Protein AF-0000000085035519 (afdb_homodimer)

InterPro domains:
  IPR002830 UbiD decarboxylyase family [PTHR30108] (3-469)
  IPR002830 UbiD decarboxylyase family [TIGR00148] (3-437)
  IPR048304 3-octaprenyl-4-hydroxybenzoate carboxy-lyase-like, Rift-related domain [PF01977] (122-305)
  IPR049381 3-octaprenyl-4-hydroxybenzoate carboxy-lyase-like, C-terminal domain [PF20696] (311-434)
  IPR049383 3-octaprenyl-4-hydroxybenzoate carboxy-lyase-like, N-terminal domain [PF20695] (7-84)

Organism: Korarchaeum cryptofilum (strain OPF8) (NCBI:txid374847)

Radius of gyration: 33.43 Å; Cα contacts (8 Å, |Δi|>4): 2220; chains: 2; bounding box: 89×101×72 Å

pLDDT: mean 92.89, std 10.94, range [37.97, 98.94]

Secondary structure (DSSP, 8-state):
--HHHHHHHHHHTT-EEEE-S-B-TBTHHHHHHHHHTTT--EEEE--BTT-TT-EEEE-TTSSHHHHHHHHTS-HHHHHHHHHHHH------HHHHHHHHHHHHHHHTTS-EE---GGGGGB-SS--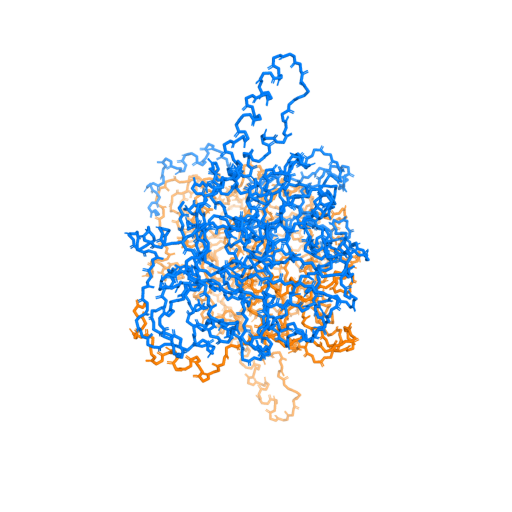GGGS--BB-STT-SS-EESS-EEEEE-TTT--EEEEE--EEB-SSSEEE----TTSHHHHHHHHSSSPEEEEEEES--HHHHHHHHS-PPTTS-HHHHHHHHHTSPPEEEE-SSS--EEETT-SEEEEEEEEEEEEEE--EE-TTSBEEPPEEEEEEEEEEEEE-SS-EEE----SSSSSHHHHHHHHHHHHHHHHHHHHSTTEEEEE--GGGTTTSEEEEEE---STTHHHHHHHHHHTSGGGGG--EEEEEETTS-TT-HHHHHHHHHHH--HHHHEEEEEEEE--TT-TTSSBTTEEEEEEEEESPPPHHHHSSPPPPBP---HHHHHHHHHHGGGGT-/--HHHHHHHHHHTT-EEEE-S-B-TBTHHHHHHHHHTTT--EEEE--BTT-TT-EEEE-TTSSHHHHHHHHTS-HHHHHHHHHHHH------HHHHHHHHHHHHHHHTTS-EE---GGGGGB-SS--GGGS--BB-STT-SS-EESS-EEEEE-TTT--EEEEE--EEB-SSSEEE----TTSHHHHHHHHSSSPEEEEEEES--HHHHHHHHS-PPTTS-HHHHHHHHHTSPPEEEE-SSS--EEETT-SEEEEEEEEEEEEEE--EE-TTSBEEPPEEEEEEEEEEEEE-SS-EEE----SSSSSHHHHHHHHHHHHHHHHHHHHSTTEEEEE--GGGTTTSEEEEEE---STTHHHHHHHHHHTSGGGGG--EEEEEETTS-TT-HHHHHHHHHHH--HHHHEEEEEEEE--TT-TTSSBTTEEEEEEEE-SPPPHHHHSSPPPPBP---HHHHHHHHHTGGGGT-

Nearest PDB structures (foldseek):
  7ae7-assembly1_B  TM=8.205E-01  e=2.161E-40  Sedimentibacter hydroxybenzoicus
  7ae5-assembly1_F  TM=8.048E-01  e=5.660E-41  Sedimentibacter hydroxybenzoicus
  7ae5-assembly1_C  TM=7.946E-01  e=3.249E-40  Sedimentibacter hydroxybenzoicus
  7ae7-assembly1_E  TM=7.761E-01  e=1.241E-39  Sedimentibacter hydroxybenzoicus
  6eve-assembly1_D  TM=8.323E-01  e=6.676E-35  Saccharomyces cerevisiae S288C

Structure (mmCIF, N/CA/C/O backbone):
data_AF-0000000085035519-model_v1
#
loop_
_entity.id
_entity.type
_entity.pdbx_description
1 polymer 'UbiD family decarboxylase'
#
loop_
_atom_site.group_PDB
_atom_site.id
_atom_site.type_symbol
_atom_site.label_atom_id
_atom_site.label_alt_id
_atom_site.label_comp_id
_atom_site.label_asym_id
_atom_site.label_entity_id
_atom_site.label_seq_id
_atom_site.pdbx_PDB_ins_code
_atom_site.Cartn_x
_atom_site.Cartn_y
_atom_site.Cartn_z
_atom_site.occupancy
_atom_site.B_iso_or_equiv
_atom_site.auth_seq_id
_atom_site.auth_comp_id
_atom_site.auth_asym_id
_atom_site.auth_atom_id
_atom_site.pdbx_PDB_model_num
ATOM 1 N N . MET A 1 1 ? 15.422 -35.594 -1.186 1 75.75 1 MET A N 1
ATOM 2 C CA . MET A 1 1 ? 14.266 -35.656 -0.306 1 75.75 1 MET A CA 1
ATOM 3 C C . MET A 1 1 ? 12.969 -35.656 -1.111 1 75.75 1 MET A C 1
ATOM 5 O O . MET A 1 1 ? 12.742 -34.75 -1.918 1 75.75 1 MET A O 1
ATOM 9 N N . GLY A 1 2 ? 12.242 -36.781 -1.066 1 91.94 2 GLY A N 1
ATOM 10 C CA . GLY A 1 2 ? 10.977 -36.875 -1.771 1 91.94 2 GLY A CA 1
ATOM 11 C C . GLY A 1 2 ? 9.836 -36.188 -1.046 1 91.94 2 GLY A C 1
ATOM 12 O O . GLY A 1 2 ? 10.047 -35.531 -0.021 1 91.94 2 GLY A O 1
ATOM 13 N N . LEU A 1 3 ? 8.664 -36.156 -1.612 1 97.94 3 LEU A N 1
ATOM 14 C CA . LEU A 1 3 ? 7.484 -35.5 -1.036 1 97.94 3 LEU A CA 1
ATOM 15 C C . LEU A 1 3 ? 7.195 -36.062 0.355 1 97.94 3 LEU A C 1
ATOM 17 O O . LEU A 1 3 ? 6.953 -35.312 1.294 1 97.94 3 LEU A O 1
ATOM 21 N N . ARG A 1 4 ? 7.32 -37.344 0.526 1 97.81 4 ARG A N 1
ATOM 22 C CA . ARG A 1 4 ? 6.988 -38 1.791 1 97.81 4 ARG A CA 1
ATOM 23 C C . ARG A 1 4 ? 7.969 -37.594 2.887 1 97.81 4 ARG A C 1
ATOM 25 O O . ARG A 1 4 ? 7.562 -37.312 4.023 1 97.81 4 ARG A O 1
ATOM 32 N N . ASP A 1 5 ? 9.242 -37.562 2.506 1 96.75 5 ASP A N 1
ATOM 33 C CA . ASP A 1 5 ? 10.25 -37.094 3.457 1 96.75 5 ASP A CA 1
ATOM 34 C C . ASP A 1 5 ? 9.969 -35.688 3.9 1 96.75 5 ASP A C 1
ATOM 36 O O . ASP A 1 5 ? 10.133 -35.344 5.074 1 96.75 5 ASP A O 1
ATOM 40 N N . PHE A 1 6 ? 9.648 -34.875 2.959 1 97.88 6 PHE A N 1
ATOM 41 C CA . PHE A 1 6 ? 9.344 -33.469 3.254 1 97.88 6 PHE A CA 1
ATOM 42 C C . PHE A 1 6 ? 8.141 -33.375 4.18 1 97.88 6 PHE A C 1
ATOM 44 O O . PHE A 1 6 ? 8.164 -32.625 5.148 1 97.88 6 PHE A O 1
ATOM 51 N N . LEU A 1 7 ? 7.047 -34.094 3.945 1 98.5 7 LEU A N 1
ATOM 52 C CA . LEU A 1 7 ? 5.844 -34.094 4.77 1 98.5 7 LEU A CA 1
ATOM 53 C C . LEU A 1 7 ? 6.145 -34.562 6.188 1 98.5 7 LEU A C 1
ATOM 55 O O . LEU A 1 7 ? 5.609 -34.031 7.156 1 98.5 7 LEU A O 1
ATOM 59 N N . ASN A 1 8 ? 6.984 -35.562 6.281 1 98 8 ASN A N 1
ATOM 60 C CA . ASN A 1 8 ? 7.41 -36 7.598 1 98 8 ASN A CA 1
ATOM 61 C C . ASN A 1 8 ? 8.133 -34.906 8.367 1 98 8 ASN A C 1
ATOM 63 O O . ASN A 1 8 ? 7.906 -34.719 9.57 1 98 8 ASN A O 1
ATOM 67 N N . LYS A 1 9 ? 9.008 -34.25 7.652 1 97.5 9 LYS A N 1
ATOM 68 C CA . LYS A 1 9 ? 9.719 -33.125 8.273 1 97.5 9 LYS A CA 1
ATOM 69 C C . LYS A 1 9 ? 8.742 -32.062 8.734 1 97.5 9 LYS A C 1
ATOM 71 O O . LYS A 1 9 ? 8.898 -31.5 9.828 1 97.5 9 LYS A O 1
ATOM 76 N N . LEU A 1 10 ? 7.734 -31.719 7.902 1 98.25 10 LEU A N 1
ATOM 77 C CA . LEU A 1 10 ? 6.734 -30.719 8.266 1 98.25 10 LEU A CA 1
ATOM 78 C C . LEU A 1 10 ? 5.957 -31.156 9.5 1 98.25 10 LEU A C 1
ATOM 80 O O . LEU A 1 10 ? 5.629 -30.328 10.352 1 98.25 10 LEU A O 1
ATOM 84 N N . GLU A 1 11 ? 5.656 -32.406 9.516 1 97.56 11 GLU A N 1
ATOM 85 C CA . GLU A 1 11 ? 4.93 -32.906 10.672 1 97.56 11 GLU A CA 1
ATOM 86 C C . GLU A 1 11 ? 5.75 -32.781 11.953 1 97.56 11 GLU A C 1
ATOM 88 O O . GLU A 1 11 ? 5.215 -32.406 12.992 1 97.56 11 GLU A O 1
ATOM 93 N N . GLU A 1 12 ? 6.992 -33.062 11.891 1 97.75 12 GLU A N 1
ATOM 94 C CA . GLU A 1 12 ? 7.906 -32.969 13.023 1 97.75 12 GLU A CA 1
ATOM 95 C C . GLU A 1 12 ? 7.957 -31.562 13.594 1 97.75 12 GLU A C 1
ATOM 97 O O . GLU A 1 12 ? 8.047 -31.375 14.805 1 97.75 12 GLU A O 1
ATOM 102 N N . ILE A 1 13 ? 7.879 -30.594 12.75 1 97.38 13 ILE A N 1
ATOM 103 C CA . ILE A 1 13 ? 8.062 -29.234 13.219 1 97.38 13 ILE A CA 1
ATOM 104 C C . ILE A 1 13 ? 6.699 -28.562 13.398 1 97.38 13 ILE A C 1
ATOM 106 O O . ILE A 1 13 ? 6.617 -27.328 13.523 1 97.38 13 ILE A O 1
ATOM 110 N N . GLY A 1 14 ? 5.625 -29.281 13.219 1 97.12 14 GLY A N 1
ATOM 111 C CA . GLY A 1 14 ? 4.289 -28.797 13.516 1 97.12 14 GLY A CA 1
ATOM 112 C C . GLY A 1 14 ? 3.682 -28 12.367 1 97.12 14 GLY A C 1
ATOM 113 O O . GLY A 1 14 ? 2.775 -27.203 12.578 1 97.12 14 GLY A O 1
ATOM 114 N N . GLU A 1 15 ? 4.121 -28.219 11.133 1 98.12 15 GLU A N 1
ATOM 115 C CA . GLU A 1 15 ? 3.674 -27.453 9.977 1 98.12 15 GLU A CA 1
ATOM 116 C C . GLU A 1 15 ? 2.824 -28.297 9.039 1 98.12 15 GLU A C 1
ATOM 118 O O . GLU A 1 15 ? 2.547 -27.891 7.906 1 98.12 15 GLU A O 1
ATOM 123 N N . LEU A 1 16 ? 2.443 -29.531 9.5 1 98.31 16 LEU A N 1
ATOM 124 C CA . LEU A 1 16 ? 1.54 -30.406 8.766 1 98.31 16 LEU A CA 1
ATOM 125 C C . LEU A 1 16 ? 0.385 -30.859 9.641 1 98.31 16 LEU A C 1
ATOM 127 O O . LEU A 1 16 ? 0.591 -31.219 10.805 1 98.31 16 LEU A O 1
ATOM 131 N N . ARG A 1 17 ? -0.82 -30.75 9.125 1 98.19 17 ARG A N 1
ATOM 132 C CA . ARG A 1 17 ? -2 -31.297 9.781 1 98.19 17 ARG A CA 1
ATOM 133 C C . ARG A 1 17 ? -2.625 -32.406 8.945 1 98.19 17 ARG A C 1
ATOM 135 O O . ARG A 1 17 ? -2.803 -32.25 7.734 1 98.19 17 ARG A O 1
ATOM 142 N N . ARG A 1 18 ? -2.875 -33.5 9.578 1 98.19 18 ARG A N 1
ATOM 143 C CA . ARG A 1 18 ? -3.559 -34.625 8.922 1 98.19 18 ARG A CA 1
ATOM 144 C C . ARG A 1 18 ? -5.07 -34.531 9.102 1 98.19 18 ARG A C 1
ATOM 146 O O . ARG A 1 18 ? -5.559 -34.312 10.211 1 98.19 18 ARG A O 1
ATOM 153 N N . VAL A 1 19 ? -5.75 -34.5 8.039 1 98.44 19 VAL A N 1
ATOM 154 C CA . VAL A 1 19 ? -7.207 -34.438 8.062 1 98.44 19 VAL A CA 1
ATOM 155 C C . VAL A 1 19 ? -7.785 -35.812 7.84 1 98.44 19 VAL A C 1
ATOM 157 O O . VAL A 1 19 ? -7.801 -36.312 6.715 1 98.44 19 VAL A O 1
ATOM 160 N N . LYS A 1 20 ? -8.367 -36.375 8.836 1 97.75 20 LYS A N 1
ATOM 161 C CA . LYS A 1 20 ? -8.867 -37.75 8.789 1 97.75 20 LYS A CA 1
ATOM 162 C C . LYS A 1 20 ? -10.336 -37.781 8.375 1 97.75 20 LYS A C 1
ATOM 164 O O . LYS A 1 20 ? -10.844 -38.844 7.984 1 97.75 20 LYS A O 1
ATOM 169 N N . ALA A 1 21 ? -10.992 -36.656 8.531 1 98 21 ALA A N 1
ATOM 170 C CA . ALA A 1 21 ? -12.398 -36.562 8.148 1 98 21 ALA A CA 1
ATOM 171 C C . ALA A 1 21 ? -12.578 -36.844 6.66 1 98 21 ALA A C 1
ATOM 173 O O . ALA A 1 21 ? -11.711 -36.531 5.852 1 98 21 ALA A O 1
ATOM 174 N N . ARG A 1 22 ? -13.75 -37.5 6.34 1 98 22 ARG A N 1
ATOM 175 C CA . ARG A 1 22 ? -14.078 -37.75 4.941 1 98 22 ARG A CA 1
ATOM 176 C C . ARG A 1 22 ? -14.383 -36.438 4.211 1 98 22 ARG A C 1
ATOM 178 O O . ARG A 1 22 ? -15.227 -35.656 4.648 1 98 22 ARG A O 1
ATOM 185 N N . VAL A 1 23 ? -13.68 -36.188 3.188 1 98.44 23 VAL A N 1
ATOM 186 C CA . VAL A 1 23 ? -13.836 -34.906 2.471 1 98.44 23 VAL A CA 1
ATOM 187 C C . VAL A 1 23 ? -13.992 -35.188 0.977 1 98.44 23 VAL A C 1
ATOM 189 O O . VAL A 1 23 ? -13.57 -36.25 0.481 1 98.44 23 VAL A O 1
ATOM 192 N N . SER A 1 24 ? -14.57 -34.219 0.26 1 98.56 24 SER A N 1
ATOM 193 C CA . SER A 1 24 ? -14.867 -34.375 -1.162 1 98.56 24 SER A CA 1
ATOM 194 C C . SER A 1 24 ? -13.891 -33.562 -2.016 1 98.56 24 SER A C 1
ATOM 196 O O . SER A 1 24 ? -13.508 -32.438 -1.646 1 98.56 24 SER A O 1
ATOM 198 N N . VAL A 1 25 ? -13.539 -34.156 -3.223 1 98.62 25 VAL A N 1
ATOM 199 C CA . VAL A 1 25 ? -12.688 -33.438 -4.184 1 98.62 25 VAL A CA 1
ATOM 200 C C . VAL A 1 25 ? -13.5 -32.344 -4.883 1 98.62 25 VAL A C 1
ATOM 202 O O . VAL A 1 25 ? -12.93 -31.5 -5.559 1 98.62 25 VAL A O 1
ATOM 205 N N . ASP A 1 26 ? -14.805 -32.469 -4.734 1 98.56 26 ASP A N 1
ATOM 206 C CA . ASP A 1 26 ? -15.695 -31.469 -5.34 1 98.56 26 ASP A CA 1
ATOM 207 C C . ASP A 1 26 ? -15.906 -30.281 -4.41 1 98.56 26 ASP A C 1
ATOM 209 O O . ASP A 1 26 ? -16.875 -30.234 -3.646 1 98.56 26 ASP A O 1
ATOM 213 N N . LEU A 1 27 ? -15.078 -29.281 -4.508 1 98.69 27 LEU A N 1
ATOM 214 C CA . LEU A 1 27 ? -15.188 -27.953 -3.881 1 98.69 27 LEU A CA 1
ATOM 215 C C . LEU A 1 27 ? -14.766 -28.016 -2.416 1 98.69 27 LEU A C 1
ATOM 217 O O . LEU A 1 27 ? -14.188 -27.062 -1.895 1 98.69 27 LEU A O 1
ATOM 221 N N . GLU A 1 28 ? -14.992 -29.062 -1.683 1 98.62 28 GLU A N 1
ATOM 222 C CA . GLU A 1 28 ? -14.812 -29.094 -0.234 1 98.62 28 GLU A CA 1
ATOM 223 C C . GLU A 1 28 ? -13.336 -29 0.143 1 98.62 28 GLU A C 1
ATOM 225 O O . GLU A 1 28 ? -12.961 -28.172 0.983 1 98.62 28 GLU A O 1
ATOM 230 N N . ILE A 1 29 ? -12.508 -29.844 -0.464 1 98.75 29 ILE A N 1
ATOM 231 C CA . ILE A 1 29 ? -11.078 -29.812 -0.189 1 98.75 29 ILE A CA 1
ATOM 232 C C . ILE A 1 29 ? -10.523 -28.422 -0.508 1 98.75 29 ILE A C 1
ATOM 234 O O . ILE A 1 29 ? -9.758 -27.859 0.276 1 98.75 29 ILE A O 1
ATOM 238 N N . ALA A 1 30 ? -10.953 -27.891 -1.679 1 98.69 30 ALA A N 1
ATOM 239 C CA . ALA A 1 30 ? -10.5 -26.562 -2.1 1 98.69 30 ALA A CA 1
ATOM 240 C C . ALA A 1 30 ? -10.906 -25.5 -1.09 1 98.69 30 ALA A C 1
ATOM 242 O O . ALA A 1 30 ? -10.117 -24.609 -0.764 1 98.69 30 ALA A O 1
ATOM 243 N N . GLU A 1 31 ? -12.125 -25.609 -0.595 1 98.56 31 GLU A N 1
ATOM 244 C CA . GLU A 1 31 ? -12.625 -24.672 0.406 1 98.56 31 GLU A CA 1
ATOM 245 C C . GLU A 1 31 ? -11.781 -24.719 1.677 1 98.56 31 GLU A C 1
ATOM 247 O O . GLU A 1 31 ? -11.414 -23.688 2.225 1 98.56 31 GLU A O 1
ATOM 252 N N . ILE A 1 32 ? -11.461 -25.875 2.137 1 98.62 32 ILE A N 1
ATOM 253 C CA . ILE A 1 32 ? -10.664 -26.047 3.348 1 98.62 32 ILE A CA 1
ATOM 254 C C . ILE A 1 32 ? -9.266 -25.484 3.141 1 98.62 32 ILE A C 1
ATOM 256 O O . ILE A 1 32 ? -8.758 -24.75 3.994 1 98.62 32 ILE A O 1
ATOM 260 N N . LEU A 1 33 ? -8.648 -25.766 1.996 1 98.56 33 LEU A N 1
ATOM 261 C CA . LEU A 1 33 ? -7.309 -25.281 1.686 1 98.56 33 LEU A CA 1
ATOM 262 C C . LEU A 1 33 ? -7.273 -23.766 1.65 1 98.56 33 LEU A C 1
ATOM 264 O O . LEU A 1 33 ? -6.352 -23.141 2.189 1 98.56 33 LEU A O 1
ATOM 268 N N . ARG A 1 34 ? -8.266 -23.094 1.05 1 98 34 ARG A N 1
ATOM 269 C CA . ARG A 1 34 ? -8.305 -21.641 0.936 1 98 34 ARG A CA 1
ATOM 270 C C . ARG A 1 34 ? -8.383 -20.984 2.311 1 98 34 ARG A C 1
ATOM 272 O O . ARG A 1 34 ? -7.738 -19.969 2.553 1 98 34 ARG A O 1
ATOM 279 N N . ARG A 1 35 ? -9.039 -21.609 3.219 1 97.12 35 ARG A N 1
ATOM 280 C CA . ARG A 1 35 ? -9.289 -21.031 4.531 1 97.12 35 ARG A CA 1
ATOM 281 C C . ARG A 1 35 ? -8.023 -21 5.375 1 97.12 35 ARG A C 1
ATOM 283 O O . ARG A 1 35 ? -7.879 -20.172 6.273 1 97.12 35 ARG A O 1
ATOM 290 N N . VAL A 1 36 ? -7.125 -21.891 5.07 1 96.75 36 VAL A N 1
ATOM 291 C CA . VAL A 1 36 ? -5.953 -21.984 5.938 1 96.75 36 VAL A CA 1
ATOM 292 C C . VAL A 1 36 ? -4.695 -21.609 5.145 1 96.75 36 VAL A C 1
ATOM 294 O O . VAL A 1 36 ? -3.578 -21.781 5.641 1 96.75 36 VAL A O 1
ATOM 297 N N . ALA A 1 37 ? -4.852 -21.156 3.924 1 96.5 37 ALA A N 1
ATOM 298 C CA . ALA A 1 37 ? -3.725 -20.906 3.027 1 96.5 37 ALA A CA 1
ATOM 299 C C . ALA A 1 37 ? -2.756 -19.891 3.631 1 96.5 37 ALA A C 1
ATOM 301 O O . ALA A 1 37 ? -1.543 -20.109 3.633 1 96.5 37 ALA A O 1
ATOM 302 N N . ARG A 1 38 ? -3.285 -18.797 4.227 1 95.12 38 ARG A N 1
ATOM 303 C CA . ARG A 1 38 ? -2.426 -17.734 4.746 1 95.12 38 ARG A CA 1
ATOM 304 C C . ARG A 1 38 ? -1.934 -18.078 6.152 1 95.12 38 ARG A C 1
ATOM 306 O O . ARG A 1 38 ? -2.707 -18.031 7.109 1 95.12 38 ARG A O 1
ATOM 313 N N . GLY A 1 39 ? -0.727 -18.438 6.223 1 91.94 39 GLY A N 1
ATOM 314 C CA . GLY A 1 39 ? -0.089 -18.625 7.516 1 91.94 39 GLY A CA 1
ATOM 315 C C . GLY A 1 39 ? -0.403 -19.969 8.148 1 91.94 39 GLY A C 1
ATOM 316 O O . GLY A 1 39 ? 0.097 -20.281 9.227 1 91.94 39 GLY A O 1
ATOM 317 N N . GLY A 1 40 ? -1.245 -20.812 7.562 1 96.19 40 GLY A N 1
ATOM 318 C CA . GLY A 1 40 ? -1.646 -22.078 8.141 1 96.19 40 GLY A CA 1
ATOM 319 C C . GLY A 1 40 ? -0.722 -23.219 7.77 1 96.19 40 GLY A C 1
ATOM 320 O O . GLY A 1 40 ? 0.262 -23.031 7.055 1 96.19 40 GLY A O 1
ATOM 321 N N . PRO A 1 41 ? -0.97 -24.328 8.258 1 97.81 41 PRO A N 1
ATOM 322 C CA . PRO A 1 41 ? -0.158 -25.516 7.969 1 97.81 41 PRO A CA 1
ATOM 323 C C . PRO A 1 41 ? -0.481 -26.141 6.609 1 97.81 41 PRO A C 1
ATOM 325 O O . PRO A 1 41 ? -1.493 -25.781 5.996 1 97.81 41 PRO A O 1
ATOM 328 N N . ALA A 1 42 ? 0.437 -26.969 6.105 1 98.56 42 ALA A N 1
ATOM 329 C CA . ALA A 1 42 ? 0.071 -27.875 5.02 1 98.56 42 ALA A CA 1
ATOM 330 C C . ALA A 1 42 ? -0.967 -28.891 5.484 1 98.56 42 ALA A C 1
ATOM 332 O O . ALA A 1 42 ? -1.015 -29.25 6.664 1 98.56 42 ALA A O 1
ATOM 333 N N . LEU A 1 43 ? -1.829 -29.312 4.629 1 98.75 43 LEU A N 1
ATOM 334 C CA . LEU A 1 43 ? -2.881 -30.266 4.984 1 98.75 43 LEU A CA 1
ATOM 335 C C . LEU A 1 43 ? -2.742 -31.547 4.188 1 98.75 43 LEU A C 1
ATOM 337 O O . LEU A 1 43 ? -2.592 -31.516 2.963 1 98.75 43 LEU A O 1
ATOM 341 N N . LEU A 1 44 ? -2.719 -32.656 4.875 1 98.81 44 LEU A N 1
ATOM 342 C CA . LEU A 1 44 ? -2.752 -33.969 4.266 1 98.81 44 LEU A CA 1
ATOM 343 C C . LEU A 1 44 ? -4.098 -34.656 4.5 1 98.81 44 LEU A C 1
ATOM 345 O O . LEU A 1 44 ? -4.402 -35.062 5.621 1 98.81 44 LEU A O 1
ATOM 349 N N . PHE A 1 45 ? -4.902 -34.688 3.48 1 98.81 45 PHE A N 1
ATOM 350 C CA . PHE A 1 45 ? -6.203 -35.344 3.549 1 98.81 45 PHE A CA 1
ATOM 351 C C . PHE A 1 45 ? -6.055 -36.844 3.385 1 98.81 45 PHE A C 1
ATOM 353 O O . PHE A 1 45 ? -5.504 -37.312 2.387 1 98.81 45 PHE A O 1
ATOM 360 N N . GLU A 1 46 ? -6.621 -37.656 4.281 1 98.38 46 GLU A N 1
ATOM 361 C CA . GLU A 1 46 ? -6.352 -39.094 4.312 1 98.38 46 GLU A CA 1
ATOM 362 C C . GLU A 1 46 ? -7.602 -39.906 3.973 1 98.38 46 GLU A C 1
ATOM 364 O O . GLU A 1 46 ? -7.539 -41.125 3.84 1 98.38 46 GLU A O 1
ATOM 369 N N . ASN A 1 47 ? -8.695 -39.219 3.904 1 98.38 47 ASN A N 1
ATOM 370 C CA . ASN A 1 47 ? -9.977 -39.844 3.613 1 98.38 47 ASN A CA 1
ATOM 371 C C . ASN A 1 47 ? -10.766 -39.062 2.566 1 98.38 47 ASN A C 1
ATOM 373 O O . ASN A 1 47 ? -11.594 -38.219 2.908 1 98.38 47 ASN A O 1
ATOM 377 N N . ILE A 1 48 ? -10.555 -39.5 1.263 1 98.75 48 ILE A N 1
ATOM 378 C CA . ILE A 1 48 ? -11.164 -38.75 0.156 1 98.75 48 ILE A CA 1
ATOM 379 C C . ILE A 1 48 ? -12.352 -39.531 -0.396 1 98.75 48 ILE A C 1
ATOM 381 O O . ILE A 1 48 ? -12.203 -40.688 -0.81 1 98.75 48 ILE A O 1
ATOM 385 N N . GLU A 1 49 ? -13.453 -38.875 -0.39 1 98.38 49 GLU A N 1
ATOM 386 C CA . GLU A 1 49 ? -14.68 -39.531 -0.859 1 98.38 49 GLU A CA 1
ATOM 387 C C . GLU A 1 49 ? -14.523 -40.031 -2.291 1 98.38 49 GLU A C 1
ATOM 389 O O . GLU A 1 49 ? -14.242 -39.25 -3.203 1 98.38 49 GLU A O 1
ATOM 394 N N . GLY A 1 50 ? -14.68 -41.312 -2.508 1 98 50 GLY A N 1
ATOM 395 C CA . GLY A 1 50 ? -14.68 -41.875 -3.846 1 98 50 GLY A CA 1
ATOM 396 C C . GLY A 1 50 ? -13.289 -42.219 -4.34 1 98 50 GLY A C 1
ATOM 397 O O . GLY A 1 50 ? -13.141 -42.781 -5.438 1 98 50 GLY A O 1
ATOM 398 N N . PHE A 1 51 ? -12.297 -42.031 -3.557 1 98.38 51 PHE A N 1
ATOM 399 C CA . PHE A 1 51 ? -10.914 -42.281 -3.963 1 98.38 51 PHE A CA 1
ATOM 400 C C . PHE A 1 51 ? -10.156 -43.031 -2.871 1 98.38 51 PHE A C 1
ATOM 402 O O . PHE A 1 51 ? -9.102 -42.562 -2.414 1 98.38 51 PHE A O 1
ATOM 409 N N . ASP A 1 52 ? -10.664 -44.188 -2.596 1 96.31 52 ASP A N 1
ATOM 410 C CA . ASP A 1 52 ? -10.062 -45 -1.549 1 96.31 52 ASP A CA 1
ATOM 411 C C . ASP A 1 52 ? -8.602 -45.312 -1.863 1 96.31 52 ASP A C 1
ATOM 413 O O . ASP A 1 52 ? -8.266 -45.625 -3.006 1 96.31 52 ASP A O 1
ATOM 417 N N . GLY A 1 53 ? -7.801 -45.156 -0.862 1 95.75 53 GLY A N 1
ATOM 418 C CA . GLY A 1 53 ? -6.387 -45.469 -1.018 1 95.75 53 GLY A CA 1
ATOM 419 C C . GLY A 1 53 ? -5.547 -44.25 -1.354 1 95.75 53 GLY A C 1
ATOM 420 O O . GLY A 1 53 ? -4.32 -44.281 -1.229 1 95.75 53 GLY A O 1
ATOM 421 N N . TRP A 1 54 ? -6.223 -43.25 -1.853 1 98.44 54 TRP A N 1
ATOM 422 C CA . TRP A 1 54 ? -5.512 -42 -2.184 1 98.44 54 TRP A CA 1
ATOM 423 C C . TRP A 1 54 ? -5.426 -41.094 -0.971 1 98.44 54 TRP A C 1
ATOM 425 O O . TRP A 1 54 ? -6.324 -41.062 -0.128 1 98.44 54 TRP A O 1
ATOM 435 N N . ARG A 1 55 ? -4.395 -40.375 -0.827 1 98.69 55 ARG A N 1
ATOM 436 C CA . ARG A 1 55 ? -4.281 -39.156 0.006 1 98.69 55 ARG A CA 1
ATOM 437 C C . ARG A 1 55 ? -4.035 -37.938 -0.846 1 98.69 55 ARG A C 1
ATOM 439 O O . ARG A 1 55 ? -3.727 -38.031 -2.033 1 98.69 55 ARG A O 1
ATOM 446 N N . LEU A 1 56 ? -4.312 -36.781 -0.311 1 98.81 56 LEU A N 1
ATOM 447 C CA . LEU A 1 56 ? -4.133 -35.531 -1.04 1 98.81 56 LEU A CA 1
ATOM 448 C C . LEU A 1 56 ? -3.484 -34.469 -0.155 1 98.81 56 LEU A C 1
ATOM 450 O O . LEU A 1 56 ? -3.881 -34.281 1 1 98.81 56 LEU A O 1
ATOM 454 N N . VAL A 1 57 ? -2.439 -33.812 -0.641 1 98.88 57 VAL A N 1
ATOM 455 C CA . VAL A 1 57 ? -1.764 -32.781 0.137 1 98.88 57 VAL A CA 1
ATOM 456 C C . VAL A 1 57 ? -1.918 -31.438 -0.556 1 98.88 57 VAL A C 1
ATOM 458 O O . VAL A 1 57 ? -1.916 -31.359 -1.787 1 98.88 57 VAL A O 1
ATOM 461 N N . GLY A 1 58 ? -2.146 -30.359 0.194 1 98.56 58 GLY A N 1
ATOM 462 C CA . GLY A 1 58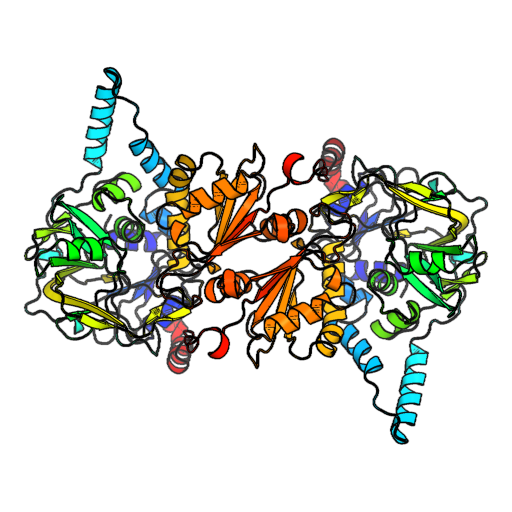 ? -2.201 -28.984 -0.29 1 98.56 58 GLY A CA 1
ATOM 463 C C . GLY A 1 58 ? -1.56 -28 0.66 1 98.56 58 GLY A C 1
ATOM 464 O O . GLY A 1 58 ? -1.24 -28.328 1.801 1 98.56 58 GLY A O 1
ATOM 465 N N . ASN A 1 59 ? -1.226 -26.797 0.135 1 98.44 59 ASN A N 1
ATOM 466 C CA . ASN A 1 59 ? -0.689 -25.672 0.893 1 98.44 59 ASN A CA 1
ATOM 467 C C . ASN A 1 59 ? 0.723 -25.969 1.396 1 98.44 59 ASN A C 1
ATOM 469 O O . ASN A 1 59 ? 1.103 -25.516 2.48 1 98.44 59 ASN A O 1
ATOM 473 N N . ILE A 1 60 ? 1.471 -26.734 0.612 1 97.31 60 ILE A N 1
ATOM 474 C CA . ILE A 1 60 ? 2.828 -27.062 1.025 1 97.31 60 ILE A CA 1
ATOM 475 C C . ILE A 1 60 ? 3.705 -25.812 1 1 97.31 60 ILE A C 1
ATOM 477 O O . ILE A 1 60 ? 4.645 -25.703 1.79 1 97.31 60 ILE A O 1
ATOM 481 N N . PHE A 1 61 ? 3.395 -24.844 0.147 1 97.75 61 PHE A N 1
ATOM 482 C CA . PHE A 1 61 ? 4.238 -23.672 -0.032 1 97.75 61 PHE A CA 1
ATOM 483 C C . PHE A 1 61 ? 3.557 -22.422 0.525 1 97.75 61 PHE A C 1
ATOM 485 O O . PHE A 1 61 ? 3.861 -21.297 0.108 1 97.75 61 PHE A O 1
ATOM 492 N N . SER A 1 62 ? 2.662 -22.531 1.479 1 97.19 62 SER A N 1
ATOM 493 C CA . SER A 1 62 ? 1.854 -21.391 1.917 1 97.19 62 SER A CA 1
ATOM 494 C C . SER A 1 62 ? 2.598 -20.547 2.943 1 97.19 62 SER A C 1
ATOM 496 O O . SER A 1 62 ? 2.047 -19.578 3.479 1 97.19 62 SER A O 1
ATOM 498 N N . LYS A 1 63 ? 3.838 -20.906 3.309 1 97.44 63 LYS A N 1
ATOM 499 C CA . LYS A 1 63 ? 4.723 -20.109 4.156 1 97.44 63 LYS A CA 1
ATOM 500 C C . LYS A 1 63 ? 6.117 -20.016 3.545 1 97.44 63 LYS A C 1
ATOM 502 O O . LYS A 1 63 ? 6.641 -20.984 3.002 1 97.44 63 LYS A O 1
ATOM 507 N N . ALA A 1 64 ? 6.719 -18.828 3.719 1 96.94 64 ALA A N 1
ATOM 508 C CA . ALA A 1 64 ? 8.062 -18.609 3.191 1 96.94 64 ALA A CA 1
ATOM 509 C C . ALA A 1 64 ? 9.062 -19.594 3.795 1 96.94 64 ALA A C 1
ATOM 511 O O . ALA A 1 64 ? 9.984 -20.047 3.113 1 96.94 64 ALA A O 1
ATOM 512 N N . GLU A 1 65 ? 8.828 -19.906 5.035 1 97.12 65 GLU A N 1
ATOM 513 C CA . GLU A 1 65 ? 9.727 -20.812 5.742 1 97.12 65 GLU A CA 1
ATOM 514 C C . GLU A 1 65 ? 9.703 -22.203 5.109 1 97.12 65 GLU A C 1
ATOM 516 O O . GLU A 1 65 ? 10.727 -22.891 5.086 1 97.12 65 GLU A O 1
ATOM 521 N N . ARG A 1 66 ? 8.609 -22.641 4.59 1 97.75 66 ARG A N 1
ATOM 522 C CA . ARG A 1 66 ? 8.516 -23.969 3.992 1 97.75 66 ARG A CA 1
ATOM 523 C C . ARG A 1 66 ? 9.164 -24 2.617 1 97.75 66 ARG A C 1
ATOM 525 O O . ARG A 1 66 ? 9.711 -25.016 2.205 1 97.75 66 ARG A O 1
ATOM 532 N N . VAL A 1 67 ? 9.102 -22.828 1.923 1 97.38 67 VAL A N 1
ATOM 533 C CA . VAL A 1 67 ? 9.836 -22.719 0.666 1 97.38 67 VAL A CA 1
ATOM 534 C C . VAL A 1 67 ? 11.336 -22.859 0.928 1 97.38 67 VAL A C 1
ATOM 536 O O . VAL A 1 67 ? 12.023 -23.609 0.237 1 97.38 67 VAL A O 1
ATOM 539 N N . LYS A 1 68 ? 11.812 -22.203 1.96 1 96.94 68 LYS A N 1
ATOM 540 C CA . LYS A 1 68 ? 13.219 -22.281 2.338 1 96.94 68 LYS A CA 1
ATOM 541 C C . LYS A 1 68 ? 13.602 -23.719 2.725 1 96.94 68 LYS A C 1
ATOM 543 O O . LYS A 1 68 ? 14.672 -24.188 2.363 1 96.94 68 LYS A O 1
ATOM 548 N N . LEU A 1 69 ? 12.688 -24.312 3.447 1 96.56 69 LEU A N 1
ATOM 549 C CA . LEU A 1 69 ? 12.922 -25.688 3.863 1 96.56 69 LEU A CA 1
ATOM 550 C C . LEU A 1 69 ? 13.008 -26.625 2.654 1 96.56 69 LEU A C 1
ATOM 552 O O . LEU A 1 69 ? 13.867 -27.5 2.605 1 96.56 69 LEU A O 1
ATOM 556 N N . ALA A 1 70 ? 12.109 -26.438 1.689 1 96.44 70 ALA A N 1
ATOM 557 C CA . ALA A 1 70 ? 12.094 -27.266 0.486 1 96.44 70 ALA A CA 1
ATOM 558 C C . ALA A 1 70 ? 13.383 -27.094 -0.32 1 96.44 70 ALA A C 1
ATOM 560 O O . ALA A 1 70 ? 13.969 -28.062 -0.792 1 96.44 70 ALA A O 1
ATOM 561 N N . LEU A 1 71 ? 13.852 -25.859 -0.449 1 95 71 LEU A N 1
ATOM 562 C CA . LEU A 1 71 ? 15.031 -25.547 -1.251 1 95 71 LEU A CA 1
ATOM 563 C C . LEU A 1 71 ? 16.312 -25.781 -0.458 1 95 71 LEU A C 1
ATOM 565 O O . LEU A 1 71 ? 17.406 -25.844 -1.032 1 95 71 LEU A O 1
ATOM 569 N N . ASN A 1 72 ? 16.234 -25.906 0.857 1 92 72 ASN A N 1
ATOM 570 C CA . ASN A 1 72 ? 17.344 -26.016 1.805 1 92 72 ASN A CA 1
ATOM 571 C C . ASN A 1 72 ? 18.219 -24.781 1.785 1 92 72 ASN A C 1
ATOM 573 O O . ASN A 1 72 ? 19.438 -24.875 2.016 1 92 72 ASN A O 1
ATOM 577 N N . CYS A 1 73 ? 17.672 -23.672 1.302 1 92.5 73 CYS A N 1
ATOM 578 C CA . CYS A 1 73 ? 18.328 -22.375 1.301 1 92.5 73 CYS A CA 1
ATOM 579 C C . CYS A 1 73 ? 17.344 -21.234 1.055 1 92.5 73 CYS A C 1
ATOM 581 O O . CYS A 1 73 ? 16.172 -21.5 0.734 1 92.5 73 CYS A O 1
ATOM 583 N N . ASP A 1 74 ? 17.797 -20.031 1.284 1 95.5 74 ASP A N 1
ATOM 584 C CA . ASP A 1 74 ? 17 -18.859 0.938 1 95.5 74 ASP A CA 1
ATOM 585 C C . ASP A 1 74 ? 16.906 -18.672 -0.576 1 95.5 74 ASP A C 1
ATOM 587 O O . ASP A 1 74 ? 17.906 -18.828 -1.279 1 95.5 74 ASP A O 1
ATOM 591 N N . PRO A 1 75 ? 15.688 -18.375 -1.015 1 95.75 75 PRO A N 1
ATOM 592 C CA . PRO A 1 75 ? 15.531 -18.25 -2.465 1 95.75 75 PRO A CA 1
ATOM 593 C C . PRO A 1 75 ? 16.531 -17.25 -3.07 1 95.75 75 PRO A C 1
ATOM 595 O O . PRO A 1 75 ? 17.062 -17.5 -4.152 1 95.75 75 PRO A O 1
ATOM 598 N N . GLU A 1 76 ? 16.75 -16.141 -2.441 1 95.69 76 GLU A N 1
ATOM 599 C CA . GLU A 1 76 ? 17.688 -15.148 -2.973 1 95.69 76 GLU A CA 1
ATOM 600 C C . GLU A 1 76 ? 19.109 -15.719 -3.029 1 95.69 76 GLU A C 1
ATOM 602 O O . GLU A 1 76 ? 19.844 -15.453 -3.979 1 95.69 76 GLU A O 1
ATOM 607 N N . GLU A 1 77 ? 19.516 -16.469 -1.999 1 94.38 77 GLU A N 1
ATOM 608 C CA . GLU A 1 77 ? 20.797 -17.141 -1.997 1 94.38 77 GLU A CA 1
ATOM 609 C C . GLU A 1 77 ? 20.906 -18.141 -3.15 1 94.38 77 GLU A C 1
ATOM 611 O O . GLU A 1 77 ? 21.953 -18.266 -3.785 1 94.38 77 GLU A O 1
ATOM 616 N N . ALA A 1 78 ? 19.828 -18.844 -3.369 1 91.38 78 ALA A N 1
ATOM 617 C CA . ALA A 1 78 ? 19.781 -19.781 -4.492 1 91.38 78 ALA A CA 1
ATOM 618 C C . ALA A 1 78 ? 20.016 -19.062 -5.816 1 91.38 78 ALA A C 1
ATOM 620 O O . ALA A 1 78 ? 20.75 -19.562 -6.676 1 91.38 78 ALA A O 1
ATOM 621 N N . GLY A 1 79 ? 19.375 -17.906 -5.949 1 90.88 79 GLY A N 1
ATOM 622 C CA . GLY A 1 79 ? 19.578 -17.109 -7.145 1 90.88 79 GLY A CA 1
ATOM 623 C C . GLY A 1 79 ? 21.016 -16.672 -7.336 1 90.88 79 GLY A C 1
ATOM 624 O O . GLY A 1 79 ? 21.531 -16.641 -8.461 1 90.88 79 GLY A O 1
ATOM 625 N N . SER A 1 80 ? 21.656 -16.328 -6.262 1 91.44 80 SER A N 1
ATOM 626 C CA . SER A 1 80 ? 23.047 -15.914 -6.32 1 91.44 80 SER A CA 1
ATOM 627 C C . SER A 1 80 ? 23.953 -17.047 -6.809 1 91.44 80 SER A C 1
ATOM 629 O O . SER A 1 80 ? 24.922 -16.812 -7.527 1 91.44 80 SER A O 1
ATOM 631 N N . LYS A 1 81 ? 23.609 -18.266 -6.422 1 84.88 81 LYS A N 1
ATOM 632 C CA . LYS A 1 81 ? 24.344 -19.438 -6.906 1 84.88 81 LYS A CA 1
ATOM 633 C C . LYS A 1 81 ? 24.188 -19.594 -8.414 1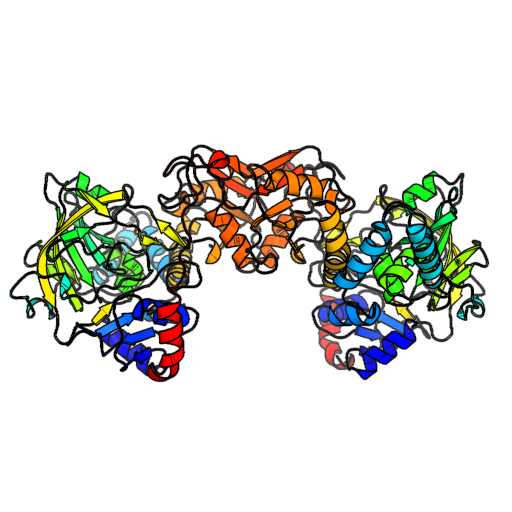 84.88 81 LYS A C 1
ATOM 635 O O . LYS A 1 81 ? 25.172 -19.891 -9.109 1 84.88 81 LYS A O 1
ATOM 640 N N . LEU A 1 82 ? 23.016 -19.344 -8.875 1 83.25 82 LEU A N 1
ATOM 641 C CA . LEU A 1 82 ? 22.75 -19.422 -10.305 1 83.25 82 LEU A CA 1
ATOM 642 C C . LEU A 1 82 ? 23.594 -18.406 -11.07 1 83.25 82 LEU A C 1
ATOM 644 O O . LEU A 1 82 ? 24.188 -18.734 -12.094 1 83.25 82 LEU A O 1
ATOM 648 N N . VAL A 1 83 ? 23.672 -17.172 -10.562 1 86.5 83 VAL A N 1
ATOM 649 C CA . VAL A 1 83 ? 24.422 -16.094 -11.203 1 86.5 83 VAL A CA 1
ATOM 650 C C . VAL A 1 83 ? 25.906 -16.422 -11.211 1 86.5 83 VAL A C 1
ATOM 652 O O . VAL A 1 83 ? 26.594 -16.172 -12.203 1 86.5 83 VAL A O 1
ATOM 655 N N . SER A 1 84 ? 26.391 -16.969 -10.117 1 82.75 84 SER A N 1
ATOM 656 C CA . SER A 1 84 ? 27.797 -17.328 -10.016 1 82.75 84 SER A CA 1
ATOM 657 C C . SER A 1 84 ? 28.188 -18.375 -11.039 1 82.75 84 SER A C 1
ATOM 659 O O . SER A 1 84 ? 29.312 -18.391 -11.539 1 82.75 84 SER A O 1
ATOM 661 N N . MET A 1 85 ? 27.344 -19.125 -11.383 1 74.62 85 MET A N 1
ATOM 662 C CA . MET A 1 85 ? 27.609 -20.188 -12.359 1 74.62 85 MET A CA 1
ATOM 663 C C . MET A 1 85 ? 27.594 -19.625 -13.781 1 74.62 85 MET A C 1
ATOM 665 O O . MET A 1 85 ? 28.312 -20.125 -14.648 1 74.62 85 MET A O 1
ATOM 669 N N . ILE A 1 86 ? 26.812 -18.594 -13.914 1 71.56 86 ILE A N 1
ATOM 670 C CA . ILE A 1 86 ? 26.688 -17.984 -15.234 1 71.56 86 ILE A CA 1
ATOM 671 C C . ILE A 1 86 ? 27.922 -17.109 -15.5 1 71.56 86 ILE A C 1
ATOM 673 O O . ILE A 1 86 ? 28.422 -17.062 -16.625 1 71.56 86 ILE A O 1
ATOM 677 N N . ARG A 1 87 ? 28.422 -16.188 -14.461 1 60.56 87 ARG A N 1
ATOM 678 C CA . ARG A 1 87 ? 29.531 -15.266 -14.602 1 60.56 87 ARG A CA 1
ATOM 679 C C . ARG A 1 87 ? 30.844 -16.016 -14.836 1 60.56 87 ARG A C 1
ATOM 681 O O . ARG A 1 87 ? 31.875 -15.406 -15.133 1 60.56 87 ARG A O 1
ATOM 688 N N . ALA A 1 88 ? 31.109 -17.188 -14.797 1 50.81 88 ALA A N 1
ATOM 689 C CA . ALA A 1 88 ? 32.469 -17.75 -14.828 1 50.81 88 ALA A CA 1
ATOM 690 C C . ALA A 1 88 ? 33.25 -17.188 -16 1 50.81 88 ALA A C 1
ATOM 692 O O . ALA A 1 88 ? 32.812 -17.219 -17.141 1 50.81 88 ALA A O 1
ATOM 693 N N . PRO A 1 89 ? 34.344 -16.297 -15.727 1 45.97 89 PRO A N 1
ATOM 694 C CA . PRO A 1 89 ? 35.281 -15.5 -16.531 1 45.97 89 PRO A CA 1
ATOM 695 C C . PRO A 1 89 ? 35.781 -16.25 -17.75 1 45.97 89 PRO A C 1
ATOM 697 O O . PRO A 1 89 ? 35.75 -17.484 -17.781 1 45.97 89 PRO A O 1
ATOM 700 N N . PRO A 1 90 ? 36.25 -15.438 -18.797 1 41.62 90 PRO A N 1
ATOM 701 C CA . PRO A 1 90 ? 37.094 -15.93 -19.891 1 41.62 90 PRO A CA 1
ATOM 702 C C . PRO A 1 90 ? 38.25 -16.812 -19.391 1 41.62 90 PRO A C 1
ATOM 704 O O . PRO A 1 90 ? 38.75 -16.609 -18.281 1 41.62 90 PRO A O 1
ATOM 707 N N . LEU A 1 91 ? 38.312 -18.062 -19.984 1 40.5 91 LEU A N 1
ATOM 708 C CA . LEU A 1 91 ? 39.188 -19.203 -19.734 1 40.5 91 LEU A CA 1
ATOM 709 C C . LEU A 1 91 ? 40.656 -18.812 -19.812 1 40.5 91 LEU A C 1
ATOM 711 O O . LEU A 1 91 ? 41.188 -18.609 -20.906 1 40.5 91 LEU A O 1
ATOM 715 N N . SER A 1 92 ? 41.219 -17.875 -19.078 1 38.16 92 SER A N 1
ATOM 716 C CA . SER A 1 92 ? 42.656 -18.141 -19.047 1 38.16 92 SER A CA 1
ATOM 717 C C . SER A 1 92 ? 42.938 -19.547 -18.5 1 38.16 92 SER A C 1
ATOM 719 O O . SER A 1 92 ? 42.062 -20.188 -17.922 1 38.16 92 SER A O 1
ATOM 721 N N . LEU A 1 93 ? 44.188 -20.109 -18.609 1 45.31 93 LEU A N 1
ATOM 722 C CA . LEU A 1 93 ? 44.656 -21.469 -18.281 1 45.31 93 LEU A CA 1
ATOM 723 C C . LEU A 1 93 ? 44.125 -21.891 -16.922 1 45.31 93 LEU A C 1
ATOM 725 O O . LEU A 1 93 ? 43.625 -23.016 -16.766 1 45.31 93 LEU A O 1
ATOM 729 N N . PRO A 1 94 ? 44.406 -21.156 -15.992 1 46.66 94 PRO A N 1
ATOM 730 C CA . PRO A 1 94 ? 43.906 -21.516 -14.672 1 46.66 94 PRO A CA 1
ATOM 731 C C . PRO A 1 94 ? 42.375 -21.516 -14.609 1 46.66 94 PRO A C 1
ATOM 733 O O . PRO A 1 94 ? 41.781 -22.234 -13.82 1 46.66 94 PRO A O 1
ATOM 736 N N . ASP A 1 95 ? 41.781 -20.75 -15.43 1 44.62 95 ASP A N 1
ATOM 737 C CA . ASP A 1 95 ? 40.312 -20.594 -15.445 1 44.62 95 ASP A CA 1
ATOM 738 C C . ASP A 1 95 ? 39.625 -21.812 -16.047 1 44.62 95 ASP A C 1
ATOM 740 O O . ASP A 1 95 ? 38.469 -22.078 -15.781 1 44.62 95 ASP A O 1
ATOM 744 N N . LYS A 1 96 ? 40.406 -22.469 -16.781 1 49.06 96 LYS A N 1
ATOM 745 C CA . LYS A 1 96 ? 40 -23.734 -17.359 1 49.06 96 LYS A CA 1
ATOM 746 C C . LYS A 1 96 ? 39.875 -24.812 -16.281 1 49.06 96 LYS A C 1
ATOM 748 O O . LYS A 1 96 ? 39 -25.672 -16.344 1 49.06 96 LYS A O 1
ATOM 753 N N . VAL A 1 97 ? 40.938 -24.734 -15.484 1 45.06 97 VAL A N 1
ATOM 754 C CA . VAL A 1 97 ? 40.875 -25.688 -14.383 1 45.06 97 VAL A CA 1
ATOM 755 C C . VAL A 1 97 ? 39.656 -25.406 -13.516 1 45.06 97 VAL A C 1
ATOM 757 O O . VAL A 1 97 ? 38.969 -26.328 -13.062 1 45.06 97 VAL A O 1
ATOM 760 N N . ARG A 1 98 ? 39.312 -24.219 -13.273 1 50.69 98 ARG A N 1
ATOM 761 C CA . ARG A 1 98 ? 38.125 -23.812 -12.523 1 50.69 98 ARG A CA 1
ATOM 762 C C . ARG A 1 98 ? 36.875 -24.109 -13.32 1 50.69 98 ARG A C 1
ATOM 764 O O . ARG A 1 98 ? 35.844 -24.469 -12.742 1 50.69 98 ARG A O 1
ATOM 771 N N . MET A 1 99 ? 37.062 -23.938 -14.586 1 45.41 99 MET A N 1
ATOM 772 C CA . MET A 1 99 ? 35.938 -24.344 -15.438 1 45.41 99 MET A CA 1
ATOM 773 C C . MET A 1 99 ? 35.719 -25.844 -15.352 1 45.41 99 MET A C 1
ATOM 775 O O . MET A 1 99 ? 34.562 -26.312 -15.352 1 45.41 99 MET A O 1
ATOM 779 N N . LEU A 1 100 ? 36.75 -26.438 -15.453 1 45.84 100 LEU A N 1
ATOM 780 C CA . LEU A 1 100 ? 36.625 -27.875 -15.266 1 45.84 100 LEU A CA 1
ATOM 781 C C . LEU A 1 100 ? 36.031 -28.188 -13.891 1 45.84 100 LEU A C 1
ATOM 783 O O . LEU A 1 100 ? 35.188 -29.078 -13.773 1 45.84 100 LEU A O 1
ATOM 787 N N . SER A 1 101 ? 36.531 -27.609 -12.859 1 47.97 101 SER A N 1
ATOM 788 C CA . SER A 1 101 ? 35.969 -27.75 -11.516 1 47.97 101 SER A CA 1
ATOM 789 C C . SER A 1 101 ? 34.5 -27.281 -11.477 1 47.97 101 SER A C 1
ATOM 791 O O . SER A 1 101 ? 33.688 -27.891 -10.805 1 47.97 101 SER A O 1
ATOM 793 N N . ASP A 1 102 ? 34.219 -26.203 -12.102 1 51.72 102 ASP A N 1
ATOM 794 C CA . ASP A 1 102 ? 32.844 -25.719 -12.227 1 51.72 102 ASP A CA 1
ATOM 795 C C . ASP A 1 102 ? 31.969 -26.703 -13.031 1 51.72 102 ASP A C 1
ATOM 797 O O . ASP A 1 102 ? 30.812 -26.938 -12.688 1 51.72 102 ASP A O 1
ATOM 801 N N . VAL A 1 103 ? 32.594 -27.234 -14.086 1 49.62 103 VAL A N 1
ATOM 802 C CA . VAL A 1 103 ? 31.922 -28.266 -14.867 1 49.62 103 VAL A CA 1
ATOM 803 C C . VAL A 1 103 ? 31.75 -29.531 -14.016 1 49.62 103 VAL A C 1
ATOM 805 O O . VAL A 1 103 ? 30.688 -30.156 -14.047 1 49.62 103 VAL A O 1
ATOM 808 N N . ILE A 1 104 ? 32.844 -29.875 -13.383 1 48.44 104 ILE A N 1
ATOM 809 C CA . ILE A 1 104 ? 32.75 -31 -12.469 1 48.44 104 ILE A CA 1
ATOM 810 C C . ILE A 1 104 ? 31.734 -30.703 -11.375 1 48.44 104 ILE A C 1
ATOM 812 O O . ILE A 1 104 ? 30.953 -31.578 -11 1 48.44 104 ILE A O 1
ATOM 816 N N . SER A 1 105 ? 31.719 -29.469 -10.875 1 55.66 105 SER A N 1
ATOM 817 C CA . SER A 1 105 ? 30.75 -29.031 -9.883 1 55.66 105 SER A CA 1
ATOM 818 C C . SER A 1 105 ? 29.344 -29.016 -10.453 1 55.66 105 SER A C 1
ATOM 820 O O . SER A 1 105 ? 28.375 -29.328 -9.75 1 55.66 105 SER A O 1
ATOM 822 N N . LEU A 1 106 ? 29.328 -28.812 -11.719 1 59.38 106 LEU A N 1
ATOM 823 C CA . LEU A 1 106 ? 28.062 -28.922 -12.43 1 59.38 106 LEU A CA 1
ATOM 824 C C . LEU A 1 106 ? 27.578 -30.375 -12.469 1 59.38 106 LEU A C 1
ATOM 826 O O . LEU A 1 106 ? 26.375 -30.625 -12.43 1 59.38 106 LEU A O 1
ATOM 830 N N . GLY A 1 107 ? 28.594 -31.219 -12.531 1 62.91 107 GLY A N 1
ATOM 831 C CA . GLY A 1 107 ? 28.25 -32.625 -12.539 1 62.91 107 GLY A CA 1
ATOM 832 C C . GLY A 1 107 ? 27.406 -33.062 -11.344 1 62.91 107 GLY A C 1
ATOM 833 O O . GLY A 1 107 ? 26.547 -33.938 -11.453 1 62.91 107 GLY A O 1
ATOM 834 N N . ARG A 1 108 ? 27.672 -32.438 -10.266 1 74.94 108 ARG A N 1
ATOM 835 C CA . ARG A 1 108 ? 26.953 -32.75 -9.031 1 74.94 108 ARG A CA 1
ATOM 836 C C . ARG A 1 108 ? 25.516 -32.25 -9.086 1 74.94 108 ARG A C 1
ATOM 838 O O . ARG A 1 108 ? 24.688 -32.625 -8.258 1 74.94 108 ARG A O 1
ATOM 845 N N . HIS A 1 109 ? 25.219 -31.547 -10.055 1 82.06 109 HIS A N 1
ATOM 846 C CA . HIS A 1 109 ? 23.891 -30.953 -10.164 1 82.06 109 HIS A CA 1
ATOM 847 C C . HIS A 1 109 ? 23.094 -31.594 -11.297 1 82.06 109 HIS A C 1
ATOM 849 O O . HIS A 1 109 ? 21.906 -31.297 -11.477 1 82.06 109 HIS A O 1
ATOM 855 N N . LEU A 1 110 ? 23.734 -32.5 -11.938 1 87.19 110 LEU A N 1
ATOM 856 C CA . LEU A 1 110 ? 23.062 -33.219 -13.031 1 87.19 110 LEU A CA 1
ATOM 857 C C . LEU A 1 110 ? 22.125 -34.281 -12.484 1 87.19 110 LEU A C 1
ATOM 859 O O . LEU A 1 110 ? 22.406 -34.875 -11.453 1 87.19 110 LEU A O 1
ATOM 863 N N . PRO A 1 111 ? 21 -34.469 -13.188 1 91.75 111 PRO A N 1
ATOM 864 C CA . PRO A 1 111 ? 20.125 -35.531 -12.75 1 91.75 111 PRO A CA 1
ATOM 865 C C . PRO A 1 111 ? 20.797 -36.906 -12.797 1 91.75 111 PRO A C 1
ATOM 867 O O . PRO A 1 111 ? 21.625 -37.156 -13.672 1 91.75 111 PRO A O 1
ATOM 870 N N . LYS A 1 112 ? 20.453 -37.75 -11.875 1 93.94 112 LYS A N 1
ATOM 871 C CA . LYS A 1 112 ? 21.016 -39.094 -11.789 1 93.94 112 LYS A CA 1
ATOM 872 C C . LYS A 1 112 ? 19.953 -40.156 -12.133 1 93.94 112 LYS A C 1
ATOM 874 O O . LYS A 1 112 ? 18.844 -40.125 -11.586 1 93.94 112 LYS A O 1
ATOM 879 N N . LEU A 1 113 ? 20.328 -41.031 -13 1 94.88 113 LEU A N 1
ATOM 880 C CA . LEU A 1 113 ? 19.422 -42.125 -13.336 1 94.88 113 LEU A CA 1
ATOM 881 C C . LEU A 1 113 ? 19.312 -43.125 -12.18 1 94.88 113 LEU A C 1
ATOM 883 O O . LEU A 1 113 ? 20.328 -43.469 -11.562 1 94.88 113 LEU A O 1
ATOM 887 N N . SER A 1 114 ? 18.156 -43.438 -11.812 1 95.19 114 SER A N 1
ATOM 888 C CA . SER A 1 114 ? 17.875 -44.375 -10.742 1 95.19 114 SER A CA 1
ATOM 889 C C . SER A 1 114 ? 16.578 -45.156 -11.008 1 95.19 114 SER A C 1
ATOM 891 O O . SER A 1 114 ? 15.859 -44.844 -11.961 1 95.19 114 SER A O 1
ATOM 893 N N . GLY A 1 115 ? 16.375 -46.156 -10.211 1 94.25 115 GLY A N 1
ATOM 894 C CA . GLY A 1 115 ? 15.078 -46.812 -10.242 1 94.25 115 GLY A CA 1
ATOM 895 C C . GLY A 1 115 ? 13.969 -45.938 -9.664 1 94.25 115 GLY A C 1
ATOM 896 O O . GLY A 1 115 ? 14.234 -44.938 -9 1 94.25 115 GLY A O 1
ATOM 897 N N . ALA A 1 116 ? 12.758 -46.312 -10.07 1 96.25 116 ALA A N 1
ATOM 898 C CA . ALA A 1 116 ? 11.594 -45.594 -9.555 1 96.25 116 ALA A CA 1
ATOM 899 C C . ALA A 1 116 ? 10.531 -46.562 -9.047 1 96.25 116 ALA A C 1
ATOM 901 O O . ALA A 1 116 ? 10.148 -47.5 -9.758 1 96.25 116 ALA A O 1
ATOM 902 N N . ASP A 1 117 ? 10.07 -46.344 -7.801 1 94.44 117 ASP A N 1
ATOM 903 C CA . ASP A 1 117 ? 9.062 -47.188 -7.191 1 94.44 117 ASP A CA 1
ATOM 904 C C . ASP A 1 117 ? 7.758 -47.156 -7.977 1 94.44 117 ASP A C 1
ATOM 906 O O . ASP A 1 117 ? 7.02 -48.156 -8.023 1 94.44 117 ASP A O 1
ATOM 910 N N . TRP A 1 118 ? 7.461 -46 -8.633 1 97.06 118 TRP A N 1
ATOM 911 C CA . TRP A 1 118 ? 6.195 -45.875 -9.352 1 97.06 118 TRP A CA 1
ATOM 912 C C . TRP A 1 118 ? 6.156 -46.812 -10.555 1 97.06 118 TRP A C 1
ATOM 914 O O . TRP A 1 118 ? 5.078 -47.188 -11.031 1 97.06 118 TRP A O 1
ATOM 924 N N . LYS A 1 119 ? 7.238 -47.25 -11.094 1 96.69 119 LYS A N 1
ATOM 925 C CA . LYS A 1 119 ? 7.262 -48.156 -12.234 1 96.69 119 LYS A CA 1
ATOM 926 C C . LYS A 1 119 ? 6.609 -49.5 -11.883 1 96.69 119 LYS A C 1
ATOM 928 O O . LYS A 1 119 ? 6.082 -50.188 -12.758 1 96.69 119 LYS A O 1
ATOM 933 N N . LYS A 1 120 ? 6.645 -49.844 -10.609 1 96.38 120 LYS A N 1
ATOM 934 C CA . LYS A 1 120 ? 6.078 -51.094 -10.133 1 96.38 120 LYS A CA 1
ATOM 935 C C . LYS A 1 120 ? 4.555 -51.031 -10.047 1 96.38 120 LYS A C 1
ATOM 937 O O . LYS A 1 120 ? 3.879 -52.031 -9.969 1 96.38 120 LYS A O 1
ATOM 942 N N . GLY A 1 121 ? 4.027 -49.844 -10.039 1 97.81 121 GLY A N 1
ATOM 943 C CA . GLY A 1 121 ? 2.596 -49.656 -9.859 1 97.81 121 GLY A CA 1
ATOM 944 C C . GLY A 1 121 ? 1.881 -49.25 -11.133 1 97.81 121 GLY A C 1
ATOM 945 O O . GLY A 1 121 ? 1.097 -48.312 -11.133 1 97.81 121 GLY A O 1
ATOM 946 N N . LYS A 1 122 ? 2.184 -49.938 -12.234 1 97.94 122 LYS A N 1
ATOM 947 C CA . LYS A 1 122 ? 1.485 -49.656 -13.484 1 97.94 122 LYS A CA 1
ATOM 948 C C . LYS A 1 122 ? 0.021 -50.062 -13.406 1 97.94 122 LYS A C 1
ATOM 950 O O . LYS A 1 122 ? -0.286 -51.188 -12.977 1 97.94 122 LYS A O 1
ATOM 955 N N . TRP A 1 123 ? -0.8 -49.125 -13.766 1 98.12 123 TRP A N 1
ATOM 956 C CA . TRP A 1 123 ? -2.225 -49.438 -13.766 1 98.12 123 TRP A CA 1
ATOM 957 C C . TRP A 1 123 ? -2.578 -50.375 -14.914 1 98.12 123 TRP A C 1
ATOM 959 O O . TRP A 1 123 ? -1.953 -50.344 -15.977 1 98.12 123 TRP A O 1
ATOM 969 N N . ASP A 1 124 ? -3.623 -51.219 -14.727 1 96.88 124 ASP A N 1
ATOM 970 C CA . ASP A 1 124 ? -4.059 -52.156 -15.75 1 96.88 124 ASP A CA 1
ATOM 971 C C . ASP A 1 124 ? -4.742 -51.438 -16.906 1 96.88 124 ASP A C 1
ATOM 973 O O . ASP A 1 124 ? -4.734 -51.938 -18.047 1 96.88 124 ASP A O 1
ATOM 977 N N . ARG A 1 125 ? -5.316 -50.344 -16.547 1 97.06 125 ARG A N 1
ATOM 978 C CA . ARG A 1 125 ? -5.973 -49.562 -17.578 1 97.06 125 ARG A CA 1
ATOM 979 C C . ARG A 1 125 ? -5.836 -48.062 -17.266 1 97.06 125 ARG A C 1
ATOM 981 O O . ARG A 1 125 ? -5.727 -47.656 -16.109 1 97.06 125 ARG A O 1
ATOM 988 N N . VAL A 1 126 ? -5.82 -47.344 -18.344 1 98 126 VAL A N 1
ATOM 989 C CA . VAL A 1 126 ? -5.797 -45.906 -18.203 1 98 126 VAL A CA 1
ATOM 990 C C . VAL A 1 126 ? -7.176 -45.406 -17.766 1 98 126 VAL A C 1
ATOM 992 O O . VAL A 1 126 ? -8.172 -45.625 -18.469 1 98 126 VAL A O 1
ATOM 995 N N . ASP A 1 127 ? -7.246 -44.781 -16.656 1 98.56 127 ASP A N 1
ATOM 996 C CA . ASP A 1 127 ? -8.469 -44.156 -16.172 1 98.56 127 ASP A CA 1
ATOM 997 C C . ASP A 1 127 ? -8.148 -42.938 -15.305 1 98.56 127 ASP A C 1
ATOM 999 O O . ASP A 1 127 ? -7.977 -43.062 -14.086 1 98.56 127 ASP A O 1
ATOM 1003 N N . LEU A 1 128 ? -8.172 -41.812 -15.93 1 98.69 128 LEU A N 1
ATOM 1004 C CA . LEU A 1 128 ? -7.805 -40.562 -15.258 1 98.69 128 LEU A CA 1
ATOM 1005 C C . LEU A 1 128 ?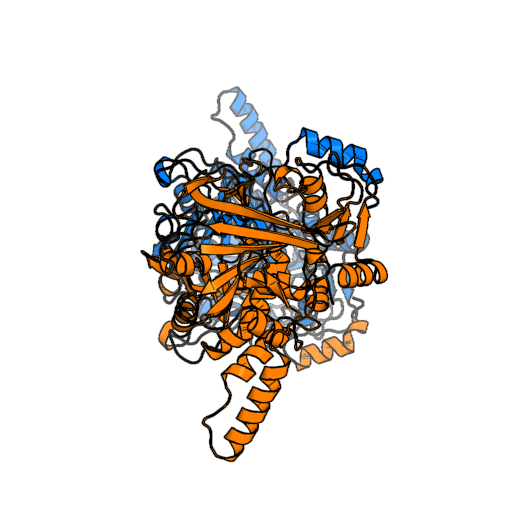 -8.844 -40.188 -14.195 1 98.69 128 LEU A C 1
ATOM 1007 O O . LEU A 1 128 ? -8.547 -39.438 -13.273 1 98.69 128 LEU A O 1
ATOM 1011 N N . GLU A 1 129 ? -10.039 -40.688 -14.297 1 98.19 129 GLU A N 1
ATOM 1012 C CA . GLU A 1 129 ? -11.133 -40.344 -13.391 1 98.19 129 GLU A CA 1
ATOM 1013 C C . GLU A 1 129 ? -10.922 -40.969 -12.016 1 98.19 129 GLU A C 1
ATOM 1015 O O . GLU A 1 129 ? -11.586 -40.562 -11.047 1 98.19 129 GLU A O 1
ATOM 1020 N N . ARG A 1 130 ? -10.039 -41.906 -11.961 1 98.12 130 ARG A N 1
ATOM 1021 C CA . ARG A 1 130 ? -9.734 -42.562 -10.688 1 98.12 130 ARG A CA 1
ATOM 1022 C C . ARG A 1 130 ? -8.703 -41.75 -9.898 1 98.12 130 ARG A C 1
ATOM 1024 O O . ARG A 1 130 ? -8.32 -42.156 -8.797 1 98.12 130 ARG A O 1
ATOM 1031 N N . ILE A 1 131 ? -8.195 -40.656 -10.414 1 98.75 131 ILE A N 1
ATOM 1032 C CA . ILE A 1 131 ? -7.25 -39.781 -9.75 1 98.75 131 ILE A CA 1
ATOM 1033 C C . ILE A 1 131 ? -8 -38.656 -9.062 1 98.75 131 ILE A C 1
ATOM 1035 O O . ILE A 1 131 ? -8.938 -38.062 -9.625 1 98.75 131 ILE A O 1
ATOM 1039 N N . PRO A 1 132 ? -7.66 -38.281 -7.816 1 98.69 132 PRO A N 1
ATOM 1040 C CA . PRO A 1 132 ? -8.43 -37.312 -7.051 1 98.69 132 PRO A CA 1
ATOM 1041 C C . PRO A 1 132 ? -8.062 -35.875 -7.402 1 98.69 132 PRO A C 1
ATOM 1043 O O . PRO A 1 132 ? -7.844 -35.062 -6.504 1 98.69 132 PRO A O 1
ATOM 1046 N N . ALA A 1 133 ? -8.117 -35.531 -8.695 1 98.69 133 ALA A N 1
ATOM 1047 C CA . ALA A 1 133 ? -8.078 -34.125 -9.07 1 98.69 133 ALA A CA 1
ATOM 1048 C C . ALA A 1 133 ? -9.242 -33.344 -8.453 1 98.69 133 ALA A C 1
ATOM 1050 O O . ALA A 1 133 ? -10.258 -33.938 -8.086 1 98.69 133 ALA A O 1
ATOM 1051 N N . ILE A 1 134 ? -9.07 -32.062 -8.312 1 98.62 134 ILE A N 1
ATOM 1052 C CA . ILE A 1 134 ? -10.078 -31.375 -7.52 1 98.62 134 ILE A CA 1
ATOM 1053 C C . ILE A 1 134 ? -10.773 -30.312 -8.367 1 98.62 134 ILE A C 1
ATOM 1055 O O . ILE A 1 134 ? -10.195 -29.812 -9.336 1 98.62 134 ILE A O 1
ATOM 1059 N N . ARG A 1 135 ? -12.008 -30.047 -8.094 1 98.62 135 ARG A N 1
ATOM 1060 C CA . ARG A 1 135 ? -12.711 -28.859 -8.539 1 98.62 135 ARG A CA 1
ATOM 1061 C C . ARG A 1 135 ? -12.625 -27.75 -7.496 1 98.62 135 ARG A C 1
ATOM 1063 O O . ARG A 1 135 ? -12.984 -27.953 -6.336 1 98.62 135 ARG A O 1
ATOM 1070 N N . THR A 1 136 ? -12.148 -26.609 -7.867 1 98.31 136 THR A N 1
ATOM 1071 C CA . THR A 1 136 ? -11.711 -25.641 -6.871 1 98.31 136 THR A CA 1
ATOM 1072 C C . THR A 1 136 ? -12.773 -24.562 -6.672 1 98.31 136 THR A C 1
ATOM 1074 O O . THR A 1 136 ? -12.898 -24 -5.582 1 98.31 136 THR A O 1
ATOM 1077 N N . TRP A 1 137 ? -13.477 -24.156 -7.738 1 98.56 137 TRP A N 1
ATOM 1078 C CA . TRP A 1 137 ? -14.539 -23.156 -7.703 1 98.56 137 TRP A CA 1
ATOM 1079 C C . TRP A 1 137 ? -15.82 -23.703 -8.32 1 98.56 137 TRP A C 1
ATOM 1081 O O . TRP A 1 137 ? -15.781 -24.594 -9.172 1 98.56 137 TRP A O 1
ATOM 1091 N N . PRO A 1 138 ? -16.984 -23.156 -7.965 1 98.38 138 PRO A N 1
ATOM 1092 C CA . PRO A 1 138 ? -18.266 -23.719 -8.375 1 98.38 138 PRO A CA 1
ATOM 1093 C C . PRO A 1 138 ? -18.453 -23.734 -9.883 1 98.38 138 PRO A C 1
ATOM 1095 O O . PRO A 1 138 ? -19.109 -24.625 -10.43 1 98.38 138 PRO A O 1
ATOM 1098 N N . LYS A 1 139 ? -17.844 -22.797 -10.586 1 98.06 139 LYS A N 1
ATOM 1099 C CA . LYS A 1 139 ? -18.109 -22.703 -12.016 1 98.06 139 LYS A CA 1
ATOM 1100 C C . LYS A 1 139 ? -16.969 -23.297 -12.828 1 98.06 139 LYS A C 1
ATOM 1102 O O . LYS A 1 139 ? -16.938 -23.172 -14.055 1 98.06 139 LYS A O 1
ATOM 1107 N N . ASP A 1 140 ? -16 -23.906 -12.188 1 98.38 140 ASP A N 1
ATOM 1108 C CA . ASP A 1 140 ? -14.977 -24.656 -12.922 1 98.38 140 ASP A CA 1
ATOM 1109 C C . ASP A 1 140 ? -15.609 -25.734 -13.789 1 98.38 140 ASP A C 1
ATOM 1111 O O . ASP A 1 140 ? -16.547 -26.422 -13.359 1 98.38 140 ASP A O 1
ATOM 1115 N N . ALA A 1 141 ? -15.078 -25.906 -14.969 1 97.88 141 ALA A N 1
ATOM 1116 C CA . ALA A 1 141 ? -15.688 -26.797 -15.953 1 97.88 141 ALA A CA 1
ATOM 1117 C C . ALA A 1 141 ? -15.609 -28.25 -15.492 1 97.88 141 ALA A C 1
ATOM 1119 O O . ALA A 1 141 ? -16.422 -29.078 -15.914 1 97.88 141 ALA A O 1
ATOM 1120 N N . SER A 1 142 ? -14.648 -28.625 -14.734 1 97.69 142 SER A N 1
ATOM 1121 C CA . SER A 1 142 ? -14.367 -29.969 -14.273 1 97.69 142 SER A CA 1
ATOM 1122 C C . SER A 1 142 ? -13.375 -29.969 -13.109 1 97.69 142 SER A C 1
ATOM 1124 O O . SER A 1 142 ? -13.094 -28.922 -12.531 1 97.69 142 SER A O 1
ATOM 1126 N N . ARG A 1 143 ? -12.992 -31.156 -12.68 1 98.38 143 ARG A N 1
ATOM 1127 C CA . ARG A 1 143 ? -11.812 -31.281 -11.828 1 98.38 143 ARG A CA 1
ATOM 1128 C C . ARG A 1 143 ? -10.531 -31.016 -12.617 1 98.38 143 ARG A C 1
ATOM 1130 O O . ARG A 1 143 ? -10.469 -31.297 -13.82 1 98.38 143 ARG A O 1
ATOM 1137 N N . PHE A 1 144 ? -9.594 -30.422 -11.938 1 98.69 144 PHE A N 1
ATOM 1138 C CA . PHE A 1 144 ? -8.328 -30.062 -12.57 1 98.69 144 PHE A CA 1
ATOM 1139 C C . PHE A 1 144 ? -7.148 -30.641 -11.805 1 98.69 144 PHE A C 1
ATOM 1141 O O . PHE A 1 144 ? -7.18 -30.734 -10.578 1 98.69 144 PHE A O 1
ATOM 1148 N N . PHE A 1 145 ? -6.105 -31.172 -12.555 1 98.69 145 PHE A N 1
ATOM 1149 C CA . PHE A 1 145 ? -4.781 -31.234 -11.961 1 98.69 145 PHE A CA 1
ATOM 1150 C C . PHE A 1 145 ? -4.215 -29.828 -11.766 1 98.69 145 PHE A C 1
ATOM 1152 O O . PHE A 1 145 ? -3.939 -29.125 -12.734 1 98.69 145 PHE A O 1
ATOM 1159 N N . THR A 1 146 ? -4.027 -29.422 -10.516 1 98.12 146 THR A N 1
ATOM 1160 C CA . THR A 1 146 ? -3.721 -28.016 -10.273 1 98.12 146 THR A CA 1
ATOM 1161 C C . THR A 1 146 ? -2.234 -27.828 -9.977 1 98.12 146 THR A C 1
ATOM 1163 O O . THR A 1 146 ? -1.728 -26.703 -9.992 1 98.12 146 THR A O 1
ATOM 1166 N N . PHE A 1 147 ? -1.518 -28.906 -9.695 1 98.19 147 PHE A N 1
ATOM 1167 C CA . PHE A 1 147 ? -0.076 -28.812 -9.5 1 98.19 147 PHE A CA 1
ATOM 1168 C C . PHE A 1 147 ? 0.65 -29.938 -10.227 1 98.19 147 PHE A C 1
ATOM 1170 O O . PHE A 1 147 ? 1.49 -30.609 -9.633 1 98.19 147 PHE A O 1
ATOM 1177 N N . PRO A 1 148 ? 0.302 -30.203 -11.453 1 98.38 148 PRO A N 1
ATOM 1178 C CA . PRO A 1 148 ? 1.017 -31.203 -12.242 1 98.38 148 PRO A CA 1
ATOM 1179 C C . PRO A 1 148 ? 2.373 -30.719 -12.742 1 98.38 148 PRO A C 1
ATOM 1181 O O . PRO A 1 148 ? 2.506 -29.547 -13.125 1 98.38 148 PRO A O 1
ATOM 1184 N N . ILE A 1 149 ? 3.34 -31.5 -12.633 1 98.31 149 ILE A N 1
ATOM 1185 C CA . ILE A 1 149 ? 4.613 -31.219 -13.281 1 98.31 149 ILE A CA 1
ATOM 1186 C C . ILE A 1 149 ? 4.633 -31.828 -14.68 1 98.31 149 ILE A C 1
ATOM 1188 O O . ILE A 1 149 ? 4.762 -33.062 -14.82 1 98.31 149 ILE A O 1
ATOM 1192 N N . VAL A 1 150 ? 4.477 -30.984 -15.672 1 98.06 150 VAL A N 1
ATOM 1193 C CA . VAL A 1 150 ? 4.457 -31.438 -17.062 1 98.06 150 VAL A CA 1
ATOM 1194 C C . VAL A 1 150 ? 5.879 -31.484 -17.609 1 98.06 150 VAL A C 1
ATOM 1196 O O . VAL A 1 150 ? 6.598 -30.484 -17.562 1 98.06 150 VAL A O 1
ATOM 1199 N N . ILE A 1 151 ? 6.285 -32.625 -18.109 1 98.06 151 ILE A N 1
ATOM 1200 C CA . ILE A 1 151 ? 7.652 -32.844 -18.562 1 98.06 151 ILE A CA 1
ATOM 1201 C C . ILE A 1 151 ? 7.676 -33 -20.078 1 98.06 151 ILE A C 1
ATOM 1203 O O . ILE A 1 151 ? 6.988 -33.844 -20.641 1 98.06 151 ILE A O 1
ATOM 1207 N N . THR A 1 152 ? 8.375 -32.188 -20.719 1 96.38 152 THR A N 1
ATOM 1208 C CA . THR A 1 152 ? 8.602 -32.219 -22.156 1 96.38 152 THR A CA 1
ATOM 1209 C C . THR A 1 152 ? 10.094 -32.156 -22.484 1 96.38 152 THR A C 1
ATOM 1211 O O . THR A 1 152 ? 10.914 -31.969 -21.578 1 96.38 152 THR A O 1
ATOM 1214 N N . LYS A 1 153 ? 10.422 -32.406 -23.688 1 94.56 153 LYS A N 1
ATOM 1215 C CA . LYS A 1 153 ? 11.805 -32.406 -24.141 1 94.56 153 LYS A CA 1
ATOM 1216 C C . LYS A 1 153 ? 11.93 -31.766 -25.516 1 94.56 153 LYS A C 1
ATOM 1218 O O . LYS A 1 153 ? 11.117 -32.031 -26.406 1 94.56 153 LYS A O 1
ATOM 1223 N N . ASP A 1 154 ? 12.875 -30.812 -25.578 1 92.5 154 ASP A N 1
ATOM 1224 C CA . ASP A 1 154 ? 13.164 -30.234 -26.891 1 92.5 154 ASP A CA 1
ATOM 1225 C C . ASP A 1 154 ? 13.656 -31.312 -27.859 1 92.5 154 ASP A C 1
ATOM 1227 O O . ASP A 1 154 ? 14.672 -31.953 -27.625 1 92.5 154 ASP A O 1
ATOM 1231 N N . PRO A 1 155 ? 12.953 -31.469 -28.922 1 91.12 155 PRO A N 1
ATOM 1232 C CA . PRO A 1 155 ? 13.344 -32.531 -29.844 1 91.12 155 PRO A CA 1
ATOM 1233 C C . PRO A 1 155 ? 14.68 -32.281 -30.531 1 91.12 155 PRO A C 1
ATOM 1235 O O . PRO A 1 155 ? 15.328 -33.188 -31.031 1 91.12 155 PRO A O 1
ATOM 1238 N N . GLU A 1 156 ? 15.109 -31.016 -30.547 1 90.5 156 GLU A N 1
ATOM 1239 C CA . GLU A 1 156 ? 16.344 -30.656 -31.219 1 90.5 156 GLU A CA 1
ATOM 1240 C C . GLU A 1 156 ? 17.531 -30.719 -30.281 1 90.5 156 GLU A C 1
ATOM 1242 O O . GLU A 1 156 ? 18.578 -31.266 -30.625 1 90.5 156 GLU A O 1
ATOM 1247 N N . THR A 1 157 ? 17.391 -30.266 -29.062 1 90.06 157 THR A N 1
ATOM 1248 C CA . THR A 1 157 ? 18.531 -30.109 -28.172 1 90.06 157 THR A CA 1
ATOM 1249 C C . THR A 1 157 ? 18.531 -31.203 -27.094 1 90.06 157 THR A C 1
ATOM 1251 O O . THR A 1 157 ? 19.562 -31.438 -26.453 1 90.06 157 THR A O 1
ATOM 1254 N N . GLY A 1 158 ? 17.375 -31.766 -26.859 1 91.38 158 GLY A N 1
ATOM 1255 C CA . GLY A 1 158 ? 17.266 -32.781 -25.828 1 91.38 158 GLY A CA 1
ATOM 1256 C C . GLY A 1 158 ? 17.094 -32.219 -24.438 1 91.38 158 GLY A C 1
ATOM 1257 O O . GLY A 1 158 ? 17.062 -32.969 -23.453 1 91.38 158 GLY A O 1
ATOM 1258 N N . VAL A 1 159 ? 16.938 -30.922 -24.359 1 91.06 159 VAL A N 1
ATOM 1259 C CA . VAL A 1 159 ? 16.781 -30.25 -23.078 1 91.06 159 VAL A CA 1
ATOM 1260 C C . VAL A 1 159 ? 15.383 -30.5 -22.531 1 91.06 159 VAL A C 1
ATOM 1262 O O . VAL A 1 159 ? 14.391 -30.328 -23.234 1 91.06 159 VAL A O 1
ATOM 1265 N N . HIS A 1 160 ? 15.328 -30.953 -21.25 1 94.75 160 HIS A N 1
ATOM 1266 C CA . HIS A 1 160 ? 14.039 -31.172 -20.594 1 94.75 160 HIS A CA 1
ATOM 1267 C C . HIS A 1 160 ? 13.469 -29.875 -20.031 1 94.75 160 HIS A C 1
ATOM 1269 O O . HIS A 1 160 ? 14.219 -29.016 -19.547 1 94.75 160 HIS A O 1
ATOM 1275 N N . HIS A 1 161 ? 12.211 -29.75 -20.109 1 94.75 161 HIS A N 1
ATOM 1276 C CA . HIS A 1 161 ? 11.469 -28.656 -19.484 1 94.75 161 HIS A CA 1
ATOM 1277 C C . HIS A 1 161 ? 10.383 -29.188 -18.547 1 94.75 161 HIS A C 1
ATOM 1279 O O . HIS A 1 161 ? 9.586 -30.047 -18.953 1 94.75 161 HIS A O 1
ATOM 1285 N N . LEU A 1 162 ? 10.477 -28.812 -17.312 1 96.81 162 LEU A N 1
ATOM 1286 C CA . LEU A 1 162 ? 9.422 -29.078 -16.344 1 96.81 162 LEU A CA 1
ATOM 1287 C C . LEU A 1 162 ? 8.609 -27.812 -16.078 1 96.81 162 LEU A C 1
ATOM 1289 O O . LEU A 1 162 ? 9.156 -26.781 -15.68 1 96.81 162 LEU A O 1
ATOM 1293 N N . GLY A 1 163 ? 7.289 -27.859 -16.344 1 95.44 163 GLY A N 1
ATOM 1294 C CA . GLY A 1 163 ? 6.391 -26.734 -16.109 1 95.44 163 GLY A CA 1
ATOM 1295 C C . GLY A 1 163 ? 5.117 -27.125 -15.383 1 95.44 163 GLY A C 1
ATOM 1296 O O . GLY A 1 163 ? 4.703 -28.297 -15.43 1 95.44 163 GLY A O 1
ATOM 1297 N N . VAL A 1 164 ? 4.562 -26.188 -14.695 1 96 164 VAL A N 1
ATOM 1298 C CA . VAL A 1 164 ? 3.273 -26.406 -14.039 1 96 164 VAL A CA 1
ATOM 1299 C C . VAL A 1 164 ? 2.158 -25.781 -14.875 1 96 164 VAL A C 1
ATOM 1301 O O . VAL A 1 164 ? 2.051 -24.547 -14.945 1 96 164 VAL A O 1
ATOM 1304 N N . TYR A 1 165 ? 1.386 -26.609 -15.477 1 94 165 TYR A N 1
ATOM 1305 C CA . TYR A 1 165 ? 0.228 -26.234 -16.281 1 94 165 TYR A CA 1
ATOM 1306 C C . TYR A 1 165 ? -1.032 -26.922 -15.781 1 94 165 TYR A C 1
ATOM 1308 O O . TYR A 1 165 ? -1.041 -28.141 -15.594 1 94 165 TYR A O 1
ATOM 1316 N N . ARG A 1 166 ? -2.043 -26.125 -15.586 1 95.75 166 ARG A N 1
ATOM 1317 C CA . ARG A 1 166 ? -3.262 -26.797 -15.148 1 95.75 166 ARG A CA 1
ATOM 1318 C C . ARG A 1 166 ? -3.783 -27.75 -16.234 1 95.75 166 ARG A C 1
ATOM 1320 O O . ARG A 1 166 ? -3.65 -27.469 -17.422 1 95.75 166 ARG A O 1
ATOM 1327 N N . MET A 1 167 ? -4.363 -28.875 -15.797 1 98.06 167 MET A N 1
ATOM 1328 C CA . MET A 1 167 ? -4.898 -29.891 -16.688 1 98.06 167 MET A CA 1
ATOM 1329 C C . MET A 1 167 ? -6.34 -30.234 -16.328 1 98.06 167 MET A C 1
ATOM 1331 O O . MET A 1 167 ? -6.605 -30.828 -15.281 1 98.06 167 MET A O 1
ATOM 1335 N N . GLN A 1 168 ? -7.254 -29.797 -17.188 1 98.38 168 GLN A N 1
ATOM 1336 C CA . GLN A 1 168 ? -8.672 -30.109 -17 1 98.38 168 GLN A CA 1
ATOM 1337 C C . GLN A 1 168 ? -8.961 -31.578 -17.312 1 98.38 168 GLN A C 1
ATOM 1339 O O . GLN A 1 168 ? -8.625 -32.062 -18.391 1 98.38 168 GLN A O 1
ATOM 1344 N N . LEU A 1 169 ? -9.531 -32.281 -16.375 1 98.5 169 LEU A N 1
ATOM 1345 C CA . LEU A 1 169 ? -10.023 -33.625 -16.656 1 98.5 169 LEU A CA 1
ATOM 1346 C C . LEU A 1 169 ? -11.195 -33.594 -17.625 1 98.5 169 LEU A C 1
ATOM 1348 O O . LEU A 1 169 ? -12.273 -33.094 -17.281 1 98.5 169 LEU A O 1
ATOM 1352 N N . MET A 1 170 ? -11.039 -34.125 -18.812 1 97.88 170 MET A N 1
ATOM 1353 C CA . MET A 1 170 ? -12.078 -34.094 -19.844 1 97.88 170 MET A CA 1
ATOM 1354 C C . MET A 1 170 ? -12.836 -35.406 -19.906 1 97.88 170 MET A C 1
ATOM 1356 O O . MET A 1 170 ? -14.047 -35.438 -20.109 1 97.88 170 MET A O 1
ATOM 1360 N N . ASP A 1 171 ? -12.164 -36.5 -19.812 1 97.44 171 ASP A N 1
ATOM 1361 C CA . ASP A 1 171 ? -12.703 -37.844 -19.75 1 97.44 171 ASP A CA 1
ATOM 1362 C C . ASP A 1 171 ? -11.68 -38.812 -19.172 1 97.44 171 ASP A C 1
ATOM 1364 O O . ASP A 1 171 ? -10.664 -38.406 -18.609 1 97.44 171 ASP A O 1
ATOM 1368 N N . SER A 1 172 ? -11.859 -40.125 -19.281 1 98.12 172 SER A N 1
ATOM 1369 C CA . SER A 1 172 ? -11.039 -41.125 -18.625 1 98.12 172 SER A CA 1
ATOM 1370 C C . SER A 1 172 ? -9.656 -41.219 -19.25 1 98.12 172 SER A C 1
ATOM 1372 O O . SER A 1 172 ? -8.734 -41.781 -18.672 1 98.12 172 SER A O 1
ATOM 1374 N N . LYS A 1 173 ? -9.477 -40.594 -20.422 1 98.25 173 LYS A N 1
ATOM 1375 C CA . LYS A 1 173 ? -8.211 -40.812 -21.109 1 98.25 173 LYS A CA 1
ATOM 1376 C C . LYS A 1 173 ? -7.555 -39.5 -21.484 1 98.25 173 LYS A C 1
ATOM 1378 O O . LYS A 1 173 ? -6.395 -39.469 -21.906 1 98.25 173 LYS A O 1
ATOM 1383 N N . THR A 1 174 ? -8.312 -38.406 -21.297 1 98.06 174 THR A N 1
ATOM 1384 C CA . THR A 1 174 ? -7.777 -37.188 -21.844 1 98.06 174 THR A CA 1
ATOM 1385 C C . THR A 1 174 ? -7.938 -36.031 -20.844 1 98.06 174 THR A C 1
ATOM 1387 O O . THR A 1 174 ? -8.867 -36.031 -20.031 1 98.06 174 THR A O 1
ATOM 1390 N N . THR A 1 175 ? -6.988 -35.094 -20.859 1 98.25 175 THR A N 1
ATOM 1391 C CA . THR A 1 175 ? -7.055 -33.812 -20.188 1 98.25 175 THR A CA 1
ATOM 1392 C C . THR A 1 175 ? -6.734 -32.688 -21.156 1 98.25 175 THR A C 1
ATOM 1394 O O . THR A 1 175 ? -6.211 -32.938 -22.25 1 98.25 175 THR A O 1
ATOM 1397 N N . GLY A 1 176 ? -7.195 -31.516 -20.766 1 95.94 176 GLY A N 1
ATOM 1398 C CA . GLY A 1 176 ? -6.652 -30.344 -21.438 1 95.94 176 GLY A CA 1
ATOM 1399 C C . GLY A 1 176 ? -5.223 -30.031 -21.031 1 95.94 176 GLY A C 1
ATOM 1400 O O . GLY A 1 176 ? -4.797 -30.375 -19.938 1 95.94 176 GLY A O 1
ATOM 1401 N N . MET A 1 177 ? -4.438 -29.484 -21.953 1 93.25 177 MET A N 1
ATOM 1402 C CA . MET A 1 177 ? -3.098 -28.984 -21.656 1 93.25 177 MET A CA 1
ATOM 1403 C C . MET A 1 177 ? -3.045 -27.469 -21.797 1 93.25 177 MET A C 1
ATOM 1405 O O . MET A 1 177 ? -2.943 -26.938 -22.906 1 93.25 177 MET A O 1
ATOM 1409 N N . HIS A 1 178 ? -2.98 -26.75 -20.609 1 90.5 178 HIS A N 1
ATOM 1410 C CA . HIS A 1 178 ? -3.1 -25.297 -20.609 1 90.5 178 HIS A CA 1
ATOM 1411 C C . HIS A 1 178 ? -1.727 -24.625 -20.641 1 90.5 178 HIS A C 1
ATOM 1413 O O . HIS A 1 178 ? -1.322 -23.984 -19.672 1 90.5 178 HIS A O 1
ATOM 1419 N N . TRP A 1 179 ? -1.04 -24.781 -21.734 1 84.31 179 TRP A N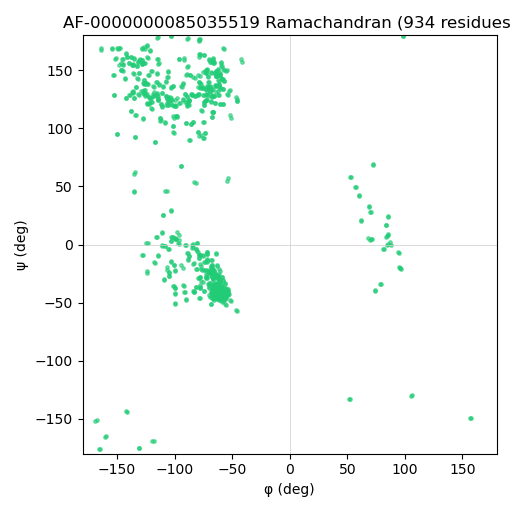 1
ATOM 1420 C CA . TRP A 1 179 ? 0.193 -24.016 -21.875 1 84.31 179 TRP A CA 1
ATOM 1421 C C . TRP A 1 179 ? 0.024 -22.891 -22.891 1 84.31 179 TRP A C 1
ATOM 1423 O O . TRP A 1 179 ? -0.542 -23.094 -23.969 1 84.31 179 TRP A O 1
ATOM 1433 N N . HIS A 1 180 ? 0.405 -21.688 -22.391 1 74.62 180 HIS A N 1
ATOM 1434 C CA . HIS A 1 180 ? 0.296 -20.484 -23.219 1 74.62 180 HIS A CA 1
ATOM 1435 C C . HIS A 1 180 ? 1.246 -20.547 -24.406 1 74.62 180 HIS A C 1
ATOM 1437 O O . HIS A 1 180 ? 2.238 -21.281 -24.391 1 74.62 180 HIS A O 1
ATOM 1443 N N . VAL A 1 181 ? 0.914 -19.828 -25.359 1 67.19 181 VAL A N 1
ATOM 1444 C CA . VAL A 1 181 ? 1.587 -19.875 -26.656 1 67.19 181 VAL A CA 1
ATOM 1445 C C . VAL A 1 181 ? 3.059 -19.5 -26.484 1 67.19 181 VAL A C 1
ATOM 1447 O O . VAL A 1 181 ? 3.922 -20.031 -27.188 1 67.19 181 VAL A O 1
ATOM 1450 N N . HIS A 1 182 ? 3.344 -18.734 -25.438 1 66.94 182 HIS A N 1
ATOM 1451 C CA . HIS A 1 182 ? 4.707 -18.234 -25.312 1 66.94 182 HIS A CA 1
ATOM 1452 C C . HIS A 1 182 ? 5.512 -19.094 -24.328 1 66.94 182 HIS A C 1
ATOM 1454 O O . HIS A 1 182 ? 6.699 -18.844 -24.125 1 66.94 182 HIS A O 1
ATOM 1460 N N . LYS A 1 183 ? 4.883 -20.141 -23.875 1 75.06 183 LYS A N 1
ATOM 1461 C CA . LYS A 1 183 ? 5.578 -21 -22.922 1 75.06 183 LYS A CA 1
ATOM 1462 C C . LYS A 1 183 ? 6.328 -22.125 -23.656 1 75.06 183 LYS A C 1
ATOM 1464 O O . LYS A 1 183 ? 6.047 -22.422 -24.812 1 75.06 183 LYS A O 1
ATOM 1469 N N . ARG A 1 184 ? 7.316 -22.766 -23.125 1 74.19 184 ARG A N 1
ATOM 1470 C CA . ARG A 1 184 ? 8.242 -23.734 -23.703 1 74.19 184 ARG A CA 1
ATOM 1471 C C . ARG A 1 184 ? 7.508 -24.984 -24.172 1 74.19 184 ARG A C 1
ATOM 1473 O O . ARG A 1 184 ? 7.859 -25.578 -25.188 1 74.19 184 ARG A O 1
ATOM 1480 N N . GLY A 1 185 ? 6.566 -25.25 -23.328 1 77.75 185 GLY A N 1
ATOM 1481 C CA . GLY A 1 185 ? 5.805 -26.406 -23.766 1 77.75 185 GLY A CA 1
ATOM 1482 C C . GLY A 1 185 ? 5.184 -26.234 -25.141 1 77.75 185 GLY A C 1
ATOM 1483 O O . GLY A 1 185 ? 5.277 -27.141 -25.984 1 77.75 185 GLY A O 1
ATOM 1484 N N . ALA A 1 186 ? 4.629 -25.125 -25.328 1 79.88 186 ALA A N 1
ATOM 1485 C CA . ALA A 1 186 ? 4.023 -24.812 -26.625 1 79.88 186 ALA A CA 1
ATOM 1486 C C . ALA A 1 186 ? 5.082 -24.719 -27.719 1 79.88 186 ALA A C 1
ATOM 1488 O O . ALA A 1 186 ? 4.867 -25.188 -28.844 1 79.88 186 ALA A O 1
ATOM 1489 N N . ALA A 1 187 ? 6.203 -24.156 -27.375 1 83.12 187 ALA A N 1
ATOM 1490 C CA . ALA A 1 187 ? 7.293 -24.031 -28.328 1 83.12 187 ALA A CA 1
ATOM 1491 C C . ALA A 1 187 ? 7.801 -25.406 -28.766 1 83.12 187 ALA A C 1
ATOM 1493 O O . ALA A 1 187 ? 8.055 -25.625 -29.953 1 83.12 187 ALA A O 1
ATOM 1494 N N . TYR A 1 188 ? 7.922 -26.281 -27.844 1 87.94 188 TYR A N 1
ATOM 1495 C CA . TYR A 1 188 ? 8.398 -27.625 -28.141 1 87.94 188 TYR A CA 1
ATOM 1496 C C . TYR A 1 188 ? 7.391 -28.375 -29.016 1 87.94 188 TYR A C 1
ATOM 1498 O O . TYR A 1 188 ? 7.773 -29.125 -29.906 1 87.94 188 TYR A O 1
ATOM 1506 N N . MET A 1 189 ? 6.156 -28.188 -28.766 1 86.25 189 MET A N 1
ATOM 1507 C CA . MET A 1 189 ? 5.105 -28.828 -29.547 1 86.25 189 MET A CA 1
ATOM 1508 C C . MET A 1 189 ? 5.188 -28.422 -31.016 1 86.25 189 MET A C 1
ATOM 1510 O O . MET A 1 189 ? 5.023 -29.25 -31.906 1 86.25 189 MET A O 1
ATOM 1514 N N . ARG A 1 190 ? 5.496 -27.172 -31.234 1 85.12 190 ARG A N 1
ATOM 1515 C CA . ARG A 1 190 ? 5.582 -26.656 -32.594 1 85.12 190 ARG A CA 1
ATOM 1516 C C . ARG A 1 190 ? 6.758 -27.281 -33.344 1 85.12 190 ARG A C 1
ATOM 1518 O O . ARG A 1 190 ? 6.723 -27.406 -34.562 1 85.12 190 ARG A O 1
ATOM 1525 N N . LYS A 1 191 ? 7.73 -27.688 -32.594 1 86.81 191 LYS A N 1
ATOM 1526 C CA . LYS A 1 191 ? 8.922 -28.281 -33.188 1 86.81 191 LYS A CA 1
ATOM 1527 C C . LYS A 1 191 ? 8.688 -29.75 -33.531 1 86.81 191 LYS A C 1
ATOM 1529 O O . LYS A 1 191 ? 9.445 -30.344 -34.281 1 86.81 191 LYS A O 1
ATOM 1534 N N . HIS A 1 192 ? 7.738 -30.344 -32.906 1 86.38 192 HIS A N 1
ATOM 1535 C CA . HIS A 1 192 ? 7.445 -31.75 -33.156 1 86.38 192 HIS A CA 1
ATOM 1536 C C . HIS A 1 192 ? 6.535 -31.938 -34.344 1 86.38 192 HIS A C 1
ATOM 1538 O O . HIS A 1 192 ? 5.605 -31.156 -34.562 1 86.38 192 HIS A O 1
ATOM 1544 N N . SER A 1 193 ? 7.008 -32.844 -35.25 1 81 193 SER A N 1
ATOM 1545 C CA . SER A 1 193 ? 6.117 -33.25 -36.344 1 81 193 SER A CA 1
ATOM 1546 C C . SER A 1 193 ? 5.07 -34.25 -35.875 1 81 193 SER A C 1
ATOM 1548 O O . SER A 1 193 ? 5.395 -35.375 -35.531 1 81 193 SER A O 1
ATOM 1550 N N . GLY A 1 194 ? 3.887 -33.781 -35.5 1 82.62 194 GLY A N 1
ATOM 1551 C CA . GLY A 1 194 ? 2.846 -34.719 -35.062 1 82.62 194 GLY A CA 1
ATOM 1552 C C . GLY A 1 194 ? 2.641 -34.719 -33.562 1 82.62 194 GLY A C 1
ATOM 1553 O O . GLY A 1 194 ? 2.549 -33.656 -32.938 1 82.62 194 GLY A O 1
ATOM 1554 N N . LYS A 1 195 ? 2.656 -36.031 -33 1 91.62 195 LYS A N 1
ATOM 1555 C CA . LYS A 1 195 ? 2.387 -36.188 -31.578 1 91.62 195 LYS A CA 1
ATOM 1556 C C . LYS A 1 195 ? 3.658 -36 -30.75 1 91.62 195 LYS A C 1
ATOM 1558 O O . LYS A 1 195 ? 4.715 -36.531 -31.109 1 91.62 195 LYS A O 1
ATOM 1563 N N . MET A 1 196 ? 3.619 -35.188 -29.75 1 94.94 196 MET A N 1
ATOM 1564 C CA . MET A 1 196 ? 4.75 -34.969 -28.859 1 94.94 196 MET A CA 1
ATOM 1565 C C . MET A 1 196 ? 4.594 -35.781 -27.578 1 94.94 196 MET A C 1
ATOM 1567 O O . MET A 1 196 ? 3.574 -35.688 -26.891 1 94.94 196 MET A O 1
ATOM 1571 N N . PRO A 1 197 ? 5.602 -36.625 -27.25 1 96.62 197 PRO A N 1
ATOM 1572 C CA . PRO A 1 197 ? 5.539 -37.312 -25.969 1 96.62 197 PRO A CA 1
ATOM 1573 C C . PRO A 1 197 ? 5.566 -36.375 -24.766 1 96.62 197 PRO A C 1
ATOM 1575 O O . PRO A 1 197 ? 6.316 -35.375 -24.781 1 96.62 197 PRO A O 1
ATOM 1578 N N . VAL A 1 198 ? 4.699 -36.562 -23.859 1 97.94 198 VAL A N 1
ATOM 1579 C CA . VAL A 1 198 ? 4.598 -35.75 -22.641 1 97.94 198 VAL A CA 1
ATOM 1580 C C . VAL A 1 198 ? 4.434 -36.656 -21.438 1 97.94 198 VAL A C 1
ATOM 1582 O O . VAL A 1 198 ? 3.744 -37.688 -21.516 1 97.94 198 VAL A O 1
ATOM 1585 N N . ALA A 1 199 ? 5.109 -36.406 -20.406 1 98.62 199 ALA A N 1
ATOM 1586 C CA . ALA A 1 199 ? 4.879 -37.062 -19.125 1 98.62 199 ALA A CA 1
ATOM 1587 C C . ALA A 1 199 ? 4.398 -36.062 -18.062 1 98.62 199 ALA A C 1
ATOM 1589 O O . ALA A 1 199 ? 4.734 -34.875 -18.125 1 98.62 199 ALA A O 1
ATOM 1590 N N . VAL A 1 200 ? 3.562 -36.5 -17.172 1 98.75 200 VAL A N 1
ATOM 1591 C CA . VAL A 1 200 ? 3.062 -35.688 -16.047 1 98.75 200 VAL A CA 1
ATOM 1592 C C . VAL A 1 200 ? 3.402 -36.375 -14.727 1 98.75 200 VAL A C 1
ATOM 1594 O O . VAL A 1 200 ? 3.09 -37.562 -14.531 1 98.75 200 VAL A O 1
ATOM 1597 N N . ALA A 1 201 ? 4.117 -35.719 -13.914 1 98.81 201 ALA A N 1
ATOM 1598 C CA . ALA A 1 201 ? 4.406 -36.219 -12.57 1 98.81 201 ALA A CA 1
ATOM 1599 C C . ALA A 1 201 ? 3.674 -35.375 -11.516 1 98.81 201 ALA A C 1
ATOM 1601 O O . ALA A 1 201 ? 3.584 -34.156 -11.633 1 98.81 201 ALA A O 1
ATOM 1602 N N . VAL A 1 202 ? 3.059 -36.062 -10.508 1 98.75 202 VAL A N 1
ATOM 1603 C CA . VAL A 1 202 ? 2.391 -35.375 -9.391 1 98.75 202 VAL A CA 1
ATOM 1604 C C . VAL A 1 202 ? 2.947 -35.906 -8.07 1 98.75 202 VAL A C 1
ATOM 1606 O O . VAL A 1 202 ? 3.115 -37.125 -7.898 1 98.75 202 VAL A O 1
ATOM 1609 N N . GLY A 1 203 ? 3.16 -35 -7.18 1 98.44 203 GLY A N 1
ATOM 1610 C CA . GLY A 1 203 ? 3.752 -35.375 -5.906 1 98.44 203 GLY A CA 1
ATOM 1611 C C . GLY A 1 203 ? 5.227 -35.719 -6.016 1 98.44 203 GLY A C 1
ATOM 1612 O O . GLY A 1 203 ? 5.613 -36.875 -5.844 1 98.44 203 GLY A O 1
ATOM 1613 N N . VAL A 1 204 ? 6.008 -34.75 -6.277 1 98.25 204 VAL A N 1
ATOM 1614 C CA . VAL A 1 204 ? 7.449 -34.938 -6.414 1 98.25 204 VAL A CA 1
ATOM 1615 C C . VAL A 1 204 ? 8.164 -34.188 -5.289 1 98.25 204 VAL A C 1
ATOM 1617 O O . VAL A 1 204 ? 7.52 -33.594 -4.422 1 98.25 204 VAL A O 1
ATOM 1620 N N . ASP A 1 205 ? 9.484 -34.312 -5.293 1 97.5 205 ASP A N 1
ATOM 1621 C CA . ASP A 1 205 ? 10.305 -33.5 -4.41 1 97.5 205 ASP A CA 1
ATOM 1622 C C . ASP A 1 205 ? 9.859 -32.031 -4.453 1 97.5 205 ASP A C 1
ATOM 1624 O O . ASP A 1 205 ? 9.812 -31.422 -5.523 1 97.5 205 ASP A O 1
ATOM 1628 N N . PRO A 1 206 ? 9.516 -31.469 -3.232 1 97.75 206 PRO A N 1
ATOM 1629 C CA . PRO A 1 206 ? 8.977 -30.109 -3.217 1 97.75 206 PRO A CA 1
ATOM 1630 C C . PRO A 1 206 ? 9.93 -29.094 -3.838 1 97.75 206 PRO A C 1
ATOM 1632 O O . PRO A 1 206 ? 9.484 -28.094 -4.414 1 97.75 206 PRO A O 1
ATOM 1635 N N . ALA A 1 207 ? 11.219 -29.281 -3.736 1 96.69 207 ALA A N 1
ATOM 1636 C CA . ALA A 1 207 ? 12.156 -28.375 -4.387 1 96.69 207 ALA A CA 1
ATOM 1637 C C . ALA A 1 207 ? 11.984 -28.406 -5.902 1 96.69 207 ALA A C 1
ATOM 1639 O O . ALA A 1 207 ? 12.008 -27.359 -6.551 1 96.69 207 ALA A O 1
ATOM 1640 N N . LEU A 1 208 ? 11.859 -29.594 -6.453 1 96.69 208 LEU A N 1
ATOM 1641 C CA . LEU A 1 208 ? 11.633 -29.734 -7.887 1 96.69 208 LEU A CA 1
ATOM 1642 C C . LEU A 1 208 ? 10.289 -29.141 -8.281 1 96.69 208 LEU A C 1
ATOM 1644 O O . LEU A 1 208 ? 10.188 -28.469 -9.32 1 96.69 208 LEU A O 1
ATOM 1648 N N . ALA A 1 209 ? 9.289 -29.359 -7.438 1 97.75 209 ALA A N 1
ATOM 1649 C CA . ALA A 1 209 ? 7.969 -28.797 -7.695 1 97.75 209 ALA A CA 1
ATOM 1650 C C . ALA A 1 209 ? 8.023 -27.266 -7.73 1 97.75 209 ALA A C 1
ATOM 1652 O O . ALA A 1 209 ? 7.469 -26.641 -8.633 1 97.75 209 ALA A O 1
ATOM 1653 N N . PHE A 1 210 ? 8.703 -26.688 -6.812 1 97.06 210 PHE A N 1
ATOM 1654 C CA . PHE A 1 210 ? 8.828 -25.234 -6.734 1 97.06 210 PHE A CA 1
ATOM 1655 C C . PHE A 1 210 ? 9.555 -24.688 -7.957 1 97.06 210 PHE A C 1
ATOM 1657 O O . PHE A 1 210 ? 9.117 -23.719 -8.57 1 97.06 210 PHE A O 1
ATOM 1664 N N . THR A 1 211 ? 10.648 -25.281 -8.352 1 94.25 211 THR A N 1
ATOM 1665 C CA . THR A 1 211 ? 11.461 -24.781 -9.453 1 94.25 211 THR A CA 1
ATOM 1666 C C . THR A 1 211 ? 10.734 -24.953 -10.781 1 94.25 211 THR A C 1
ATOM 1668 O O . THR A 1 211 ? 10.984 -24.219 -11.734 1 94.25 211 THR A O 1
ATOM 1671 N N . ALA A 1 212 ? 9.812 -25.922 -10.773 1 95.69 212 ALA A N 1
ATOM 1672 C CA . ALA A 1 212 ? 9.039 -26.141 -11.992 1 95.69 212 ALA A CA 1
ATOM 1673 C C . ALA A 1 212 ? 8.078 -25 -12.25 1 95.69 212 ALA A C 1
ATOM 1675 O O . ALA A 1 212 ? 7.609 -24.812 -13.375 1 95.69 212 ALA A O 1
ATOM 1676 N N . VAL A 1 213 ? 7.703 -24.266 -11.188 1 94.69 213 VAL A N 1
ATOM 1677 C CA . VAL A 1 213 ? 6.832 -23.094 -11.328 1 94.69 213 VAL A CA 1
ATOM 1678 C C . VAL A 1 213 ? 7.641 -21.906 -11.844 1 94.69 213 VAL A C 1
ATOM 1680 O O . VAL A 1 213 ? 7.098 -21.031 -12.531 1 94.69 213 VAL A O 1
ATOM 1683 N N . ALA A 1 214 ? 8.93 -21.844 -11.578 1 91.31 214 ALA A N 1
ATOM 1684 C CA . ALA A 1 214 ? 9.805 -20.719 -11.906 1 91.31 214 ALA A CA 1
ATOM 1685 C C . ALA A 1 214 ? 10.086 -20.656 -13.406 1 91.31 214 ALA A C 1
ATOM 1687 O O . ALA A 1 214 ? 10.094 -21.688 -14.078 1 91.31 214 ALA A O 1
ATOM 1688 N N . PRO A 1 215 ? 10.258 -19.453 -13.867 1 86.69 215 PRO A N 1
ATOM 1689 C CA . PRO A 1 215 ? 10.641 -19.312 -15.273 1 86.69 215 PRO A CA 1
ATOM 1690 C C . PRO A 1 215 ? 12.102 -19.672 -15.531 1 86.69 215 PRO A C 1
ATOM 1692 O O . PRO A 1 215 ? 12.961 -18.781 -15.594 1 86.69 215 PRO A O 1
ATOM 1695 N N . VAL A 1 216 ? 12.367 -20.844 -15.844 1 83.56 216 VAL A N 1
ATOM 1696 C CA . VAL A 1 216 ? 13.727 -21.312 -16.094 1 83.56 216 VAL A CA 1
ATOM 1697 C C . VAL A 1 216 ? 14.266 -20.672 -17.375 1 83.56 216 VAL A C 1
ATOM 1699 O O . VAL A 1 216 ? 13.594 -20.672 -18.406 1 83.56 216 VAL A O 1
ATOM 1702 N N . PRO A 1 217 ? 15.406 -20.094 -17.266 1 79.56 217 PRO A N 1
ATOM 1703 C CA . PRO A 1 217 ? 15.977 -19.469 -18.469 1 79.56 217 PRO A CA 1
ATOM 1704 C C . PRO A 1 217 ? 16.078 -20.422 -19.641 1 79.56 217 PRO A C 1
ATOM 1706 O O . PRO A 1 217 ? 16.344 -21.609 -19.453 1 79.56 217 PRO A O 1
ATOM 1709 N N . GLU A 1 218 ? 15.977 -19.891 -20.766 1 77.19 218 GLU A N 1
ATOM 1710 C CA . GLU A 1 218 ? 15.992 -20.688 -21.984 1 77.19 218 GLU A CA 1
ATOM 1711 C C . GLU A 1 218 ? 17.312 -21.438 -22.141 1 77.19 218 GLU A C 1
ATOM 1713 O O . GLU A 1 218 ? 18.375 -20.906 -21.828 1 77.19 218 GLU A O 1
ATOM 1718 N N . GLY A 1 219 ? 17.203 -22.641 -22.5 1 78.44 219 GLY A N 1
ATOM 1719 C CA . GLY A 1 219 ? 18.391 -23.422 -22.797 1 78.44 219 GLY A CA 1
ATOM 1720 C C . GLY A 1 219 ? 18.859 -24.25 -21.609 1 78.44 219 GLY A C 1
ATOM 1721 O O . GLY A 1 219 ? 19.609 -25.203 -21.766 1 78.44 219 GLY A O 1
ATOM 1722 N N . ILE A 1 220 ? 18.422 -23.844 -20.516 1 84.06 220 ILE A N 1
ATOM 1723 C CA . ILE A 1 220 ? 18.828 -24.609 -19.344 1 84.06 220 ILE A CA 1
ATOM 1724 C C . ILE A 1 220 ? 17.797 -25.703 -19.062 1 84.06 220 ILE A C 1
ATOM 1726 O O . ILE A 1 220 ? 16.594 -25.453 -19.078 1 84.06 220 ILE A O 1
ATOM 1730 N N . ASP A 1 221 ? 18.359 -26.875 -18.906 1 92.06 221 ASP A N 1
ATOM 1731 C CA . ASP A 1 221 ? 17.531 -28.016 -18.531 1 92.06 221 ASP A CA 1
ATOM 1732 C C . ASP A 1 221 ? 16.922 -27.812 -17.141 1 92.06 221 ASP A C 1
ATOM 1734 O O . ASP A 1 221 ? 17.609 -27.391 -16.219 1 92.06 221 ASP A O 1
ATOM 1738 N N . SER A 1 222 ? 15.617 -28.141 -16.969 1 94.5 222 SER A N 1
ATOM 1739 C CA . SER A 1 222 ? 14.906 -27.875 -15.727 1 94.5 222 SER A CA 1
ATOM 1740 C C . SER A 1 222 ? 15.523 -28.641 -14.555 1 94.5 222 SER A C 1
ATOM 1742 O O . SER A 1 222 ? 15.562 -28.141 -13.438 1 94.5 222 SER A O 1
ATOM 1744 N N . TYR A 1 223 ? 15.992 -29.891 -14.797 1 95 223 TYR A N 1
ATOM 1745 C CA . TYR A 1 223 ? 16.625 -30.672 -13.734 1 95 223 TYR A CA 1
ATOM 1746 C C . TYR A 1 223 ? 17.953 -30.062 -13.312 1 95 223 TYR A C 1
ATOM 1748 O O . TYR A 1 223 ? 18.281 -30.047 -12.133 1 95 223 TYR A O 1
ATOM 1756 N N . VAL A 1 224 ? 18.641 -29.594 -14.312 1 90.62 224 VAL A N 1
ATOM 1757 C CA . VAL A 1 224 ? 19.922 -28.953 -14.047 1 90.62 224 VAL A CA 1
ATOM 1758 C C . VAL A 1 224 ? 19.703 -27.656 -13.273 1 90.62 224 VAL A C 1
ATOM 1760 O O . VAL A 1 224 ? 20.406 -27.375 -12.297 1 90.62 224 VAL A O 1
ATOM 1763 N N . PHE A 1 225 ? 18.766 -26.922 -13.703 1 91.25 225 PHE A N 1
ATOM 1764 C CA . PHE A 1 225 ? 18.406 -25.688 -13.008 1 91.25 225 PHE A CA 1
ATOM 1765 C C . PHE A 1 225 ? 18.078 -25.969 -11.547 1 91.25 225 PHE A C 1
ATOM 1767 O O . PHE A 1 225 ? 18.609 -25.297 -10.648 1 91.25 225 PHE A O 1
ATOM 1774 N N . ALA A 1 226 ? 17.188 -26.922 -11.305 1 93.19 226 ALA A N 1
ATOM 1775 C CA . ALA A 1 226 ? 16.797 -27.297 -9.945 1 93.19 226 ALA A CA 1
ATOM 1776 C C . ALA A 1 226 ? 18.016 -27.734 -9.133 1 93.19 226 ALA A C 1
ATOM 1778 O O . ALA A 1 226 ? 18.141 -27.406 -7.949 1 93.19 226 ALA A O 1
ATOM 1779 N N . GLY A 1 227 ? 18.875 -28.5 -9.797 1 91.69 227 GLY A N 1
ATOM 1780 C CA . GLY A 1 227 ? 20.094 -28.938 -9.141 1 91.69 227 GLY A CA 1
ATOM 1781 C C . GLY A 1 227 ? 20.984 -27.797 -8.695 1 91.69 227 GLY A C 1
ATOM 1782 O O . GLY A 1 227 ? 21.484 -27.797 -7.57 1 91.69 227 GLY A O 1
ATOM 1783 N N . ILE A 1 228 ? 21.109 -26.875 -9.555 1 87.44 228 ILE A N 1
ATOM 1784 C CA . ILE A 1 228 ? 21.938 -25.703 -9.258 1 87.44 228 ILE A CA 1
ATOM 1785 C C . ILE A 1 228 ? 21.344 -24.938 -8.078 1 87.44 228 ILE A C 1
ATOM 1787 O O . ILE A 1 228 ? 22.047 -24.578 -7.137 1 87.44 228 ILE A O 1
ATOM 1791 N N . ILE A 1 229 ? 20.078 -24.75 -8.094 1 89.5 229 ILE A N 1
ATOM 1792 C CA . ILE A 1 229 ? 19.359 -23.953 -7.109 1 89.5 229 ILE A CA 1
ATOM 1793 C C . ILE A 1 229 ? 19.422 -24.625 -5.746 1 89.5 229 ILE A C 1
ATOM 1795 O O . ILE A 1 229 ? 19.578 -23.953 -4.719 1 89.5 229 ILE A O 1
ATOM 1799 N N . THR A 1 230 ? 19.375 -25.891 -5.68 1 90.25 230 THR A N 1
ATOM 1800 C CA . THR A 1 230 ? 19.266 -26.609 -4.414 1 90.25 230 THR A CA 1
ATOM 1801 C C . THR A 1 230 ? 20.641 -27.125 -3.971 1 90.25 230 THR A C 1
ATOM 1803 O O . THR A 1 230 ? 20.812 -27.516 -2.814 1 90.25 230 THR A O 1
ATOM 1806 N N . GLY A 1 231 ? 21.531 -27.266 -4.906 1 86.12 231 GLY A N 1
ATOM 1807 C CA . GLY A 1 231 ? 22.859 -27.781 -4.605 1 86.12 231 GLY A CA 1
ATOM 1808 C C . GLY A 1 231 ? 22.906 -29.297 -4.559 1 86.12 231 GLY A C 1
ATOM 1809 O O . GLY A 1 231 ? 23.797 -29.875 -3.926 1 86.12 231 GLY A O 1
ATOM 1810 N N . ARG A 1 232 ? 21.891 -29.906 -5.125 1 88.5 232 ARG A N 1
ATOM 1811 C CA . ARG A 1 232 ? 21.906 -31.359 -5.102 1 88.5 232 ARG A CA 1
ATOM 1812 C C . ARG A 1 232 ? 21.359 -31.938 -6.41 1 88.5 232 ARG A C 1
ATOM 1814 O O . ARG A 1 232 ? 20.719 -31.219 -7.184 1 88.5 232 ARG A O 1
ATOM 1821 N N . SER A 1 233 ? 21.625 -33.219 -6.609 1 91.69 233 SER A N 1
ATOM 1822 C CA . SER A 1 233 ? 21.141 -33.906 -7.793 1 91.69 233 SER A CA 1
ATOM 1823 C C . SER A 1 233 ? 19.766 -34.531 -7.543 1 91.69 233 SER A C 1
ATOM 1825 O O . SER A 1 233 ? 19.469 -34.969 -6.43 1 91.69 233 SER A O 1
ATOM 1827 N N . PHE A 1 234 ? 19 -34.531 -8.578 1 94.75 234 PHE A N 1
ATOM 1828 C CA . PHE A 1 234 ? 17.688 -35.188 -8.5 1 94.75 234 PHE A CA 1
ATOM 1829 C C . PHE A 1 234 ? 17.719 -36.531 -9.188 1 94.75 234 PHE A C 1
ATOM 1831 O O . PHE A 1 234 ? 18.344 -36.719 -10.227 1 94.75 234 PHE A O 1
ATOM 1838 N N . GLU A 1 235 ? 17.141 -37.469 -8.523 1 96.38 235 GLU A N 1
ATOM 1839 C CA . GLU A 1 235 ? 17.031 -38.812 -9.109 1 96.38 235 GLU A CA 1
ATOM 1840 C C . GLU A 1 235 ? 15.883 -38.875 -10.117 1 96.38 235 GLU A C 1
ATOM 1842 O O . GLU A 1 235 ? 14.758 -38.438 -9.82 1 96.38 235 GLU A O 1
ATOM 1847 N N . VAL A 1 236 ? 16.203 -39.406 -11.344 1 97.75 236 VAL A N 1
ATOM 1848 C CA . VAL A 1 236 ? 15.203 -39.5 -12.398 1 97.75 236 VAL A CA 1
ATOM 1849 C C . VAL A 1 236 ? 15.227 -40.906 -13.016 1 97.75 236 VAL A C 1
ATOM 1851 O O . VAL A 1 236 ? 16.219 -41.625 -12.891 1 97.75 236 VAL A O 1
ATOM 1854 N N . SER A 1 237 ? 14.164 -41.281 -13.594 1 97.88 237 SER A N 1
ATOM 1855 C CA . SER A 1 237 ? 14.031 -42.531 -14.312 1 97.88 237 SER A CA 1
ATOM 1856 C C . SER A 1 237 ? 13.406 -42.312 -15.688 1 97.88 237 SER A C 1
ATOM 1858 O O . SER A 1 237 ? 12.562 -41.438 -15.867 1 97.88 237 SER A O 1
ATOM 1860 N N . ARG A 1 238 ? 13.82 -43.125 -16.625 1 97.38 238 ARG A N 1
ATOM 1861 C CA . ARG A 1 238 ? 13.273 -43.031 -17.969 1 97.38 238 ARG A CA 1
ATOM 1862 C C . ARG A 1 238 ? 11.844 -43.562 -18.031 1 97.38 238 ARG A C 1
ATOM 1864 O O . ARG A 1 238 ? 11.547 -44.625 -17.469 1 97.38 238 ARG A O 1
ATOM 1871 N N . GLY A 1 239 ? 11.008 -42.812 -18.672 1 97.5 239 GLY A N 1
ATOM 1872 C CA . GLY A 1 239 ? 9.641 -43.25 -18.875 1 97.5 239 GLY A CA 1
ATOM 1873 C C . GLY A 1 239 ? 9.562 -44.531 -19.703 1 97.5 239 GLY A C 1
ATOM 1874 O O . GLY A 1 239 ? 10.438 -44.781 -20.531 1 97.5 239 GLY A O 1
ATOM 1875 N N . GLU A 1 240 ? 8.555 -45.281 -19.438 1 95.69 240 GLU A N 1
ATOM 1876 C CA . GLU A 1 240 ? 8.359 -46.562 -20.156 1 95.69 240 GLU A CA 1
ATOM 1877 C C . GLU A 1 240 ? 7.789 -46.312 -21.547 1 95.69 240 GLU A C 1
ATOM 1879 O O . GLU A 1 240 ? 8.141 -47.031 -22.484 1 95.69 240 GLU A O 1
ATOM 1884 N N . LEU A 1 241 ? 6.965 -45.344 -21.562 1 96.06 241 LEU A N 1
ATOM 1885 C CA . LEU A 1 241 ? 6.266 -45.094 -22.812 1 96.06 241 LEU A CA 1
ATOM 1886 C C . LEU A 1 241 ? 6.926 -43.938 -23.578 1 96.06 241 LEU A C 1
ATOM 1888 O O . LEU A 1 241 ? 7.012 -43.969 -24.797 1 96.06 241 LEU A O 1
ATOM 1892 N N . THR A 1 242 ? 7.41 -42.906 -22.984 1 96.38 242 THR A N 1
ATOM 1893 C CA . THR A 1 242 ? 7.801 -41.625 -23.609 1 96.38 242 THR A CA 1
ATOM 1894 C C . THR A 1 242 ? 9.32 -41.531 -23.703 1 96.38 242 THR A C 1
ATOM 1896 O O . THR A 1 242 ? 9.844 -40.688 -24.453 1 96.38 242 THR A O 1
ATOM 1899 N N . ASP A 1 243 ? 10.047 -42.25 -22.859 1 95.25 243 ASP A N 1
ATOM 1900 C CA . ASP A 1 243 ? 11.5 -42.188 -22.734 1 95.25 243 ASP A CA 1
ATOM 1901 C C . ASP A 1 243 ? 11.945 -40.875 -22.078 1 95.25 243 ASP A C 1
ATOM 1903 O O . ASP A 1 243 ? 13.133 -40.562 -22.094 1 95.25 243 ASP A O 1
ATOM 1907 N N . LEU A 1 244 ? 11.047 -40.062 -21.641 1 97.94 244 LEU A N 1
ATOM 1908 C CA . LEU A 1 244 ? 11.367 -38.844 -20.922 1 97.94 244 LEU A CA 1
ATOM 1909 C C . LEU A 1 244 ? 11.945 -39.156 -19.547 1 97.94 244 LEU A C 1
ATOM 1911 O O . LEU A 1 244 ? 11.664 -40.219 -18.969 1 97.94 244 LEU A O 1
ATOM 1915 N N . LEU A 1 245 ? 12.836 -38.281 -19.094 1 98 245 LEU A N 1
ATOM 1916 C CA . LEU A 1 245 ? 13.32 -38.406 -17.719 1 98 245 LEU A CA 1
ATOM 1917 C C . LEU A 1 245 ? 12.281 -37.906 -16.719 1 98 245 LEU A C 1
ATOM 1919 O O . LEU A 1 245 ? 11.93 -36.719 -16.734 1 98 245 LEU A O 1
ATOM 1923 N N . ILE A 1 246 ? 11.797 -38.812 -15.922 1 98.62 246 ILE A N 1
ATOM 1924 C CA . ILE A 1 246 ? 10.734 -38.531 -14.961 1 98.62 246 ILE A CA 1
ATOM 1925 C C . ILE A 1 246 ? 11.273 -38.656 -13.539 1 98.62 246 ILE A C 1
ATOM 1927 O O . ILE A 1 246 ? 12.047 -39.562 -13.25 1 98.62 246 ILE A O 1
ATOM 1931 N N . PRO A 1 247 ? 10.922 -37.75 -12.602 1 98.31 247 PRO A N 1
ATOM 1932 C CA . PRO A 1 247 ? 11.406 -37.844 -11.227 1 98.31 247 PRO A CA 1
ATOM 1933 C C . PRO A 1 247 ? 11.133 -39.219 -10.617 1 98.31 247 PRO A C 1
ATOM 1935 O O . PRO A 1 247 ? 9.984 -39.688 -10.617 1 98.31 247 PRO A O 1
ATOM 1938 N N . SER A 1 248 ? 12.156 -39.812 -9.984 1 97.81 248 SER A N 1
ATOM 1939 C CA . SER A 1 248 ? 12.047 -41.156 -9.453 1 97.81 248 SER A CA 1
ATOM 1940 C C . SER A 1 248 ? 11.141 -41.188 -8.227 1 97.81 248 SER A C 1
ATOM 1942 O O . SER A 1 248 ? 10.602 -42.25 -7.883 1 97.81 248 SER A O 1
ATOM 1944 N N . ASP A 1 249 ? 10.992 -40.125 -7.613 1 96.88 249 ASP A N 1
ATOM 1945 C CA . ASP A 1 249 ? 10.266 -40.062 -6.352 1 96.88 249 ASP A CA 1
ATOM 1946 C C . ASP A 1 249 ? 8.812 -39.656 -6.57 1 96.88 249 ASP A C 1
ATOM 1948 O O . ASP A 1 249 ? 8.094 -39.375 -5.613 1 96.88 249 ASP A O 1
ATOM 1952 N N . ALA A 1 250 ? 8.305 -39.562 -7.785 1 98.56 250 ALA A N 1
ATOM 1953 C CA . ALA A 1 250 ? 6.945 -39.125 -8.078 1 98.56 250 ALA A CA 1
ATOM 1954 C C . ALA A 1 250 ? 5.918 -40.062 -7.453 1 98.56 250 ALA A C 1
ATOM 1956 O O . ALA A 1 250 ? 6.105 -41.281 -7.445 1 98.56 250 ALA A O 1
ATOM 1957 N N . GLU A 1 251 ? 4.836 -39.531 -6.926 1 98.75 251 GLU A N 1
ATOM 1958 C CA . GLU A 1 251 ? 3.734 -40.312 -6.371 1 98.75 251 GLU A CA 1
ATOM 1959 C C . GLU A 1 251 ? 2.846 -40.875 -7.477 1 98.75 251 GLU A C 1
ATOM 1961 O O . GLU A 1 251 ? 2.285 -41.969 -7.34 1 98.75 251 GLU A O 1
ATOM 1966 N N . LEU A 1 252 ? 2.65 -40.125 -8.5 1 98.81 252 LEU A N 1
ATOM 1967 C CA . LEU A 1 252 ? 1.83 -40.438 -9.672 1 98.81 252 LEU A CA 1
ATOM 1968 C C . LEU A 1 252 ? 2.549 -40.031 -10.953 1 98.81 252 LEU A C 1
ATOM 1970 O O . LEU A 1 252 ? 3.123 -38.938 -11.031 1 98.81 252 LEU A O 1
ATOM 1974 N N . VAL A 1 253 ? 2.594 -40.906 -11.938 1 98.88 253 VAL A N 1
ATOM 1975 C CA . VAL A 1 253 ? 3.158 -40.625 -13.25 1 98.88 253 VAL A CA 1
ATOM 1976 C C . VAL A 1 253 ? 2.148 -40.969 -14.344 1 98.88 253 VAL A C 1
ATOM 1978 O O . VAL A 1 253 ? 1.549 -42.062 -14.312 1 98.88 253 VAL A O 1
ATOM 1981 N N . ILE A 1 254 ? 1.918 -40.094 -15.227 1 98.88 254 ILE A N 1
ATOM 1982 C CA . ILE A 1 254 ? 1.097 -40.312 -16.406 1 98.88 254 ILE A CA 1
ATOM 1983 C C . ILE A 1 254 ? 1.925 -40.062 -17.672 1 98.88 254 ILE A C 1
ATOM 1985 O O . ILE A 1 254 ? 2.49 -38.969 -17.844 1 98.88 254 ILE A O 1
ATOM 1989 N N . GLU A 1 255 ? 2.105 -41.062 -18.469 1 98.81 255 GLU A N 1
ATOM 1990 C CA . GLU A 1 255 ? 2.781 -40.906 -19.75 1 98.81 255 GLU A CA 1
ATOM 1991 C C . GLU A 1 255 ? 1.777 -40.844 -20.906 1 98.81 255 GLU A C 1
ATOM 1993 O O . GLU A 1 255 ? 0.782 -41.594 -20.891 1 98.81 255 GLU A O 1
ATOM 1998 N N . GLY A 1 256 ? 1.998 -39.969 -21.766 1 98.31 256 GLY A N 1
ATOM 1999 C CA . GLY A 1 256 ? 1.105 -39.812 -22.906 1 98.31 256 GLY A CA 1
ATOM 2000 C C . GLY A 1 256 ? 1.665 -38.938 -24 1 98.31 256 GLY A C 1
ATOM 2001 O O . GLY A 1 256 ? 2.867 -38.969 -24.281 1 98.31 256 GLY A O 1
ATOM 2002 N N . GLU A 1 257 ? 0.747 -38.312 -24.703 1 97.12 257 GLU A N 1
ATOM 2003 C CA . GLU A 1 257 ? 1.149 -37.5 -25.828 1 97.12 257 GLU A CA 1
ATOM 2004 C C . GLU A 1 257 ? 0.192 -36.312 -26 1 97.12 257 GLU A C 1
ATOM 2006 O O . GLU A 1 257 ? -0.954 -36.375 -25.562 1 97.12 257 GLU A O 1
ATOM 2011 N N . VAL A 1 258 ? 0.718 -35.281 -26.594 1 95.69 258 VAL A N 1
ATOM 2012 C CA . VAL A 1 258 ? -0.077 -34.125 -27.016 1 95.69 258 VAL A CA 1
ATOM 2013 C C . VAL A 1 258 ? 0.001 -33.969 -28.531 1 95.69 258 VAL A C 1
ATOM 2015 O O . VAL A 1 258 ? 1.063 -34.156 -29.125 1 95.69 258 VAL A O 1
ATOM 2018 N N . SER A 1 259 ? -1.124 -33.812 -29.141 1 88.75 259 SER A N 1
ATOM 2019 C CA . SER A 1 259 ? -1.196 -33.594 -30.578 1 88.75 259 SER A CA 1
ATOM 2020 C C . SER A 1 259 ? -1.858 -32.25 -30.906 1 88.75 259 SER A C 1
ATOM 2022 O O . SER A 1 259 ? -2.049 -31.422 -30.016 1 88.75 259 SER A O 1
ATOM 2024 N N . ASP A 1 260 ? -2.191 -32.031 -32.156 1 87.94 260 ASP A N 1
ATOM 2025 C CA . ASP A 1 260 ? -2.799 -30.797 -32.625 1 87.94 260 ASP A CA 1
ATOM 2026 C C . ASP A 1 260 ? -4.301 -30.781 -32.344 1 87.94 260 ASP A C 1
ATOM 2028 O O . ASP A 1 260 ? -4.984 -29.797 -32.656 1 87.94 260 ASP A O 1
ATOM 2032 N N . GLU A 1 261 ? -4.727 -31.859 -31.719 1 92.19 261 GLU A N 1
ATOM 2033 C CA . GLU A 1 261 ? -6.129 -31.875 -31.312 1 92.19 261 GLU A CA 1
ATOM 2034 C C . GLU A 1 261 ? -6.406 -30.844 -30.234 1 92.19 261 GLU A C 1
ATOM 2036 O O . GLU A 1 261 ? -5.605 -30.672 -29.297 1 92.19 261 GLU A O 1
ATOM 2041 N N . VAL A 1 262 ? -7.492 -30.109 -30.438 1 94.06 262 VAL A N 1
ATOM 2042 C CA . VAL A 1 262 ? -7.855 -29.094 -29.453 1 94.06 262 VAL A CA 1
ATOM 2043 C C . VAL A 1 262 ? -9.273 -29.344 -28.938 1 94.06 262 VAL A C 1
ATOM 2045 O O . VAL A 1 262 ? -10.117 -29.875 -29.672 1 94.06 262 VAL A O 1
ATOM 2048 N N . ARG A 1 263 ? -9.492 -29.047 -27.719 1 96.38 263 ARG A N 1
ATOM 2049 C CA . ARG A 1 263 ? -10.805 -29.094 -27.062 1 96.38 263 ARG A CA 1
ATOM 2050 C C . ARG A 1 263 ? -11 -27.875 -26.156 1 96.38 263 ARG A C 1
ATOM 2052 O O . ARG A 1 263 ? -10.031 -27.203 -25.812 1 96.38 263 ARG A O 1
ATOM 2059 N N . LEU A 1 264 ? -12.25 -27.609 -25.828 1 95.94 264 LEU A N 1
ATOM 2060 C CA . LEU A 1 264 ? -12.547 -26.453 -24.984 1 95.94 264 LEU A CA 1
ATOM 2061 C C . LEU A 1 264 ? -12.164 -26.734 -23.531 1 95.94 264 LEU A C 1
ATOM 2063 O O . LEU A 1 264 ? -12.531 -27.766 -22.969 1 95.94 264 LEU A O 1
ATOM 2067 N N . GLU A 1 265 ? -11.375 -25.953 -23.047 1 95.81 265 GLU A N 1
ATOM 2068 C CA . GLU A 1 265 ? -11.008 -25.953 -21.641 1 95.81 265 GLU A CA 1
ATOM 2069 C C . GLU A 1 265 ? -11.625 -24.766 -20.891 1 95.81 265 GLU A C 1
ATOM 2071 O O . GLU A 1 265 ? -11.648 -23.656 -21.422 1 95.81 265 GLU A O 1
ATOM 2076 N N . GLY A 1 266 ? -12.094 -25.062 -19.609 1 94.75 266 GLY A N 1
ATOM 2077 C CA . GLY A 1 266 ? -12.68 -24 -18.812 1 94.75 266 GLY A CA 1
ATOM 2078 C C . GLY A 1 266 ? -14.195 -23.984 -18.844 1 94.75 266 GLY A C 1
ATOM 2079 O O . GLY A 1 266 ? -14.812 -24.828 -19.516 1 94.75 266 GLY A O 1
ATOM 2080 N N . PRO A 1 267 ? -14.758 -23.078 -18.141 1 96.69 267 PRO A N 1
ATOM 2081 C CA . PRO A 1 267 ? -14.109 -22 -17.375 1 96.69 267 PRO A CA 1
ATOM 2082 C C . PRO A 1 267 ? -13.297 -22.516 -16.203 1 96.69 267 PRO A C 1
ATOM 2084 O O . PRO A 1 267 ? -13.422 -23.672 -15.82 1 96.69 267 PRO A O 1
ATOM 2087 N N . PHE A 1 268 ? -12.398 -21.734 -15.734 1 97.38 268 PHE A N 1
ATOM 2088 C CA . PHE A 1 268 ? -11.57 -22.062 -14.578 1 97.38 268 PHE A CA 1
ATOM 2089 C C . PHE A 1 268 ? -11.328 -20.812 -13.727 1 97.38 268 PHE A C 1
ATOM 2091 O O . PHE A 1 268 ? -10.961 -19.766 -14.242 1 97.38 268 PHE A O 1
ATOM 2098 N N . GLY A 1 269 ? -11.648 -20.891 -12.359 1 97.31 269 GLY A N 1
ATOM 2099 C CA . GLY A 1 269 ? -11.273 -19.812 -11.453 1 97.31 269 GLY A CA 1
ATOM 2100 C C . GLY A 1 269 ? -9.773 -19.688 -11.258 1 97.31 269 GLY A C 1
ATOM 2101 O O . GLY A 1 269 ? -9.172 -20.484 -10.531 1 97.31 269 GLY A O 1
ATOM 2102 N N . ASP A 1 270 ? -9.203 -18.656 -11.773 1 94.69 270 ASP A N 1
ATOM 2103 C CA . ASP A 1 270 ? -7.754 -18.562 -11.898 1 94.69 270 ASP A CA 1
ATOM 2104 C C . ASP A 1 270 ? -7.172 -17.641 -10.828 1 94.69 270 ASP A C 1
ATOM 2106 O O . ASP A 1 270 ? -7.902 -17.125 -9.977 1 94.69 270 ASP A O 1
ATOM 2110 N N . HIS A 1 271 ? -5.84 -17.484 -10.844 1 94.56 271 HIS A N 1
ATOM 2111 C CA . HIS A 1 271 ? -5.117 -16.766 -9.797 1 94.56 271 HIS A CA 1
ATOM 2112 C C . HIS A 1 271 ? -5.445 -15.273 -9.828 1 94.56 271 HIS A C 1
ATOM 2114 O O . HIS A 1 271 ? -5.145 -14.547 -8.883 1 94.56 271 HIS A O 1
ATOM 2120 N N . MET A 1 272 ? -6.074 -14.781 -10.898 1 94.88 272 MET A N 1
ATOM 2121 C CA . MET A 1 272 ? -6.461 -13.375 -10.992 1 94.88 272 MET A CA 1
ATOM 2122 C C . MET A 1 272 ? -7.68 -13.078 -10.125 1 94.88 272 MET A C 1
ATOM 2124 O O . MET A 1 272 ? -8.047 -11.922 -9.93 1 94.88 272 MET A O 1
ATOM 2128 N N . GLY A 1 273 ? -8.281 -14.141 -9.609 1 96.31 273 GLY A N 1
ATOM 2129 C CA . GLY A 1 273 ? -9.5 -13.961 -8.828 1 96.31 273 GLY A CA 1
ATOM 2130 C C . GLY A 1 273 ? -10.75 -13.898 -9.68 1 96.31 273 GLY A C 1
ATOM 2131 O O . GLY A 1 273 ? -11.828 -13.547 -9.188 1 96.31 273 GLY A O 1
ATOM 2132 N N . TYR A 1 274 ? -10.609 -14.188 -10.984 1 96.69 274 TYR A N 1
ATOM 2133 C CA . TYR A 1 274 ? -11.695 -14.203 -11.961 1 96.69 274 TYR A CA 1
ATOM 2134 C C . TYR A 1 274 ? -11.703 -15.516 -12.742 1 96.69 274 TYR A C 1
ATOM 2136 O O . TYR A 1 274 ? -10.695 -16.219 -12.781 1 96.69 274 TYR A O 1
ATOM 2144 N N . TYR A 1 275 ? -12.891 -15.875 -13.273 1 96.62 275 TYR A N 1
ATOM 2145 C CA . TYR A 1 275 ? -12.961 -17.031 -14.156 1 96.62 275 TYR A CA 1
ATOM 2146 C C . TYR A 1 275 ? -12.352 -16.734 -15.516 1 96.62 275 TYR A C 1
ATOM 2148 O O . TYR A 1 275 ? -12.68 -15.719 -16.141 1 96.62 275 TYR A O 1
ATOM 2156 N N . THR A 1 276 ? -11.383 -17.531 -15.891 1 93.69 276 THR A N 1
ATOM 2157 C CA . THR A 1 276 ? -10.945 -17.547 -17.281 1 93.69 276 THR A CA 1
ATOM 2158 C C . THR A 1 276 ? -11.992 -18.203 -18.172 1 93.69 276 THR A C 1
ATOM 2160 O O . THR A 1 276 ? -12.445 -19.312 -17.891 1 93.69 276 THR A O 1
ATOM 2163 N N . PRO A 1 277 ? -12.383 -17.547 -19.203 1 92.12 277 PRO A N 1
ATOM 2164 C CA . PRO A 1 277 ? -13.414 -18.125 -20.078 1 92.12 277 PRO A CA 1
ATOM 2165 C C . PRO A 1 277 ? -12.922 -19.344 -20.844 1 92.12 277 PRO A C 1
ATOM 2167 O O . PRO A 1 277 ? -11.719 -19.531 -21 1 92.12 277 PRO A O 1
ATOM 2170 N N . PRO A 1 278 ? -13.891 -20.219 -21.281 1 94.31 278 PRO A N 1
ATOM 2171 C CA . PRO A 1 278 ? -13.508 -21.391 -22.078 1 94.31 278 PRO A CA 1
ATOM 2172 C C . PRO A 1 278 ? -12.766 -21 -23.359 1 94.31 278 PRO A C 1
ATOM 2174 O O . PRO A 1 278 ? -13.125 -20.031 -24.016 1 94.31 278 PRO A O 1
ATOM 2177 N N . SER A 1 279 ? -11.719 -21.656 -23.609 1 91.75 279 SER A N 1
ATOM 2178 C CA . SER A 1 279 ? -10.922 -21.469 -24.828 1 91.75 279 SER A CA 1
ATOM 2179 C C . SER A 1 279 ? -10.336 -22.781 -25.312 1 91.75 279 SER A C 1
ATOM 2181 O O . SER A 1 279 ? -10.172 -23.719 -24.531 1 91.75 279 SER A O 1
ATOM 2183 N N . PRO A 1 280 ? -10.055 -22.875 -26.562 1 93.62 280 PRO A N 1
ATOM 2184 C CA . PRO A 1 280 ? -9.461 -24.109 -27.078 1 93.62 280 PRO A CA 1
ATOM 2185 C C . PRO A 1 280 ? -8.016 -24.312 -26.625 1 93.62 280 PRO A C 1
ATOM 2187 O O . PRO A 1 280 ? -7.219 -23.375 -26.672 1 93.62 280 PRO A O 1
ATOM 2190 N N . PHE A 1 281 ? -7.703 -25.484 -26.203 1 94.12 281 PHE A N 1
ATOM 2191 C CA . PHE A 1 281 ? -6.348 -25.859 -25.828 1 94.12 281 PHE A CA 1
ATOM 2192 C C . PHE A 1 281 ? -6.012 -27.266 -26.312 1 94.12 281 PHE A C 1
ATOM 2194 O O . PHE A 1 281 ? -6.91 -28.078 -26.547 1 94.12 281 PHE A O 1
ATOM 2201 N N . PRO A 1 282 ? -4.711 -27.578 -26.484 1 93.88 282 PRO A N 1
ATOM 2202 C CA . PRO A 1 282 ? -4.305 -28.922 -26.875 1 93.88 282 PRO A CA 1
ATOM 2203 C C . PRO A 1 282 ? -4.754 -30 -25.875 1 93.88 282 PRO A C 1
ATOM 2205 O O . PRO A 1 282 ? -4.93 -29.703 -24.703 1 93.88 282 PRO A O 1
ATOM 2208 N N . VAL A 1 283 ? -4.898 -31.188 -26.453 1 96.44 283 VAL A N 1
ATOM 2209 C CA . VAL A 1 283 ? -5.375 -32.312 -25.656 1 96.44 283 VAL A CA 1
ATOM 2210 C C . VAL A 1 283 ? -4.211 -33.219 -25.312 1 96.44 283 VAL A C 1
ATOM 2212 O O . VAL A 1 283 ? -3.412 -33.594 -26.172 1 96.44 283 VAL A O 1
ATOM 2215 N N . PHE A 1 284 ? -4.023 -33.5 -24.078 1 97.62 284 PHE A N 1
ATOM 2216 C CA . PHE A 1 284 ? -3.121 -34.562 -23.609 1 97.62 284 PHE A CA 1
ATOM 2217 C C . PHE A 1 284 ? -3.844 -35.906 -23.531 1 97.62 284 PHE A C 1
ATOM 2219 O O . PHE A 1 284 ? -4.859 -36.031 -22.844 1 97.62 284 PHE A O 1
ATOM 2226 N N . ARG A 1 285 ? -3.367 -36.875 -24.188 1 98.06 285 ARG A N 1
ATOM 2227 C CA . ARG A 1 285 ? -3.924 -38.219 -24.156 1 98.06 285 ARG A CA 1
ATOM 2228 C C . ARG A 1 285 ? -3.025 -39.156 -23.375 1 98.06 285 ARG A C 1
ATOM 2230 O O . ARG A 1 285 ? -1.883 -39.406 -23.766 1 98.06 285 ARG A O 1
ATOM 2237 N N . ALA A 1 286 ? -3.578 -39.719 -22.312 1 98.62 286 ALA A N 1
ATOM 2238 C CA . ALA A 1 286 ? -2.818 -40.625 -21.453 1 98.62 286 ALA A CA 1
ATOM 2239 C C . ALA A 1 286 ? -2.654 -42 -22.094 1 98.62 286 ALA A C 1
ATOM 2241 O O . ALA A 1 286 ? -3.611 -42.562 -22.641 1 98.62 286 ALA A O 1
ATOM 2242 N N . GLY A 1 287 ? -1.445 -42.5 -22.016 1 98.44 287 GLY A N 1
ATOM 2243 C CA . GLY A 1 287 ? -1.157 -43.844 -22.516 1 98.44 287 GLY A CA 1
ATOM 2244 C C . GLY A 1 287 ? -0.883 -44.844 -21.422 1 98.44 287 GLY A C 1
ATOM 2245 O O . GLY A 1 287 ? -1.156 -46.031 -21.594 1 98.44 287 GLY A O 1
ATOM 2246 N N . ALA A 1 288 ? -0.356 -44.406 -20.359 1 98.56 288 ALA A N 1
ATOM 2247 C CA . ALA A 1 288 ? -0.065 -45.25 -19.203 1 98.56 288 ALA A CA 1
ATOM 2248 C C . ALA A 1 288 ? -0.085 -44.438 -17.922 1 98.56 288 ALA A C 1
ATOM 2250 O O . ALA A 1 288 ? 0.233 -43.25 -17.922 1 98.56 288 ALA A O 1
ATOM 2251 N N . ILE A 1 289 ? -0.503 -45.031 -16.875 1 98.81 289 ILE A N 1
ATOM 2252 C CA . ILE A 1 289 ? -0.526 -44.438 -15.547 1 98.81 289 ILE A CA 1
ATOM 2253 C C . ILE A 1 289 ? 0.2 -45.312 -14.547 1 98.81 289 ILE A C 1
ATOM 2255 O O . ILE A 1 289 ? 0.042 -46.531 -14.57 1 98.81 289 ILE A O 1
ATOM 2259 N N . TYR A 1 290 ? 1.056 -44.719 -13.75 1 98.62 290 TYR A N 1
ATOM 2260 C CA . TYR A 1 290 ? 1.826 -45.406 -12.719 1 98.62 290 TYR A CA 1
ATOM 2261 C C . TYR A 1 290 ? 1.646 -44.719 -11.367 1 98.62 290 TYR A C 1
ATOM 2263 O O . TYR A 1 290 ? 1.604 -43.5 -11.289 1 98.62 290 TYR A O 1
ATOM 2271 N N . THR A 1 291 ? 1.506 -45.5 -10.242 1 98.5 291 THR A N 1
ATOM 2272 C CA . THR A 1 291 ? 1.495 -44.938 -8.898 1 98.5 291 THR A CA 1
ATOM 2273 C C . THR A 1 291 ? 2.35 -45.75 -7.945 1 98.5 291 THR A C 1
ATOM 2275 O O . THR A 1 291 ? 2.627 -46.938 -8.211 1 98.5 291 THR A O 1
ATOM 2278 N N . VAL A 1 292 ? 2.809 -45.125 -6.945 1 98.12 292 VAL A N 1
ATOM 2279 C CA . VAL A 1 292 ? 3.357 -45.844 -5.801 1 98.12 292 VAL A CA 1
ATOM 2280 C C . VAL A 1 292 ? 2.223 -46.375 -4.918 1 98.12 292 VAL A C 1
ATOM 2282 O O . VAL A 1 292 ? 1.048 -46.125 -5.203 1 98.12 292 VAL A O 1
ATOM 2285 N N . GLU A 1 293 ? 2.645 -47.156 -3.877 1 96.25 293 GLU A N 1
ATOM 2286 C CA . GLU A 1 293 ? 1.662 -47.594 -2.889 1 96.25 293 GLU A CA 1
ATOM 2287 C C . GLU A 1 293 ? 1.165 -46.406 -2.051 1 96.25 293 GLU A C 1
ATOM 2289 O O . GLU A 1 293 ? 1.953 -45.562 -1.648 1 96.25 293 GLU A O 1
ATOM 2294 N N . ASP A 1 294 ? -0.116 -46.312 -1.799 1 96.44 294 ASP A N 1
ATOM 2295 C CA . ASP A 1 294 ? -0.743 -45.25 -1.01 1 96.44 294 ASP A CA 1
ATOM 2296 C C . ASP A 1 294 ? -0.332 -43.875 -1.517 1 96.44 294 ASP A C 1
ATOM 2298 O O . ASP A 1 294 ? 0.192 -43.062 -0.756 1 96.44 294 ASP A O 1
ATOM 2302 N N . PRO A 1 295 ? -0.632 -43.656 -2.773 1 98.38 295 PRO A N 1
ATOM 2303 C CA . PRO A 1 295 ? -0.13 -42.438 -3.422 1 98.38 295 PRO A CA 1
ATOM 2304 C C . PRO A 1 295 ? -0.698 -41.156 -2.807 1 98.38 295 PRO A C 1
ATOM 2306 O O . PRO A 1 295 ? -1.808 -41.156 -2.27 1 98.38 295 PRO A O 1
ATOM 2309 N N . ILE A 1 296 ? 0.067 -40.062 -2.834 1 98.81 296 ILE A N 1
ATOM 2310 C CA . ILE A 1 296 ? -0.315 -38.75 -2.371 1 98.81 296 ILE A CA 1
ATOM 2311 C C . ILE A 1 296 ? -0.459 -37.812 -3.564 1 98.81 296 ILE A C 1
ATOM 2313 O O . ILE A 1 296 ? 0.503 -37.562 -4.301 1 98.81 296 ILE A O 1
ATOM 2317 N N . PHE A 1 297 ? -1.661 -37.281 -3.756 1 98.88 297 PHE A N 1
ATOM 2318 C CA . PHE A 1 297 ? -1.937 -36.344 -4.82 1 98.88 297 PHE A CA 1
ATOM 2319 C C . PHE A 1 297 ? -1.66 -34.906 -4.352 1 98.88 297 PHE A C 1
ATOM 2321 O O . PHE A 1 297 ? -2.223 -34.469 -3.35 1 98.88 297 PHE A O 1
ATOM 2328 N N . HIS A 1 298 ? -0.729 -34.188 -5.039 1 98.75 298 HIS A N 1
ATOM 2329 C CA . HIS A 1 298 ? -0.389 -32.812 -4.715 1 98.75 298 HIS A CA 1
ATOM 2330 C C . HIS A 1 298 ? -1.29 -31.844 -5.461 1 98.75 298 HIS A C 1
ATOM 2332 O O . HIS A 1 298 ? -1.322 -31.844 -6.695 1 98.75 298 HIS A O 1
ATOM 2338 N N . ALA A 1 299 ? -2.025 -31.047 -4.707 1 98.44 299 ALA A N 1
ATOM 2339 C CA . ALA A 1 299 ? -2.939 -30.078 -5.301 1 98.44 299 ALA A CA 1
ATOM 2340 C C . ALA A 1 299 ? -2.699 -28.672 -4.734 1 98.44 299 ALA A C 1
ATOM 2342 O O . ALA A 1 299 ? -2.07 -28.531 -3.686 1 98.44 299 ALA A O 1
ATOM 2343 N N . THR A 1 300 ? -3.064 -27.672 -5.449 1 98.12 300 THR A N 1
ATOM 2344 C CA . THR A 1 300 ? -3.049 -26.281 -5.012 1 98.12 300 THR A CA 1
ATOM 2345 C C . THR A 1 300 ? -4.328 -25.562 -5.438 1 98.12 300 THR A C 1
ATOM 2347 O O . THR A 1 300 ? -5.066 -26.047 -6.289 1 98.12 300 THR A O 1
ATOM 2350 N N . VAL A 1 301 ? -4.664 -24.578 -4.742 1 97.94 301 VAL A N 1
ATOM 2351 C CA . VAL A 1 301 ? -5.824 -23.75 -5.074 1 97.94 301 VAL A CA 1
ATOM 2352 C C . VAL A 1 301 ? -5.375 -22.312 -5.359 1 97.94 301 VAL A C 1
ATOM 2354 O O . VAL A 1 301 ? -4.477 -21.797 -4.691 1 97.94 301 VAL A O 1
ATOM 2357 N N . VAL A 1 302 ? -5.922 -21.734 -6.43 1 96.81 302 VAL A N 1
ATOM 2358 C CA . VAL A 1 302 ? -5.613 -20.344 -6.777 1 96.81 302 VAL A CA 1
ATOM 2359 C C . VAL A 1 302 ? -6.898 -19.531 -6.797 1 96.81 302 VAL A C 1
ATOM 2361 O O . VAL A 1 302 ? -7.996 -20.078 -6.703 1 96.81 302 VAL A O 1
ATOM 2364 N N . GLY A 1 303 ? -6.809 -18.25 -6.824 1 96.56 303 GLY A N 1
ATOM 2365 C CA . GLY A 1 303 ? -7.918 -17.312 -6.785 1 96.56 303 GLY A CA 1
ATOM 2366 C C . GLY A 1 303 ? -7.512 -15.93 -6.301 1 96.56 303 GLY A C 1
ATOM 2367 O O . GLY A 1 303 ? -6.418 -15.453 -6.613 1 96.56 303 GLY A O 1
ATOM 2368 N N . TYR A 1 304 ? -8.477 -15.312 -5.664 1 95.81 304 TYR A N 1
ATOM 2369 C CA . TYR A 1 304 ? -8.18 -14.031 -5.039 1 95.81 304 TYR A CA 1
ATOM 2370 C C . TYR A 1 304 ? -7.117 -14.18 -3.957 1 95.81 304 TYR A C 1
ATOM 2372 O O . TYR A 1 304 ? -7.203 -15.086 -3.119 1 95.81 304 TYR A O 1
ATOM 2380 N N . PRO A 1 305 ? -6.113 -13.406 -4.008 1 95.19 305 PRO A N 1
ATOM 2381 C CA . PRO A 1 305 ? -5.141 -13.5 -2.916 1 95.19 305 PRO A CA 1
ATOM 2382 C C . PRO A 1 305 ? -5.77 -13.25 -1.546 1 95.19 305 PRO A C 1
ATOM 2384 O O . PRO A 1 305 ? -6.785 -12.555 -1.446 1 95.19 305 PRO A O 1
ATOM 2387 N N . TRP A 1 306 ? -5.254 -13.82 -0.498 1 94.94 306 TRP A N 1
ATOM 2388 C CA . TRP A 1 306 ? -3.93 -14.406 -0.346 1 94.94 306 TRP A CA 1
ATOM 2389 C C . TRP A 1 306 ? -4.012 -15.93 -0.349 1 94.94 306 TRP A C 1
ATOM 2391 O O . TRP A 1 306 ? -4.77 -16.516 0.422 1 94.94 306 TRP A O 1
ATOM 2401 N N . LEU A 1 307 ? -3.34 -16.609 -1.301 1 97.5 307 LEU A N 1
ATOM 2402 C CA . LEU A 1 307 ? -3.291 -18.078 -1.365 1 97.5 307 LEU A CA 1
ATOM 2403 C C . LEU A 1 307 ? -1.855 -18.562 -1.537 1 97.5 307 LEU A C 1
ATOM 2405 O O . LEU A 1 307 ? -0.91 -17.781 -1.397 1 97.5 307 LEU A O 1
ATOM 2409 N N . GLU A 1 308 ? -1.682 -19.828 -1.701 1 97.62 308 GLU A N 1
ATOM 2410 C CA . GLU A 1 308 ? -0.371 -20.469 -1.759 1 97.62 308 GLU A CA 1
ATOM 2411 C C . GLU A 1 308 ? 0.496 -19.844 -2.852 1 97.62 308 GLU A C 1
ATOM 2413 O O . GLU A 1 308 ? 1.708 -19.688 -2.68 1 97.62 308 GLU A O 1
ATOM 2418 N N . ASP A 1 309 ? -0.135 -19.5 -3.928 1 96.75 309 ASP A N 1
ATOM 2419 C CA . ASP A 1 309 ? 0.613 -18.969 -5.062 1 96.75 309 ASP A CA 1
ATOM 2420 C C . ASP A 1 309 ? 1.242 -17.625 -4.723 1 96.75 309 ASP A C 1
ATOM 2422 O O . ASP A 1 309 ? 2.232 -17.219 -5.336 1 96.75 309 ASP A O 1
ATOM 2426 N N . SER A 1 310 ? 0.736 -16.906 -3.734 1 96.94 310 SER A N 1
ATOM 2427 C CA . SER A 1 310 ? 1.34 -15.656 -3.264 1 96.94 310 SER A CA 1
ATOM 2428 C C . SER A 1 310 ? 2.746 -15.898 -2.727 1 96.94 310 SER A C 1
ATOM 2430 O O . SER A 1 310 ? 3.668 -15.133 -3.023 1 96.94 310 SER A O 1
ATOM 2432 N N . VAL A 1 311 ? 2.902 -17 -1.992 1 97.25 311 VAL A N 1
ATOM 2433 C CA . VAL A 1 311 ? 4.191 -17.328 -1.394 1 97.25 311 VAL A CA 1
ATOM 2434 C C . VAL A 1 311 ? 5.145 -17.844 -2.469 1 97.25 311 VAL A C 1
ATOM 2436 O O . VAL A 1 311 ? 6.332 -17.516 -2.473 1 97.25 311 VAL A O 1
ATOM 2439 N N . ILE A 1 312 ? 4.566 -18.625 -3.344 1 97.31 312 ILE A N 1
ATOM 2440 C CA . ILE A 1 312 ? 5.383 -19.156 -4.434 1 97.31 312 ILE A CA 1
ATOM 2441 C C . ILE A 1 312 ? 5.934 -18 -5.27 1 97.31 312 ILE A C 1
ATOM 2443 O O . ILE A 1 312 ? 7.133 -17.953 -5.551 1 97.31 312 ILE A O 1
ATOM 2447 N N . GLY A 1 313 ? 5.012 -17.078 -5.609 1 96.44 313 GLY A N 1
ATOM 2448 C CA . GLY A 1 313 ? 5.418 -15.914 -6.395 1 96.44 313 GLY A CA 1
ATOM 2449 C C . GLY A 1 313 ? 6.492 -15.086 -5.723 1 96.44 313 GLY A C 1
ATOM 2450 O O . GLY A 1 313 ? 7.453 -14.664 -6.367 1 96.44 313 GLY A O 1
ATOM 2451 N N . LYS A 1 314 ? 6.371 -14.883 -4.453 1 97 314 LYS A N 1
ATOM 2452 C CA . LYS A 1 314 ? 7.363 -14.117 -3.703 1 97 314 LYS A CA 1
ATOM 2453 C C . LYS A 1 314 ? 8.711 -14.844 -3.672 1 97 314 LYS A C 1
ATOM 2455 O O . LYS A 1 314 ? 9.766 -14.211 -3.721 1 97 314 LYS A O 1
ATOM 2460 N N . GLY A 1 315 ? 8.656 -16.172 -3.484 1 96.94 315 GLY A N 1
ATOM 2461 C CA . GLY A 1 315 ? 9.883 -16.953 -3.547 1 96.94 315 GLY A CA 1
ATOM 2462 C C . GLY A 1 315 ? 10.609 -16.828 -4.871 1 96.94 315 GLY A C 1
ATOM 2463 O O . GLY A 1 315 ? 11.836 -16.688 -4.906 1 96.94 315 GLY A O 1
ATOM 2464 N N . ILE A 1 316 ? 9.82 -16.844 -5.922 1 96.06 316 ILE A N 1
ATOM 2465 C CA . ILE A 1 316 ? 10.383 -16.734 -7.266 1 96.06 316 ILE A CA 1
ATOM 2466 C C . ILE A 1 316 ? 10.961 -15.344 -7.473 1 96.06 316 ILE A C 1
ATOM 2468 O O . ILE A 1 316 ? 12.039 -15.188 -8.055 1 96.06 316 ILE A O 1
ATOM 2472 N N . GLU A 1 317 ? 10.25 -14.336 -6.992 1 96.19 317 GLU A N 1
ATOM 2473 C CA . GLU A 1 317 ? 10.75 -12.961 -7.02 1 96.19 317 GLU A CA 1
ATOM 2474 C C . GLU A 1 317 ? 12.148 -12.867 -6.418 1 96.19 317 GLU A C 1
ATOM 2476 O O . GLU A 1 317 ? 13.055 -12.305 -7.031 1 96.19 317 GLU A O 1
ATOM 2481 N N . ARG A 1 318 ? 12.328 -13.469 -5.258 1 96.88 318 ARG A N 1
ATOM 2482 C CA . ARG A 1 318 ? 13.609 -13.414 -4.562 1 96.88 318 ARG A CA 1
ATOM 2483 C C . ARG A 1 318 ? 14.664 -14.234 -5.297 1 96.88 318 ARG A C 1
ATOM 2485 O O . ARG A 1 318 ? 15.828 -13.844 -5.348 1 96.88 318 ARG A O 1
ATOM 2492 N N . LEU A 1 319 ? 14.219 -15.336 -5.84 1 95.44 319 LEU A N 1
ATOM 2493 C CA . LEU A 1 319 ? 15.109 -16.25 -6.555 1 95.44 319 LEU A CA 1
ATOM 2494 C C . LEU A 1 319 ? 15.75 -15.555 -7.75 1 95.44 319 LEU A C 1
ATOM 2496 O O . LEU A 1 319 ? 16.922 -15.789 -8.055 1 95.44 319 LEU A O 1
ATOM 2500 N N . PHE A 1 320 ? 15.055 -14.609 -8.367 1 94.06 320 PHE A N 1
ATOM 2501 C CA . PHE A 1 320 ? 15.531 -14.062 -9.625 1 94.06 320 PHE A CA 1
ATOM 2502 C C . PHE A 1 320 ? 16.094 -12.664 -9.43 1 94.06 320 PHE A C 1
ATOM 2504 O O . PHE A 1 320 ? 16.594 -12.047 -10.375 1 94.06 320 PHE A O 1
ATOM 2511 N N . LEU A 1 321 ? 16.031 -12.078 -8.227 1 95.94 321 LEU A N 1
ATOM 2512 C CA . LEU A 1 321 ? 16.562 -10.75 -7.949 1 95.94 321 LEU A CA 1
ATOM 2513 C C . LEU A 1 321 ? 18.031 -10.664 -8.312 1 95.94 321 LEU A C 1
ATOM 2515 O O . LEU A 1 321 ? 18.469 -9.719 -8.977 1 95.94 321 LEU A O 1
ATOM 2519 N N . PRO A 1 322 ? 18.922 -11.695 -7.973 1 94.56 322 PRO A N 1
ATOM 2520 C CA . PRO A 1 322 ? 20.328 -11.617 -8.344 1 94.56 322 PRO A CA 1
ATOM 2521 C C . PRO A 1 322 ? 20.531 -11.562 -9.852 1 94.56 322 PRO A C 1
ATOM 2523 O O . PRO A 1 322 ? 21.422 -10.836 -10.336 1 94.56 322 PRO A O 1
ATOM 2526 N N . LEU A 1 323 ? 19.75 -12.336 -10.586 1 91 323 LEU A N 1
ATOM 2527 C CA . LEU A 1 323 ? 19.859 -12.297 -12.039 1 91 323 LEU A CA 1
ATOM 2528 C C . LEU A 1 323 ? 19.438 -10.938 -12.578 1 91 323 LEU A C 1
ATOM 2530 O O . LEU A 1 323 ? 20.094 -10.391 -13.477 1 91 323 LEU A O 1
ATOM 2534 N N . ALA A 1 324 ? 18.344 -10.359 -12.047 1 94.06 324 ALA A N 1
ATOM 2535 C CA . ALA A 1 324 ? 17.906 -9.023 -12.438 1 94.06 324 ALA A CA 1
ATOM 2536 C C . ALA A 1 324 ? 19 -7.984 -12.172 1 94.06 324 ALA A C 1
ATOM 2538 O O . ALA A 1 324 ? 19.234 -7.094 -12.992 1 94.06 324 ALA A O 1
ATOM 2539 N N . ARG A 1 325 ? 19.688 -8.109 -11.062 1 95.06 325 ARG A N 1
ATOM 2540 C CA . ARG A 1 325 ? 20.766 -7.199 -10.68 1 95.06 325 ARG A CA 1
ATOM 2541 C C . ARG A 1 325 ? 21.953 -7.324 -11.633 1 95.06 325 ARG A C 1
ATOM 2543 O O . ARG A 1 325 ? 22.656 -6.34 -11.891 1 95.06 325 ARG A O 1
ATOM 2550 N N . MET A 1 326 ? 22.156 -8.531 -12.078 1 91.19 326 MET A N 1
ATOM 2551 C CA . MET A 1 326 ? 23.234 -8.742 -13.055 1 91.19 326 MET A CA 1
ATOM 2552 C C . MET A 1 326 ? 22.938 -7.984 -14.344 1 91.19 326 MET A C 1
ATOM 2554 O O . MET A 1 326 ? 23.844 -7.414 -14.953 1 91.19 326 MET A O 1
ATOM 2558 N N . ILE A 1 327 ? 21.719 -7.926 -14.742 1 90.5 327 ILE A N 1
ATOM 2559 C CA . ILE A 1 327 ? 21.312 -7.289 -15.984 1 90.5 327 ILE A CA 1
ATOM 2560 C C . ILE A 1 327 ? 21.172 -5.781 -15.773 1 90.5 327 ILE A C 1
ATOM 2562 O O . ILE A 1 327 ? 21.531 -4.992 -16.641 1 90.5 327 ILE A O 1
ATOM 2566 N N . ILE A 1 328 ? 20.609 -5.367 -14.625 1 96 328 ILE A N 1
ATOM 2567 C CA . ILE A 1 328 ? 20.438 -3.979 -14.219 1 96 328 ILE A CA 1
ATOM 2568 C C . ILE A 1 328 ? 21.234 -3.705 -12.953 1 96 328 ILE A C 1
ATOM 2570 O O . ILE A 1 328 ? 20.688 -3.73 -11.844 1 96 328 ILE A O 1
ATOM 2574 N N . PRO A 1 329 ? 22.438 -3.346 -13.102 1 95 329 PRO A N 1
ATOM 2575 C CA . PRO A 1 329 ? 23.375 -3.289 -11.969 1 95 329 PRO A CA 1
ATOM 2576 C C . PRO A 1 329 ? 22.969 -2.244 -10.93 1 95 329 PRO A C 1
ATOM 2578 O O . PRO A 1 329 ? 23.359 -2.34 -9.766 1 95 329 PRO A O 1
ATOM 2581 N N . GLU A 1 330 ? 22.219 -1.225 -11.359 1 97.06 330 GLU A N 1
ATOM 2582 C CA . GLU A 1 330 ? 21.812 -0.185 -10.422 1 97.06 330 GLU A CA 1
ATOM 2583 C C . GLU A 1 330 ? 20.641 -0.654 -9.547 1 97.06 330 GLU A C 1
ATOM 2585 O O . GLU A 1 330 ? 20.297 0.007 -8.562 1 97.06 330 GLU A O 1
ATOM 2590 N N . LEU A 1 331 ? 20.078 -1.778 -9.859 1 97.94 331 LEU A N 1
ATOM 2591 C CA . LEU A 1 331 ? 18.969 -2.33 -9.086 1 97.94 331 LEU A CA 1
ATOM 2592 C C . LEU A 1 331 ? 19.406 -2.713 -7.684 1 97.94 331 LEU A C 1
ATOM 2594 O O . LEU A 1 331 ? 20.438 -3.381 -7.516 1 97.94 331 LEU A O 1
ATOM 2598 N N . VAL A 1 332 ? 18.688 -2.238 -6.641 1 98.56 332 VAL A N 1
ATOM 2599 C CA . VAL A 1 332 ? 19 -2.535 -5.25 1 98.56 332 VAL A CA 1
ATOM 2600 C C . VAL A 1 332 ? 18.094 -3.639 -4.73 1 98.56 332 VAL A C 1
ATOM 2602 O O . VAL A 1 332 ? 18.562 -4.637 -4.18 1 98.56 332 VAL A O 1
ATOM 2605 N N . ASP A 1 333 ? 16.828 -3.504 -4.895 1 98.56 333 ASP A N 1
ATOM 2606 C CA . ASP A 1 333 ? 15.836 -4.453 -4.418 1 98.56 333 ASP A CA 1
ATOM 2607 C C . ASP A 1 333 ? 14.562 -4.387 -5.27 1 98.56 333 ASP A C 1
ATOM 2609 O O . ASP A 1 333 ? 14.445 -3.535 -6.148 1 98.56 333 ASP A O 1
ATOM 2613 N N . MET A 1 334 ? 13.703 -5.312 -5.098 1 98 334 MET A N 1
ATOM 2614 C CA . MET A 1 334 ? 12.445 -5.344 -5.832 1 98 334 MET A CA 1
ATOM 2615 C C . MET A 1 334 ? 11.328 -5.938 -4.973 1 98 334 MET A C 1
ATOM 2617 O O . MET A 1 334 ? 11.594 -6.723 -4.062 1 98 334 MET A O 1
ATOM 2621 N N . ASN A 1 335 ? 10.141 -5.5 -5.227 1 98.38 335 ASN A N 1
ATOM 2622 C CA . ASN A 1 335 ? 8.93 -6.035 -4.609 1 98.38 335 ASN A CA 1
ATOM 2623 C C . ASN A 1 335 ? 7.797 -6.176 -5.621 1 98.38 335 ASN A C 1
ATOM 2625 O O . ASN A 1 335 ? 7.363 -5.188 -6.215 1 98.38 335 ASN A O 1
ATOM 2629 N N . ILE A 1 336 ? 7.422 -7.34 -5.848 1 97.38 336 ILE A N 1
ATOM 2630 C CA . ILE A 1 336 ? 6.184 -7.633 -6.559 1 97.38 336 ILE A CA 1
ATOM 2631 C C . ILE A 1 336 ? 5.094 -8.023 -5.562 1 97.38 336 ILE A C 1
ATOM 2633 O O . ILE A 1 336 ? 4.977 -9.195 -5.191 1 97.38 336 ILE A O 1
ATOM 2637 N N . PRO A 1 337 ? 4.266 -7.008 -5.203 1 97.38 337 PRO A N 1
ATOM 2638 C CA . PRO A 1 337 ? 3.295 -7.281 -4.141 1 97.38 337 PRO A CA 1
ATOM 2639 C C . PRO A 1 337 ? 2.361 -8.438 -4.484 1 97.38 337 PRO A C 1
ATOM 2641 O O . PRO A 1 337 ? 1.938 -8.578 -5.637 1 97.38 337 PRO A O 1
ATOM 2644 N N . GLU A 1 338 ? 1.97 -9.312 -3.498 1 97 338 GLU A N 1
ATOM 2645 C CA . GLU A 1 338 ? 1.096 -10.461 -3.695 1 97 338 GLU A CA 1
ATOM 2646 C C . GLU A 1 338 ? -0.211 -10.055 -4.371 1 97 338 GLU A C 1
ATOM 2648 O O . GLU A 1 338 ? -0.664 -10.711 -5.309 1 97 338 GLU A O 1
ATOM 2653 N N . TYR A 1 339 ? -0.733 -8.906 -3.947 1 97.88 339 TYR A N 1
ATOM 2654 C CA . TYR A 1 339 ? -2.008 -8.438 -4.477 1 97.88 339 TYR A CA 1
ATOM 2655 C C . TYR A 1 339 ? -1.828 -7.801 -5.848 1 97.88 339 TYR A C 1
ATOM 2657 O O . TYR A 1 339 ? -2.809 -7.488 -6.527 1 97.88 339 TYR A O 1
ATOM 2665 N N . GLY A 1 340 ? -0.566 -7.578 -6.285 1 96.62 340 GLY A N 1
ATOM 2666 C CA . GLY A 1 340 ? -0.256 -7.137 -7.633 1 96.62 340 GLY A CA 1
ATOM 2667 C C . GLY A 1 340 ? -0.249 -8.266 -8.648 1 96.62 340 GLY A C 1
ATOM 2668 O O . GLY A 1 340 ? -0.068 -8.031 -9.844 1 96.62 340 GLY A O 1
ATOM 2669 N N . LEU A 1 341 ? -0.453 -9.531 -8.18 1 94.94 341 LEU A N 1
ATOM 2670 C CA . LEU A 1 341 ? -0.669 -10.727 -8.984 1 94.94 341 LEU A CA 1
ATOM 2671 C C . LEU A 1 341 ? 0.525 -10.984 -9.898 1 94.94 341 LEU A C 1
ATOM 2673 O O . LEU A 1 341 ? 0.355 -11.25 -11.094 1 94.94 341 LEU A O 1
ATOM 2677 N N . PHE A 1 342 ? 1.716 -10.852 -9.484 1 89.06 342 PHE A N 1
ATOM 2678 C CA . PHE A 1 342 ? 2.973 -11.266 -10.094 1 89.06 342 PHE A CA 1
ATOM 2679 C C . PHE A 1 342 ? 3.334 -10.352 -11.258 1 89.06 342 PHE A C 1
ATOM 2681 O O . PHE A 1 342 ? 4.492 -9.953 -11.414 1 89.06 342 PHE A O 1
ATOM 2688 N N . HIS A 1 343 ? 2.256 -9.969 -12.047 1 92.69 343 HIS A N 1
ATOM 2689 C CA . HIS A 1 343 ? 2.609 -9.195 -13.227 1 92.69 343 HIS A CA 1
ATOM 2690 C C . HIS A 1 343 ? 1.866 -7.867 -13.258 1 92.69 343 HIS A C 1
ATOM 2692 O O . HIS A 1 343 ? 2.041 -7.074 -14.188 1 92.69 343 HIS A O 1
ATOM 2698 N N . GLY A 1 344 ? 1.091 -7.602 -12.273 1 96.12 344 GLY A N 1
ATOM 2699 C CA . GLY A 1 344 ? 0.285 -6.391 -12.305 1 96.12 344 GLY A CA 1
ATOM 2700 C C . GLY A 1 344 ? 1.056 -5.152 -11.891 1 96.12 344 GLY A C 1
ATOM 2701 O O . GLY A 1 344 ? 0.81 -4.059 -12.406 1 96.12 344 GLY A O 1
ATOM 2702 N N . LEU A 1 345 ? 1.902 -5.32 -10.969 1 97.5 345 LEU A N 1
ATOM 2703 C CA . LEU A 1 345 ? 2.635 -4.199 -10.391 1 97.5 345 LEU A CA 1
ATOM 2704 C C . LEU A 1 345 ? 3.98 -4.652 -9.836 1 97.5 345 LEU A C 1
ATOM 2706 O O . LEU A 1 345 ? 4.055 -5.656 -9.125 1 97.5 345 LEU A O 1
ATOM 2710 N N . ALA A 1 346 ? 5.004 -4.012 -10.211 1 98.25 346 ALA A N 1
ATOM 2711 C CA . ALA A 1 346 ? 6.336 -4.227 -9.648 1 98.25 346 ALA A CA 1
ATOM 2712 C C . ALA A 1 346 ? 6.91 -2.928 -9.086 1 98.25 346 ALA A C 1
ATOM 2714 O O . ALA A 1 346 ? 6.734 -1.858 -9.672 1 98.25 346 ALA A O 1
ATOM 2715 N N . ILE A 1 347 ? 7.523 -2.99 -7.969 1 98.81 347 ILE A N 1
ATOM 2716 C CA . ILE A 1 347 ? 8.242 -1.883 -7.344 1 98.81 347 ILE A CA 1
ATOM 2717 C C . ILE A 1 347 ? 9.734 -2.203 -7.281 1 98.81 347 ILE A C 1
ATOM 2719 O O . ILE A 1 347 ? 10.125 -3.25 -6.762 1 98.81 347 ILE A O 1
ATOM 2723 N N . ILE A 1 348 ? 10.578 -1.349 -7.812 1 98.75 348 ILE A N 1
ATOM 2724 C CA . ILE A 1 348 ? 12.016 -1.594 -7.766 1 98.75 348 ILE A CA 1
ATOM 2725 C C . ILE A 1 348 ? 12.727 -0.382 -7.164 1 98.75 348 ILE A C 1
ATOM 2727 O O . ILE A 1 348 ? 12.297 0.757 -7.359 1 98.75 348 ILE A O 1
ATOM 2731 N N . SER A 1 349 ? 13.703 -0.582 -6.395 1 98.88 349 SER A N 1
ATOM 2732 C CA . SER A 1 349 ? 14.586 0.477 -5.922 1 98.88 349 SER A CA 1
ATOM 2733 C C . SER A 1 349 ? 15.938 0.43 -6.633 1 98.88 349 SER A C 1
ATOM 2735 O O . SER A 1 349 ? 16.406 -0.646 -7 1 98.88 349 SER A O 1
ATOM 2737 N N . MET A 1 350 ? 16.578 1.525 -6.82 1 98.56 350 MET A N 1
ATOM 2738 C CA . MET A 1 350 ? 17.812 1.562 -7.578 1 98.56 350 MET A CA 1
ATOM 2739 C C . MET A 1 350 ? 18.703 2.703 -7.102 1 98.56 350 MET A C 1
ATOM 2741 O O . MET A 1 350 ? 18.234 3.631 -6.441 1 98.56 350 MET A O 1
ATOM 2745 N N . ARG A 1 351 ? 19.969 2.613 -7.395 1 98.38 351 ARG A N 1
ATOM 2746 C CA . ARG A 1 351 ? 20.938 3.689 -7.199 1 98.38 351 ARG A CA 1
ATOM 2747 C C . ARG A 1 351 ? 20.953 4.633 -8.398 1 98.38 351 ARG A C 1
ATOM 2749 O O . ARG A 1 351 ? 21.469 4.277 -9.469 1 98.38 351 ARG A O 1
ATOM 2756 N N . LYS A 1 352 ? 20.359 5.781 -8.25 1 97.44 352 LYS A N 1
ATOM 2757 C CA . LYS A 1 352 ? 20.297 6.766 -9.32 1 97.44 352 LYS A CA 1
ATOM 2758 C C . LYS A 1 352 ? 21.578 7.586 -9.391 1 97.44 352 LYS A C 1
ATOM 2760 O O . LYS A 1 352 ? 22.031 8.133 -8.375 1 97.44 352 LYS A O 1
ATOM 2765 N N . ARG A 1 353 ? 22.234 7.672 -10.641 1 96.19 353 ARG A N 1
ATOM 2766 C CA . ARG A 1 353 ? 23.5 8.375 -10.812 1 96.19 353 ARG A CA 1
ATOM 2767 C C . ARG A 1 353 ? 23.391 9.445 -11.891 1 96.19 353 ARG A C 1
ATOM 2769 O O . ARG A 1 353 ? 24.188 10.391 -11.93 1 96.19 353 ARG A O 1
ATOM 2776 N N . TYR A 1 354 ? 22.516 9.406 -12.812 1 95.75 354 TYR A N 1
ATOM 2777 C CA . TYR A 1 354 ? 22.359 10.375 -13.891 1 95.75 354 TYR A CA 1
ATOM 2778 C C . TYR A 1 354 ? 20.891 10.562 -14.266 1 95.75 354 TYR A C 1
ATOM 2780 O O . TYR A 1 354 ? 20.062 9.727 -13.922 1 95.75 354 TYR A O 1
ATOM 2788 N N . PRO A 1 355 ? 20.531 11.656 -14.914 1 96.69 355 PRO A N 1
ATOM 2789 C CA . PRO A 1 355 ? 19.125 11.953 -15.258 1 96.69 355 PRO A CA 1
ATOM 2790 C C . PRO A 1 355 ? 18.516 10.906 -16.172 1 96.69 355 PRO A C 1
ATOM 2792 O O . PRO A 1 355 ? 19.172 10.391 -17.078 1 96.69 355 PRO A O 1
ATOM 2795 N N . GLY A 1 356 ? 17.281 10.5 -15.938 1 96.88 356 GLY A N 1
ATOM 2796 C CA . GLY A 1 356 ? 16.547 9.594 -16.797 1 96.88 356 GLY A CA 1
ATOM 2797 C C . GLY A 1 356 ? 16.828 8.133 -16.516 1 96.88 356 GLY A C 1
ATOM 2798 O O . GLY A 1 356 ? 16.234 7.246 -17.125 1 96.88 356 GLY A O 1
ATOM 2799 N N . GLN A 1 357 ? 17.688 7.859 -15.547 1 97.44 357 GLN A N 1
ATOM 2800 C CA . GLN A 1 357 ? 18.156 6.496 -15.305 1 97.44 357 GLN A CA 1
ATOM 2801 C C . GLN A 1 357 ? 17.016 5.602 -14.828 1 97.44 357 GLN A C 1
ATOM 2803 O O . GLN A 1 357 ? 17 4.406 -15.133 1 97.44 357 GLN A O 1
ATOM 2808 N N . ALA A 1 358 ? 16.047 6.18 -14.023 1 98.19 358 ALA A N 1
ATOM 2809 C CA . ALA A 1 358 ? 14.93 5.402 -13.508 1 98.19 358 ALA A CA 1
ATOM 2810 C C . ALA A 1 358 ? 14.125 4.777 -14.648 1 98.19 358 ALA A C 1
ATOM 2812 O O . ALA A 1 358 ? 13.758 3.6 -14.578 1 98.19 358 ALA A O 1
ATOM 2813 N N . ARG A 1 359 ? 13.859 5.559 -15.695 1 97.5 359 ARG A N 1
ATOM 2814 C CA . ARG A 1 359 ? 13.133 5.055 -16.859 1 97.5 359 ARG A CA 1
ATOM 2815 C C . ARG A 1 359 ? 13.922 3.969 -17.578 1 97.5 359 ARG A C 1
ATOM 2817 O O . ARG A 1 359 ? 13.352 2.975 -18.031 1 97.5 359 ARG A O 1
ATOM 2824 N N . SER A 1 360 ? 15.219 4.16 -17.641 1 97.06 360 SER A N 1
ATOM 2825 C CA . SER A 1 360 ? 16.078 3.166 -18.266 1 97.06 360 SER A CA 1
ATOM 2826 C C . SER A 1 360 ? 16.047 1.842 -17.516 1 97.06 360 SER A C 1
ATOM 2828 O O . SER A 1 360 ? 15.93 0.777 -18.125 1 97.06 360 SER A O 1
ATOM 2830 N N . ALA A 1 361 ? 16.156 1.936 -16.203 1 97.44 361 ALA A N 1
ATOM 2831 C CA . ALA A 1 361 ? 16.109 0.735 -15.375 1 97.44 361 ALA A CA 1
ATOM 2832 C C . ALA A 1 361 ? 14.781 0.003 -15.547 1 97.44 361 ALA A C 1
ATOM 2834 O O . ALA A 1 361 ? 14.758 -1.221 -15.695 1 97.44 361 ALA A O 1
ATOM 2835 N N . ALA A 1 362 ? 13.664 0.777 -15.547 1 98.12 362 ALA A N 1
ATOM 2836 C CA . ALA A 1 362 ? 12.336 0.189 -15.703 1 98.12 362 ALA A CA 1
ATOM 2837 C C . ALA A 1 362 ? 12.188 -0.482 -17.062 1 98.12 362 ALA A C 1
ATOM 2839 O O . ALA A 1 362 ? 11.664 -1.594 -17.156 1 98.12 362 ALA A O 1
ATOM 2840 N N . MET A 1 363 ? 12.633 0.174 -18.094 1 96.88 363 MET A N 1
ATOM 2841 C CA . MET A 1 363 ? 12.555 -0.388 -19.453 1 96.88 363 MET A CA 1
ATOM 2842 C C . MET A 1 363 ? 13.414 -1.644 -19.562 1 96.88 363 MET A C 1
ATOM 2844 O O . MET A 1 363 ? 13.031 -2.598 -20.25 1 96.88 363 MET A O 1
ATOM 2848 N N . GLY A 1 364 ? 14.594 -1.622 -18.938 1 95.5 364 GLY A N 1
ATOM 2849 C CA . GLY A 1 364 ? 15.414 -2.824 -18.875 1 95.5 364 GLY A CA 1
ATOM 2850 C C . GLY A 1 364 ? 14.703 -4.004 -18.25 1 95.5 364 GLY A C 1
ATOM 2851 O O . GLY A 1 364 ? 14.727 -5.113 -18.781 1 95.5 364 GLY A O 1
ATOM 2852 N N . LEU A 1 365 ? 14.062 -3.689 -17.141 1 95.5 365 LEU A N 1
ATOM 2853 C CA . LEU A 1 365 ? 13.32 -4.734 -16.453 1 95.5 365 LEU A CA 1
ATOM 2854 C C . LEU A 1 365 ? 12.188 -5.273 -17.312 1 95.5 365 LEU A C 1
ATOM 2856 O O . LEU A 1 365 ? 12 -6.488 -17.406 1 95.5 365 LEU A O 1
ATOM 2860 N N . LEU A 1 366 ? 11.477 -4.355 -17.984 1 95.31 366 LEU A N 1
ATOM 2861 C CA . LEU A 1 366 ? 10.305 -4.707 -18.781 1 95.31 366 LEU A CA 1
ATOM 2862 C C . LEU A 1 366 ? 10.727 -5.441 -20.047 1 95.31 366 LEU A C 1
ATOM 2864 O O . LEU A 1 366 ? 9.875 -5.996 -20.766 1 95.31 366 LEU A O 1
ATOM 2868 N N . GLY A 1 367 ? 12.031 -5.543 -20.312 1 90.5 367 GLY A N 1
ATOM 2869 C CA . GLY A 1 367 ? 12.516 -6.203 -21.516 1 90.5 367 GLY A CA 1
ATOM 2870 C C . GLY A 1 367 ? 13.055 -7.598 -21.266 1 90.5 367 GLY A C 1
ATOM 2871 O O . GLY A 1 367 ? 13.484 -8.281 -22.188 1 90.5 367 GLY A O 1
ATOM 2872 N N . ILE A 1 368 ? 12.945 -8.016 -20.016 1 85.75 368 ILE A N 1
ATOM 2873 C CA . ILE A 1 368 ? 13.648 -9.258 -19.734 1 85.75 368 ILE A CA 1
ATOM 2874 C C . ILE A 1 368 ? 12.672 -10.305 -19.203 1 85.75 368 ILE A C 1
ATOM 2876 O O . ILE A 1 368 ? 11.945 -10.047 -18.234 1 85.75 368 ILE A O 1
ATOM 2880 N N . GLY A 1 369 ? 12.68 -11.492 -19.859 1 82.38 369 GLY A N 1
ATOM 2881 C CA . GLY A 1 369 ? 11.984 -12.672 -19.375 1 82.38 369 GLY A CA 1
ATOM 2882 C C . GLY A 1 369 ? 10.523 -12.414 -19.031 1 82.38 369 GLY A C 1
ATOM 2883 O O . GLY A 1 369 ? 9.789 -11.844 -19.844 1 82.38 369 GLY A O 1
ATOM 2884 N N . GLN A 1 370 ? 10.125 -12.875 -17.891 1 85.69 370 GLN A N 1
ATOM 2885 C CA . GLN A 1 370 ? 8.719 -12.797 -17.5 1 85.69 370 GLN A CA 1
ATOM 2886 C C . GLN A 1 370 ? 8.359 -11.406 -17 1 85.69 370 GLN A C 1
ATOM 2888 O O . GLN A 1 370 ? 7.184 -11.062 -16.891 1 85.69 370 GLN A O 1
ATOM 2893 N N . PHE A 1 371 ? 9.352 -10.555 -16.766 1 91.19 371 PHE A N 1
ATOM 2894 C CA . PHE A 1 371 ? 9.078 -9.172 -16.391 1 91.19 371 PHE A CA 1
ATOM 2895 C C . PHE A 1 371 ? 8.453 -8.406 -17.562 1 91.19 371 PHE A C 1
ATOM 2897 O O . PHE A 1 371 ? 7.824 -7.363 -17.359 1 91.19 371 PHE A O 1
ATOM 2904 N N . SER A 1 372 ? 8.641 -8.961 -18.719 1 91.75 372 SER A N 1
ATOM 2905 C CA . SER A 1 372 ? 8.039 -8.328 -19.891 1 91.75 372 SER A CA 1
ATOM 2906 C C . SER A 1 372 ? 6.52 -8.32 -19.797 1 91.75 372 SER A C 1
ATOM 2908 O O . SER A 1 372 ? 5.852 -7.547 -20.484 1 91.75 372 SER A O 1
ATOM 2910 N N . LEU A 1 373 ? 5.996 -9.164 -18.953 1 92.75 373 LEU A N 1
ATOM 2911 C CA . LEU A 1 373 ? 4.547 -9.25 -18.797 1 92.75 373 LEU A CA 1
ATOM 2912 C C . LEU A 1 373 ? 4.047 -8.273 -17.75 1 92.75 373 LEU A C 1
ATOM 2914 O O . LEU A 1 373 ? 2.84 -8.078 -17.594 1 92.75 373 LEU A O 1
ATOM 2918 N N . THR A 1 374 ? 4.965 -7.613 -17.047 1 95.88 374 THR A N 1
ATOM 2919 C CA . THR A 1 374 ? 4.586 -6.688 -15.984 1 95.88 374 THR A CA 1
ATOM 2920 C C . THR A 1 374 ? 3.916 -5.445 -16.562 1 95.88 374 THR A C 1
ATOM 2922 O O . THR A 1 374 ? 4.387 -4.887 -17.562 1 95.88 374 THR A O 1
ATOM 2925 N N . LYS A 1 375 ? 2.844 -5.035 -15.969 1 96.62 375 LYS A N 1
ATOM 2926 C CA . LYS A 1 375 ? 2.029 -3.947 -16.5 1 96.62 375 LYS A CA 1
ATOM 2927 C C . LYS A 1 375 ? 2.482 -2.6 -15.953 1 96.62 375 LYS A C 1
ATOM 2929 O O . LYS A 1 375 ? 2.59 -1.622 -16.688 1 96.62 375 LYS A O 1
ATOM 2934 N N . ILE A 1 376 ? 2.701 -2.451 -14.68 1 98.25 376 ILE A N 1
ATOM 2935 C CA . ILE A 1 376 ? 3.053 -1.189 -14.039 1 98.25 376 ILE A CA 1
ATOM 2936 C C . ILE A 1 376 ? 4.344 -1.358 -13.242 1 98.25 376 ILE A C 1
ATOM 2938 O O . ILE A 1 376 ? 4.488 -2.316 -12.477 1 98.25 376 ILE A O 1
ATOM 2942 N N . VAL A 1 377 ? 5.324 -0.525 -13.43 1 98.69 377 VAL A N 1
ATOM 2943 C CA . VAL A 1 377 ? 6.574 -0.53 -12.68 1 98.69 377 VAL A CA 1
ATOM 2944 C C . VAL A 1 377 ? 6.75 0.805 -11.961 1 98.69 377 VAL A C 1
ATOM 2946 O O . VAL A 1 377 ? 6.68 1.867 -12.586 1 98.69 377 VAL A O 1
ATOM 2949 N N . VAL A 1 378 ? 6.898 0.816 -10.711 1 98.88 378 VAL A N 1
ATOM 2950 C CA . VAL A 1 378 ? 7.238 1.986 -9.906 1 98.88 378 VAL A CA 1
ATOM 2951 C C . VAL A 1 378 ? 8.719 1.935 -9.516 1 98.88 378 VAL A C 1
ATOM 2953 O O . VAL A 1 378 ? 9.18 0.94 -8.961 1 98.88 378 VAL A O 1
ATOM 2956 N N . VAL A 1 379 ? 9.477 2.922 -9.82 1 98.94 379 VAL A N 1
ATOM 2957 C CA . VAL A 1 379 ? 10.906 2.986 -9.508 1 98.94 379 VAL A CA 1
ATOM 2958 C C . VAL A 1 379 ? 11.141 3.973 -8.367 1 98.94 379 VAL A C 1
ATOM 2960 O O . VAL A 1 379 ? 10.711 5.125 -8.438 1 98.94 379 VAL A O 1
ATOM 2963 N N . VAL A 1 380 ? 11.781 3.576 -7.32 1 98.94 380 VAL A N 1
ATOM 2964 C CA . VAL A 1 380 ? 12.062 4.434 -6.172 1 98.94 380 VAL A CA 1
ATOM 2965 C C . VAL A 1 380 ? 13.57 4.457 -5.91 1 98.94 380 VAL A C 1
ATOM 2967 O O . VAL A 1 380 ? 14.328 3.723 -6.543 1 98.94 380 VAL A O 1
ATOM 2970 N N . ASP A 1 381 ? 14.016 5.344 -5.016 1 98.75 381 ASP A N 1
ATOM 2971 C CA . ASP A 1 381 ? 15.43 5.5 -4.688 1 98.75 381 ASP A CA 1
ATOM 2972 C C . ASP A 1 381 ? 15.922 4.344 -3.822 1 98.75 381 ASP A C 1
ATOM 2974 O O . ASP A 1 381 ? 15.125 3.629 -3.217 1 98.75 381 ASP A O 1
ATOM 2978 N N . GLU A 1 382 ? 17.25 4.176 -3.74 1 98.56 382 GLU A N 1
ATOM 2979 C CA . GLU A 1 382 ? 17.922 3.068 -3.074 1 98.56 382 GLU A CA 1
ATOM 2980 C C . GLU A 1 382 ? 17.594 3.029 -1.586 1 98.56 382 GLU A C 1
ATOM 2982 O O . GLU A 1 382 ? 17.656 1.972 -0.956 1 98.56 382 GLU A O 1
ATOM 2987 N N . ASP A 1 383 ? 17.156 4.152 -1.023 1 98 383 ASP A N 1
ATOM 2988 C CA . ASP A 1 383 ? 16.953 4.223 0.419 1 98 383 ASP A CA 1
ATOM 2989 C C . ASP A 1 383 ? 15.484 3.982 0.774 1 98 383 ASP A C 1
ATOM 2991 O O . ASP A 1 383 ? 15.109 4.043 1.945 1 98 383 ASP A O 1
ATOM 2995 N N . VAL A 1 384 ? 14.664 3.74 -0.203 1 98.62 384 VAL A N 1
ATOM 2996 C CA . VAL A 1 384 ? 13.258 3.432 0.029 1 98.62 384 VAL A CA 1
ATOM 2997 C C . VAL A 1 384 ? 13.086 1.925 0.209 1 98.62 384 VAL A C 1
ATOM 2999 O O . VAL A 1 384 ? 13.539 1.137 -0.625 1 98.62 384 VAL A O 1
ATOM 3002 N N . ASN A 1 385 ? 12.438 1.455 1.3 1 98.69 385 ASN A N 1
ATOM 3003 C CA . ASN A 1 385 ? 12.109 0.046 1.488 1 98.69 385 ASN A CA 1
ATOM 3004 C C . ASN A 1 385 ? 10.93 -0.374 0.615 1 98.69 385 ASN A C 1
ATOM 3006 O O . ASN A 1 385 ? 9.781 -0.067 0.93 1 98.69 385 ASN A O 1
ATOM 3010 N N . VAL A 1 386 ? 11.211 -1.103 -0.427 1 98.69 386 VAL A N 1
ATOM 3011 C CA . VAL A 1 386 ? 10.203 -1.442 -1.43 1 98.69 386 VAL A CA 1
ATOM 3012 C C . VAL A 1 386 ? 9.164 -2.379 -0.821 1 98.69 386 VAL A C 1
ATOM 3014 O O . VAL A 1 386 ? 8.078 -2.564 -1.385 1 98.69 386 VAL A O 1
ATOM 3017 N N . HIS A 1 387 ? 9.43 -3.037 0.314 1 98 387 HIS A N 1
ATOM 3018 C CA . HIS A 1 387 ? 8.5 -3.965 0.948 1 98 387 HIS A CA 1
ATOM 3019 C C . HIS A 1 387 ? 7.555 -3.234 1.899 1 98 387 HIS A C 1
ATOM 3021 O O . HIS A 1 387 ? 6.613 -3.832 2.428 1 98 387 HIS A O 1
ATOM 3027 N N . ASP A 1 388 ? 7.785 -1.976 2.193 1 98.19 388 ASP A N 1
ATOM 3028 C CA . ASP A 1 388 ? 6.891 -1.104 2.945 1 98.19 388 ASP A CA 1
ATOM 3029 C C . ASP A 1 388 ? 6.117 -0.176 2.01 1 98.19 388 ASP A C 1
ATOM 3031 O O . ASP A 1 388 ? 6.613 0.883 1.626 1 98.19 388 ASP A O 1
ATOM 3035 N N . ILE A 1 389 ? 4.883 -0.526 1.774 1 98.38 389 ILE A N 1
ATOM 3036 C CA . ILE A 1 389 ? 4.086 0.169 0.77 1 98.38 389 ILE A CA 1
ATOM 3037 C C . ILE A 1 389 ? 3.871 1.62 1.193 1 98.38 389 ILE A C 1
ATOM 3039 O O . ILE A 1 389 ? 3.713 2.504 0.348 1 98.38 389 ILE A O 1
ATOM 3043 N N . ASN A 1 390 ? 3.893 1.92 2.484 1 98.06 390 ASN A N 1
ATOM 3044 C CA . ASN A 1 390 ? 3.787 3.301 2.947 1 98.06 390 ASN A CA 1
ATOM 3045 C C . ASN A 1 390 ? 4.965 4.145 2.469 1 98.06 390 ASN A C 1
ATOM 3047 O O . ASN A 1 390 ? 4.785 5.285 2.045 1 98.06 390 ASN A O 1
ATOM 3051 N N . GLU A 1 391 ? 6.184 3.582 2.568 1 98.38 391 GLU A N 1
ATOM 3052 C CA . GLU A 1 391 ? 7.355 4.301 2.074 1 98.38 391 GLU A CA 1
ATOM 3053 C C . GLU A 1 391 ? 7.266 4.535 0.569 1 98.38 391 GLU A C 1
ATOM 3055 O O . GLU A 1 391 ? 7.699 5.574 0.069 1 98.38 391 GLU A O 1
ATOM 3060 N N . VAL A 1 392 ? 6.703 3.537 -0.121 1 98.81 392 VAL A N 1
ATOM 3061 C CA . VAL A 1 392 ? 6.535 3.662 -1.565 1 98.81 392 VAL A CA 1
ATOM 3062 C C . VAL A 1 392 ? 5.523 4.762 -1.874 1 98.81 392 VAL A C 1
ATOM 3064 O O . VAL A 1 392 ? 5.754 5.598 -2.754 1 98.81 392 VAL A O 1
ATOM 3067 N N . ILE A 1 393 ? 4.387 4.797 -1.15 1 98.69 393 ILE A N 1
ATOM 3068 C CA . ILE A 1 393 ? 3.367 5.824 -1.321 1 98.69 393 ILE A CA 1
ATOM 3069 C C . ILE A 1 393 ? 3.973 7.203 -1.054 1 98.69 393 ILE A C 1
ATOM 3071 O O . ILE A 1 393 ? 3.723 8.156 -1.798 1 98.69 393 ILE A O 1
ATOM 3075 N N . TYR A 1 394 ? 4.789 7.312 -0.016 1 98.44 394 TYR A N 1
ATOM 3076 C CA . TYR A 1 394 ? 5.461 8.562 0.317 1 98.44 394 TYR A CA 1
ATOM 3077 C C . TYR A 1 394 ? 6.363 9.016 -0.825 1 98.44 394 TYR A C 1
ATOM 3079 O O . TYR A 1 394 ? 6.367 10.195 -1.186 1 98.44 394 TYR A O 1
ATOM 3087 N N . ALA A 1 395 ? 7.137 8.07 -1.391 1 98.69 395 ALA A N 1
ATOM 3088 C CA . ALA A 1 395 ? 8.008 8.383 -2.52 1 98.69 395 ALA A CA 1
ATOM 3089 C C . ALA A 1 395 ? 7.199 8.93 -3.697 1 98.69 395 ALA A C 1
ATOM 3091 O O . ALA A 1 395 ? 7.555 9.953 -4.281 1 98.69 395 ALA A O 1
ATOM 3092 N N . ILE A 1 396 ? 6.109 8.289 -3.996 1 98.69 396 ILE A N 1
ATOM 3093 C CA . ILE A 1 396 ? 5.258 8.711 -5.102 1 98.69 396 ILE A CA 1
ATOM 3094 C C . ILE A 1 396 ? 4.711 10.109 -4.828 1 98.69 396 ILE A C 1
ATOM 3096 O O . ILE A 1 396 ? 4.781 10.992 -5.688 1 98.69 396 ILE A O 1
ATOM 3100 N N . ALA A 1 397 ? 4.258 10.32 -3.66 1 97.69 397 ALA A N 1
ATOM 3101 C CA . ALA A 1 397 ? 3.598 11.57 -3.285 1 97.69 397 ALA A CA 1
ATOM 3102 C C . ALA A 1 397 ? 4.57 12.742 -3.346 1 97.69 397 ALA A C 1
ATOM 3104 O O . ALA A 1 397 ? 4.184 13.859 -3.695 1 97.69 397 ALA A O 1
ATOM 3105 N N . THR A 1 398 ? 5.816 12.523 -3.039 1 97.19 398 THR A N 1
ATOM 3106 C CA . THR A 1 398 ? 6.734 13.641 -2.838 1 97.19 398 THR A CA 1
ATOM 3107 C C . THR A 1 398 ? 7.602 13.852 -4.074 1 97.19 398 THR A C 1
ATOM 3109 O O . THR A 1 398 ? 8.195 14.922 -4.242 1 97.19 398 THR A O 1
ATOM 3112 N N . THR A 1 399 ? 7.684 12.844 -4.973 1 97.88 399 THR A N 1
ATOM 3113 C CA . THR A 1 399 ? 8.695 12.992 -6.008 1 97.88 399 THR A CA 1
ATOM 3114 C C . THR A 1 399 ? 8.055 13.062 -7.391 1 97.88 399 THR A C 1
ATOM 3116 O O . THR A 1 399 ? 8.695 13.477 -8.359 1 97.88 399 THR A O 1
ATOM 3119 N N . VAL A 1 400 ? 6.824 12.688 -7.574 1 98.12 400 VAL A N 1
ATOM 3120 C CA . VAL A 1 400 ? 6.258 12.469 -8.898 1 98.12 400 VAL A CA 1
ATOM 3121 C C . VAL A 1 400 ? 5.523 13.734 -9.359 1 98.12 400 VAL A C 1
ATOM 3123 O O . VAL A 1 400 ? 4.711 14.289 -8.617 1 98.12 400 VAL A O 1
ATOM 3126 N N . ASP A 1 401 ? 5.828 14.289 -10.375 1 97.62 401 ASP A N 1
ATOM 3127 C CA . ASP A 1 401 ? 4.988 15.094 -11.258 1 97.62 401 ASP A CA 1
ATOM 3128 C C . ASP A 1 401 ? 4.484 14.273 -12.438 1 97.62 401 ASP A C 1
ATOM 3130 O O . ASP A 1 401 ? 5.254 13.938 -13.344 1 97.62 401 ASP A O 1
ATOM 3134 N N . PRO A 1 402 ? 3.17 13.953 -12.484 1 98 402 PRO A N 1
ATOM 3135 C CA . PRO A 1 402 ? 2.66 12.945 -13.414 1 98 402 PRO A CA 1
ATOM 3136 C C . PRO A 1 402 ? 3.055 13.227 -14.867 1 98 402 PRO A C 1
ATOM 3138 O O . PRO A 1 402 ? 3.475 12.312 -15.586 1 98 402 PRO A O 1
ATOM 3141 N N . ARG A 1 403 ? 2.975 14.422 -15.352 1 97.19 403 ARG A N 1
ATOM 3142 C CA . ARG A 1 403 ? 3.33 14.742 -16.734 1 97.19 403 ARG A CA 1
ATOM 3143 C C . ARG A 1 403 ? 4.789 14.391 -17.016 1 97.19 403 ARG A C 1
ATOM 3145 O O . ARG A 1 403 ? 5.109 13.867 -18.078 1 97.19 403 ARG A O 1
ATOM 3152 N N . ARG A 1 404 ? 5.66 14.664 -16.109 1 96.56 404 ARG A N 1
ATOM 3153 C CA . ARG A 1 404 ? 7.094 14.469 -16.297 1 96.56 404 ARG A CA 1
ATOM 3154 C C . ARG A 1 404 ? 7.492 13.023 -16 1 96.56 404 ARG A C 1
ATOM 3156 O O . ARG A 1 404 ? 8.328 12.453 -16.703 1 96.56 404 ARG A O 1
ATOM 3163 N N . ASP A 1 405 ? 6.945 12.438 -15 1 98.19 405 ASP A N 1
ATOM 3164 C CA . ASP A 1 405 ? 7.555 11.273 -14.359 1 98.19 405 ASP A CA 1
ATOM 3165 C C . ASP A 1 405 ? 6.766 10.008 -14.664 1 98.19 405 ASP A C 1
ATOM 3167 O O . ASP A 1 405 ? 7.137 8.914 -14.219 1 98.19 405 ASP A O 1
ATOM 3171 N N . VAL A 1 406 ? 5.633 10.094 -15.438 1 98.56 406 VAL A N 1
ATOM 3172 C CA . VAL A 1 406 ? 4.836 8.922 -15.781 1 98.56 406 VAL A CA 1
ATOM 3173 C C . VAL A 1 406 ? 4.895 8.688 -17.297 1 98.56 406 VAL A C 1
ATOM 3175 O O . VAL A 1 406 ? 4.711 9.617 -18.078 1 98.56 406 VAL A O 1
ATOM 3178 N N . GLN A 1 407 ? 5.227 7.492 -17.656 1 98.25 407 GLN A N 1
ATOM 3179 C CA . GLN A 1 407 ? 5.27 7.109 -19.062 1 98.25 407 GLN A CA 1
ATOM 3180 C C . GLN A 1 407 ? 4.316 5.953 -19.344 1 98.25 407 GLN A C 1
ATOM 3182 O O . GLN A 1 407 ? 4.363 4.922 -18.672 1 98.25 407 GLN A O 1
ATOM 3187 N N . ILE A 1 408 ? 3.424 6.152 -20.328 1 98.25 408 ILE A N 1
ATOM 3188 C CA . ILE A 1 408 ? 2.543 5.094 -20.797 1 98.25 408 ILE A CA 1
ATOM 3189 C C . ILE A 1 408 ? 3.109 4.492 -22.078 1 98.25 408 ILE A C 1
ATOM 3191 O O . ILE A 1 408 ? 3.438 5.219 -23.016 1 98.25 408 ILE A O 1
ATOM 3195 N N . ILE A 1 409 ? 3.398 3.246 -22.062 1 97.38 409 ILE A N 1
ATOM 3196 C CA . ILE A 1 409 ? 3.873 2.514 -23.234 1 97.38 409 ILE A CA 1
ATOM 3197 C C . ILE A 1 409 ? 2.721 1.725 -23.859 1 97.38 409 ILE A C 1
ATOM 3199 O O . ILE A 1 409 ? 2.172 0.819 -23.219 1 97.38 409 ILE A O 1
ATOM 3203 N N . GLU A 1 410 ? 2.408 2.027 -25.094 1 96.25 410 GLU A N 1
ATOM 3204 C CA . GLU A 1 410 ? 1.271 1.401 -25.75 1 96.25 410 GLU A CA 1
ATOM 3205 C C . GLU A 1 410 ? 1.713 0.209 -26.594 1 96.25 410 GLU A C 1
ATOM 3207 O O . GLU A 1 410 ? 2.895 0.075 -26.922 1 96.25 410 GLU A O 1
ATOM 3212 N N . ASN A 1 411 ? 0.771 -0.639 -26.859 1 95.5 411 ASN A N 1
ATOM 3213 C CA . ASN A 1 411 ? 0.996 -1.783 -27.734 1 95.5 411 ASN A CA 1
ATOM 3214 C C . ASN A 1 411 ? 2.133 -2.666 -27.219 1 95.5 411 ASN A C 1
ATOM 3216 O O . ASN A 1 411 ? 3.068 -2.969 -27.969 1 95.5 411 ASN A O 1
ATOM 3220 N N . ALA A 1 412 ? 2.025 -2.959 -25.984 1 94.38 412 ALA A N 1
ATOM 3221 C CA . ALA A 1 412 ? 3.045 -3.76 -25.312 1 94.38 412 ALA A CA 1
ATOM 3222 C C . ALA A 1 412 ? 2.479 -5.105 -24.875 1 94.38 412 ALA A C 1
ATOM 3224 O O . ALA A 1 412 ? 1.274 -5.234 -24.641 1 94.38 412 ALA A O 1
ATOM 3225 N N . VAL A 1 413 ? 3.342 -6.098 -24.719 1 91.19 413 VAL A N 1
ATOM 3226 C CA . VAL A 1 413 ? 2.947 -7.457 -24.375 1 91.19 413 VAL A CA 1
ATOM 3227 C C . VAL A 1 413 ? 2.426 -7.492 -22.938 1 91.19 413 VAL A C 1
ATOM 3229 O O . VAL A 1 413 ? 2.996 -6.855 -22.047 1 91.19 413 VAL A O 1
ATOM 3232 N N . THR A 1 414 ? 1.305 -8.086 -22.719 1 88.56 414 THR A N 1
ATOM 3233 C CA . THR A 1 414 ? 0.757 -8.344 -21.391 1 88.56 414 THR A CA 1
ATOM 3234 C C . THR A 1 414 ? 0.433 -9.82 -21.203 1 88.56 414 THR A C 1
ATOM 3236 O O . THR A 1 414 ? 0.486 -10.594 -22.156 1 88.56 414 THR A O 1
ATOM 3239 N N . ASP A 1 415 ? 0.171 -10.18 -20.047 1 85.25 415 ASP A N 1
ATOM 3240 C CA . ASP A 1 415 ? -0.166 -11.562 -19.734 1 85.25 415 ASP A CA 1
ATOM 3241 C C . ASP A 1 415 ? -1.451 -11.992 -20.438 1 85.25 415 ASP A C 1
ATOM 3243 O O . ASP A 1 415 ? -2.387 -11.203 -20.562 1 85.25 415 ASP A O 1
ATOM 3247 N N . GLU A 1 416 ? -1.447 -13.281 -20.828 1 81.12 416 GLU A N 1
ATOM 3248 C CA . GLU A 1 416 ? -2.617 -13.844 -21.5 1 81.12 416 GLU A CA 1
ATOM 3249 C C . GLU A 1 416 ? -3.857 -13.742 -20.625 1 81.12 416 GLU A C 1
ATOM 3251 O O . GLU A 1 416 ? -4.973 -13.602 -21.125 1 81.12 416 GLU A O 1
ATOM 3256 N N . LEU A 1 417 ? -3.648 -13.75 -19.375 1 82.44 417 LEU A N 1
ATOM 3257 C CA . LEU A 1 417 ? -4.762 -13.766 -18.422 1 82.44 417 LEU A CA 1
ATOM 3258 C C . LEU A 1 417 ? -5.176 -12.344 -18.062 1 82.44 417 LEU A C 1
ATOM 3260 O O . LEU A 1 417 ? -6.129 -12.148 -17.297 1 82.44 417 LEU A O 1
ATOM 3264 N N . ASP A 1 418 ? -4.523 -11.328 -18.609 1 89.12 418 ASP A N 1
ATOM 3265 C CA . ASP A 1 418 ? -4.883 -9.945 -18.297 1 89.12 418 ASP A CA 1
ATOM 3266 C C . ASP A 1 418 ? -6.191 -9.562 -18.984 1 89.12 418 ASP A C 1
ATOM 3268 O O . ASP A 1 418 ? -6.184 -9.117 -20.141 1 89.12 418 ASP A O 1
ATOM 3272 N N . HIS A 1 419 ? -7.246 -9.656 -18.312 1 90.88 419 HIS A N 1
ATOM 3273 C CA . HIS A 1 419 ? -8.57 -9.422 -18.891 1 90.88 419 HIS A CA 1
ATOM 3274 C C . HIS A 1 419 ? -8.875 -7.93 -18.984 1 90.88 419 HIS A C 1
ATOM 3276 O O . HIS A 1 419 ? -9.898 -7.535 -19.547 1 90.88 419 HIS A O 1
ATOM 3282 N N . ALA A 1 420 ? -8.016 -7.043 -18.453 1 92.38 420 ALA A N 1
ATOM 3283 C CA . ALA A 1 420 ? -8.219 -5.598 -18.531 1 92.38 420 ALA A CA 1
ATOM 3284 C C . ALA A 1 420 ? -7.863 -5.062 -19.906 1 92.38 420 ALA A C 1
ATOM 3286 O O . ALA A 1 420 ? -8.227 -3.938 -20.266 1 92.38 420 ALA A O 1
ATOM 3287 N N . SER A 1 421 ? -7.066 -5.797 -20.625 1 90.06 421 SER A N 1
ATOM 3288 C CA . SER A 1 421 ? -6.684 -5.371 -21.969 1 90.06 421 SER A CA 1
ATOM 3289 C C . SER A 1 421 ? -7.793 -5.664 -22.984 1 90.06 421 SER A C 1
ATOM 3291 O O . SER A 1 421 ? -8.43 -6.715 -22.922 1 90.06 421 SER A O 1
ATOM 3293 N N . SER A 1 422 ? -8 -4.73 -23.891 1 85.75 422 SER A N 1
ATOM 3294 C CA . SER A 1 422 ? -9.031 -4.902 -24.922 1 85.75 422 SER A CA 1
ATOM 3295 C C . SER A 1 422 ? -8.602 -5.93 -25.969 1 85.75 422 SER A C 1
ATOM 3297 O O . SER A 1 422 ? -9.445 -6.539 -26.625 1 85.75 422 SER A O 1
ATOM 3299 N N . THR A 1 423 ? -7.293 -6.02 -26.125 1 85.56 423 THR A N 1
ATOM 3300 C CA . THR A 1 423 ? -6.723 -6.988 -27.062 1 85.56 423 THR A CA 1
ATOM 3301 C C . THR A 1 423 ? -5.922 -8.047 -26.312 1 85.56 423 THR A C 1
ATOM 3303 O O . THR A 1 423 ? -4.992 -7.723 -25.578 1 85.56 423 THR A O 1
ATOM 3306 N N . PRO A 1 424 ? -6.289 -9.336 -26.547 1 80.06 424 PRO A N 1
ATOM 3307 C CA . PRO A 1 424 ? -5.582 -10.398 -25.828 1 80.06 424 PRO A CA 1
ATOM 3308 C C . PRO A 1 424 ? -4.066 -10.32 -26.016 1 80.06 424 PRO A C 1
ATOM 3310 O O . PRO A 1 424 ? -3.586 -10.211 -27.156 1 80.06 424 PRO A O 1
ATOM 3313 N N . ARG A 1 425 ? -3.307 -10.352 -25.016 1 84.31 425 ARG A N 1
ATOM 3314 C CA . ARG A 1 425 ? -1.851 -10.422 -24.953 1 84.31 425 ARG A CA 1
ATOM 3315 C C . ARG A 1 425 ? -1.216 -9.109 -25.422 1 84.31 425 ARG A C 1
ATOM 3317 O O . ARG A 1 425 ? -0.004 -9.047 -25.625 1 84.31 425 ARG A O 1
ATOM 3324 N N . LEU A 1 426 ? -2.014 -8.133 -25.719 1 90.81 426 LEU A N 1
ATOM 3325 C CA . LEU A 1 426 ? -1.532 -6.828 -26.156 1 90.81 426 LEU A CA 1
ATOM 3326 C C . LEU A 1 426 ? -2.24 -5.703 -25.422 1 90.81 426 LEU A C 1
ATOM 3328 O O . LEU A 1 426 ? -3.445 -5.504 -25.578 1 90.81 426 LEU A O 1
ATOM 3332 N N . GLY A 1 427 ? -1.6 -5.039 -24.641 1 94.56 427 GLY A N 1
ATOM 3333 C CA . GLY A 1 427 ? -2.115 -3.912 -23.875 1 94.56 427 GLY A CA 1
ATOM 3334 C C . GLY A 1 427 ? -1.124 -2.771 -23.75 1 94.56 427 GLY A C 1
ATOM 3335 O O . GLY A 1 427 ? -0.492 -2.381 -24.734 1 94.56 427 GLY A O 1
ATOM 3336 N N . SER A 1 428 ? -1.148 -2.145 -22.609 1 97.06 428 SER A N 1
ATOM 3337 C CA . SER A 1 428 ? -0.23 -1.035 -22.375 1 97.06 428 SER A CA 1
ATOM 3338 C C . SER A 1 428 ? 0.416 -1.13 -21 1 97.06 428 SER A C 1
ATOM 3340 O O . SER A 1 428 ? 0.013 -1.953 -20.172 1 97.06 428 SER A O 1
ATOM 3342 N N . LYS A 1 429 ? 1.511 -0.453 -20.828 1 97.81 429 LYS A N 1
ATOM 3343 C CA . LYS A 1 429 ? 2.291 -0.463 -19.594 1 97.81 429 LYS A CA 1
ATOM 3344 C C . LYS A 1 429 ? 2.471 0.95 -19.047 1 97.81 429 LYS A C 1
ATOM 3346 O O . LYS A 1 429 ? 2.248 1.931 -19.766 1 97.81 429 LYS A O 1
ATOM 3351 N N . MET A 1 430 ? 2.791 1.059 -17.828 1 98.56 430 MET A N 1
ATOM 3352 C CA . MET A 1 430 ? 3.018 2.346 -17.172 1 98.56 430 MET A CA 1
ATOM 3353 C C . MET A 1 430 ? 4.273 2.305 -16.312 1 98.56 430 MET A C 1
ATOM 3355 O O . MET A 1 430 ? 4.469 1.366 -15.539 1 98.56 430 MET A O 1
ATOM 3359 N N . ILE A 1 431 ? 5.168 3.217 -16.516 1 98.75 431 ILE A N 1
ATOM 3360 C CA . ILE A 1 431 ? 6.344 3.418 -15.68 1 98.75 431 ILE A CA 1
ATOM 3361 C C . ILE A 1 431 ? 6.16 4.676 -14.828 1 98.75 431 ILE A C 1
ATOM 3363 O O . ILE A 1 431 ? 5.777 5.73 -15.344 1 98.75 431 ILE A O 1
ATOM 3367 N N . ILE A 1 432 ? 6.301 4.629 -13.578 1 98.88 432 ILE A N 1
ATOM 3368 C CA . ILE A 1 432 ? 6.27 5.773 -12.672 1 98.88 432 ILE A CA 1
ATOM 3369 C C . ILE A 1 432 ? 7.652 5.98 -12.055 1 98.88 432 ILE A C 1
ATOM 3371 O O . ILE A 1 432 ? 8.133 5.141 -11.289 1 98.88 432 ILE A O 1
ATOM 3375 N N . ASP A 1 433 ? 8.328 7 -12.445 1 98.88 433 ASP A N 1
ATOM 3376 C CA . ASP A 1 433 ? 9.602 7.395 -11.844 1 98.88 433 ASP A CA 1
ATOM 3377 C C . ASP A 1 433 ? 9.383 8.148 -10.539 1 98.88 433 ASP A C 1
ATOM 3379 O O . ASP A 1 433 ? 9.18 9.367 -10.539 1 98.88 433 ASP A O 1
ATOM 3383 N N . ALA A 1 434 ? 9.461 7.477 -9.453 1 98.81 434 ALA A N 1
ATOM 3384 C CA . ALA A 1 434 ? 9.273 8.062 -8.125 1 98.81 434 ALA A CA 1
ATOM 3385 C C . ALA A 1 434 ? 10.609 8.258 -7.418 1 98.81 434 ALA A C 1
ATOM 3387 O O . ALA A 1 434 ? 10.703 8.062 -6.203 1 98.81 434 ALA A O 1
ATOM 3388 N N . THR A 1 435 ? 11.641 8.469 -8.133 1 98.75 435 THR A N 1
ATOM 3389 C CA . THR A 1 435 ? 12.945 8.805 -7.582 1 98.75 435 THR A CA 1
ATOM 3390 C C . THR A 1 435 ? 13.102 10.312 -7.43 1 98.75 435 THR A C 1
ATOM 3392 O O . THR A 1 435 ? 12.461 11.086 -8.156 1 98.75 435 THR A O 1
ATOM 3395 N N . ARG A 1 436 ? 13.914 10.789 -6.504 1 97.88 436 ARG A N 1
ATOM 3396 C CA . ARG A 1 436 ? 14.266 12.203 -6.387 1 97.88 436 ARG A CA 1
ATOM 3397 C C . ARG A 1 436 ? 14.914 12.711 -7.668 1 97.88 436 ARG A C 1
ATOM 3399 O O . ARG A 1 436 ? 15.703 12 -8.297 1 97.88 436 ARG A O 1
ATOM 3406 N N . LYS A 1 437 ? 14.617 13.93 -8.031 1 97.69 437 LYS A N 1
ATOM 3407 C CA . LYS A 1 437 ? 15.055 14.453 -9.32 1 97.69 437 LYS A CA 1
ATOM 3408 C C . LYS A 1 437 ? 16.391 15.18 -9.203 1 97.69 437 LYS A C 1
ATOM 3410 O O . LYS A 1 437 ? 16.641 15.867 -8.211 1 97.69 437 LYS A O 1
ATOM 3415 N N . LEU A 1 438 ? 17.234 14.93 -10.203 1 96.62 438 LEU A N 1
ATOM 3416 C CA . LEU A 1 438 ? 18.484 15.68 -10.328 1 96.62 438 LEU A CA 1
ATOM 3417 C C . LEU A 1 438 ? 18.219 17.062 -10.938 1 96.62 438 LEU A C 1
ATOM 3419 O O . LEU A 1 438 ? 17.141 17.312 -11.477 1 96.62 438 LEU A O 1
ATOM 3423 N N . ARG A 1 439 ? 19.156 17.953 -10.82 1 94.81 439 ARG A N 1
ATOM 3424 C CA . ARG A 1 439 ? 19.031 19.328 -11.297 1 94.81 439 ARG A CA 1
ATOM 3425 C C . ARG A 1 439 ? 18.641 19.359 -12.766 1 94.81 439 ARG A C 1
ATOM 3427 O O . ARG A 1 439 ? 17.812 20.188 -13.172 1 94.81 439 ARG A O 1
ATOM 3434 N N . GLU A 1 440 ? 19.234 18.391 -13.539 1 94.94 440 GLU A N 1
ATOM 3435 C CA . GLU A 1 440 ? 18.984 18.344 -14.977 1 94.94 440 GLU A CA 1
ATOM 3436 C C . GLU A 1 440 ? 17.531 17.969 -15.266 1 94.94 440 GLU A C 1
ATOM 3438 O O . GLU A 1 440 ? 17 18.328 -16.312 1 94.94 440 GLU A O 1
ATOM 3443 N N . GLU A 1 441 ? 16.859 17.312 -14.336 1 95.44 441 GLU A N 1
ATOM 3444 C CA . GLU A 1 441 ? 15.484 16.844 -14.531 1 95.44 441 GLU A CA 1
ATOM 3445 C C . GLU A 1 441 ? 14.469 17.875 -14.055 1 95.44 441 GLU A C 1
ATOM 3447 O O . GLU A 1 441 ? 13.406 18.031 -14.656 1 95.44 441 GLU A O 1
ATOM 3452 N N . LEU A 1 442 ? 14.836 18.562 -12.969 1 94 442 LEU A N 1
ATOM 3453 C CA . LEU A 1 442 ? 13.867 19.422 -12.281 1 94 442 LEU A CA 1
ATOM 3454 C C . LEU A 1 442 ? 14.133 20.891 -12.586 1 94 442 LEU A C 1
ATOM 3456 O O . LEU A 1 442 ? 13.227 21.719 -12.5 1 94 442 LEU A O 1
ATOM 3460 N N . GLY A 1 443 ? 15.336 21.234 -12.875 1 92.5 443 GLY A N 1
ATOM 3461 C CA . GLY A 1 443 ? 15.719 22.609 -13.094 1 92.5 443 GLY A CA 1
ATOM 3462 C C . GLY A 1 443 ? 16.266 23.281 -11.852 1 92.5 443 GLY A C 1
ATOM 3463 O O . GLY A 1 443 ? 16.734 24.422 -11.898 1 92.5 443 GLY A O 1
ATOM 3464 N N . ARG A 1 444 ? 16.203 22.656 -10.742 1 92.19 444 ARG A N 1
ATOM 3465 C CA . ARG A 1 444 ? 16.75 23.125 -9.477 1 92.19 444 ARG A CA 1
ATOM 3466 C C . ARG A 1 444 ? 17.203 21.969 -8.594 1 92.19 444 ARG A C 1
ATOM 3468 O O . ARG A 1 444 ? 16.953 20.797 -8.922 1 92.19 444 ARG A O 1
ATOM 3475 N N . GLU A 1 445 ? 17.906 22.297 -7.543 1 93.12 445 GLU A N 1
ATOM 3476 C CA . GLU A 1 445 ? 18.375 21.266 -6.625 1 93.12 445 GLU A CA 1
ATOM 3477 C C . GLU A 1 445 ? 17.203 20.672 -5.836 1 93.12 445 GLU A C 1
ATOM 3479 O O . GLU A 1 445 ? 16.266 21.375 -5.469 1 93.12 445 GLU A O 1
ATOM 3484 N N . TRP A 1 446 ? 17.25 19.359 -5.648 1 94.94 446 TRP A N 1
ATOM 3485 C CA . TRP A 1 446 ? 16.266 18.688 -4.809 1 94.94 446 TRP A CA 1
ATOM 3486 C C . TRP A 1 446 ? 16.375 19.156 -3.359 1 94.94 446 TRP A C 1
ATOM 3488 O O . TRP A 1 446 ? 17.484 19.328 -2.842 1 94.94 446 TRP A O 1
ATOM 3498 N N . PRO A 1 447 ? 15.297 19.422 -2.682 1 94.69 447 PRO A N 1
ATOM 3499 C CA . PRO A 1 447 ? 15.375 19.906 -1.305 1 94.69 447 PRO A CA 1
ATOM 3500 C C . PRO A 1 447 ? 15.961 18.875 -0.341 1 94.69 447 PRO A C 1
ATOM 3502 O O . PRO A 1 447 ? 15.875 17.672 -0.599 1 94.69 447 PRO A O 1
ATOM 3505 N N . GLU A 1 448 ? 16.484 19.406 0.702 1 95.44 448 GLU A N 1
ATOM 3506 C CA . GLU A 1 448 ? 17.078 18.531 1.723 1 95.44 448 GLU A CA 1
ATOM 3507 C C . GLU A 1 448 ? 15.992 17.938 2.615 1 95.44 448 GLU A C 1
ATOM 3509 O O . GLU A 1 448 ? 15.047 18.609 3.004 1 95.44 448 GLU A O 1
ATOM 3514 N N . SER A 1 449 ? 16.094 16.656 2.875 1 96.19 449 SER A N 1
ATOM 3515 C CA . SER A 1 449 ? 15.18 15.984 3.787 1 96.19 449 SER A CA 1
ATOM 3516 C C . SER A 1 449 ? 15.461 16.375 5.238 1 96.19 449 SER A C 1
ATOM 3518 O O . SER A 1 449 ? 16.609 16.656 5.594 1 96.19 449 SER A O 1
ATOM 3520 N N . VAL A 1 450 ? 14.438 16.375 6.074 1 97.19 450 VAL A N 1
ATOM 3521 C CA . VAL A 1 450 ? 14.625 16.641 7.496 1 97.19 450 VAL A CA 1
ATOM 3522 C C . VAL A 1 450 ? 15.172 15.398 8.188 1 97.19 450 VAL A C 1
ATOM 3524 O O . VAL A 1 450 ? 14.789 14.273 7.848 1 97.19 450 VAL A O 1
ATOM 3527 N N . GLU A 1 451 ? 16.078 15.594 9.047 1 96.5 451 GLU A N 1
ATOM 3528 C CA . GLU A 1 451 ? 16.656 14.539 9.867 1 96.5 451 GLU A CA 1
ATOM 3529 C C . GLU A 1 451 ? 16.969 15.047 11.281 1 96.5 451 GLU A C 1
ATOM 3531 O O . GLU A 1 451 ? 17.375 16.188 11.453 1 96.5 451 GLU A O 1
ATOM 3536 N N . PRO A 1 452 ? 16.766 14.203 12.242 1 96.5 452 PRO A N 1
ATOM 3537 C CA . PRO A 1 452 ? 17.078 14.633 13.602 1 96.5 452 PRO A CA 1
ATOM 3538 C C . PRO A 1 452 ? 18.562 14.992 13.773 1 96.5 452 PRO A C 1
ATOM 3540 O O . PRO A 1 452 ? 19.422 14.43 13.086 1 96.5 452 PRO A O 1
ATOM 3543 N N . ASP A 1 453 ? 18.828 15.938 14.617 1 97.31 453 ASP A N 1
ATOM 3544 C CA . ASP A 1 453 ? 20.203 16.188 15.008 1 97.31 453 ASP A CA 1
ATOM 3545 C C . ASP A 1 453 ? 20.797 15.008 15.773 1 97.31 453 ASP A C 1
ATOM 3547 O O . ASP A 1 453 ? 20.25 14.602 16.797 1 97.31 453 ASP A O 1
ATOM 3551 N N . PRO A 1 454 ? 21.859 14.453 15.281 1 97.31 454 PRO A N 1
ATOM 3552 C CA . PRO A 1 454 ? 22.375 13.234 15.898 1 97.31 454 PRO A CA 1
ATOM 3553 C C . PRO A 1 454 ? 22.766 13.438 17.359 1 97.31 454 PRO A C 1
ATOM 3555 O O . PRO A 1 454 ? 22.609 12.531 18.188 1 97.31 454 PRO A O 1
ATOM 3558 N N . GLU A 1 455 ? 23.344 14.578 17.703 1 97.75 455 GLU A N 1
ATOM 3559 C CA . GLU A 1 455 ? 23.766 14.844 19.078 1 97.75 455 GLU A CA 1
ATOM 3560 C C . GLU A 1 455 ? 22.562 14.953 20 1 97.75 455 GLU A C 1
ATOM 3562 O O . GLU A 1 455 ? 22.562 14.391 21.094 1 97.75 455 GLU A O 1
ATOM 3567 N N . VAL A 1 456 ? 21.578 15.688 19.578 1 97.69 456 VAL A N 1
ATOM 3568 C CA . VAL A 1 456 ? 20.359 15.836 20.391 1 97.69 456 VAL A CA 1
ATOM 3569 C C . VAL A 1 456 ? 19.672 14.477 20.531 1 97.69 456 VAL A C 1
ATOM 3571 O O . VAL A 1 456 ? 19.188 14.125 21.609 1 97.69 456 VAL A O 1
ATOM 3574 N N . ALA A 1 457 ? 19.562 13.727 19.406 1 97.62 457 ALA A N 1
ATOM 3575 C CA . ALA A 1 457 ? 18.969 12.398 19.453 1 97.62 457 ALA A CA 1
ATOM 3576 C C . ALA A 1 457 ? 19.672 11.508 20.469 1 97.62 457 ALA A C 1
ATOM 3578 O O . ALA A 1 457 ? 19.016 10.812 21.25 1 97.62 457 ALA A O 1
ATOM 3579 N N . ARG A 1 458 ? 20.984 11.531 20.469 1 97.62 458 ARG A N 1
ATOM 3580 C CA . ARG A 1 458 ? 21.766 10.75 21.422 1 97.62 458 ARG A CA 1
ATOM 3581 C C . ARG A 1 458 ? 21.469 11.18 22.859 1 97.62 458 ARG A C 1
ATOM 3583 O O . ARG A 1 458 ? 21.297 10.336 23.734 1 97.62 458 ARG A O 1
ATOM 3590 N N . ARG A 1 459 ? 21.438 12.484 23.094 1 97.56 459 ARG A N 1
ATOM 3591 C CA . ARG A 1 459 ? 21.156 13.016 24.422 1 97.56 459 ARG A CA 1
ATOM 3592 C C . ARG A 1 459 ? 19.781 12.57 24.906 1 97.56 459 ARG A C 1
ATOM 3594 O O . ARG A 1 459 ? 19.609 12.188 26.062 1 97.56 459 ARG A O 1
ATOM 3601 N N . VAL A 1 460 ? 18.812 12.664 24.016 1 97.56 460 VAL A N 1
ATOM 3602 C CA . VAL A 1 460 ? 17.453 12.242 24.344 1 97.56 460 VAL A CA 1
ATOM 3603 C C . VAL A 1 460 ? 17.438 10.75 24.672 1 97.56 460 VAL A C 1
ATOM 3605 O O . VAL A 1 460 ? 16.766 10.32 25.609 1 97.56 460 VAL A O 1
ATOM 3608 N N . ASP A 1 461 ? 18.203 9.914 23.906 1 96.81 461 ASP A N 1
ATOM 3609 C CA . ASP A 1 461 ? 18.328 8.492 24.188 1 96.81 461 ASP A CA 1
ATOM 3610 C C . ASP A 1 461 ? 18.844 8.258 25.609 1 96.81 461 ASP A C 1
ATOM 3612 O O . ASP A 1 461 ? 18.281 7.449 26.359 1 96.81 461 ASP A O 1
ATOM 3616 N N . GLU A 1 462 ? 19.859 8.953 25.953 1 97.31 462 GLU A N 1
ATOM 3617 C CA . GLU A 1 462 ? 20.5 8.781 27.25 1 97.31 462 GLU A CA 1
ATOM 3618 C C . GLU A 1 462 ? 19.578 9.211 28.391 1 97.31 462 GLU A C 1
ATOM 3620 O O . GLU A 1 462 ? 19.625 8.641 29.484 1 97.31 462 GLU A O 1
ATOM 3625 N N . ARG A 1 463 ? 18.703 10.188 28.078 1 97.31 463 ARG A N 1
ATOM 3626 C CA . ARG A 1 463 ? 17.875 10.781 29.125 1 97.31 463 ARG A CA 1
ATOM 3627 C C . ARG A 1 463 ? 16.453 10.195 29.078 1 97.31 463 ARG A C 1
ATOM 3629 O O . ARG A 1 463 ? 15.57 10.648 29.812 1 97.31 463 ARG A O 1
ATOM 3636 N N . TRP A 1 464 ? 16.188 9.203 28.25 1 96.69 464 TRP A N 1
ATOM 3637 C CA . TRP A 1 464 ? 14.836 8.758 27.953 1 96.69 464 TRP A CA 1
ATOM 3638 C C . TRP A 1 464 ? 14.086 8.383 29.219 1 96.69 464 TRP A C 1
ATOM 3640 O O . TRP A 1 464 ? 12.906 8.719 29.375 1 96.69 464 TRP A O 1
ATOM 3650 N N . ARG A 1 465 ? 14.703 7.75 30.172 1 94.88 465 ARG A N 1
ATOM 3651 C CA . ARG A 1 465 ? 14.062 7.297 31.406 1 94.88 465 ARG A CA 1
ATOM 3652 C C . ARG A 1 465 ? 13.594 8.484 32.25 1 94.88 465 ARG A C 1
ATOM 3654 O O . ARG A 1 465 ? 12.609 8.383 32.969 1 94.88 465 ARG A O 1
ATOM 3661 N N . GLU A 1 466 ? 14.312 9.648 32.062 1 95.62 466 GLU A N 1
ATOM 3662 C CA . GLU A 1 466 ? 14 10.852 32.812 1 95.62 466 GLU A CA 1
ATOM 3663 C C . GLU A 1 466 ? 12.641 11.422 32.438 1 95.62 466 GLU A C 1
ATOM 3665 O O . GLU A 1 466 ? 12.023 12.164 33.188 1 95.62 466 GLU A O 1
ATOM 3670 N N . PHE A 1 467 ? 12.195 11.039 31.25 1 94.88 467 PHE A N 1
ATOM 3671 C CA . PHE A 1 467 ? 11.016 11.711 30.719 1 94.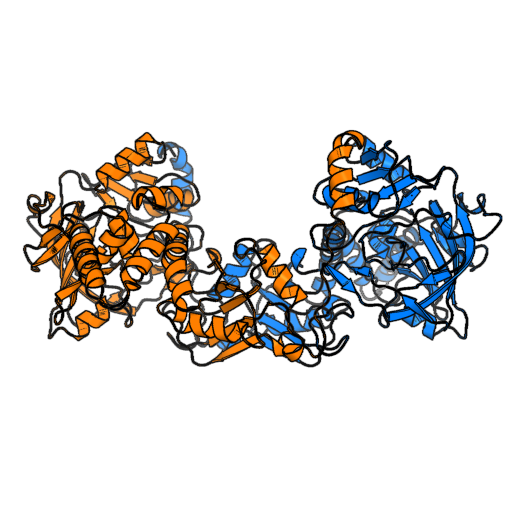88 467 PHE A CA 1
ATOM 3672 C C . PHE A 1 467 ? 9.742 11.016 31.188 1 94.88 467 PHE A C 1
ATOM 3674 O O . PHE A 1 467 ? 8.648 11.57 31.062 1 94.88 467 PHE A O 1
ATOM 3681 N N . GLY A 1 468 ? 9.836 9.82 31.75 1 92.56 468 GLY A N 1
ATOM 3682 C CA . GLY A 1 468 ? 8.68 9.133 32.312 1 92.56 468 GLY A CA 1
ATOM 3683 C C . GLY A 1 468 ? 7.703 8.656 31.25 1 92.56 468 GLY A C 1
ATOM 3684 O O . GLY A 1 468 ? 6.492 8.633 31.484 1 92.56 468 GLY A O 1
ATOM 3685 N N . ILE A 1 469 ? 8.242 8.398 30.062 1 91.44 469 ILE A N 1
ATOM 3686 C CA . ILE A 1 469 ? 7.391 8.008 28.953 1 91.44 469 ILE A CA 1
ATOM 3687 C C . ILE A 1 469 ? 7.398 6.484 28.812 1 91.44 469 ILE A C 1
ATOM 3689 O O . ILE A 1 469 ? 8.43 5.84 29 1 91.44 469 ILE A O 1
ATOM 3693 N N . MET B 1 1 ? -15.219 23.172 27 1 75.88 1 MET B N 1
ATOM 3694 C CA . MET B 1 1 ? -14.039 22.531 27.594 1 75.88 1 MET B CA 1
ATOM 3695 C C . MET B 1 1 ? -12.758 23.156 27.062 1 75.88 1 MET B C 1
ATOM 3697 O O . MET B 1 1 ? -12.555 23.234 25.859 1 75.88 1 MET B O 1
ATOM 3701 N N . GLY B 1 2 ? -12.023 23.844 27.969 1 91.88 2 GLY B N 1
ATOM 3702 C CA . GLY B 1 2 ? -10.766 24.453 27.578 1 91.88 2 GLY B CA 1
ATOM 3703 C C . GLY B 1 2 ? -9.617 23.469 27.484 1 91.88 2 GLY B C 1
ATOM 3704 O O . GLY B 1 2 ? -9.82 22.266 27.641 1 91.88 2 GLY B O 1
ATOM 3705 N N . LEU B 1 3 ? -8.445 23.875 27.078 1 97.94 3 LEU B N 1
ATOM 3706 C CA . LEU B 1 3 ? -7.262 23.047 26.938 1 97.94 3 LEU B CA 1
ATOM 3707 C C . LEU B 1 3 ? -6.961 22.312 28.25 1 97.94 3 LEU B C 1
ATOM 3709 O O . LEU B 1 3 ? -6.711 21.094 28.234 1 97.94 3 LEU B O 1
ATOM 3713 N N . ARG B 1 4 ? -7.082 22.984 29.359 1 97.81 4 ARG B N 1
ATOM 3714 C CA . ARG B 1 4 ? -6.738 22.422 30.656 1 97.81 4 ARG B CA 1
ATOM 3715 C C . ARG B 1 4 ? -7.707 21.297 31.031 1 97.81 4 ARG B C 1
ATOM 3717 O O . ARG B 1 4 ? -7.297 20.266 31.547 1 97.81 4 ARG B O 1
ATOM 3724 N N . ASP B 1 5 ? -8.977 21.578 30.781 1 96.69 5 ASP B N 1
ATOM 3725 C CA . ASP B 1 5 ? -9.984 20.547 31.031 1 96.69 5 ASP B CA 1
ATOM 3726 C C . ASP B 1 5 ? -9.703 19.297 30.188 1 96.69 5 ASP B C 1
ATOM 3728 O O . ASP B 1 5 ? -9.852 18.172 30.672 1 96.69 5 ASP B O 1
ATOM 3732 N N . PHE B 1 6 ? -9.406 19.531 29 1 97.69 6 PHE B N 1
ATOM 3733 C CA . PHE B 1 6 ? -9.102 18.422 28.094 1 97.69 6 PHE B CA 1
ATOM 3734 C C . PHE B 1 6 ? -7.895 17.641 28.594 1 97.69 6 PHE B C 1
ATOM 3736 O O . PHE B 1 6 ? -7.91 16.406 28.609 1 97.69 6 PHE B O 1
ATOM 3743 N N . LEU B 1 7 ? -6.797 18.297 28.984 1 98.5 7 LEU B N 1
ATOM 3744 C CA . LEU B 1 7 ? -5.59 17.656 29.484 1 98.5 7 LEU B CA 1
ATOM 3745 C C . LEU B 1 7 ? -5.883 16.844 30.75 1 98.5 7 LEU B C 1
ATOM 3747 O O . LEU B 1 7 ? -5.34 15.758 30.938 1 98.5 7 LEU B O 1
ATOM 3751 N N . ASN B 1 8 ? -6.711 17.391 31.578 1 97.94 8 ASN B N 1
ATOM 3752 C CA . ASN B 1 8 ? -7.125 16.656 32.781 1 97.94 8 ASN B CA 1
ATOM 3753 C C . ASN B 1 8 ? -7.848 15.359 32.406 1 97.94 8 ASN B C 1
ATOM 3755 O O . ASN B 1 8 ? -7.609 14.32 33.031 1 97.94 8 ASN B O 1
ATOM 3759 N N . LYS B 1 9 ? -8.727 15.492 31.438 1 97.44 9 LYS B N 1
ATOM 3760 C CA . LYS B 1 9 ? -9.438 14.312 30.969 1 97.44 9 LYS B CA 1
ATOM 3761 C C . LYS B 1 9 ? -8.461 13.273 30.422 1 97.44 9 LYS B C 1
ATOM 3763 O O . LYS B 1 9 ? -8.609 12.078 30.672 1 97.44 9 LYS B O 1
ATOM 3768 N N . LEU B 1 10 ? -7.465 13.695 29.625 1 98.25 10 LEU B N 1
ATOM 3769 C CA . LEU B 1 10 ? -6.461 12.789 29.062 1 98.25 10 LEU B CA 1
ATOM 3770 C C . LEU B 1 10 ? -5.676 12.102 30.172 1 98.25 10 LEU B C 1
ATOM 3772 O O . LEU B 1 10 ? -5.344 10.922 30.062 1 98.25 10 LEU B O 1
ATOM 3776 N N . GLU B 1 11 ? -5.367 12.883 31.156 1 97.56 11 GLU B N 1
ATOM 3777 C CA . GLU B 1 11 ? -4.629 12.32 32.281 1 97.56 11 GLU B CA 1
ATOM 3778 C C . GLU B 1 11 ? -5.438 11.234 32.969 1 97.56 11 GLU B C 1
ATOM 3780 O O . GLU B 1 11 ? -4.898 10.188 33.344 1 97.56 11 GLU B O 1
ATOM 3785 N N . GLU B 1 12 ? -6.684 11.453 33.156 1 97.75 12 GLU B N 1
ATOM 3786 C CA . GLU B 1 12 ? -7.586 10.516 33.812 1 97.75 12 GLU B CA 1
ATOM 3787 C C . GLU B 1 12 ? -7.637 9.18 33.094 1 97.75 12 GLU B C 1
ATOM 3789 O O . GLU B 1 12 ? -7.723 8.125 33.719 1 97.75 12 GLU B O 1
ATOM 3794 N N . ILE B 1 13 ? -7.57 9.234 31.812 1 97.31 13 ILE B N 1
ATOM 3795 C CA . ILE B 1 13 ? -7.75 8 31.047 1 97.31 13 ILE B CA 1
ATOM 3796 C C . ILE B 1 13 ? -6.391 7.445 30.625 1 97.31 13 ILE B C 1
ATOM 3798 O O . ILE B 1 13 ? -6.305 6.578 29.766 1 97.31 13 ILE B O 1
ATOM 3802 N N . GLY B 1 14 ? -5.305 8.055 31.078 1 97.12 14 GLY B N 1
ATOM 3803 C CA . GLY B 1 14 ? -3.967 7.523 30.875 1 97.12 14 GLY B CA 1
ATOM 3804 C C . GLY B 1 14 ? -3.369 7.922 29.531 1 97.12 14 GLY B C 1
ATOM 3805 O O . GLY B 1 14 ? -2.465 7.254 29.031 1 97.12 14 GLY B O 1
ATOM 3806 N N . GLU B 1 15 ? -3.816 9.016 28.922 1 98.12 15 GLU B N 1
ATOM 3807 C CA . GLU B 1 15 ? -3.383 9.43 27.594 1 98.12 15 GLU B CA 1
ATOM 3808 C C . GLU B 1 15 ? -2.541 10.703 27.656 1 98.12 15 GLU B C 1
ATOM 3810 O O . GLU B 1 15 ? -2.279 11.328 26.641 1 98.12 15 GLU B O 1
ATOM 3815 N N . LEU B 1 16 ? -2.152 11.102 28.906 1 98.31 16 LEU B N 1
ATOM 3816 C CA . LEU B 1 16 ? -1.256 12.234 29.109 1 98.31 16 LEU B CA 1
ATOM 3817 C C . LEU B 1 16 ? -0.09 11.852 30.016 1 98.31 16 LEU B C 1
ATOM 3819 O O . LEU B 1 16 ? -0.282 11.172 31.031 1 98.31 16 LEU B O 1
ATOM 3823 N N . ARG B 1 17 ? 1.113 12.195 29.594 1 98.19 17 ARG B N 1
ATOM 3824 C CA . ARG B 1 17 ? 2.301 12.039 30.422 1 98.19 17 ARG B CA 1
ATOM 3825 C C . ARG B 1 17 ? 2.922 13.391 30.75 1 98.19 17 ARG B C 1
ATOM 3827 O O . ARG B 1 17 ? 3.086 14.234 29.875 1 98.19 17 ARG B O 1
ATOM 3834 N N . ARG B 1 18 ? 3.176 13.594 32 1 98.19 18 ARG B N 1
ATOM 3835 C CA . ARG B 1 18 ? 3.861 14.805 32.469 1 98.19 18 ARG B CA 1
ATOM 3836 C C . ARG B 1 18 ? 5.371 14.602 32.469 1 98.19 18 ARG B C 1
ATOM 3838 O O . ARG B 1 18 ? 5.867 13.617 33.031 1 98.19 18 ARG B O 1
ATOM 3845 N N . VAL B 1 19 ? 6.043 15.414 31.781 1 98.44 19 VAL B N 1
ATOM 3846 C CA . VAL B 1 19 ? 7.5 15.367 31.734 1 98.44 19 VAL B CA 1
ATOM 3847 C C . VAL B 1 19 ? 8.086 16.422 32.688 1 98.44 19 VAL B C 1
ATOM 3849 O O . VAL B 1 19 ? 8.094 17.609 32.344 1 98.44 19 VAL B O 1
ATOM 3852 N N . LYS B 1 20 ? 8.672 15.992 33.719 1 97.75 20 LYS B N 1
ATOM 3853 C CA . LYS B 1 20 ? 9.172 16.906 34.75 1 97.75 20 LYS B CA 1
ATOM 3854 C C . LYS B 1 20 ? 10.633 17.25 34.531 1 97.75 20 LYS B C 1
ATOM 3856 O O . LYS B 1 20 ? 11.148 18.219 35.094 1 97.75 20 LYS B O 1
ATOM 3861 N N . ALA B 1 21 ? 11.289 16.422 33.719 1 97.94 21 ALA B N 1
ATOM 3862 C CA . ALA B 1 21 ? 12.695 16.672 33.406 1 97.94 21 ALA B CA 1
ATOM 3863 C C . ALA B 1 21 ? 12.867 18 32.688 1 97.94 21 ALA B C 1
ATOM 3865 O O . ALA B 1 21 ? 11.984 18.422 31.938 1 97.94 21 ALA B O 1
ATOM 3866 N N . ARG B 1 22 ? 14.039 18.656 32.969 1 98 22 ARG B N 1
ATOM 3867 C CA . ARG B 1 22 ? 14.359 19.906 32.281 1 98 22 ARG B CA 1
ATOM 3868 C C . ARG B 1 22 ? 14.648 19.656 30.797 1 98 22 ARG B C 1
ATOM 3870 O O . ARG B 1 22 ? 15.484 18.812 30.469 1 98 22 ARG B O 1
ATOM 3877 N N . VAL B 1 23 ? 13.938 20.281 29.969 1 98.44 23 VAL B N 1
ATOM 3878 C CA . VAL B 1 23 ? 14.078 20.047 28.531 1 98.44 23 VAL B CA 1
ATOM 3879 C C . VAL B 1 23 ? 14.227 21.391 27.812 1 98.44 23 VAL B C 1
ATOM 3881 O O . VAL B 1 23 ? 13.82 22.438 28.312 1 98.44 23 VAL B O 1
ATOM 3884 N N . SER B 1 24 ? 14.789 21.328 26.578 1 98.56 24 SER B N 1
ATOM 3885 C CA . SER B 1 24 ? 15.07 22.531 25.797 1 98.56 24 SER B CA 1
ATOM 3886 C C . SER B 1 24 ? 14.094 22.672 24.641 1 98.56 24 SER B C 1
ATOM 3888 O O . SER B 1 24 ? 13.711 21.688 24.016 1 98.56 24 SER B O 1
ATOM 3890 N N . VAL B 1 25 ? 13.734 23.984 24.359 1 98.62 25 VAL B N 1
ATOM 3891 C CA . VAL B 1 25 ? 12.875 24.297 23.203 1 98.62 25 VAL B CA 1
ATOM 3892 C C . VAL B 1 25 ? 13.68 24.156 21.922 1 98.62 25 VAL B C 1
ATOM 3894 O O . VAL B 1 25 ? 13.102 24.125 20.828 1 98.62 25 VAL B O 1
ATOM 3897 N N . ASP B 1 26 ? 14.977 24.109 22.078 1 98.56 26 ASP B N 1
ATOM 3898 C CA . ASP B 1 26 ? 15.859 23.953 20.922 1 98.56 26 ASP B CA 1
ATOM 3899 C C . ASP B 1 26 ? 16.078 22.484 20.578 1 98.56 26 ASP B C 1
ATOM 3901 O O . ASP B 1 26 ? 17.047 21.875 21.031 1 98.56 26 ASP B O 1
ATOM 3905 N N . LEU B 1 27 ? 15.25 21.922 19.75 1 98.69 27 LEU B N 1
ATOM 3906 C CA . LEU B 1 27 ? 15.359 20.609 19.125 1 98.69 27 LEU B CA 1
ATOM 3907 C C . LEU B 1 27 ? 14.953 19.5 20.094 1 98.69 27 LEU B C 1
ATOM 3909 O O . LEU B 1 27 ? 14.375 18.5 19.688 1 98.69 27 LEU B O 1
ATOM 3913 N N . GLU B 1 28 ? 15.188 19.594 21.359 1 98.62 28 GLU B N 1
ATOM 3914 C CA . GLU B 1 28 ? 15.023 18.484 22.297 1 98.62 28 GLU B CA 1
ATOM 3915 C C . GLU B 1 28 ? 13.555 18.125 22.469 1 98.62 28 GLU B C 1
ATOM 3917 O O . GLU B 1 28 ? 13.18 16.953 22.375 1 98.62 28 GLU B O 1
ATOM 3922 N N . ILE B 1 29 ? 12.727 19.125 22.75 1 98.75 29 ILE B N 1
ATOM 3923 C CA . ILE B 1 29 ? 11.297 18.891 22.906 1 98.75 29 ILE B CA 1
ATOM 3924 C C . ILE B 1 29 ? 10.734 18.266 21.641 1 98.75 29 ILE B C 1
ATOM 3926 O O . ILE B 1 29 ? 9.977 17.281 21.703 1 98.75 29 ILE B O 1
ATOM 3930 N N . ALA B 1 30 ? 11.148 18.828 20.484 1 98.69 30 ALA B N 1
ATOM 3931 C CA . ALA B 1 30 ? 10.68 18.328 19.203 1 98.69 30 ALA B CA 1
ATOM 3932 C C . ALA B 1 30 ? 11.094 16.875 19 1 98.69 30 ALA B C 1
ATOM 3934 O O . ALA B 1 30 ? 10.305 16.062 18.516 1 98.69 30 ALA B O 1
ATOM 3935 N N . GLU B 1 31 ? 12.312 16.578 19.391 1 98.56 31 GLU B N 1
ATOM 3936 C CA . GLU B 1 31 ? 12.82 15.203 19.281 1 98.56 31 GLU B CA 1
ATOM 3937 C C . GLU B 1 31 ? 11.984 14.242 20.125 1 98.56 31 GLU B C 1
ATOM 3939 O O . GLU B 1 31 ? 11.625 13.164 19.656 1 98.56 31 GLU B O 1
ATOM 3944 N N . ILE B 1 32 ? 11.672 14.602 21.312 1 98.62 32 ILE B N 1
ATOM 3945 C CA . ILE B 1 32 ? 10.891 13.766 22.219 1 98.62 32 ILE B CA 1
ATOM 3946 C C . ILE B 1 32 ? 9.484 13.562 21.656 1 98.62 32 ILE B C 1
ATOM 3948 O O . ILE B 1 32 ? 8.977 12.438 21.625 1 98.62 32 ILE B O 1
ATOM 3952 N N . LEU B 1 33 ? 8.867 14.625 21.172 1 98.56 33 LEU B N 1
ATOM 3953 C CA . LEU B 1 33 ? 7.523 14.562 20.609 1 98.56 33 LEU B CA 1
ATOM 3954 C C . LEU B 1 33 ? 7.484 13.625 19.406 1 98.56 33 LEU B C 1
ATOM 3956 O O . LEU B 1 33 ? 6.566 12.82 19.266 1 98.56 33 LEU B O 1
ATOM 3960 N N . ARG B 1 34 ? 8.469 13.688 18.5 1 98 34 ARG B N 1
ATOM 3961 C CA . ARG B 1 34 ? 8.5 12.859 17.297 1 98 34 ARG B CA 1
ATOM 3962 C C . ARG B 1 34 ? 8.586 11.375 17.656 1 98 34 ARG B C 1
ATOM 3964 O O . ARG B 1 34 ? 7.945 10.539 17.016 1 98 34 ARG B O 1
ATOM 3971 N N . ARG B 1 35 ? 9.258 11.062 18.703 1 97.12 35 ARG B N 1
ATOM 3972 C CA . ARG B 1 35 ? 9.516 9.68 19.078 1 97.12 35 ARG B CA 1
ATOM 3973 C C . ARG B 1 35 ? 8.25 9.008 19.594 1 97.12 35 ARG B C 1
ATOM 3975 O O . ARG B 1 35 ? 8.102 7.789 19.516 1 97.12 35 ARG B O 1
ATOM 3982 N N . VAL B 1 36 ? 7.367 9.797 20.109 1 96.75 36 VAL B N 1
ATOM 3983 C CA . VAL B 1 36 ? 6.203 9.188 20.734 1 96.75 36 VAL B CA 1
ATOM 3984 C C . VAL B 1 36 ? 4.941 9.555 19.969 1 96.75 36 VAL B C 1
ATOM 3986 O O . VAL B 1 36 ? 3.828 9.25 20.406 1 96.75 36 VAL B O 1
ATOM 3989 N N . ALA B 1 37 ? 5.074 10.211 18.844 1 96.5 37 ALA B N 1
ATOM 3990 C CA . ALA B 1 37 ? 3.939 10.742 18.094 1 96.5 37 ALA B CA 1
ATOM 3991 C C . ALA B 1 37 ? 2.977 9.625 17.688 1 96.5 37 ALA B C 1
ATOM 3993 O O . ALA B 1 37 ? 1.763 9.758 17.859 1 96.5 37 ALA B O 1
ATOM 3994 N N . ARG B 1 38 ? 3.508 8.484 17.203 1 95 38 ARG B N 1
ATOM 3995 C CA . ARG B 1 38 ? 2.654 7.406 16.719 1 95 38 ARG B CA 1
ATOM 3996 C C . ARG B 1 38 ? 2.178 6.523 17.859 1 95 38 ARG B C 1
ATOM 3998 O O . ARG B 1 38 ? 2.959 5.754 18.422 1 95 38 ARG B O 1
ATOM 4005 N N . GLY B 1 39 ? 0.969 6.684 18.203 1 91.69 39 GLY B N 1
ATOM 4006 C CA . GLY B 1 39 ? 0.344 5.793 19.156 1 91.69 39 GLY B CA 1
ATOM 4007 C C . GLY B 1 39 ? 0.664 6.152 20.594 1 91.69 39 GLY B C 1
ATOM 4008 O O . GLY B 1 39 ? 0.169 5.508 21.531 1 91.69 39 GLY B O 1
ATOM 4009 N N . GLY B 1 40 ? 1.505 7.145 20.891 1 96.12 40 GLY B N 1
ATOM 4010 C CA . GLY B 1 40 ? 1.909 7.496 22.234 1 96.12 40 GLY B CA 1
ATOM 4011 C C . GLY B 1 40 ? 0.985 8.508 22.891 1 96.12 40 GLY B C 1
ATOM 4012 O O . GLY B 1 40 ? -0.002 8.938 22.281 1 96.12 40 GLY B O 1
ATOM 4013 N N . PRO B 1 41 ? 1.233 8.82 24.062 1 97.75 41 PRO B N 1
ATOM 4014 C CA . PRO B 1 41 ? 0.42 9.789 24.797 1 97.75 41 PRO B CA 1
ATOM 4015 C C . PRO B 1 41 ? 0.736 11.234 24.422 1 97.75 41 PRO B C 1
ATOM 4017 O O . PRO B 1 41 ? 1.743 11.5 23.766 1 97.75 41 PRO B O 1
ATOM 4020 N N . ALA B 1 42 ? -0.184 12.141 24.766 1 98.56 42 ALA B N 1
ATOM 4021 C CA . ALA B 1 42 ? 0.175 13.562 24.781 1 98.56 42 ALA B CA 1
ATOM 4022 C C . ALA B 1 42 ? 1.22 13.844 25.859 1 98.56 42 ALA B C 1
ATOM 4024 O O . ALA B 1 42 ? 1.278 13.156 26.875 1 98.56 42 ALA B O 1
ATOM 4025 N N . LEU B 1 43 ? 2.076 14.781 25.641 1 98.75 43 LEU B N 1
ATOM 4026 C CA . LEU B 1 43 ? 3.133 15.109 26.594 1 98.75 43 LEU B CA 1
ATOM 4027 C C . LEU B 1 43 ? 2.992 16.547 27.094 1 98.75 43 LEU B C 1
ATOM 4029 O O . LEU B 1 43 ? 2.832 17.469 26.297 1 98.75 43 LEU B O 1
ATOM 4033 N N . LEU B 1 44 ? 2.984 16.688 28.375 1 98.81 44 LEU B N 1
ATOM 4034 C CA . LEU B 1 44 ? 3.016 18 29.016 1 98.81 44 LEU B CA 1
ATOM 4035 C C . LEU B 1 44 ? 4.367 18.25 29.672 1 98.81 44 LEU B C 1
ATOM 4037 O O . LEU B 1 44 ? 4.684 17.641 30.703 1 98.81 44 LEU B O 1
ATOM 4041 N N . PHE B 1 45 ? 5.164 19.078 29.062 1 98.81 45 PHE B N 1
ATOM 4042 C CA . PHE B 1 45 ? 6.465 19.453 29.609 1 98.81 45 PHE B CA 1
ATOM 4043 C C . PHE B 1 45 ? 6.316 20.531 30.688 1 98.81 45 PHE B C 1
ATOM 4045 O O . PHE B 1 45 ? 5.762 21.594 30.422 1 98.81 45 PHE B O 1
ATOM 4052 N N . GLU B 1 46 ? 6.898 20.344 31.859 1 98.38 46 GLU B N 1
ATOM 4053 C CA . GLU B 1 46 ? 6.633 21.219 33 1 98.38 46 GLU B CA 1
ATOM 4054 C C . GLU B 1 46 ? 7.883 22 33.406 1 98.38 46 GLU B C 1
ATOM 4056 O O . GLU B 1 46 ? 7.824 22.859 34.281 1 98.38 46 GLU B O 1
ATOM 4061 N N . ASN B 1 47 ? 8.969 21.609 32.812 1 98.38 47 ASN B N 1
ATOM 4062 C CA . ASN B 1 47 ? 10.25 22.25 33.125 1 98.38 47 ASN B CA 1
ATOM 4063 C C . ASN B 1 47 ? 11.023 22.578 31.844 1 98.38 47 ASN B C 1
ATOM 4065 O O . ASN B 1 47 ? 11.859 21.781 31.406 1 98.38 47 ASN B O 1
ATOM 4069 N N . ILE B 1 48 ? 10.812 23.844 31.344 1 98.69 48 ILE B N 1
ATOM 4070 C CA . ILE B 1 48 ? 11.406 24.25 30.078 1 98.69 48 ILE B CA 1
ATOM 4071 C C . ILE B 1 48 ? 12.586 25.172 30.328 1 98.69 48 ILE B C 1
ATOM 4073 O O . ILE B 1 48 ? 12.43 26.234 30.953 1 98.69 48 ILE B O 1
ATOM 4077 N N . GLU B 1 49 ? 13.688 24.766 29.812 1 98.38 49 GLU B N 1
ATOM 4078 C CA . GLU B 1 49 ? 14.906 25.547 30.016 1 98.38 49 GLU B CA 1
ATOM 4079 C C . GLU B 1 49 ? 14.742 26.969 29.5 1 98.38 49 GLU B C 1
ATOM 4081 O O . GLU B 1 49 ? 14.453 27.188 28.328 1 98.38 49 GLU B O 1
ATOM 4086 N N . GLY B 1 50 ? 14.906 27.953 30.359 1 97.94 50 GLY B N 1
ATOM 4087 C CA . GLY B 1 50 ? 14.898 29.344 29.953 1 97.94 50 GLY B CA 1
ATOM 4088 C C . GLY B 1 50 ? 13.508 29.953 29.938 1 97.94 50 GLY B C 1
ATOM 4089 O O . GLY B 1 50 ? 13.344 31.141 29.656 1 97.94 50 GLY B O 1
ATOM 4090 N N . PHE B 1 51 ? 12.523 29.203 30.266 1 98.38 51 PHE B N 1
ATOM 4091 C CA . PHE B 1 51 ? 11.141 29.672 30.219 1 98.38 51 PHE B CA 1
ATOM 4092 C C . PHE B 1 51 ? 10.391 29.281 31.484 1 98.38 51 PHE B C 1
ATOM 4094 O O . PHE B 1 51 ? 9.344 28.641 31.422 1 98.38 51 PHE B O 1
ATOM 4101 N N . ASP B 1 52 ? 10.898 29.812 32.562 1 96.19 52 ASP B N 1
ATOM 4102 C CA . ASP B 1 52 ? 10.312 29.5 33.875 1 96.19 52 ASP B CA 1
ATOM 4103 C C . ASP B 1 52 ? 8.852 29.938 33.938 1 96.19 52 ASP B C 1
ATOM 4105 O O . ASP B 1 52 ? 8.5 31.031 33.469 1 96.19 52 ASP B O 1
ATOM 4109 N N . GLY B 1 53 ? 8.062 29.047 34.438 1 95.75 53 GLY B N 1
ATOM 4110 C CA . GLY B 1 53 ? 6.645 29.359 34.594 1 95.75 53 GLY B CA 1
ATOM 4111 C C . GLY B 1 53 ? 5.801 28.844 33.438 1 95.75 53 GLY B C 1
ATOM 4112 O O . GLY B 1 53 ? 4.574 28.766 33.562 1 95.75 53 GLY B O 1
ATOM 4113 N N . TRP B 1 54 ? 6.457 28.609 32.344 1 98.44 54 TRP B N 1
ATOM 4114 C CA . TRP B 1 54 ? 5.742 28.094 31.172 1 98.44 54 TRP B CA 1
ATOM 4115 C C . TRP B 1 54 ? 5.66 26.562 31.234 1 98.44 54 TRP B C 1
ATOM 4117 O O . TRP B 1 54 ? 6.566 25.906 31.75 1 98.44 54 TRP B O 1
ATOM 4127 N N . ARG B 1 55 ? 4.629 25.984 30.766 1 98.69 55 ARG B N 1
ATOM 4128 C CA . ARG B 1 55 ? 4.516 24.578 30.359 1 98.69 55 ARG B CA 1
ATOM 4129 C C . ARG B 1 55 ? 4.262 24.469 28.859 1 98.69 55 ARG B C 1
ATOM 4131 O O . ARG B 1 55 ? 3.932 25.453 28.203 1 98.69 55 ARG B O 1
ATOM 4138 N N . LEU B 1 56 ? 4.539 23.328 28.312 1 98.81 56 LEU B N 1
ATOM 4139 C CA . LEU B 1 56 ? 4.352 23.109 26.875 1 98.81 56 LEU B CA 1
ATOM 4140 C C . LEU B 1 56 ? 3.711 21.75 26.625 1 98.81 56 LEU B C 1
ATOM 4142 O O . LEU B 1 56 ? 4.113 20.75 27.203 1 98.81 56 LEU B O 1
ATOM 4146 N N . VAL B 1 57 ? 2.66 21.719 25.812 1 98.88 57 VAL B N 1
ATOM 4147 C CA . VAL B 1 57 ? 1.987 20.469 25.5 1 98.88 57 VAL B CA 1
ATOM 4148 C C . VAL B 1 57 ? 2.131 20.156 24.016 1 98.88 57 VAL B C 1
ATOM 4150 O O . VAL B 1 57 ? 2.119 21.062 23.188 1 98.88 57 VAL B O 1
ATOM 4153 N N . GLY B 1 58 ? 2.357 18.891 23.641 1 98.56 58 GLY B N 1
ATOM 4154 C CA . GLY B 1 58 ? 2.404 18.406 22.281 1 98.56 58 GLY B CA 1
ATOM 4155 C C . GLY B 1 58 ? 1.771 17.031 22.109 1 98.56 58 GLY B C 1
ATOM 4156 O O . GLY B 1 58 ? 1.465 16.359 23.094 1 98.56 58 GLY B O 1
ATOM 4157 N N . ASN B 1 59 ? 1.432 16.688 20.859 1 98.44 59 ASN B N 1
ATOM 4158 C CA . ASN B 1 59 ? 0.898 15.391 20.469 1 98.44 59 ASN B CA 1
ATOM 4159 C C . ASN B 1 59 ? -0.509 15.172 21.016 1 98.44 59 ASN B C 1
ATOM 4161 O O . ASN B 1 59 ? -0.881 14.047 21.344 1 98.44 59 ASN B O 1
ATOM 4165 N N . ILE B 1 60 ? -1.266 16.266 21.125 1 97.31 60 ILE B N 1
ATOM 4166 C CA . ILE B 1 60 ? -2.615 16.141 21.672 1 97.31 60 ILE B CA 1
ATOM 4167 C C . ILE B 1 60 ? -3.498 15.375 20.688 1 97.31 60 ILE B C 1
ATOM 4169 O O . ILE B 1 60 ? -4.434 14.68 21.094 1 97.31 60 ILE B O 1
ATOM 4173 N N . PHE B 1 61 ? -3.191 15.422 19.375 1 97.69 61 PHE B N 1
ATOM 4174 C CA . PHE B 1 61 ? -4.039 14.812 18.359 1 97.69 61 PHE B CA 1
ATOM 4175 C C . PHE B 1 61 ? -3.361 13.602 17.75 1 97.69 61 PHE B C 1
ATOM 4177 O O . PHE B 1 61 ? -3.678 13.211 16.609 1 97.69 61 PHE B O 1
ATOM 4184 N N . SER B 1 62 ? -2.465 12.922 18.406 1 97.19 62 SER B N 1
ATOM 4185 C CA . SER B 1 62 ? -1.658 11.875 17.797 1 97.19 62 SER B CA 1
ATOM 4186 C C . SER B 1 62 ? -2.4 10.539 17.797 1 97.19 62 SER B C 1
ATOM 4188 O O . SER B 1 62 ? -1.853 9.523 17.359 1 97.19 62 SER B O 1
ATOM 4190 N N . LYS B 1 63 ? -3.635 10.484 18.328 1 97.44 63 LYS B N 1
ATOM 4191 C CA . LYS B 1 63 ? -4.52 9.32 18.25 1 97.44 63 LYS B CA 1
ATOM 4192 C C . LYS B 1 63 ? -5.918 9.727 17.797 1 97.44 63 LYS B C 1
ATOM 4194 O O . LYS B 1 63 ? -6.438 10.766 18.203 1 97.44 63 LYS B O 1
ATOM 4199 N N . ALA B 1 64 ? -6.52 8.852 16.984 1 96.88 64 ALA B N 1
ATOM 4200 C CA . ALA B 1 64 ? -7.867 9.117 16.5 1 96.88 64 ALA B CA 1
ATOM 4201 C C . ALA B 1 64 ? -8.859 9.258 17.641 1 96.88 64 ALA B C 1
ATOM 4203 O O . ALA B 1 64 ? -9.789 10.07 17.578 1 96.88 64 ALA B O 1
ATOM 4204 N N . GLU B 1 65 ? -8.617 8.492 18.656 1 97.12 65 GLU B N 1
ATOM 4205 C CA . GLU B 1 65 ? -9.5 8.516 19.812 1 97.12 65 GLU B CA 1
ATOM 4206 C C . GLU B 1 65 ? -9.484 9.875 20.5 1 97.12 65 GLU B C 1
ATOM 4208 O O . GLU B 1 65 ? -10.508 10.328 21.031 1 97.12 65 GLU B O 1
ATOM 4213 N N . ARG B 1 66 ? -8.398 10.562 20.516 1 97.69 66 ARG B N 1
ATOM 4214 C CA . ARG B 1 66 ? -8.297 11.867 21.156 1 97.69 66 ARG B CA 1
ATOM 4215 C C . ARG B 1 66 ? -8.969 12.953 20.328 1 97.69 66 ARG B C 1
ATOM 4217 O O . ARG B 1 66 ? -9.508 13.914 20.859 1 97.69 66 ARG B O 1
ATOM 4224 N N . VAL B 1 67 ? -8.906 12.75 18.969 1 97.25 67 VAL B N 1
ATOM 4225 C CA . VAL B 1 67 ? -9.648 13.656 18.109 1 97.25 67 VAL B CA 1
ATOM 4226 C C . VAL B 1 67 ? -11.148 13.531 18.391 1 97.25 67 VAL B C 1
ATOM 4228 O O . VAL B 1 67 ? -11.844 14.539 18.531 1 97.25 67 VAL B O 1
ATOM 4231 N N . LYS B 1 68 ? -11.609 12.32 18.531 1 96.88 68 LYS B N 1
ATOM 4232 C CA . LYS B 1 68 ? -13.008 12.07 18.844 1 96.88 68 LYS B CA 1
ATOM 4233 C C . LYS B 1 68 ? -13.383 12.664 20.203 1 96.88 68 LYS B C 1
ATOM 4235 O O . LYS B 1 68 ? -14.461 13.242 20.359 1 96.88 68 LYS B O 1
ATOM 4240 N N . LEU B 1 69 ? -12.469 12.5 21.109 1 96.44 69 LEU B N 1
ATOM 4241 C CA . LEU B 1 69 ? -12.703 13.047 22.453 1 96.44 69 LEU B CA 1
ATOM 4242 C C . LEU B 1 69 ? -12.797 14.562 22.406 1 96.44 69 LEU B C 1
ATOM 4244 O O . LEU B 1 69 ? -13.648 15.156 23.062 1 96.44 69 LEU B O 1
ATOM 4248 N N . ALA B 1 70 ? -11.914 15.203 21.656 1 96.38 70 ALA B N 1
ATOM 4249 C CA . ALA B 1 70 ? -11.898 16.656 21.531 1 96.38 70 ALA B CA 1
ATOM 4250 C C . ALA B 1 70 ? -13.188 17.172 20.891 1 96.38 70 ALA B C 1
ATOM 4252 O O . ALA B 1 70 ? -13.773 18.156 21.359 1 96.38 70 ALA B O 1
ATOM 4253 N N . LEU B 1 71 ? -13.664 16.484 19.875 1 94.88 71 LEU B N 1
ATOM 4254 C CA . LEU B 1 71 ? -14.852 16.906 19.125 1 94.88 71 LEU B CA 1
ATOM 4255 C C . LEU B 1 71 ? -16.125 16.438 19.828 1 94.88 71 LEU B C 1
ATOM 4257 O O . LEU B 1 71 ? -17.219 16.922 19.516 1 94.88 71 LEU B O 1
ATOM 4261 N N . ASN B 1 72 ? -16.031 15.492 20.75 1 91.75 72 ASN B N 1
ATOM 4262 C CA . ASN B 1 72 ? -17.125 14.828 21.438 1 91.75 72 ASN B CA 1
ATOM 4263 C C . ASN B 1 72 ? -18.016 14.055 20.469 1 91.75 72 ASN B C 1
ATOM 4265 O O . ASN B 1 72 ? -19.219 13.914 20.703 1 91.75 72 ASN B O 1
ATOM 4269 N N . CYS B 1 73 ? -17.469 13.742 19.297 1 92.25 73 CYS B N 1
ATOM 4270 C CA . CYS B 1 73 ? -18.141 12.914 18.297 1 92.25 73 CYS B CA 1
ATOM 4271 C C . CYS B 1 73 ? -17.156 12.398 17.266 1 92.25 73 CYS B C 1
ATOM 4273 O O . CYS B 1 73 ? -15.992 12.82 17.234 1 92.25 73 CYS B O 1
ATOM 4275 N N . ASP B 1 74 ? -17.625 11.453 16.453 1 95.38 74 ASP B N 1
ATOM 4276 C CA . ASP B 1 74 ? -16.828 10.992 15.328 1 95.38 74 ASP B CA 1
ATOM 4277 C C . ASP B 1 74 ? -16.75 12.047 14.234 1 95.38 74 ASP B C 1
ATOM 4279 O O . ASP B 1 74 ? -17.75 12.695 13.922 1 95.38 74 ASP B O 1
ATOM 4283 N N . PRO B 1 75 ? -15.531 12.211 13.719 1 95.62 75 PRO B N 1
ATOM 4284 C CA . PRO B 1 75 ? -15.391 13.25 12.695 1 95.62 75 PRO B CA 1
ATOM 4285 C C . PRO B 1 75 ? -16.391 13.094 11.555 1 95.62 75 PRO B C 1
ATOM 4287 O O . PRO B 1 75 ? -16.938 14.086 11.062 1 95.62 75 PRO B O 1
ATOM 4290 N N . GLU B 1 76 ? -16.609 11.898 11.094 1 95.5 76 GLU B N 1
ATOM 4291 C CA . GLU B 1 76 ? -17.562 11.688 10 1 95.5 76 GLU B CA 1
ATOM 4292 C C . GLU B 1 76 ? -18.969 12.086 10.414 1 95.5 76 GLU B C 1
ATOM 4294 O O . GLU B 1 76 ? -19.719 12.648 9.609 1 95.5 76 GLU B O 1
ATOM 4299 N N . GLU B 1 77 ? -19.375 11.758 11.648 1 94.25 77 GLU B N 1
ATOM 4300 C CA . GLU B 1 77 ? -20.656 12.18 12.188 1 94.25 77 GLU B CA 1
ATOM 4301 C C . GLU B 1 77 ? -20.766 13.703 12.234 1 94.25 77 GLU B C 1
ATOM 4303 O O . GLU B 1 77 ? -21.812 14.266 11.93 1 94.25 77 GLU B O 1
ATOM 4308 N N . ALA B 1 78 ? -19.703 14.32 12.633 1 91.19 78 ALA B N 1
ATOM 4309 C CA . ALA B 1 78 ? -19.641 15.781 12.648 1 91.19 78 ALA B CA 1
ATOM 4310 C C . ALA B 1 78 ? -19.891 16.344 11.258 1 91.19 78 ALA B C 1
ATOM 4312 O O . ALA B 1 78 ? -20.625 17.328 11.109 1 91.19 78 ALA B O 1
ATOM 4313 N N . GLY B 1 79 ? -19.266 15.727 10.273 1 90.69 79 GLY B N 1
ATOM 4314 C CA . GLY B 1 79 ? -19.469 16.141 8.898 1 90.69 79 GLY B CA 1
ATOM 4315 C C . GLY B 1 79 ? -20.922 16.016 8.453 1 90.69 79 GLY B C 1
ATOM 4316 O O . GLY B 1 79 ? -21.438 16.875 7.727 1 90.69 79 GLY B O 1
ATOM 4317 N N . SER B 1 80 ? -21.547 14.977 8.867 1 91.25 80 SER B N 1
ATOM 4318 C CA . SER B 1 80 ? -22.938 14.75 8.523 1 91.25 80 SER B CA 1
ATOM 4319 C C . SER B 1 80 ? -23.828 15.844 9.102 1 91.25 80 SER B C 1
ATOM 4321 O O . SER B 1 80 ? -24.812 16.25 8.477 1 91.25 80 SER B O 1
ATOM 4323 N N . LYS B 1 81 ? -23.484 16.297 10.289 1 84.69 81 LYS B N 1
ATOM 4324 C CA . LYS B 1 81 ? -24.219 17.406 10.898 1 84.69 81 LYS B CA 1
ATOM 4325 C C . LYS B 1 81 ? -24.078 18.688 10.062 1 84.69 81 LYS B C 1
ATOM 4327 O O . LYS B 1 81 ? -25.062 19.406 9.883 1 84.69 81 LYS B O 1
ATOM 4332 N N . LEU B 1 82 ? -22.906 18.891 9.578 1 83.25 82 LEU B N 1
ATOM 4333 C CA . LEU B 1 82 ? -22.656 20.047 8.727 1 83.25 82 LEU B CA 1
ATOM 4334 C C . LEU B 1 82 ? -23.5 20 7.465 1 83.25 82 LEU B C 1
ATOM 4336 O O . LEU B 1 82 ? -24.109 21.016 7.082 1 83.25 82 LEU B O 1
ATOM 4340 N N . VAL B 1 83 ? -23.578 18.844 6.824 1 86.25 83 VAL B N 1
ATOM 4341 C CA . VAL B 1 83 ? -24.328 18.656 5.586 1 86.25 83 VAL B CA 1
ATOM 4342 C C . VAL B 1 83 ? -25.812 18.859 5.852 1 86.25 83 VAL B C 1
ATOM 4344 O O . VAL B 1 83 ? -26.516 19.469 5.035 1 86.25 83 VAL B O 1
ATOM 4347 N N . SER B 1 84 ? -26.297 18.359 6.969 1 82.38 84 SER B N 1
ATOM 4348 C CA . SER B 1 84 ? -27.703 18.5 7.32 1 82.38 84 SER B CA 1
ATOM 4349 C C . SER B 1 84 ? -28.094 19.953 7.492 1 82.38 84 SER B C 1
ATOM 4351 O O . SER B 1 84 ? -29.219 20.344 7.191 1 82.38 84 SER B O 1
ATOM 4353 N N . MET B 1 85 ? -27.25 20.703 7.867 1 74.38 85 MET B N 1
ATOM 4354 C CA . MET B 1 85 ? -27.516 22.125 8.07 1 74.38 85 MET B CA 1
ATOM 4355 C C . MET B 1 85 ? -27.516 22.875 6.746 1 74.38 85 MET B C 1
ATOM 4357 O O . MET B 1 85 ? -28.25 23.859 6.59 1 74.38 85 MET B O 1
ATOM 4361 N N . ILE B 1 86 ? -26.734 22.312 5.855 1 71.62 86 ILE B N 1
ATOM 4362 C CA . ILE B 1 86 ? -26.625 22.953 4.543 1 71.62 86 ILE B CA 1
ATOM 4363 C C . ILE B 1 86 ? -27.859 22.609 3.709 1 71.62 86 ILE B C 1
ATOM 4365 O O . ILE B 1 86 ? -28.391 23.453 2.98 1 71.62 86 ILE B O 1
ATOM 4369 N N . ARG B 1 87 ? -28.344 21.203 3.664 1 59.88 87 ARG B N 1
ATOM 4370 C CA . ARG B 1 87 ? -29.469 20.734 2.863 1 59.88 87 ARG B CA 1
ATOM 4371 C C . ARG B 1 87 ? -30.781 21.375 3.307 1 59.88 87 ARG B C 1
ATOM 4373 O O . ARG B 1 87 ? -31.812 21.234 2.643 1 59.88 87 ARG B O 1
ATOM 4380 N N . ALA B 1 88 ? -31.062 22.109 4.266 1 51 88 ALA B N 1
ATOM 4381 C CA . ALA B 1 88 ? -32.406 22.5 4.688 1 51 88 ALA B CA 1
ATOM 4382 C C . ALA B 1 88 ? -33.219 23.047 3.512 1 51 88 ALA B C 1
ATOM 4384 O O . ALA B 1 88 ? -32.75 23.953 2.811 1 51 88 ALA B O 1
ATOM 4385 N N . PRO B 1 89 ? -34.281 22.25 3.01 1 45.81 89 PRO B N 1
ATOM 4386 C CA . PRO B 1 89 ? -35.219 22.344 1.895 1 45.81 89 PRO B CA 1
ATOM 4387 C C . PRO B 1 89 ? -35.781 23.766 1.712 1 45.81 89 PRO B C 1
ATOM 4389 O O . PRO B 1 89 ? -35.75 24.562 2.646 1 45.81 89 PRO B O 1
ATOM 4392 N N . PRO B 1 90 ? -36.312 24.016 0.429 1 41.72 90 PRO B N 1
ATOM 4393 C CA . PRO B 1 90 ? -37.156 25.156 0.121 1 41.72 90 PRO B CA 1
ATOM 4394 C C . PRO B 1 90 ? -38.281 25.359 1.157 1 41.72 90 PRO B C 1
ATOM 4396 O O . PRO B 1 90 ? -38.75 24.391 1.757 1 41.72 90 PRO B O 1
ATOM 4399 N N . LEU B 1 91 ? -38.344 26.625 1.704 1 40.66 91 LEU B N 1
ATOM 4400 C CA . LEU B 1 91 ? -39.188 27.203 2.752 1 40.66 91 LEU B CA 1
ATOM 4401 C C . LEU B 1 91 ? -40.656 27 2.445 1 40.66 91 LEU B C 1
ATOM 4403 O O . LEU B 1 91 ? -41.219 27.688 1.603 1 40.66 91 LEU B O 1
ATOM 4407 N N . SER B 1 92 ? -41.219 25.828 2.197 1 37.97 92 SER B N 1
ATOM 4408 C CA . SER B 1 92 ? -42.656 25.984 2.451 1 37.97 92 SER B CA 1
ATOM 4409 C C . SER B 1 92 ? -42.906 26.438 3.883 1 37.97 92 SER B C 1
ATOM 4411 O O . SER B 1 92 ? -42 26.391 4.73 1 37.97 92 SER B O 1
ATOM 4413 N N . LEU B 1 93 ? -44.125 26.859 4.281 1 45.41 93 LEU B N 1
ATOM 4414 C CA . LEU B 1 93 ? -44.562 27.453 5.539 1 45.41 93 LEU B CA 1
ATOM 4415 C C . LEU B 1 93 ? -44.031 26.672 6.727 1 45.41 93 LEU B C 1
ATOM 4417 O O . LEU B 1 93 ? -43.531 27.266 7.684 1 45.41 93 LEU B O 1
ATOM 4421 N N . PRO B 1 94 ? -44.312 25.484 6.742 1 46.31 94 PRO B N 1
ATOM 4422 C CA . PRO B 1 94 ? -43.781 24.688 7.852 1 46.31 94 PRO B CA 1
ATOM 4423 C C . PRO B 1 94 ? -42.25 24.641 7.859 1 46.31 94 PRO B C 1
ATOM 4425 O O . PRO B 1 94 ? -41.625 24.484 8.922 1 46.31 94 PRO B O 1
ATOM 4428 N N . ASP B 1 95 ? -41.656 24.797 6.738 1 44.66 95 ASP B N 1
ATOM 4429 C CA . ASP B 1 95 ? -40.219 24.734 6.582 1 44.66 95 ASP B CA 1
ATOM 4430 C C . ASP B 1 95 ? -39.531 25.969 7.145 1 44.66 95 ASP B C 1
ATOM 4432 O O . ASP B 1 95 ? -38.344 25.938 7.512 1 44.66 95 ASP B O 1
ATOM 4436 N N . LYS B 1 96 ? -40.312 26.938 7.207 1 48.5 96 LYS B N 1
ATOM 4437 C CA . LYS B 1 96 ? -39.906 28.188 7.832 1 48.5 96 LYS B CA 1
ATOM 4438 C C . LYS B 1 96 ? -39.781 28.031 9.344 1 48.5 96 LYS B C 1
ATOM 4440 O O . LYS B 1 96 ? -38.875 28.609 9.953 1 48.5 96 LYS B O 1
ATOM 4445 N N . VAL B 1 97 ? -40.812 27.344 9.789 1 44.94 97 VAL B N 1
ATOM 4446 C CA . VAL B 1 97 ? -40.719 27.078 11.227 1 44.94 97 VAL B CA 1
ATOM 4447 C C . VAL B 1 97 ? -39.5 26.234 11.531 1 44.94 97 VAL B C 1
ATOM 4449 O O . VAL B 1 97 ? -38.812 26.469 12.531 1 44.94 97 VAL B O 1
ATOM 4452 N N . ARG B 1 98 ? -39.156 25.312 10.758 1 50.69 98 ARG B N 1
ATOM 4453 C CA . ARG B 1 98 ? -37.969 24.484 10.891 1 50.69 98 ARG B CA 1
ATOM 4454 C C . ARG B 1 98 ? -36.719 25.281 10.594 1 50.69 98 ARG B C 1
ATOM 4456 O O . ARG B 1 98 ? -35.656 25.062 11.219 1 50.69 98 ARG B O 1
ATOM 4463 N N . MET B 1 99 ? -36.938 26.172 9.688 1 45.5 99 MET B N 1
ATOM 4464 C CA . MET B 1 99 ? -35.812 27.094 9.445 1 45.5 99 MET B CA 1
ATOM 4465 C C . MET B 1 99 ? -35.594 27.984 10.664 1 45.5 99 MET B C 1
ATOM 4467 O O . MET B 1 99 ? -34.438 28.266 11.008 1 45.5 99 MET B O 1
ATOM 4471 N N . LEU B 1 100 ? -36.625 28.406 11.086 1 45.75 100 LEU B N 1
ATOM 4472 C CA . LEU B 1 100 ? -36.5 29.172 12.32 1 45.75 100 LEU B CA 1
ATOM 4473 C C . LEU B 1 100 ? -35.875 28.312 13.422 1 45.75 100 LEU B C 1
ATOM 4475 O O . LEU B 1 100 ? -35.031 28.781 14.18 1 45.75 100 LEU B O 1
ATOM 4479 N N . SER B 1 101 ? -36.375 27.141 13.625 1 47.66 101 SER B N 1
ATOM 4480 C CA . SER B 1 101 ? -35.781 26.188 14.578 1 47.66 101 SER B CA 1
ATOM 4481 C C . SER B 1 101 ? -34.344 25.859 14.219 1 47.66 101 SER B C 1
ATOM 4483 O O . SER B 1 101 ? -33.5 25.734 15.102 1 47.66 101 SER B O 1
ATOM 4485 N N . ASP B 1 102 ? -34.062 25.672 12.977 1 51.62 102 ASP B N 1
ATOM 4486 C CA . ASP B 1 102 ? -32.688 25.469 12.5 1 51.62 102 ASP B CA 1
ATOM 4487 C C . ASP B 1 102 ? -31.828 26.719 12.75 1 51.62 102 ASP B C 1
ATOM 4489 O O . ASP B 1 102 ? -30.656 26.609 13.141 1 51.62 102 ASP B O 1
ATOM 4493 N N . VAL B 1 103 ? -32.469 27.859 12.516 1 49.44 103 VAL B N 1
ATOM 4494 C CA . VAL B 1 103 ? -31.797 29.125 12.828 1 49.44 103 VAL B CA 1
ATOM 4495 C C . VAL B 1 103 ? -31.594 29.25 14.336 1 49.44 103 VAL B C 1
ATOM 4497 O O . VAL B 1 103 ? -30.547 29.688 14.805 1 49.44 103 VAL B O 1
ATOM 4500 N N . ILE B 1 104 ? -32.688 28.969 15.008 1 48.09 104 ILE B N 1
ATOM 4501 C CA . ILE B 1 104 ? -32.594 28.953 16.469 1 48.09 104 ILE B CA 1
ATOM 4502 C C . ILE B 1 104 ? -31.562 27.922 16.906 1 48.09 104 ILE B C 1
ATOM 4504 O O . ILE B 1 104 ? -30.766 28.188 17.812 1 48.09 104 ILE B O 1
ATOM 4508 N N . SER B 1 105 ? -31.547 26.781 16.25 1 55.38 105 SER B N 1
ATOM 4509 C CA . SER B 1 105 ? -30.578 25.734 16.516 1 55.38 105 SER B CA 1
ATOM 4510 C C . SER B 1 105 ? -29.172 26.172 16.125 1 55.38 105 SER B C 1
ATOM 4512 O O . SER B 1 105 ? -28.203 25.828 16.797 1 55.38 105 SER B O 1
ATOM 4514 N N . LEU B 1 106 ? -29.188 27.031 15.18 1 59.06 106 LEU B N 1
ATOM 4515 C CA . LEU B 1 106 ? -27.938 27.656 14.805 1 59.06 106 LEU B CA 1
ATOM 4516 C C . LEU B 1 106 ? -27.453 28.609 15.891 1 59.06 106 LEU B C 1
ATOM 4518 O O . LEU B 1 106 ? -26.234 28.766 16.109 1 59.06 106 LEU B O 1
ATOM 4522 N N . GLY B 1 107 ? -28.453 29.188 16.516 1 62.44 107 GLY B N 1
ATOM 4523 C CA . GLY B 1 107 ? -28.109 30.094 17.609 1 62.44 107 GLY B CA 1
ATOM 4524 C C . GLY B 1 107 ? -27.266 29.438 18.688 1 62.44 107 GLY B C 1
ATOM 4525 O O . GLY B 1 107 ? -26.406 30.078 19.281 1 62.44 107 GLY B O 1
ATOM 4526 N N . ARG B 1 108 ? -27.531 28.188 18.875 1 74.62 108 ARG B N 1
ATOM 4527 C CA . ARG B 1 108 ? -26.812 27.438 19.891 1 74.62 108 ARG B CA 1
ATOM 4528 C C . ARG B 1 108 ? -25.375 27.172 19.469 1 74.62 108 ARG B C 1
ATOM 4530 O O . ARG B 1 108 ? -24.531 26.797 20.281 1 74.62 108 ARG B O 1
ATOM 4537 N N . HIS B 1 109 ? -25.078 27.484 18.297 1 81.56 109 HIS B N 1
ATOM 4538 C CA . HIS B 1 109 ? -23.75 27.203 17.766 1 81.56 109 HIS B CA 1
ATOM 4539 C C . HIS B 1 109 ? -22.969 28.5 17.547 1 81.56 109 HIS B C 1
ATOM 4541 O O . HIS B 1 109 ? -21.781 28.453 17.188 1 81.56 109 HIS B O 1
ATOM 4547 N N . LEU B 1 110 ? -23.625 29.562 17.859 1 86.62 110 LEU B N 1
ATOM 4548 C CA . LEU B 1 110 ? -22.953 30.844 17.703 1 86.62 110 LEU B CA 1
ATOM 4549 C C . LEU B 1 110 ? -22.016 31.109 18.875 1 86.62 110 LEU B C 1
ATOM 4551 O O . LEU B 1 110 ? -22.281 30.688 20 1 86.62 110 LEU B O 1
ATOM 4555 N N . PRO B 1 111 ? -20.891 31.781 18.562 1 91.38 111 PRO B N 1
ATOM 4556 C CA . PRO B 1 111 ? -20 32.125 19.688 1 91.38 111 PRO B CA 1
ATOM 4557 C C . PRO B 1 111 ? -20.672 33.031 20.719 1 91.38 111 PRO B C 1
ATOM 4559 O O . PRO B 1 111 ? -21.516 33.844 20.359 1 91.38 111 PRO B O 1
ATOM 4562 N N . LYS B 1 112 ? -20.312 32.844 21.938 1 93.75 112 LYS B N 1
ATOM 4563 C CA . LYS B 1 112 ? -20.875 33.594 23.047 1 93.75 112 LYS B CA 1
ATOM 4564 C C . LYS B 1 112 ? -19.812 34.531 23.641 1 93.75 112 LYS B C 1
ATOM 4566 O O . LYS B 1 112 ? -18.703 34.094 23.969 1 93.75 112 LYS B O 1
ATOM 4571 N N . LEU B 1 113 ? -20.203 35.781 23.797 1 94.75 113 LEU B N 1
ATOM 4572 C CA . LEU B 1 113 ? -19.297 36.719 24.438 1 94.75 113 LEU B CA 1
ATOM 4573 C C . LEU B 1 113 ? -19.172 36.438 25.922 1 94.75 113 LEU B C 1
ATOM 4575 O O . LEU B 1 113 ? -20.172 36.188 26.594 1 94.75 113 LEU B O 1
ATOM 4579 N N . SER B 1 114 ? -18.016 36.375 26.391 1 95.06 114 SER B N 1
ATOM 4580 C CA . SER B 1 114 ? -17.719 36.125 27.797 1 95.06 114 SER B CA 1
ATOM 4581 C C . SER B 1 114 ? -16.438 36.812 28.219 1 95.06 114 SER B C 1
ATOM 4583 O O . SER B 1 114 ? -15.711 37.375 27.375 1 95.06 114 SER B O 1
ATOM 4585 N N . GLY B 1 115 ? -16.203 36.844 29.5 1 94.12 115 GLY B N 1
ATOM 4586 C CA . GLY B 1 115 ? -14.906 37.281 29.984 1 94.12 115 GLY B CA 1
ATOM 4587 C C . GLY B 1 115 ? -13.797 36.281 29.672 1 94.12 115 GLY B C 1
ATOM 4588 O O . GLY B 1 115 ? -14.055 35.156 29.297 1 94.12 115 GLY B O 1
ATOM 4589 N N . ALA B 1 116 ? -12.586 36.844 29.688 1 96.19 116 ALA B N 1
ATOM 4590 C CA . ALA B 1 116 ? -11.422 35.969 29.438 1 96.19 116 ALA B CA 1
ATOM 4591 C C . ALA B 1 116 ? -10.344 36.219 30.5 1 96.19 116 ALA B C 1
ATOM 4593 O O . ALA B 1 116 ? -9.977 37.344 30.781 1 96.19 116 ALA B O 1
ATOM 4594 N N . ASP B 1 117 ? -9.875 35.094 31.109 1 94.38 117 ASP B N 1
ATOM 4595 C CA . ASP B 1 117 ? -8.859 35.188 32.156 1 94.38 117 ASP B CA 1
ATOM 4596 C C . ASP B 1 117 ? -7.559 35.781 31.625 1 94.38 117 ASP B C 1
ATOM 4598 O O . ASP B 1 117 ? -6.82 36.438 32.344 1 94.38 117 ASP B O 1
ATOM 4602 N N . TRP B 1 118 ? -7.273 35.562 30.312 1 97 118 TRP B N 1
ATOM 4603 C CA . TRP B 1 118 ? -6.016 36.031 29.75 1 97 118 TRP B CA 1
ATOM 4604 C C . TRP B 1 118 ? -5.984 37.562 29.719 1 97 118 TRP B C 1
ATOM 4606 O O . TRP B 1 118 ? -4.906 38.156 29.703 1 97 118 TRP B O 1
ATOM 4616 N N . LYS B 1 119 ? -7.059 38.25 29.734 1 96.62 119 LYS B N 1
ATOM 4617 C CA . LYS B 1 119 ? -7.09 39.719 29.719 1 96.62 119 LYS B CA 1
ATOM 4618 C C . LYS B 1 119 ? -6.43 40.281 30.969 1 96.62 119 LYS B C 1
ATOM 4620 O O . LYS B 1 119 ? -5.906 41.406 30.953 1 96.62 119 LYS B O 1
ATOM 4625 N N . LYS B 1 120 ? -6.461 39.5 32.031 1 96.31 120 LYS B N 1
ATOM 4626 C CA . LYS B 1 120 ? -5.887 39.938 33.312 1 96.31 120 LYS B CA 1
ATOM 4627 C C . LYS B 1 120 ? -4.363 39.812 33.281 1 96.31 120 LYS B C 1
ATOM 4629 O O . LYS B 1 120 ? -3.682 40.406 34.125 1 96.31 120 LYS B O 1
ATOM 4634 N N . GLY B 1 121 ? -3.838 39.094 32.375 1 97.81 121 GLY B N 1
ATOM 4635 C CA . GLY B 1 121 ? -2.406 38.844 32.344 1 97.81 121 GLY B CA 1
ATOM 4636 C C . GLY B 1 121 ? -1.7 39.562 31.219 1 97.81 121 GLY B C 1
ATOM 4637 O O . GLY B 1 121 ? -0.917 38.969 30.484 1 97.81 121 GLY B O 1
ATOM 4638 N N . LYS B 1 122 ? -2.016 40.844 31.047 1 97.88 122 LYS B N 1
ATOM 4639 C CA . LYS B 1 122 ? -1.327 41.656 30.031 1 97.88 122 LYS B CA 1
ATOM 4640 C C . LYS B 1 122 ? 0.139 41.844 30.406 1 97.88 122 LYS B C 1
ATOM 4642 O O . LYS B 1 122 ? 0.45 42.219 31.547 1 97.88 122 LYS B O 1
ATOM 4647 N N . TRP B 1 123 ? 0.963 41.531 29.453 1 98.12 123 TRP B N 1
ATOM 4648 C CA . TRP B 1 123 ? 2.389 41.75 29.688 1 98.12 123 TRP B CA 1
ATOM 4649 C C . TRP B 1 123 ? 2.736 43.219 29.688 1 98.12 123 TRP B C 1
ATOM 4651 O O . TRP B 1 123 ? 2.104 44.031 28.984 1 98.12 123 TRP B O 1
ATOM 4661 N N . ASP B 1 124 ? 3.795 43.625 30.438 1 96.81 124 ASP B N 1
ATOM 4662 C CA . ASP B 1 124 ? 4.223 45.031 30.531 1 96.81 124 ASP B CA 1
ATOM 4663 C C . ASP B 1 124 ? 4.895 45.469 29.234 1 96.81 124 ASP B C 1
ATOM 4665 O O . ASP B 1 124 ? 4.883 46.656 28.906 1 96.81 124 ASP B O 1
ATOM 4669 N N . ARG B 1 125 ? 5.469 44.5 28.609 1 97 125 ARG B N 1
ATOM 4670 C CA . ARG B 1 125 ? 6.117 44.781 27.344 1 97 125 ARG B CA 1
ATOM 4671 C C . ARG B 1 125 ? 5.969 43.625 26.375 1 97 125 ARG B C 1
ATOM 4673 O O . ARG B 1 125 ? 5.863 42.469 26.797 1 97 125 ARG B O 1
ATOM 4680 N N . VAL B 1 126 ? 5.941 44 25.141 1 98 126 VAL B N 1
ATOM 4681 C CA . VAL B 1 126 ? 5.914 42.969 24.094 1 98 126 VAL B CA 1
ATOM 4682 C C . VAL B 1 126 ? 7.293 42.344 23.969 1 98 126 VAL B C 1
ATOM 4684 O O . VAL B 1 126 ? 8.281 43.031 23.703 1 98 126 VAL B O 1
ATOM 4687 N N . ASP B 1 127 ? 7.359 41.094 24.188 1 98.56 127 ASP B N 1
ATOM 4688 C CA . ASP B 1 127 ? 8.586 40.312 24 1 98.56 127 ASP B CA 1
ATOM 4689 C C . ASP B 1 127 ? 8.266 38.875 23.609 1 98.56 127 ASP B C 1
ATOM 4691 O O . ASP B 1 127 ? 8.117 38 24.469 1 98.56 127 ASP B O 1
ATOM 4695 N N . LEU B 1 128 ? 8.281 38.656 22.328 1 98.69 128 LEU B N 1
ATOM 4696 C CA . LEU B 1 128 ? 7.922 37.344 21.797 1 98.69 128 LEU B CA 1
ATOM 4697 C C . LEU B 1 128 ? 8.969 36.312 22.172 1 98.69 128 LEU B C 1
ATOM 4699 O O . LEU B 1 128 ? 8.68 35.094 22.156 1 98.69 128 LEU B O 1
ATOM 4703 N N . GLU B 1 129 ? 10.164 36.688 22.469 1 98.12 129 GLU B N 1
ATOM 4704 C CA . GLU B 1 129 ? 11.266 35.75 22.766 1 98.12 129 GLU B CA 1
ATOM 4705 C C . GLU B 1 129 ? 11.07 35.094 24.125 1 98.12 129 GLU B C 1
ATOM 4707 O O . GLU B 1 129 ? 11.734 34.094 24.422 1 98.12 129 GLU B O 1
ATOM 4712 N N . ARG B 1 130 ? 10.188 35.625 24.891 1 98.12 130 ARG B N 1
ATOM 4713 C CA . ARG B 1 130 ? 9.898 35.062 26.203 1 98.12 130 ARG B CA 1
ATOM 4714 C C . ARG B 1 130 ? 8.875 33.938 26.094 1 98.12 130 ARG B C 1
ATOM 4716 O O . ARG B 1 130 ? 8.5 33.312 27.094 1 98.12 130 ARG B O 1
ATOM 4723 N N . ILE B 1 131 ? 8.352 33.656 24.922 1 98.75 131 ILE B N 1
ATOM 4724 C CA . ILE B 1 131 ? 7.406 32.562 24.656 1 98.75 131 ILE B CA 1
ATOM 4725 C C . ILE B 1 131 ? 8.164 31.328 24.203 1 98.75 131 ILE B C 1
ATOM 4727 O O . ILE B 1 131 ? 9.094 31.406 23.406 1 98.75 131 ILE B O 1
ATOM 4731 N N . PRO B 1 132 ? 7.824 30.141 24.719 1 98.69 132 PRO B N 1
ATOM 4732 C CA . PRO B 1 132 ? 8.602 28.922 24.438 1 98.69 132 PRO B CA 1
ATOM 4733 C C . PRO B 1 132 ? 8.227 28.297 23.094 1 98.69 132 PRO B C 1
ATOM 4735 O O . PRO B 1 132 ? 8.008 27.078 23.031 1 98.69 132 PRO B O 1
ATOM 4738 N N . ALA B 1 133 ? 8.266 29.078 22.016 1 98.69 133 ALA B N 1
ATOM 4739 C CA . ALA B 1 133 ? 8.219 28.484 20.672 1 98.69 133 ALA B CA 1
ATOM 4740 C C . ALA B 1 133 ? 9.391 27.531 20.469 1 98.69 133 ALA B C 1
ATOM 4742 O O . ALA B 1 133 ? 10.414 27.625 21.141 1 98.69 133 ALA B O 1
ATOM 4743 N N . ILE B 1 134 ? 9.211 26.609 19.547 1 98.62 134 ILE B N 1
ATOM 4744 C CA . ILE B 1 134 ? 10.234 25.562 19.516 1 98.62 134 ILE B CA 1
ATOM 4745 C C . ILE B 1 134 ? 10.906 25.562 18.141 1 98.62 134 ILE B C 1
ATOM 4747 O O . ILE B 1 134 ? 10.32 25.984 17.156 1 98.62 134 ILE B O 1
ATOM 4751 N N . ARG B 1 135 ? 12.148 25.188 18.109 1 98.62 135 ARG B N 1
ATOM 4752 C CA . ARG B 1 135 ? 12.844 24.781 16.891 1 98.62 135 ARG B CA 1
ATOM 4753 C C . ARG B 1 135 ? 12.766 23.266 16.703 1 98.62 135 ARG B C 1
ATOM 4755 O O . ARG B 1 135 ? 13.125 22.5 17.594 1 98.62 135 ARG B O 1
ATOM 4762 N N . THR B 1 136 ? 12.289 22.844 15.586 1 98.31 136 THR B N 1
ATOM 4763 C CA . THR B 1 136 ? 11.867 21.453 15.469 1 98.31 136 THR B CA 1
ATOM 4764 C C . THR B 1 136 ? 12.922 20.625 14.742 1 98.31 136 THR B C 1
ATOM 4766 O O . THR B 1 136 ? 13.055 19.422 14.992 1 98.31 136 THR B O 1
ATOM 4769 N N . TRP B 1 137 ? 13.602 21.203 13.758 1 98.56 137 TRP B N 1
ATOM 4770 C CA . TRP B 1 137 ? 14.656 20.547 12.992 1 98.56 137 TRP B CA 1
ATOM 4771 C C . TRP B 1 137 ? 15.938 21.375 13.008 1 98.56 137 TRP B C 1
ATOM 4773 O O . TRP B 1 137 ? 15.891 22.594 13.172 1 98.56 137 TRP B O 1
ATOM 4783 N N . PRO B 1 138 ? 17.109 20.75 12.789 1 98.38 138 PRO B N 1
ATOM 4784 C CA . PRO B 1 138 ? 18.391 21.438 12.969 1 98.38 138 PRO B CA 1
ATOM 4785 C C . PRO B 1 138 ? 18.562 22.609 12.016 1 98.38 138 PRO B C 1
ATOM 4787 O O . PRO B 1 138 ? 19.203 23.609 12.367 1 98.38 138 PRO B O 1
ATOM 4790 N N . LYS B 1 139 ? 17.938 22.578 10.859 1 98.06 139 LYS B N 1
ATOM 4791 C CA . LYS B 1 139 ? 18.188 23.625 9.891 1 98.06 139 LYS B CA 1
ATOM 4792 C C . LYS B 1 139 ? 17.047 24.625 9.844 1 98.06 139 LYS B C 1
ATOM 4794 O O . LYS B 1 139 ? 17 25.5 8.977 1 98.06 139 LYS B O 1
ATOM 4799 N N . ASP B 1 140 ? 16.094 24.5 10.734 1 98.38 140 ASP B N 1
ATOM 4800 C CA . ASP B 1 140 ? 15.07 25.531 10.859 1 98.38 140 ASP B CA 1
ATOM 4801 C C . ASP B 1 140 ? 15.695 26.906 11.148 1 98.38 140 ASP B C 1
ATOM 4803 O O . ASP B 1 140 ? 16.641 27 11.938 1 98.38 140 ASP B O 1
ATOM 4807 N N . ALA B 1 141 ? 15.148 27.922 10.539 1 97.88 141 ALA B N 1
ATOM 4808 C CA . ALA B 1 141 ? 15.75 29.25 10.602 1 97.88 141 ALA B CA 1
ATOM 4809 C C . ALA B 1 141 ? 15.688 29.812 12.023 1 97.88 141 ALA B C 1
ATOM 4811 O O . ALA B 1 141 ? 16.5 30.656 12.391 1 97.88 141 ALA B O 1
ATOM 4812 N N . SER B 1 142 ? 14.734 29.438 12.797 1 97.69 142 SER B N 1
ATOM 4813 C CA . SER B 1 142 ? 14.461 29.938 14.141 1 97.69 142 SER B CA 1
ATOM 4814 C C . SER B 1 142 ? 13.477 29.031 14.875 1 97.69 142 SER B C 1
ATOM 4816 O O . SER B 1 142 ? 13.195 27.922 14.43 1 97.69 142 SER B O 1
ATOM 4818 N N . ARG B 1 143 ? 13.102 29.438 16.062 1 98.38 143 ARG B N 1
ATOM 4819 C CA . ARG B 1 143 ? 11.93 28.859 16.719 1 98.38 143 ARG B CA 1
ATOM 4820 C C . ARG B 1 143 ? 10.648 29.297 16.031 1 98.38 143 ARG B C 1
ATOM 4822 O O . ARG B 1 143 ? 10.57 30.391 15.477 1 98.38 143 ARG B O 1
ATOM 4829 N N . PHE B 1 144 ? 9.711 28.375 15.992 1 98.62 144 PHE B N 1
ATOM 4830 C CA . PHE B 1 144 ? 8.445 28.641 15.32 1 98.62 144 PHE B CA 1
ATOM 4831 C C . PHE B 1 144 ? 7.273 28.406 16.266 1 98.62 144 PHE B C 1
ATOM 4833 O O . PHE B 1 144 ? 7.316 27.5 17.109 1 98.62 144 PHE B O 1
ATOM 4840 N N . PHE B 1 145 ? 6.223 29.328 16.219 1 98.69 145 PHE B N 1
ATOM 4841 C CA . PHE B 1 145 ? 4.898 28.891 16.641 1 98.69 145 PHE B CA 1
ATOM 4842 C C . PHE B 1 145 ? 4.332 27.844 15.688 1 98.69 145 PHE B C 1
ATOM 4844 O O . PHE B 1 145 ? 4.047 28.156 14.523 1 98.69 145 PHE B O 1
ATOM 4851 N N . THR B 1 146 ? 4.152 26.625 16.156 1 98.12 146 THR B N 1
ATOM 4852 C CA . THR B 1 146 ? 3.842 25.547 15.227 1 98.12 146 THR B CA 1
ATOM 4853 C C . THR B 1 146 ? 2.355 25.203 15.281 1 98.12 146 THR B C 1
ATOM 4855 O O . THR B 1 146 ? 1.846 24.5 14.406 1 98.12 146 THR B O 1
ATOM 4858 N N . PHE B 1 147 ? 1.65 25.656 16.297 1 98.19 147 PHE B N 1
ATOM 4859 C CA . PHE B 1 147 ? 0.21 25.438 16.359 1 98.19 147 PHE B CA 1
ATOM 4860 C C . PHE B 1 147 ? -0.518 26.703 16.781 1 98.19 147 PHE B C 1
ATOM 4862 O O . PHE B 1 147 ? -1.35 26.672 17.688 1 98.19 147 PHE B O 1
ATOM 4869 N N . PRO B 1 148 ? -0.182 27.828 16.219 1 98.38 148 PRO B N 1
ATOM 4870 C CA . PRO B 1 148 ? -0.897 29.078 16.5 1 98.38 148 PRO B CA 1
ATOM 4871 C C . PRO B 1 148 ? -2.258 29.141 15.812 1 98.38 148 PRO B C 1
ATOM 4873 O O . PRO B 1 148 ? -2.396 28.719 14.672 1 98.38 148 PRO B O 1
ATOM 4876 N N . ILE B 1 149 ? -3.23 29.547 16.5 1 98.25 149 ILE B N 1
ATOM 4877 C CA . ILE B 1 149 ? -4.512 29.875 15.875 1 98.25 149 ILE B CA 1
ATOM 4878 C C . ILE B 1 149 ? -4.539 31.344 15.469 1 98.25 149 ILE B C 1
ATOM 4880 O O . ILE B 1 149 ? -4.672 32.219 16.328 1 98.25 149 ILE B O 1
ATOM 4884 N N . VAL B 1 150 ? -4.398 31.578 14.195 1 98.06 150 VAL B N 1
ATOM 4885 C CA . VAL B 1 150 ? -4.387 32.938 13.672 1 98.06 150 VAL B CA 1
ATOM 4886 C C . VAL B 1 150 ? -5.812 33.406 13.367 1 98.06 150 VAL B C 1
ATOM 4888 O O . VAL B 1 150 ? -6.531 32.719 12.617 1 98.06 150 VAL B O 1
ATOM 4891 N N . ILE B 1 151 ? -6.215 34.5 13.938 1 98 151 ILE B N 1
ATOM 4892 C CA . ILE B 1 151 ? -7.586 34.969 13.844 1 98 151 ILE B CA 1
ATOM 4893 C C . ILE B 1 151 ? -7.621 36.25 13 1 98 151 ILE B C 1
ATOM 4895 O O . ILE B 1 151 ? -6.938 37.219 13.312 1 98 151 ILE B O 1
ATOM 4899 N N . THR B 1 152 ? -8.336 36.219 11.961 1 96.31 152 THR B N 1
ATOM 4900 C CA . THR B 1 152 ? -8.57 37.375 11.086 1 96.31 152 THR B CA 1
ATOM 4901 C C . THR B 1 152 ? -10.062 37.562 10.859 1 96.31 152 THR B C 1
ATOM 4903 O O . THR B 1 152 ? -10.883 36.75 11.289 1 96.31 152 THR B O 1
ATOM 4906 N N . LYS B 1 153 ? -10.398 38.656 10.297 1 94.38 153 LYS B N 1
ATOM 4907 C CA . LYS B 1 153 ? -11.789 39.031 10.008 1 94.38 153 LYS B CA 1
ATOM 4908 C C . LYS B 1 153 ? -11.922 39.688 8.641 1 94.38 153 LYS B C 1
ATOM 4910 O O . LYS B 1 153 ? -11.117 40.531 8.273 1 94.38 153 LYS B O 1
ATOM 4915 N N . ASP B 1 154 ? -12.883 39.125 7.875 1 92.31 154 ASP B N 1
ATOM 4916 C CA . ASP B 1 154 ? -13.188 39.781 6.609 1 92.31 154 ASP B CA 1
ATOM 4917 C C . ASP B 1 154 ? -13.672 41.188 6.836 1 92.31 154 ASP B C 1
ATOM 4919 O O . ASP B 1 154 ? -14.695 41.406 7.496 1 92.31 154 ASP B O 1
ATOM 4923 N N . PRO B 1 155 ? -12.977 42.125 6.285 1 90.88 155 PRO B N 1
ATOM 4924 C CA . PRO B 1 155 ? -13.367 43.5 6.547 1 90.88 155 PRO B CA 1
ATOM 4925 C C . PRO B 1 155 ? -14.711 43.875 5.914 1 90.88 155 PRO B C 1
ATOM 4927 O O . PRO B 1 155 ? -15.359 44.844 6.332 1 90.88 155 PRO B O 1
ATOM 4930 N N . GLU B 1 156 ? -15.141 43.094 4.934 1 90.25 156 GLU B N 1
ATOM 4931 C CA . GLU B 1 156 ? -16.391 43.406 4.23 1 90.25 156 GLU B CA 1
ATOM 4932 C C . GLU B 1 156 ? -17.562 42.688 4.891 1 90.25 156 GLU B C 1
ATOM 4934 O O . GLU B 1 156 ? -18.625 43.312 5.109 1 90.25 156 GLU B O 1
ATOM 4939 N N . THR B 1 157 ? -17.422 41.469 5.293 1 89.81 157 THR B N 1
ATOM 4940 C CA . THR B 1 157 ? -18.547 40.656 5.742 1 89.81 157 THR B CA 1
ATOM 4941 C C . THR B 1 157 ? -18.547 40.531 7.262 1 89.81 157 THR B C 1
ATOM 4943 O O . THR B 1 157 ? -19.562 40.156 7.859 1 89.81 157 THR B O 1
ATOM 4946 N N . GLY B 1 158 ? -17.375 40.688 7.848 1 91.19 158 GLY B N 1
ATOM 4947 C CA . GLY B 1 158 ? -17.266 40.531 9.289 1 91.19 158 GLY B CA 1
ATOM 4948 C C . GLY B 1 158 ? -17.094 39.094 9.727 1 91.19 158 GLY B C 1
ATOM 4949 O O . GLY B 1 158 ? -17.047 38.812 10.922 1 91.19 158 GLY B O 1
ATOM 4950 N N . VAL B 1 159 ? -16.922 38.25 8.766 1 90.88 159 VAL B N 1
ATOM 4951 C CA . VAL B 1 159 ? -16.766 36.812 9.031 1 90.88 159 VAL B CA 1
ATOM 4952 C C . VAL B 1 159 ? -15.359 36.562 9.57 1 90.88 159 VAL B C 1
ATOM 4954 O O . VAL B 1 159 ? -14.367 37 8.984 1 90.88 159 VAL B O 1
ATOM 4957 N N . HIS B 1 160 ? -15.297 35.844 10.734 1 94.56 160 HIS B N 1
ATOM 4958 C CA . HIS B 1 160 ? -14 35.5 11.305 1 94.56 160 HIS B CA 1
ATOM 4959 C C . HIS B 1 160 ? -13.43 34.219 10.648 1 94.56 160 HIS B C 1
ATOM 4961 O O . HIS B 1 160 ? -14.18 33.312 10.281 1 94.56 160 HIS B O 1
ATOM 4967 N N . HIS B 1 161 ? -12.164 34.219 10.5 1 94.62 161 HIS B N 1
ATOM 4968 C CA . HIS B 1 161 ? -11.422 33.031 10.047 1 94.62 161 HIS B CA 1
ATOM 4969 C C . HIS B 1 161 ? -10.336 32.656 11.039 1 94.62 161 HIS B C 1
ATOM 4971 O O . HIS B 1 161 ? -9.531 33.5 11.445 1 94.62 161 HIS B O 1
ATOM 4977 N N . LEU B 1 162 ? -10.414 31.453 11.523 1 96.75 162 LEU B N 1
ATOM 4978 C CA . LEU B 1 162 ? -9.352 30.859 12.328 1 96.75 162 LEU B CA 1
ATOM 4979 C C . LEU B 1 162 ? -8.531 29.875 11.508 1 96.75 162 LEU B C 1
ATOM 4981 O O . LEU B 1 162 ? -9.086 28.922 10.961 1 96.75 162 LEU B O 1
ATOM 4985 N N . GLY B 1 163 ? -7.223 30.109 11.367 1 95.44 163 GLY B N 1
ATOM 4986 C CA . GLY B 1 163 ? -6.32 29.234 10.633 1 95.44 163 GLY B CA 1
ATOM 4987 C C . GLY B 1 163 ? -5.043 28.922 11.391 1 95.44 163 GLY B C 1
ATOM 4988 O O . GLY B 1 163 ? -4.625 29.703 12.25 1 95.44 163 GLY B O 1
ATOM 4989 N N . VAL B 1 164 ? -4.48 27.781 11.078 1 95.94 164 VAL B N 1
ATOM 4990 C CA . VAL B 1 164 ? -3.188 27.438 11.656 1 95.94 164 VAL B CA 1
ATOM 4991 C C . VAL B 1 164 ? -2.082 27.688 10.633 1 95.94 164 VAL B C 1
ATOM 4993 O O . VAL B 1 164 ? -1.979 26.969 9.633 1 95.94 164 VAL B O 1
ATOM 4996 N N . TYR B 1 165 ? -1.306 28.672 10.898 1 93.94 165 TYR B N 1
ATOM 4997 C CA . TYR B 1 165 ? -0.155 29.062 10.086 1 93.94 165 TYR B CA 1
ATOM 4998 C C . TYR B 1 165 ? 1.11 29.125 10.938 1 93.94 165 TYR B C 1
ATOM 5000 O O . TYR B 1 165 ? 1.123 29.75 12 1 93.94 165 TYR B O 1
ATOM 5008 N N . ARG B 1 166 ? 2.121 28.484 10.43 1 95.69 166 ARG B N 1
ATOM 5009 C CA . ARG B 1 166 ? 3.346 28.578 11.211 1 95.69 166 ARG B CA 1
ATOM 5010 C C . ARG B 1 166 ? 3.857 30 11.266 1 95.69 166 ARG B C 1
ATOM 5012 O O . ARG B 1 166 ? 3.713 30.75 10.297 1 95.69 166 ARG B O 1
ATOM 5019 N N . MET B 1 167 ? 4.445 30.391 12.406 1 98 167 MET B N 1
ATOM 5020 C CA . MET B 1 167 ? 4.973 31.734 12.633 1 98 167 MET B CA 1
ATOM 5021 C C . MET B 1 167 ? 6.418 31.672 13.109 1 98 167 MET B C 1
ATOM 5023 O O . MET B 1 167 ? 6.695 31.219 14.227 1 98 167 MET B O 1
ATOM 5027 N N . GLN B 1 168 ? 7.32 32.062 12.227 1 98.31 168 GLN B N 1
ATOM 5028 C CA . GLN B 1 168 ? 8.734 32.125 12.57 1 98.31 168 GLN B CA 1
ATOM 5029 C C . GLN B 1 168 ? 9.031 33.281 13.516 1 98.31 168 GLN B C 1
ATOM 5031 O O . GLN B 1 168 ? 8.688 34.438 13.227 1 98.31 168 GLN B O 1
ATOM 5036 N N . LEU B 1 169 ? 9.617 33 14.648 1 98.5 169 LEU B N 1
ATOM 5037 C CA . LEU B 1 169 ? 10.109 34.062 15.516 1 98.5 169 LEU B CA 1
ATOM 5038 C C . LEU B 1 169 ? 11.273 34.812 14.859 1 98.5 169 LEU B C 1
ATOM 5040 O O . LEU B 1 169 ? 12.352 34.219 14.672 1 98.5 169 LEU B O 1
ATOM 5044 N N . MET B 1 170 ? 11.109 36.062 14.531 1 97.81 170 MET B N 1
ATOM 5045 C CA . MET B 1 170 ? 12.141 36.844 13.844 1 97.81 170 MET B CA 1
ATOM 5046 C C . MET B 1 170 ? 12.898 37.719 14.828 1 97.81 170 MET B C 1
ATOM 5048 O O . MET B 1 170 ? 14.109 37.906 14.703 1 97.81 170 MET B O 1
ATOM 5052 N N . ASP B 1 171 ? 12.242 38.344 15.742 1 97.44 171 ASP B N 1
ATOM 5053 C CA . ASP B 1 171 ? 12.789 39.125 16.828 1 97.44 171 ASP B CA 1
ATOM 5054 C C . ASP B 1 171 ? 11.766 39.281 17.953 1 97.44 171 ASP B C 1
ATOM 5056 O O . ASP B 1 171 ? 10.758 38.594 18 1 97.44 171 ASP B O 1
ATOM 5060 N N . SER B 1 172 ? 11.945 40.188 18.875 1 98.06 172 SER B N 1
ATOM 5061 C CA . SER B 1 172 ? 11.133 40.312 20.094 1 98.06 172 SER B CA 1
ATOM 5062 C C . SER B 1 172 ? 9.75 40.844 19.766 1 98.06 172 SER B C 1
ATOM 5064 O O . SER B 1 172 ? 8.828 40.75 20.594 1 98.06 172 SER B O 1
ATOM 5066 N N . LYS B 1 173 ? 9.555 41.375 18.562 1 98.25 173 LYS B N 1
ATOM 5067 C CA . LYS B 1 173 ? 8.281 42.031 18.312 1 98.25 173 LYS B CA 1
ATOM 5068 C C . LYS B 1 173 ? 7.617 41.5 17.047 1 98.25 173 LYS B C 1
ATOM 5070 O O . LYS B 1 173 ? 6.449 41.781 16.781 1 98.25 173 LYS B O 1
ATOM 5075 N N . THR B 1 174 ? 8.383 40.688 16.312 1 98.06 174 THR B N 1
ATOM 5076 C CA . THR B 1 174 ? 7.84 40.344 15.016 1 98.06 174 THR B CA 1
ATOM 5077 C C . THR B 1 174 ? 8.008 38.844 14.742 1 98.06 174 THR B C 1
ATOM 5079 O O . THR B 1 174 ? 8.938 38.219 15.258 1 98.06 174 THR B O 1
ATOM 5082 N N . THR B 1 175 ? 7.047 38.281 14.023 1 98.19 175 THR B N 1
ATOM 5083 C CA . THR B 1 175 ? 7.113 36.938 13.445 1 98.19 175 THR B CA 1
ATOM 5084 C C . THR B 1 175 ? 6.781 36.969 11.961 1 98.19 175 THR B C 1
ATOM 5086 O O . THR B 1 175 ? 6.246 37.969 11.461 1 98.19 175 THR B O 1
ATOM 5089 N N . GLY B 1 176 ? 7.238 35.906 11.297 1 95.94 176 GLY B N 1
ATOM 5090 C CA . GLY B 1 176 ? 6.688 35.719 9.969 1 95.94 176 GLY B CA 1
ATOM 5091 C C . GLY B 1 176 ? 5.262 35.188 9.992 1 95.94 176 GLY B C 1
ATOM 5092 O O . GLY B 1 176 ? 4.848 34.531 10.953 1 95.94 176 GLY B O 1
ATOM 5093 N N . MET B 1 177 ? 4.461 35.562 9 1 93.12 177 MET B N 1
ATOM 5094 C CA . MET B 1 177 ? 3.123 35 8.805 1 93.12 177 MET B CA 1
ATOM 5095 C C . MET B 1 177 ? 3.066 34.156 7.539 1 93.12 177 MET B C 1
ATOM 5097 O O . MET B 1 177 ? 2.957 34.688 6.43 1 93.12 177 MET B O 1
ATOM 5101 N N . HIS B 1 178 ? 3.008 32.781 7.734 1 90.44 178 HIS B N 1
ATOM 5102 C CA . HIS B 1 178 ? 3.119 31.859 6.605 1 90.44 178 HIS B CA 1
ATOM 5103 C C . HIS B 1 178 ? 1.744 31.469 6.082 1 90.44 178 HIS B C 1
ATOM 5105 O O . HIS B 1 178 ? 1.348 30.297 6.191 1 90.44 178 HIS B O 1
ATOM 5111 N N . TRP B 1 179 ? 1.056 32.406 5.508 1 84.31 179 TRP B N 1
ATOM 5112 C CA . TRP B 1 179 ? -0.183 32.031 4.836 1 84.31 179 TRP B CA 1
ATOM 5113 C C . TRP B 1 179 ? -0.027 32.094 3.32 1 84.31 179 TRP B C 1
ATOM 5115 O O . TRP B 1 179 ? 0.534 33.062 2.799 1 84.31 179 TRP B O 1
ATOM 5125 N N . HIS B 1 180 ? -0.409 30.969 2.701 1 74.56 180 HIS B N 1
ATOM 5126 C CA . HIS B 1 180 ? -0.31 30.859 1.251 1 74.56 180 HIS B CA 1
ATOM 5127 C C . HIS B 1 180 ? -1.276 31.812 0.558 1 74.56 180 HIS B C 1
ATOM 5129 O O . HIS B 1 180 ? -2.268 32.25 1.153 1 74.56 180 HIS B O 1
ATOM 5135 N N . VAL B 1 181 ? -0.971 32.094 -0.6 1 67.38 181 VAL B N 1
ATOM 5136 C CA . VAL B 1 181 ? -1.662 33.125 -1.378 1 67.38 181 VAL B CA 1
ATOM 5137 C C . VAL B 1 181 ? -3.133 32.719 -1.541 1 67.38 181 VAL B C 1
ATOM 5139 O O . VAL B 1 181 ? -4.004 33.594 -1.568 1 67.38 181 VAL B O 1
ATOM 5142 N N . HIS B 1 182 ? -3.396 31.438 -1.501 1 67.31 182 HIS B N 1
ATOM 5143 C CA . HIS B 1 182 ? -4.758 31 -1.786 1 67.31 182 HIS B CA 1
ATOM 5144 C C . HIS B 1 182 ? -5.551 30.797 -0.499 1 67.31 182 HIS B C 1
ATOM 5146 O O . HIS B 1 182 ? -6.738 30.453 -0.542 1 67.31 182 HIS B O 1
ATOM 5152 N N . LYS B 1 183 ? -4.965 31.109 0.591 1 75.44 183 LYS B N 1
ATOM 5153 C CA . LYS B 1 183 ? -5.641 30.906 1.87 1 75.44 183 LYS B CA 1
ATOM 5154 C C . LYS B 1 183 ? -6.41 32.156 2.289 1 75.44 183 LYS B C 1
ATOM 5156 O O . LYS B 1 183 ? -6.148 33.25 1.782 1 75.44 183 LYS B O 1
ATOM 5161 N N . ARG B 1 184 ? -7.316 32.031 3.139 1 75.75 184 ARG B N 1
ATOM 5162 C CA . ARG B 1 184 ? -8.25 33.094 3.533 1 75.75 184 ARG B CA 1
ATOM 5163 C C . ARG B 1 184 ? -7.516 34.25 4.203 1 75.75 184 ARG B C 1
ATOM 5165 O O . ARG B 1 184 ? -7.863 35.406 3.994 1 75.75 184 ARG B O 1
ATOM 5172 N N . GLY B 1 185 ? -6.57 33.875 4.961 1 79.94 185 GLY B N 1
ATOM 5173 C CA . GLY B 1 185 ? -5.809 34.938 5.582 1 79.94 185 GLY B CA 1
ATOM 5174 C C . GLY B 1 185 ? -5.207 35.906 4.578 1 79.94 185 GLY B C 1
ATOM 5175 O O . GLY B 1 185 ? -5.309 37.125 4.738 1 79.94 185 GLY B O 1
ATOM 5176 N N . ALA B 1 186 ? -4.664 35.375 3.568 1 79.5 186 ALA B N 1
ATOM 5177 C CA . ALA B 1 186 ? -4.07 36.188 2.508 1 79.5 186 ALA B CA 1
ATOM 5178 C C . ALA B 1 186 ? -5.137 36.969 1.753 1 79.5 186 ALA B C 1
ATOM 5180 O O . ALA B 1 186 ? -4.93 38.125 1.401 1 79.5 186 ALA B O 1
ATOM 5181 N N . ALA B 1 187 ? -6.242 36.344 1.53 1 82.75 187 ALA B N 1
ATOM 5182 C CA . ALA B 1 187 ? -7.34 37 0.832 1 82.75 187 ALA B CA 1
ATOM 5183 C C . ALA B 1 187 ? -7.852 38.188 1.62 1 82.75 187 ALA B C 1
ATOM 5185 O O . ALA B 1 187 ? -8.117 39.25 1.047 1 82.75 187 ALA B O 1
ATOM 5186 N N . TYR B 1 188 ? -7.965 38.031 2.9 1 87.69 188 TYR B N 1
ATOM 5187 C CA . TYR B 1 188 ? -8.445 39.094 3.752 1 87.69 188 TYR B CA 1
ATOM 5188 C C . TYR B 1 188 ? -7.441 40.25 3.783 1 87.69 188 TYR B C 1
ATOM 5190 O O . TYR B 1 188 ? -7.832 41.438 3.807 1 87.69 188 TYR B O 1
ATOM 5198 N N . MET B 1 189 ? -6.207 39.969 3.787 1 86.25 189 MET B N 1
ATOM 5199 C CA . MET B 1 189 ? -5.16 40.969 3.789 1 86.25 189 MET B CA 1
ATOM 5200 C C . MET B 1 189 ? -5.254 41.875 2.545 1 86.25 189 MET B C 1
ATOM 5202 O O . MET B 1 189 ? -5.098 43.094 2.625 1 86.25 189 MET B O 1
ATOM 5206 N N . ARG B 1 190 ? -5.562 41.25 1.439 1 84.81 190 ARG B N 1
ATOM 5207 C CA . ARG B 1 190 ? -5.66 41.969 0.182 1 84.81 190 ARG B CA 1
ATOM 5208 C C . ARG B 1 190 ? -6.84 42.938 0.203 1 84.81 190 ARG B C 1
ATOM 5210 O O . ARG B 1 190 ? -6.816 43.969 -0.47 1 84.81 190 ARG B O 1
ATOM 5217 N N . LYS B 1 191 ? -7.809 42.594 1.006 1 86.69 191 LYS B N 1
ATOM 5218 C CA . LYS B 1 191 ? -9.008 43.438 1.102 1 86.69 191 LYS B CA 1
ATOM 5219 C C . LYS B 1 191 ? -8.766 44.625 2.016 1 86.69 191 LYS B C 1
ATOM 5221 O O . LYS B 1 191 ? -9.531 45.594 1.991 1 86.69 191 LYS B O 1
ATOM 5226 N N . HIS B 1 192 ? -7.805 44.531 2.857 1 86.19 192 HIS B N 1
ATOM 5227 C CA . HIS B 1 192 ? -7.516 45.625 3.801 1 86.19 192 HIS B CA 1
ATOM 5228 C C . HIS B 1 192 ? -6.613 46.688 3.172 1 86.19 192 HIS B C 1
ATOM 5230 O O . HIS B 1 192 ? -5.695 46.344 2.42 1 86.19 192 HIS B O 1
ATOM 5236 N N . SER B 1 193 ? -7.098 47.938 3.33 1 80.94 193 SER B N 1
ATOM 5237 C CA . SER B 1 193 ? -6.223 49.031 2.938 1 80.94 193 SER B CA 1
ATOM 5238 C C . SER B 1 193 ? -5.16 49.312 3.998 1 80.94 193 SER B C 1
ATOM 5240 O O . SER B 1 193 ? -5.48 49.75 5.102 1 80.94 193 SER B O 1
ATOM 5242 N N . GLY B 1 194 ? -3.971 48.719 3.881 1 82.5 194 GLY B N 1
ATOM 5243 C CA . GLY B 1 194 ? -2.922 48.969 4.855 1 82.5 194 GLY B CA 1
ATOM 5244 C C . GLY B 1 194 ? -2.697 47.812 5.805 1 82.5 194 GLY B C 1
ATOM 5245 O O . GLY B 1 194 ? -2.602 46.656 5.371 1 82.5 194 GLY B O 1
ATOM 5246 N N . LYS B 1 195 ? -2.699 48.219 7.16 1 91.5 195 LYS B N 1
ATOM 5247 C CA . LYS B 1 195 ? -2.414 47.219 8.188 1 91.5 195 LYS B CA 1
ATOM 5248 C C . LYS B 1 195 ? -3.678 46.438 8.578 1 91.5 195 LYS B C 1
ATOM 5250 O O . LYS B 1 195 ? -4.734 47.031 8.789 1 91.5 195 LYS B O 1
ATOM 5255 N N . MET B 1 196 ? -3.631 45.156 8.57 1 94.88 196 MET B N 1
ATOM 5256 C CA . MET B 1 196 ? -4.754 44.312 8.984 1 94.88 196 MET B CA 1
ATOM 5257 C C . MET B 1 196 ? -4.582 43.844 10.422 1 94.88 196 MET B C 1
ATOM 5259 O O . MET B 1 196 ? -3.561 43.25 10.766 1 94.88 196 MET B O 1
ATOM 5263 N N . PRO B 1 197 ? -5.59 44.094 11.273 1 96.56 197 PRO B N 1
ATOM 5264 C CA . PRO B 1 197 ? -5.52 43.562 12.633 1 96.56 197 PRO B CA 1
ATOM 5265 C C . PRO B 1 197 ? -5.535 42.031 12.641 1 96.56 197 PRO B C 1
ATOM 5267 O O . PRO B 1 197 ? -6.289 41.406 11.891 1 96.56 197 PRO B O 1
ATOM 5270 N N . VAL B 1 198 ? -4.66 41.438 13.344 1 97.88 198 VAL B N 1
ATOM 5271 C CA . VAL B 1 198 ? -4.551 40 13.492 1 97.88 198 VAL B CA 1
ATOM 5272 C C . VAL B 1 198 ? -4.375 39.625 14.969 1 97.88 198 VAL B C 1
ATOM 5274 O O . VAL B 1 198 ? -3.689 40.344 15.711 1 97.88 198 VAL B O 1
ATOM 5277 N N . ALA B 1 199 ? -5.047 38.656 15.43 1 98.62 199 ALA B N 1
ATOM 5278 C CA . ALA B 1 199 ? -4.805 38.094 16.75 1 98.62 199 ALA B CA 1
ATOM 5279 C C . ALA B 1 199 ? -4.32 36.656 16.625 1 98.62 199 ALA B C 1
ATOM 5281 O O . ALA B 1 199 ? -4.66 35.938 15.672 1 98.62 199 ALA B O 1
ATOM 5282 N N . VAL B 1 200 ? -3.469 36.219 17.531 1 98.75 200 VAL B N 1
ATOM 5283 C CA . VAL B 1 200 ? -2.963 34.844 17.594 1 98.75 200 VAL B CA 1
ATOM 5284 C C . VAL B 1 200 ? -3.293 34.25 18.969 1 98.75 200 VAL B C 1
ATOM 5286 O O . VAL B 1 200 ? -2.973 34.844 20 1 98.75 200 VAL B O 1
ATOM 5289 N N . ALA B 1 201 ? -4.004 33.188 18.984 1 98.81 201 ALA B N 1
ATOM 5290 C CA . ALA B 1 201 ? -4.285 32.469 20.203 1 98.81 201 ALA B CA 1
ATOM 5291 C C . ALA B 1 201 ? -3.545 31.125 20.219 1 98.81 201 ALA B C 1
ATOM 5293 O O . ALA B 1 201 ? -3.455 30.453 19.203 1 98.81 201 ALA B O 1
ATOM 5294 N N . VAL B 1 202 ? -2.92 30.766 21.359 1 98.75 202 VAL B N 1
ATOM 5295 C CA . VAL B 1 202 ? -2.246 29.484 21.547 1 98.75 202 VAL B CA 1
ATOM 5296 C C . VAL B 1 202 ? -2.793 28.797 22.781 1 98.75 202 VAL B C 1
ATOM 5298 O O . VAL B 1 202 ? -2.973 29.422 23.828 1 98.75 202 VAL B O 1
ATOM 5301 N N . GLY B 1 203 ? -2.996 27.516 22.641 1 98.44 203 GLY B N 1
ATOM 5302 C CA . GLY B 1 203 ? -3.576 26.781 23.75 1 98.44 203 GLY B CA 1
ATOM 5303 C C . GLY B 1 203 ? -5.051 27.078 23.953 1 98.44 203 GLY B C 1
ATOM 5304 O O . GLY B 1 203 ? -5.434 27.672 24.969 1 98.44 203 GLY B O 1
ATOM 5305 N N . VAL B 1 204 ? -5.832 26.656 23.047 1 98.19 204 VAL B N 1
ATOM 5306 C CA . VAL B 1 204 ? -7.273 26.859 23.109 1 98.19 204 VAL B CA 1
ATOM 5307 C C . VAL B 1 204 ? -7.984 25.516 23.234 1 98.19 204 VAL B C 1
ATOM 5309 O O . VAL B 1 204 ? -7.336 24.469 23.328 1 98.19 204 VAL B O 1
ATOM 5312 N N . ASP B 1 205 ? -9.305 25.609 23.344 1 97.38 205 ASP B N 1
ATOM 5313 C CA . ASP B 1 205 ? -10.117 24.391 23.266 1 97.38 205 ASP B CA 1
ATOM 5314 C C . ASP B 1 205 ? -9.68 23.5 22.109 1 97.38 205 ASP B C 1
ATOM 5316 O O . ASP B 1 205 ? -9.641 23.953 20.953 1 97.38 205 ASP B O 1
ATOM 5320 N N . PRO B 1 206 ? -9.328 22.203 22.438 1 97.69 206 PRO B N 1
ATOM 5321 C CA . PRO B 1 206 ? -8.797 21.344 21.391 1 97.69 206 PRO B CA 1
ATOM 5322 C C . PRO B 1 206 ? -9.758 21.172 20.203 1 97.69 206 PRO B C 1
ATOM 5324 O O . PRO B 1 206 ? -9.32 21 19.062 1 97.69 206 PRO B O 1
ATOM 5327 N N . ALA B 1 207 ? -11.039 21.219 20.438 1 96.56 207 ALA B N 1
ATOM 5328 C CA . ALA B 1 207 ? -11.992 21.141 19.328 1 96.56 207 ALA B CA 1
ATOM 5329 C C . ALA B 1 207 ? -11.828 22.344 18.391 1 96.56 207 ALA B C 1
ATOM 5331 O O . ALA B 1 207 ? -11.859 22.172 17.172 1 96.56 207 ALA B O 1
ATOM 5332 N N . LEU B 1 208 ? -11.703 23.516 18.969 1 96.56 208 LEU B N 1
ATOM 5333 C CA . LEU B 1 208 ? -11.484 24.719 18.188 1 96.56 208 LEU B CA 1
ATOM 5334 C C . LEU B 1 208 ? -10.148 24.656 17.453 1 96.56 208 LEU B C 1
ATOM 5336 O O . LEU B 1 208 ? -10.047 25.031 16.281 1 96.56 208 LEU B O 1
ATOM 5340 N N . ALA B 1 209 ? -9.141 24.141 18.156 1 97.69 209 ALA B N 1
ATOM 5341 C CA . ALA B 1 209 ? -7.824 23.984 17.547 1 97.69 209 ALA B CA 1
ATOM 5342 C C . ALA B 1 209 ? -7.887 23.047 16.328 1 97.69 209 ALA B C 1
ATOM 5344 O O . ALA B 1 209 ? -7.336 23.359 15.273 1 97.69 209 ALA B O 1
ATOM 5345 N N . PHE B 1 210 ? -8.555 21.969 16.469 1 96.88 210 PHE B N 1
ATOM 5346 C CA . PHE B 1 210 ? -8.68 21 15.391 1 96.88 210 PHE B CA 1
ATOM 5347 C C . PHE B 1 210 ? -9.422 21.594 14.195 1 96.88 210 PHE B C 1
ATOM 5349 O O . PHE B 1 210 ? -8.992 21.453 13.055 1 96.88 210 PHE B O 1
ATOM 5356 N N . THR B 1 211 ? -10.508 22.266 14.422 1 94 211 THR B N 1
ATOM 5357 C CA . THR B 1 211 ? -11.336 22.812 13.344 1 94 211 THR B CA 1
ATOM 5358 C C . THR B 1 211 ? -10.617 23.953 12.633 1 94 211 THR B C 1
ATOM 5360 O O . THR B 1 211 ? -10.875 24.219 11.453 1 94 211 THR B O 1
ATOM 5363 N N . ALA B 1 212 ? -9.695 24.562 13.383 1 95.5 212 ALA B N 1
ATOM 5364 C CA . ALA B 1 212 ? -8.93 25.656 12.789 1 95.5 212 ALA B CA 1
ATOM 5365 C C . ALA B 1 212 ? -7.969 25.125 11.719 1 95.5 212 ALA B C 1
ATOM 5367 O O . ALA B 1 212 ? -7.516 25.891 10.859 1 95.5 212 ALA B O 1
ATOM 5368 N N . VAL B 1 213 ? -7.605 23.844 11.812 1 94.44 213 VAL B N 1
ATOM 5369 C CA . VAL B 1 213 ? -6.742 23.219 10.812 1 94.44 213 VAL B CA 1
ATOM 5370 C C . VAL B 1 213 ? -7.555 22.875 9.57 1 94.44 213 VAL B C 1
ATOM 5372 O O . VAL B 1 213 ? -7.02 22.844 8.461 1 94.44 213 VAL B O 1
ATOM 5375 N N . ALA B 1 214 ? -8.844 22.625 9.695 1 91.06 214 ALA B N 1
ATOM 5376 C CA . ALA B 1 214 ? -9.727 22.172 8.625 1 91.06 214 ALA B CA 1
ATOM 5377 C C . ALA B 1 214 ? -10.016 23.297 7.633 1 91.06 214 ALA B C 1
ATOM 5379 O O . ALA B 1 214 ? -10.016 24.469 8 1 91.06 214 ALA B O 1
ATOM 5380 N N . PRO B 1 215 ? -10.195 22.891 6.41 1 86.38 215 PRO B N 1
ATOM 5381 C CA . PRO B 1 215 ? -10.578 23.891 5.414 1 86.38 215 PRO B CA 1
ATOM 5382 C C . PRO B 1 215 ? -12.047 24.312 5.539 1 86.38 215 PRO B C 1
ATOM 5384 O O . PRO B 1 215 ? -12.898 23.812 4.812 1 86.38 215 PRO B O 1
ATOM 5387 N N . VAL B 1 216 ? -12.305 25.297 6.262 1 83.5 216 VAL B N 1
ATOM 5388 C CA . VAL B 1 216 ? -13.656 25.797 6.48 1 83.5 216 VAL B CA 1
ATOM 5389 C C . VAL B 1 216 ? -14.211 26.375 5.184 1 83.5 216 VAL B C 1
ATOM 5391 O O . VAL B 1 216 ? -13.547 27.188 4.531 1 83.5 216 VAL B O 1
ATOM 5394 N N . PRO B 1 217 ? -15.359 25.922 4.809 1 79.38 217 PRO B N 1
ATOM 5395 C CA . PRO B 1 217 ? -15.93 26.453 3.568 1 79.38 217 PRO B CA 1
ATOM 5396 C C . PRO B 1 217 ? -16.047 27.969 3.568 1 79.38 217 PRO B C 1
ATOM 5398 O O . PRO B 1 217 ? -16.297 28.578 4.613 1 79.38 217 PRO B O 1
ATOM 5401 N N . GLU B 1 218 ? -15.945 28.5 2.447 1 77.06 218 GLU B N 1
ATOM 5402 C CA . GLU B 1 218 ? -15.961 29.953 2.301 1 77.06 218 GLU B CA 1
ATOM 5403 C C . GLU B 1 218 ? -17.281 30.531 2.791 1 77.06 218 GLU B C 1
ATOM 5405 O O . GLU B 1 218 ? -18.344 29.953 2.572 1 77.06 218 GLU B O 1
ATOM 5410 N N . GLY B 1 219 ? -17.188 31.562 3.48 1 78.31 219 GLY B N 1
ATOM 5411 C CA . GLY B 1 219 ? -18.375 32.281 3.92 1 78.31 219 GLY B CA 1
ATOM 5412 C C . GLY B 1 219 ? -18.828 31.875 5.309 1 78.31 219 GLY B C 1
ATOM 5413 O O . GLY B 1 219 ? -19.562 32.625 5.965 1 78.31 219 GLY B O 1
ATOM 5414 N N . ILE B 1 220 ? -18.391 30.781 5.691 1 83.94 220 ILE B N 1
ATOM 5415 C CA . ILE B 1 220 ? -18.781 30.344 7.027 1 83.94 220 ILE B CA 1
ATOM 5416 C C . ILE B 1 220 ? -17.75 30.828 8.055 1 83.94 220 ILE B C 1
ATOM 5418 O O . ILE B 1 220 ? -16.547 30.688 7.84 1 83.94 220 ILE B O 1
ATOM 5422 N N . ASP B 1 221 ? -18.312 31.438 9.062 1 91.94 221 ASP B N 1
ATOM 5423 C CA . ASP B 1 221 ? -17.469 31.859 10.18 1 91.94 221 ASP B CA 1
ATOM 5424 C C . ASP B 1 221 ? -16.859 30.672 10.891 1 91.94 221 ASP B C 1
ATOM 5426 O O . ASP B 1 221 ? -17.531 29.672 11.141 1 91.94 221 ASP B O 1
ATOM 5430 N N . SER B 1 222 ? -15.555 30.75 11.25 1 94.25 222 SER B N 1
ATOM 5431 C CA . SER B 1 222 ? -14.828 29.609 11.812 1 94.25 222 SER B CA 1
ATOM 5432 C C . SER B 1 222 ? -15.438 29.188 13.148 1 94.25 222 SER B C 1
ATOM 5434 O O . SER B 1 222 ? -15.469 27.984 13.469 1 94.25 222 SER B O 1
ATOM 5436 N N . TYR B 1 223 ? -15.898 30.156 13.977 1 94.75 223 TYR B N 1
ATOM 5437 C CA . TYR B 1 223 ? -16.516 29.828 15.258 1 94.75 223 TYR B CA 1
ATOM 5438 C C . TYR B 1 223 ? -17.844 29.109 15.047 1 94.75 223 TYR B C 1
ATOM 5440 O O . TYR B 1 223 ? -18.172 28.172 15.781 1 94.75 223 TYR B O 1
ATOM 5448 N N . VAL B 1 224 ? -18.562 29.594 14.07 1 90.38 224 VAL B N 1
ATOM 5449 C CA . VAL B 1 224 ? -19.844 28.984 13.742 1 90.38 224 VAL B CA 1
ATOM 5450 C C . VAL B 1 224 ? -19.625 27.562 13.227 1 90.38 224 VAL B C 1
ATOM 5452 O O . VAL B 1 224 ? -20.328 26.625 13.633 1 90.38 224 VAL B O 1
ATOM 5455 N N . PHE B 1 225 ? -18.672 27.438 12.383 1 91.06 225 PHE B N 1
ATOM 5456 C CA . PHE B 1 225 ? -18.312 26.125 11.852 1 91.06 225 PHE B CA 1
ATOM 5457 C C . PHE B 1 225 ? -17.969 25.156 12.984 1 91.06 225 PHE B C 1
ATOM 5459 O O . PHE B 1 225 ? -18.5 24.047 13.039 1 91.06 225 PHE B O 1
ATOM 5466 N N . ALA B 1 226 ? -17.078 25.578 13.875 1 93 226 ALA B N 1
ATOM 5467 C CA . ALA B 1 226 ? -16.688 24.75 15.016 1 93 226 ALA B CA 1
ATOM 5468 C C . ALA B 1 226 ? -17.891 24.391 15.875 1 93 226 ALA B C 1
ATOM 5470 O O . ALA B 1 226 ? -18 23.266 16.359 1 93 226 ALA B O 1
ATOM 5471 N N . GLY B 1 227 ? -18.75 25.391 16.062 1 91.56 227 GLY B N 1
ATOM 5472 C CA . GLY B 1 227 ? -19.953 25.141 16.828 1 91.56 227 GLY B CA 1
ATOM 5473 C C . GLY B 1 227 ? -20.844 24.062 16.219 1 91.56 227 GLY B C 1
ATOM 5474 O O . GLY B 1 227 ? -21.344 23.203 16.938 1 91.56 227 GLY B O 1
ATOM 5475 N N . ILE B 1 228 ? -20.984 24.156 14.969 1 87.25 228 ILE B N 1
ATOM 5476 C CA . ILE B 1 228 ? -21.797 23.188 14.25 1 87.25 228 ILE B CA 1
ATOM 5477 C C . ILE B 1 228 ? -21.203 21.797 14.398 1 87.25 228 ILE B C 1
ATOM 5479 O O . ILE B 1 228 ? -21.906 20.844 14.719 1 87.25 228 ILE B O 1
ATOM 5483 N N . ILE B 1 229 ? -19.953 21.688 14.227 1 89.25 229 ILE B N 1
ATOM 5484 C CA . ILE B 1 229 ? -19.219 20.422 14.219 1 89.25 229 ILE B CA 1
ATOM 5485 C C . ILE B 1 229 ? -19.266 19.797 15.609 1 89.25 229 ILE B C 1
ATOM 5487 O O . ILE B 1 229 ? -19.406 18.578 15.742 1 89.25 229 ILE B O 1
ATOM 5491 N N . THR B 1 230 ? -19.219 20.531 16.641 1 90.12 230 THR B N 1
ATOM 5492 C CA . THR B 1 230 ? -19.109 20.016 17.984 1 90.12 230 THR B CA 1
ATOM 5493 C C . THR B 1 230 ? -20.453 19.984 18.688 1 90.12 230 THR B C 1
ATOM 5495 O O . THR B 1 230 ? -20.625 19.328 19.719 1 90.12 230 THR B O 1
ATOM 5498 N N . GLY B 1 231 ? -21.359 20.797 18.203 1 85.94 231 GLY B N 1
ATOM 5499 C CA . GLY B 1 231 ? -22.688 20.875 18.812 1 85.94 231 GLY B CA 1
ATOM 5500 C C . GLY B 1 231 ? -22.734 21.797 20.016 1 85.94 231 GLY B C 1
ATOM 5501 O O . GLY B 1 231 ? -23.609 21.656 20.875 1 85.94 231 GLY B O 1
ATOM 5502 N N . ARG B 1 232 ? -21.719 22.625 20.125 1 88.31 232 ARG B N 1
ATOM 5503 C CA . ARG B 1 232 ? -21.719 23.531 21.266 1 88.31 232 ARG B CA 1
ATOM 5504 C C . ARG B 1 232 ? -21.188 24.906 20.891 1 88.31 232 ARG B C 1
ATOM 5506 O O . ARG B 1 232 ? -20.547 25.062 19.844 1 88.31 232 ARG B O 1
ATOM 5513 N N . SER B 1 233 ? -21.453 25.875 21.75 1 91.5 233 SER B N 1
ATOM 5514 C CA . SER B 1 233 ? -20.969 27.234 21.547 1 91.5 233 SER B CA 1
ATOM 5515 C C . SER B 1 233 ? -19.594 27.422 22.172 1 91.5 233 SER B C 1
ATOM 5517 O O . SER B 1 233 ? -19.281 26.828 23.203 1 91.5 233 SER B O 1
ATOM 5519 N N . PHE B 1 234 ? -18.844 28.234 21.531 1 94.56 234 PHE B N 1
ATOM 5520 C CA . PHE B 1 234 ? -17.531 28.594 22.062 1 94.56 234 PHE B CA 1
ATOM 5521 C C . PHE B 1 234 ? -17.562 29.984 22.688 1 94.56 234 PHE B C 1
ATOM 5523 O O . PHE B 1 234 ? -18.203 30.891 22.156 1 94.56 234 PHE B O 1
ATOM 5530 N N . GLU B 1 235 ? -16.984 30.062 23.828 1 96.31 235 GLU B N 1
ATOM 5531 C CA . GLU B 1 235 ? -16.875 31.359 24.484 1 96.31 235 GLU B CA 1
ATOM 5532 C C . GLU B 1 235 ? -15.734 32.188 23.891 1 96.31 235 GLU B C 1
ATOM 5534 O O . GLU B 1 235 ? -14.609 31.688 23.75 1 96.31 235 GLU B O 1
ATOM 5539 N N . VAL B 1 236 ? -16.062 33.469 23.531 1 97.69 236 VAL B N 1
ATOM 5540 C CA . VAL B 1 236 ? -15.07 34.344 22.938 1 97.69 236 VAL B CA 1
ATOM 5541 C C . VAL B 1 236 ? -15.094 35.719 23.641 1 97.69 236 VAL B C 1
ATOM 5543 O O . VAL B 1 236 ? -16.094 36.062 24.281 1 97.69 236 VAL B O 1
ATOM 5546 N N . SER B 1 237 ? -14.031 36.406 23.562 1 97.75 237 SER B N 1
ATOM 5547 C CA . SER B 1 237 ? -13.898 37.75 24.078 1 97.75 237 SER B CA 1
ATOM 5548 C C . SER B 1 237 ? -13.289 38.688 23.047 1 97.75 237 SER B C 1
ATOM 5550 O O . SER B 1 237 ? -12.453 38.281 22.25 1 97.75 237 SER B O 1
ATOM 5552 N N . ARG B 1 238 ? -13.695 39.906 23.109 1 97.25 238 ARG B N 1
ATOM 5553 C CA . ARG B 1 238 ? -13.164 40.906 22.172 1 97.25 238 ARG B CA 1
ATOM 5554 C C . ARG B 1 238 ? -11.734 41.281 22.531 1 97.25 238 ARG B C 1
ATOM 5556 O O . ARG B 1 238 ? -11.43 41.531 23.703 1 97.25 238 ARG B O 1
ATOM 5563 N N . GLY B 1 239 ? -10.898 41.312 21.531 1 97.5 239 GLY B N 1
ATOM 5564 C CA . GLY B 1 239 ? -9.539 41.781 21.75 1 97.5 239 GLY B CA 1
ATOM 5565 C C . GLY B 1 239 ? -9.469 43.219 22.203 1 97.5 239 GLY B C 1
ATOM 5566 O O . GLY B 1 239 ? -10.336 44.031 21.875 1 97.5 239 GLY B O 1
ATOM 5567 N N . GLU B 1 240 ? -8.445 43.5 22.953 1 95.62 240 GLU B N 1
ATOM 5568 C CA . GLU B 1 240 ? -8.258 44.844 23.484 1 95.62 240 GLU B CA 1
ATOM 5569 C C . GLU B 1 240 ? -7.695 45.781 22.422 1 95.62 240 GLU B C 1
ATOM 5571 O O . GLU B 1 240 ? -8.055 46.969 22.375 1 95.62 240 GLU B O 1
ATOM 5576 N N . LEU B 1 241 ? -6.879 45.188 21.641 1 96 241 LEU B N 1
ATOM 5577 C CA . LEU B 1 241 ? -6.191 46 20.641 1 96 241 LEU B CA 1
ATOM 5578 C C . LEU B 1 241 ? -6.859 45.875 19.266 1 96 241 LEU B C 1
ATOM 5580 O O . LEU B 1 241 ? -6.945 46.844 18.516 1 96 241 LEU B O 1
ATOM 5584 N N . THR B 1 242 ? -7.348 44.75 18.859 1 96.38 242 THR B N 1
ATOM 5585 C CA . THR B 1 242 ? -7.742 44.438 17.484 1 96.38 242 THR B CA 1
ATOM 5586 C C . THR B 1 242 ? -9.266 44.406 17.344 1 96.38 242 THR B C 1
ATOM 5588 O O . THR B 1 242 ? -9.797 44.469 16.234 1 96.38 242 THR B O 1
ATOM 5591 N N . ASP B 1 243 ? -9.984 44.25 18.453 1 95.25 243 ASP B N 1
ATOM 5592 C CA . ASP B 1 243 ? -11.438 44.094 18.5 1 95.25 243 ASP B CA 1
ATOM 5593 C C . ASP B 1 243 ? -11.883 42.75 17.891 1 95.25 243 ASP B C 1
ATOM 5595 O O . ASP B 1 243 ? -13.07 42.562 17.656 1 95.25 243 ASP B O 1
ATOM 5599 N N . LEU B 1 244 ? -10.984 41.906 17.531 1 97.81 244 LEU B N 1
ATOM 5600 C CA . LEU B 1 244 ? -11.297 40.562 17.031 1 97.81 244 LEU B CA 1
ATOM 5601 C C . LEU B 1 244 ? -11.867 39.688 18.141 1 97.81 244 LEU B C 1
ATOM 5603 O O . LEU B 1 244 ? -11.586 39.938 19.312 1 97.81 244 LEU B O 1
ATOM 5607 N N . LEU B 1 245 ? -12.758 38.781 17.766 1 97.94 245 LEU B N 1
ATOM 5608 C CA . LEU B 1 245 ? -13.234 37.812 18.734 1 97.94 245 LEU B CA 1
ATOM 5609 C C . LEU B 1 245 ? -12.188 36.719 18.969 1 97.94 245 LEU B C 1
ATOM 5611 O O . LEU B 1 245 ? -11.836 36 18.031 1 97.94 245 LEU B O 1
ATOM 5615 N N . ILE B 1 246 ? -11.688 36.656 20.172 1 98.56 246 ILE B N 1
ATOM 5616 C CA . ILE B 1 246 ? -10.625 35.75 20.547 1 98.56 246 ILE B CA 1
ATOM 5617 C C . ILE B 1 246 ? -11.148 34.719 21.547 1 98.56 246 ILE B C 1
ATOM 5619 O O . ILE B 1 246 ? -11.922 35.062 22.438 1 98.56 246 ILE B O 1
ATOM 5623 N N . PRO B 1 247 ? -10.789 33.406 21.406 1 98.25 247 PRO B N 1
ATOM 5624 C CA . PRO B 1 247 ? -11.266 32.406 22.375 1 98.25 247 PRO B CA 1
ATOM 5625 C C . PRO B 1 247 ? -10.977 32.812 23.812 1 98.25 247 PRO B C 1
ATOM 5627 O O . PRO B 1 247 ? -9.836 33.094 24.172 1 98.25 247 PRO B O 1
ATOM 5630 N N . SER B 1 248 ? -12 32.688 24.672 1 97.75 248 SER B N 1
ATOM 5631 C CA . SER B 1 248 ? -11.883 33.125 26.062 1 97.75 248 SER B CA 1
ATOM 5632 C C . SER B 1 248 ? -10.969 32.188 26.859 1 97.75 248 SER B C 1
ATOM 5634 O O . SER B 1 248 ? -10.422 32.594 27.891 1 97.75 248 SER B O 1
ATOM 5636 N N . ASP B 1 249 ? -10.82 31.047 26.406 1 96.81 249 ASP B N 1
ATOM 5637 C CA . ASP B 1 249 ? -10.078 30.047 27.172 1 96.81 249 ASP B CA 1
ATOM 5638 C C . ASP B 1 249 ? -8.633 29.953 26.688 1 96.81 249 ASP B C 1
ATOM 5640 O O . ASP B 1 249 ? -7.906 29.031 27.062 1 96.81 249 ASP B O 1
ATOM 5644 N N . ALA B 1 250 ? -8.133 30.844 25.859 1 98.5 250 ALA B N 1
ATOM 5645 C CA . ALA B 1 250 ? -6.777 30.797 25.312 1 98.5 250 ALA B CA 1
ATOM 5646 C C . ALA B 1 250 ? -5.738 30.906 26.438 1 98.5 250 ALA B C 1
ATOM 5648 O O . ALA B 1 250 ? -5.93 31.672 27.391 1 98.5 250 ALA B O 1
ATOM 5649 N N . GLU B 1 251 ? -4.66 30.172 26.344 1 98.75 251 GLU B N 1
ATOM 5650 C CA . GLU B 1 251 ? -3.547 30.234 27.281 1 98.75 251 GLU B CA 1
ATOM 5651 C C . GLU B 1 251 ? -2.668 31.453 27.016 1 98.75 251 GLU B C 1
ATOM 5653 O O . GLU B 1 251 ? -2.104 32.031 27.938 1 98.75 251 GLU B O 1
ATOM 5658 N N . LEU B 1 252 ? -2.482 31.781 25.797 1 98.81 252 LEU B N 1
ATOM 5659 C CA . LEU B 1 252 ? -1.669 32.875 25.281 1 98.81 252 LEU B CA 1
ATOM 5660 C C . LEU B 1 252 ? -2.396 33.625 24.172 1 98.81 252 LEU B C 1
ATOM 5662 O O . LEU B 1 252 ? -2.977 33 23.281 1 98.81 252 LEU B O 1
ATOM 5666 N N . VAL B 1 253 ? -2.449 34.938 24.234 1 98.88 253 VAL B N 1
ATOM 5667 C CA . VAL B 1 253 ? -3.023 35.781 23.188 1 98.88 253 VAL B CA 1
ATOM 5668 C C . VAL B 1 253 ? -2.021 36.844 22.781 1 98.88 253 VAL B C 1
ATOM 5670 O O . VAL B 1 253 ? -1.419 37.5 23.625 1 98.88 253 VAL B O 1
ATOM 5673 N N . ILE B 1 254 ? -1.802 36.969 21.516 1 98.88 254 ILE B N 1
ATOM 5674 C CA . ILE B 1 254 ? -0.989 38.031 20.938 1 98.88 254 ILE B CA 1
ATOM 5675 C C . ILE B 1 254 ? -1.827 38.875 19.969 1 98.88 254 ILE B C 1
ATOM 5677 O O . ILE B 1 254 ? -2.395 38.312 19.016 1 98.88 254 ILE B O 1
ATOM 5681 N N . GLU B 1 255 ? -2.012 40.094 20.234 1 98.81 255 GLU B N 1
ATOM 5682 C CA . GLU B 1 255 ? -2.699 41 19.312 1 98.81 255 GLU B CA 1
ATOM 5683 C C . GLU B 1 255 ? -1.706 41.875 18.547 1 98.81 255 GLU B C 1
ATOM 5685 O O . GLU B 1 255 ? -0.706 42.312 19.109 1 98.81 255 GLU B O 1
ATOM 5690 N N . GLY B 1 256 ? -1.943 42 17.312 1 98.31 256 GLY B N 1
ATOM 5691 C CA . GLY B 1 256 ? -1.061 42.812 16.484 1 98.31 256 GLY B CA 1
ATOM 5692 C C . GLY B 1 256 ? -1.631 43.062 15.102 1 98.31 256 GLY B C 1
ATOM 5693 O O . GLY B 1 256 ? -2.834 43.312 14.953 1 98.31 256 GLY B O 1
ATOM 5694 N N . GLU B 1 257 ? -0.713 43.25 14.18 1 97.06 257 GLU B N 1
ATOM 5695 C CA . GLU B 1 257 ? -1.128 43.562 12.82 1 97.06 257 GLU B CA 1
ATOM 5696 C C . GLU B 1 257 ? -0.176 42.969 11.789 1 97.06 257 GLU B C 1
ATOM 5698 O O . GLU B 1 257 ? 0.973 42.656 12.102 1 97.06 257 GLU B O 1
ATOM 5703 N N . VAL B 1 258 ? -0.714 42.781 10.617 1 95.69 258 VAL B N 1
ATOM 5704 C CA . VAL B 1 258 ? 0.074 42.375 9.453 1 95.69 258 VAL B CA 1
ATOM 5705 C C . VAL B 1 258 ? -0.013 43.438 8.375 1 95.69 258 VAL B C 1
ATOM 5707 O O . VAL B 1 258 ? -1.078 44.031 8.148 1 95.69 258 VAL B O 1
ATOM 5710 N N . SER B 1 259 ? 1.117 43.844 7.875 1 88.62 259 SER B N 1
ATOM 5711 C CA . SER B 1 259 ? 1.18 44.812 6.793 1 88.62 259 SER B CA 1
ATOM 5712 C C . SER B 1 259 ? 1.835 44.219 5.551 1 88.62 259 SER B C 1
ATOM 5714 O O . SER B 1 259 ? 2.043 43.031 5.465 1 88.62 259 SER B O 1
ATOM 5716 N N . ASP B 1 260 ? 2.154 45.062 4.578 1 87.81 260 ASP B N 1
ATOM 5717 C CA . ASP B 1 260 ? 2.754 44.656 3.318 1 87.81 260 ASP B CA 1
ATOM 5718 C C . ASP B 1 260 ? 4.258 44.438 3.473 1 87.81 260 ASP B C 1
ATOM 5720 O O . ASP B 1 260 ? 4.934 44.031 2.52 1 87.81 260 ASP B O 1
ATOM 5724 N N . GLU B 1 261 ? 4.684 44.625 4.695 1 92.12 261 GLU B N 1
ATOM 5725 C CA . GLU B 1 261 ? 6.09 44.344 4.953 1 92.12 261 GLU B CA 1
ATOM 5726 C C . GLU B 1 261 ? 6.371 42.844 4.832 1 92.12 261 GLU B C 1
ATOM 5728 O O . GLU B 1 261 ? 5.578 42 5.289 1 92.12 261 GLU B O 1
ATOM 5733 N N . VAL B 1 262 ? 7.453 42.531 4.105 1 94 262 VAL B N 1
ATOM 5734 C CA . VAL B 1 262 ? 7.82 41.125 3.943 1 94 262 VAL B CA 1
ATOM 5735 C C . VAL B 1 262 ? 9.242 40.906 4.457 1 94 262 VAL B C 1
ATOM 5737 O O . VAL B 1 262 ? 10.078 41.812 4.387 1 94 262 VAL B O 1
ATOM 5740 N N . ARG B 1 263 ? 9.469 39.781 5 1 96.31 263 ARG B N 1
ATOM 5741 C CA . ARG B 1 263 ? 10.781 39.312 5.426 1 96.31 263 ARG B CA 1
ATOM 5742 C C . ARG B 1 263 ? 10.984 37.844 5.059 1 96.31 263 ARG B C 1
ATOM 5744 O O . ARG B 1 263 ? 10.016 37.125 4.766 1 96.31 263 ARG B O 1
ATOM 5751 N N . LEU B 1 264 ? 12.234 37.406 5.047 1 95.94 264 LEU B N 1
ATOM 5752 C CA . LEU B 1 264 ? 12.539 36.031 4.684 1 95.94 264 LEU B CA 1
ATOM 5753 C C . LEU B 1 264 ? 12.164 35.094 5.812 1 95.94 264 LEU B C 1
ATOM 5755 O O . LEU B 1 264 ? 12.547 35.281 6.965 1 95.94 264 LEU B O 1
ATOM 5759 N N . GLU B 1 265 ? 11.375 34.219 5.512 1 95.81 265 GLU B N 1
ATOM 5760 C CA . GLU B 1 265 ? 11.016 33.125 6.406 1 95.81 265 GLU B CA 1
ATOM 5761 C C . GLU B 1 265 ? 11.641 31.797 5.949 1 95.81 265 GLU B C 1
ATOM 5763 O O . GLU B 1 265 ? 11.664 31.5 4.754 1 95.81 265 GLU B O 1
ATOM 5768 N N . GLY B 1 266 ? 12.117 30.984 6.988 1 94.75 266 GLY B N 1
ATOM 5769 C CA . GLY B 1 266 ? 12.703 29.688 6.668 1 94.75 266 GLY B CA 1
ATOM 5770 C C . GLY B 1 266 ? 14.219 29.719 6.625 1 94.75 266 GLY B C 1
ATOM 5771 O O . GLY B 1 266 ? 14.836 30.766 6.844 1 94.75 266 GLY B O 1
ATOM 5772 N N . PRO B 1 267 ? 14.805 28.594 6.352 1 96.62 267 PRO B N 1
ATOM 5773 C CA . PRO B 1 267 ? 14.156 27.328 5.992 1 96.62 267 PRO B CA 1
ATOM 5774 C C . PRO B 1 267 ? 13.352 26.734 7.145 1 96.62 267 PRO B C 1
ATOM 5776 O O . PRO B 1 267 ? 13.477 27.172 8.289 1 96.62 267 PRO B O 1
ATOM 5779 N N . PHE B 1 268 ? 12.461 25.875 6.836 1 97.31 268 PHE B N 1
ATOM 5780 C CA . PHE B 1 268 ? 11.641 25.172 7.82 1 97.31 268 PHE B CA 1
ATOM 5781 C C . PHE B 1 268 ? 11.406 23.734 7.395 1 97.31 268 PHE B C 1
ATOM 5783 O O . PHE B 1 268 ? 11.023 23.469 6.25 1 97.31 268 PHE B O 1
ATOM 5790 N N . GLY B 1 269 ? 11.734 22.719 8.312 1 97.25 269 GLY B N 1
ATOM 5791 C CA . GLY B 1 269 ? 11.359 21.328 8.047 1 97.25 269 GLY B CA 1
ATOM 5792 C C . GLY B 1 269 ? 9.867 21.094 8.086 1 97.25 269 GLY B C 1
ATOM 5793 O O . GLY B 1 269 ? 9.266 21.016 9.164 1 97.25 269 GLY B O 1
ATOM 5794 N N . ASP B 1 270 ? 9.281 20.844 6.969 1 94.62 270 ASP B N 1
ATOM 5795 C CA . ASP B 1 270 ? 7.832 20.875 6.828 1 94.62 270 ASP B CA 1
ATOM 5796 C C . ASP B 1 270 ? 7.258 19.469 6.785 1 94.62 270 ASP B C 1
ATOM 5798 O O . ASP B 1 270 ? 7.996 18.484 6.918 1 94.62 270 ASP B O 1
ATOM 5802 N N . HIS B 1 271 ? 5.93 19.359 6.668 1 94.44 271 HIS B N 1
ATOM 5803 C CA . HIS B 1 271 ? 5.215 18.094 6.77 1 94.44 271 HIS B CA 1
ATOM 5804 C C . HIS B 1 271 ? 5.543 17.188 5.59 1 94.44 271 HIS B C 1
ATOM 5806 O O . HIS B 1 271 ? 5.246 15.992 5.625 1 94.44 271 HIS B O 1
ATOM 5812 N N . MET B 1 272 ? 6.156 17.703 4.539 1 94.81 272 MET B N 1
ATOM 5813 C CA . MET B 1 272 ? 6.539 16.891 3.383 1 94.81 272 MET B CA 1
ATOM 5814 C C . MET B 1 272 ? 7.758 16.047 3.693 1 94.81 272 MET B C 1
ATOM 5816 O O . MET B 1 272 ? 8.117 15.148 2.918 1 94.81 272 MET B O 1
ATOM 5820 N N . GLY B 1 273 ? 8.375 16.312 4.828 1 96.31 273 GLY B N 1
ATOM 5821 C CA . GLY B 1 273 ? 9.594 15.594 5.176 1 96.31 273 GLY B CA 1
ATOM 5822 C C . GLY B 1 273 ? 10.836 16.219 4.578 1 96.31 273 GLY B C 1
ATOM 5823 O O . GLY B 1 273 ? 11.914 15.625 4.605 1 96.31 273 GLY B O 1
ATOM 5824 N N . TYR B 1 274 ? 10.68 17.422 3.98 1 96.69 274 TYR B N 1
ATOM 5825 C CA . TYR B 1 274 ? 11.758 18.188 3.371 1 96.69 274 TYR B CA 1
ATOM 5826 C C . TYR B 1 274 ? 11.766 19.625 3.896 1 96.69 274 TYR B C 1
ATOM 5828 O O . TYR B 1 274 ? 10.766 20.094 4.434 1 96.69 274 TYR B O 1
ATOM 5836 N N . TYR B 1 275 ? 12.953 20.266 3.836 1 96.62 275 TYR B N 1
ATOM 5837 C CA . TYR B 1 275 ? 13.023 21.688 4.184 1 96.62 275 TYR B CA 1
ATOM 5838 C C . TYR B 1 275 ? 12.398 22.547 3.09 1 96.62 275 TYR B C 1
ATOM 5840 O O . TYR B 1 275 ? 12.727 22.391 1.911 1 96.62 275 TYR B O 1
ATOM 5848 N N . THR B 1 276 ? 11.43 23.344 3.49 1 93.62 276 THR B N 1
ATOM 5849 C CA . THR B 1 276 ? 10.984 24.422 2.623 1 93.62 276 THR B CA 1
ATOM 5850 C C . THR B 1 276 ? 12.023 25.531 2.57 1 93.62 276 THR B C 1
ATOM 5852 O O . THR B 1 276 ? 12.477 26.016 3.609 1 93.62 276 THR B O 1
ATOM 5855 N N . PRO B 1 277 ? 12.406 25.938 1.409 1 92.06 277 PRO B N 1
ATOM 5856 C CA . PRO B 1 277 ? 13.43 26.969 1.3 1 92.06 277 PRO B CA 1
ATOM 5857 C C . PRO B 1 277 ? 12.93 28.344 1.771 1 92.06 277 PRO B C 1
ATOM 5859 O O . PRO B 1 277 ? 11.719 28.578 1.821 1 92.06 277 PRO B O 1
ATOM 5862 N N . PRO B 1 278 ? 13.891 29.234 2.174 1 94.31 278 PRO B N 1
ATOM 5863 C CA . PRO B 1 278 ? 13.5 30.578 2.578 1 94.31 278 PRO B CA 1
ATOM 5864 C C . PRO B 1 278 ? 12.75 31.328 1.479 1 94.31 278 PRO B C 1
ATOM 5866 O O . PRO B 1 278 ? 13.109 31.234 0.301 1 94.31 278 PRO B O 1
ATOM 5869 N N . SER B 1 279 ? 11.703 31.938 1.83 1 91.75 279 SER B N 1
ATOM 5870 C CA . SER B 1 279 ? 10.898 32.75 0.925 1 91.75 279 SER B CA 1
ATOM 5871 C C . SER B 1 279 ? 10.305 33.969 1.648 1 91.75 279 SER B C 1
ATOM 5873 O O . SER B 1 279 ? 10.148 33.938 2.871 1 91.75 279 SER B O 1
ATOM 5875 N N . PRO B 1 280 ? 10.016 35 0.921 1 93.62 280 PRO B N 1
ATOM 5876 C CA . PRO B 1 280 ? 9.422 36.156 1.567 1 93.62 280 PRO B CA 1
ATOM 5877 C C . PRO B 1 280 ? 7.984 35.938 2.018 1 93.62 280 PRO B C 1
ATOM 5879 O O . PRO B 1 280 ? 7.184 35.375 1.265 1 93.62 280 PRO B O 1
ATOM 5882 N N . PHE B 1 281 ? 7.676 36.344 3.195 1 94.06 281 PHE B N 1
ATOM 5883 C CA . PHE B 1 281 ? 6.324 36.281 3.734 1 94.06 281 PHE B CA 1
ATOM 5884 C C . PHE B 1 281 ? 5.988 37.531 4.516 1 94.06 281 PHE B C 1
ATOM 5886 O O . PHE B 1 281 ? 6.887 38.25 5 1 94.06 281 PHE B O 1
ATOM 5893 N N . PRO B 1 282 ? 4.695 37.844 4.656 1 93.75 282 PRO B N 1
ATOM 5894 C CA . PRO B 1 282 ? 4.289 39 5.457 1 93.75 282 PRO B CA 1
ATOM 5895 C C . PRO B 1 282 ? 4.746 38.906 6.91 1 93.75 282 PRO B C 1
ATOM 5897 O O . PRO B 1 282 ? 4.922 37.812 7.43 1 93.75 282 PRO B O 1
ATOM 5900 N N . VAL B 1 283 ? 4.891 40.125 7.48 1 96.44 283 VAL B N 1
ATOM 5901 C CA . VAL B 1 283 ? 5.379 40.188 8.852 1 96.44 283 VAL B CA 1
ATOM 5902 C C . VAL B 1 283 ? 4.223 40.5 9.797 1 96.44 283 VAL B C 1
ATOM 5904 O O . VAL B 1 283 ? 3.416 41.406 9.531 1 96.44 283 VAL B O 1
ATOM 5907 N N . PHE B 1 284 ? 4.051 39.719 10.789 1 97.62 284 PHE B N 1
ATOM 5908 C CA . PHE B 1 284 ? 3.156 40.031 11.898 1 97.62 284 PHE B CA 1
ATOM 5909 C C . PHE B 1 284 ? 3.885 40.812 12.992 1 97.62 284 PHE B C 1
ATOM 5911 O O . PHE B 1 284 ? 4.906 40.344 13.508 1 97.62 284 PHE B O 1
ATOM 5918 N N . ARG B 1 285 ? 3.404 41.938 13.336 1 98.06 285 ARG B N 1
ATOM 5919 C CA . ARG B 1 285 ? 3.967 42.75 14.406 1 98.06 285 ARG B CA 1
ATOM 5920 C C . ARG B 1 285 ? 3.078 42.719 15.641 1 98.06 285 ARG B C 1
ATOM 5922 O O . ARG B 1 285 ? 1.932 43.188 15.594 1 98.06 285 ARG B O 1
ATOM 5929 N N . ALA B 1 286 ? 3.641 42.281 16.734 1 98.62 286 ALA B N 1
ATOM 5930 C CA . ALA B 1 286 ? 2.891 42.156 17.969 1 98.62 286 ALA B CA 1
ATOM 5931 C C . ALA B 1 286 ? 2.725 43.531 18.641 1 98.62 286 ALA B C 1
ATOM 5933 O O . ALA B 1 286 ? 3.678 44.312 18.719 1 98.62 286 ALA B O 1
ATOM 5934 N N . GLY B 1 287 ? 1.516 43.781 19.094 1 98.44 287 GLY B N 1
ATOM 5935 C CA . GLY B 1 287 ? 1.226 45 19.812 1 98.44 287 GLY B CA 1
ATOM 5936 C C . GLY B 1 287 ? 0.962 44.812 21.281 1 98.44 287 GLY B C 1
ATOM 5937 O O . GLY B 1 287 ? 1.235 45.688 22.109 1 98.44 287 GLY B O 1
ATOM 5938 N N . ALA B 1 288 ? 0.447 43.688 21.609 1 98.56 288 ALA B N 1
ATOM 5939 C CA . ALA B 1 288 ? 0.166 43.344 23 1 98.56 288 ALA B CA 1
ATOM 5940 C C . ALA B 1 288 ? 0.194 41.812 23.188 1 98.56 288 ALA B C 1
ATOM 5942 O O . ALA B 1 288 ? -0.127 41.062 22.266 1 98.56 288 ALA B O 1
ATOM 5943 N N . ILE B 1 289 ? 0.626 41.375 24.312 1 98.81 289 ILE B N 1
ATOM 5944 C CA . ILE B 1 289 ? 0.659 39.969 24.672 1 98.81 289 ILE B CA 1
ATOM 5945 C C . ILE B 1 289 ? -0.056 39.75 26 1 98.81 289 ILE B C 1
ATOM 5947 O O . ILE B 1 289 ? 0.106 40.531 26.938 1 98.81 289 ILE B O 1
ATOM 5951 N N . TYR B 1 290 ? -0.911 38.75 26.047 1 98.62 290 TYR B N 1
ATOM 5952 C CA . TYR B 1 290 ? -1.672 38.375 27.234 1 98.62 290 TYR B CA 1
ATOM 5953 C C . TYR B 1 290 ? -1.483 36.906 27.547 1 98.62 290 TYR B C 1
ATOM 5955 O O . TYR B 1 290 ? -1.443 36.062 26.641 1 98.62 290 TYR B O 1
ATOM 5963 N N . THR B 1 291 ? -1.33 36.531 28.859 1 98.44 291 THR B N 1
ATOM 5964 C CA . THR B 1 291 ? -1.306 35.125 29.266 1 98.44 291 THR B CA 1
ATOM 5965 C C . THR B 1 291 ? -2.15 34.906 30.516 1 98.44 291 THR B C 1
ATOM 5967 O O . THR B 1 291 ? -2.426 35.844 31.266 1 98.44 291 THR B O 1
ATOM 5970 N N . VAL B 1 292 ? -2.602 33.719 30.672 1 98.12 292 VAL B N 1
ATOM 5971 C CA . VAL B 1 292 ? -3.141 33.281 31.953 1 98.12 292 VAL B CA 1
ATOM 5972 C C . VAL B 1 292 ? -1.997 32.938 32.906 1 98.12 292 VAL B C 1
ATOM 5974 O O . VAL B 1 292 ? -0.824 33 32.531 1 98.12 292 VAL B O 1
ATOM 5977 N N . GLU B 1 293 ? -2.416 32.594 34.156 1 96.19 293 GLU B N 1
ATOM 5978 C CA . GLU B 1 293 ? -1.424 32.125 35.125 1 96.19 293 GLU B CA 1
ATOM 5979 C C . GLU B 1 293 ? -0.923 30.719 34.719 1 96.19 293 GLU B C 1
ATOM 5981 O O . GLU B 1 293 ? -1.709 29.859 34.312 1 96.19 293 GLU B O 1
ATOM 5986 N N . ASP B 1 294 ? 0.358 30.469 34.781 1 96.38 294 ASP B N 1
ATOM 5987 C CA . ASP B 1 294 ? 0.988 29.203 34.469 1 96.38 294 ASP B CA 1
ATOM 5988 C C . ASP B 1 294 ? 0.569 28.719 33.062 1 96.38 294 ASP B C 1
ATOM 5990 O O . ASP B 1 294 ? 0.046 27.609 32.938 1 96.38 294 ASP B O 1
ATOM 5994 N N . PRO B 1 295 ? 0.867 29.562 32.125 1 98.31 295 PRO B N 1
ATOM 5995 C CA . PRO B 1 295 ? 0.354 29.297 30.766 1 98.31 295 PRO B CA 1
ATOM 5996 C C . PRO B 1 295 ? 0.923 28.016 30.156 1 98.31 295 PRO B C 1
ATOM 5998 O O . PRO B 1 295 ? 2.041 27.625 30.484 1 98.31 295 PRO B O 1
ATOM 6001 N N . ILE B 1 296 ? 0.147 27.359 29.297 1 98.81 296 ILE B N 1
ATOM 6002 C CA . ILE B 1 296 ? 0.529 26.156 28.547 1 98.81 296 ILE B CA 1
ATOM 6003 C C . ILE B 1 296 ? 0.662 26.5 27.078 1 98.81 296 ILE B C 1
ATOM 6005 O O . ILE B 1 296 ? -0.305 26.922 26.438 1 98.81 296 ILE B O 1
ATOM 6009 N N . PHE B 1 297 ? 1.867 26.328 26.547 1 98.81 297 PHE B N 1
ATOM 6010 C CA . PHE B 1 297 ? 2.131 26.547 25.141 1 98.81 297 PHE B CA 1
ATOM 6011 C C . PHE B 1 297 ? 1.852 25.281 24.328 1 98.81 297 PHE B C 1
ATOM 6013 O O . PHE B 1 297 ? 2.424 24.234 24.609 1 98.81 297 PHE B O 1
ATOM 6020 N N . HIS B 1 298 ? 0.906 25.375 23.344 1 98.75 298 HIS B N 1
ATOM 6021 C CA . HIS B 1 298 ? 0.566 24.25 22.484 1 98.75 298 HIS B CA 1
ATOM 6022 C C . HIS B 1 298 ? 1.459 24.219 21.25 1 98.75 298 HIS B C 1
ATOM 6024 O O . HIS B 1 298 ? 1.483 25.172 20.469 1 98.75 298 HIS B O 1
ATOM 6030 N N . ALA B 1 299 ? 2.199 23.125 21.094 1 98.44 299 ALA B N 1
ATOM 6031 C CA . ALA B 1 299 ? 3.105 22.984 19.969 1 98.44 299 ALA B CA 1
ATOM 6032 C C . ALA B 1 299 ? 2.863 21.656 19.234 1 98.44 299 ALA B C 1
ATOM 6034 O O . ALA B 1 299 ? 2.246 20.75 19.781 1 98.44 299 ALA B O 1
ATOM 6035 N N . THR B 1 300 ? 3.213 21.578 18 1 98.12 300 THR B N 1
ATOM 6036 C CA . THR B 1 300 ? 3.201 20.359 17.203 1 98.12 300 THR B CA 1
ATOM 6037 C C . THR B 1 300 ? 4.477 20.25 16.359 1 98.12 300 THR B C 1
ATOM 6039 O O . THR B 1 300 ? 5.215 21.234 16.219 1 98.12 300 THR B O 1
ATOM 6042 N N . VAL B 1 301 ? 4.816 19.094 16.031 1 97.88 301 VAL B N 1
ATOM 6043 C CA . VAL B 1 301 ? 5.969 18.844 15.172 1 97.88 301 VAL B CA 1
ATOM 6044 C C . VAL B 1 301 ? 5.516 18.156 13.891 1 97.88 301 VAL B C 1
ATOM 6046 O O . VAL B 1 301 ? 4.617 17.312 13.906 1 97.88 301 VAL B O 1
ATOM 6049 N N . VAL B 1 302 ? 6.062 18.609 12.75 1 96.69 302 VAL B N 1
ATOM 6050 C CA . VAL B 1 302 ? 5.746 18.016 11.461 1 96.69 302 VAL B CA 1
ATOM 6051 C C . VAL B 1 302 ? 7.023 17.5 10.797 1 96.69 302 VAL B C 1
ATOM 6053 O O . VAL B 1 302 ? 8.125 17.781 11.273 1 96.69 302 VAL B O 1
ATOM 6056 N N . GLY B 1 303 ? 6.93 16.734 9.789 1 96.5 303 GLY B N 1
ATOM 6057 C CA . GLY B 1 303 ? 8.031 16.109 9.07 1 96.5 303 GLY B CA 1
ATOM 6058 C C . GLY B 1 303 ? 7.625 14.867 8.312 1 96.5 303 GLY B C 1
ATOM 6059 O O . GLY B 1 303 ? 6.527 14.805 7.754 1 96.5 303 GLY B O 1
ATOM 6060 N N . TYR B 1 304 ? 8.594 13.977 8.211 1 95.69 304 TYR B N 1
ATOM 6061 C CA . TYR B 1 304 ? 8.297 12.68 7.613 1 95.69 304 TYR B CA 1
ATOM 6062 C C . TYR B 1 304 ? 7.242 11.938 8.422 1 95.69 304 TYR B C 1
ATOM 6064 O O . TYR B 1 304 ? 7.336 11.852 9.648 1 95.69 304 TYR B O 1
ATOM 6072 N N . PRO B 1 305 ? 6.238 11.492 7.793 1 95.12 305 PRO B N 1
ATOM 6073 C CA . PRO B 1 305 ? 5.277 10.695 8.562 1 95.12 305 PRO B CA 1
ATOM 6074 C C . PRO B 1 305 ? 5.918 9.477 9.227 1 95.12 305 PRO B C 1
ATOM 6076 O O . PRO B 1 305 ? 6.934 8.969 8.742 1 95.12 305 PRO B O 1
ATOM 6079 N N . TRP B 1 306 ? 5.414 9.023 10.344 1 94.88 306 TRP B N 1
ATOM 6080 C CA . TRP B 1 306 ? 4.09 9.266 10.906 1 94.88 306 TRP B CA 1
ATOM 6081 C C . TRP B 1 306 ? 4.172 10.227 12.094 1 94.88 306 TRP B C 1
ATOM 6083 O O . TRP B 1 306 ? 4.941 10.008 13.031 1 94.88 306 TRP B O 1
ATOM 6093 N N . LEU B 1 307 ? 3.5 11.398 12.031 1 97.44 307 LEU B N 1
ATOM 6094 C CA . LEU B 1 307 ? 3.451 12.367 13.125 1 97.44 307 LEU B CA 1
ATOM 6095 C C . LEU B 1 307 ? 2.018 12.805 13.398 1 97.44 307 LEU B C 1
ATOM 6097 O O . LEU B 1 307 ? 1.07 12.203 12.883 1 97.44 307 LEU B O 1
ATOM 6101 N N . GLU B 1 308 ? 1.849 13.719 14.273 1 97.56 308 GLU B N 1
ATOM 6102 C CA . GLU B 1 308 ? 0.54 14.164 14.75 1 97.56 308 GLU B CA 1
ATOM 6103 C C . GLU B 1 308 ? -0.338 14.617 13.586 1 97.56 308 GLU B C 1
ATOM 6105 O O . GLU B 1 308 ? -1.548 14.391 13.586 1 97.56 308 GLU B O 1
ATOM 6110 N N . ASP B 1 309 ? 0.28 15.242 12.648 1 96.69 309 ASP B N 1
ATOM 6111 C CA . ASP B 1 309 ? -0.479 15.789 11.523 1 96.69 309 ASP B CA 1
ATOM 6112 C C . ASP B 1 309 ? -1.113 14.672 10.695 1 96.69 309 ASP B C 1
ATOM 6114 O O . ASP B 1 309 ? -2.111 14.891 10.008 1 96.69 309 ASP B O 1
ATOM 6118 N N . SER B 1 310 ? -0.601 13.461 10.75 1 96.88 310 SER B N 1
ATOM 6119 C CA . SER B 1 310 ? -1.205 12.312 10.078 1 96.88 310 SER B CA 1
ATOM 6120 C C . SER B 1 310 ? -2.607 12.039 10.609 1 96.88 310 SER B C 1
ATOM 6122 O O . SER B 1 310 ? -3.531 11.781 9.836 1 96.88 310 SER B O 1
ATOM 6124 N N . VAL B 1 311 ? -2.752 12.156 11.938 1 97.19 311 VAL B N 1
ATOM 6125 C CA . VAL B 1 311 ? -4.035 11.891 12.578 1 97.19 311 VAL B CA 1
ATOM 6126 C C . VAL B 1 311 ? -4.996 13.047 12.312 1 97.19 311 VAL B C 1
ATOM 6128 O O . VAL B 1 311 ? -6.184 12.828 12.055 1 97.19 311 VAL B O 1
ATOM 6131 N N . ILE B 1 312 ? -4.422 14.219 12.367 1 97.19 312 ILE B N 1
ATOM 6132 C CA . ILE B 1 312 ? -5.246 15.398 12.094 1 97.19 312 ILE B CA 1
ATOM 6133 C C . ILE B 1 312 ? -5.809 15.32 10.68 1 97.19 312 ILE B C 1
ATOM 6135 O O . ILE B 1 312 ? -7.008 15.492 10.469 1 97.19 312 ILE B O 1
ATOM 6139 N N . GLY B 1 313 ? -4.891 15 9.734 1 96.31 313 GLY B N 1
ATOM 6140 C CA . GLY B 1 313 ? -5.305 14.883 8.344 1 96.31 313 GLY B CA 1
ATOM 6141 C C . GLY B 1 313 ? -6.379 13.828 8.125 1 96.31 313 GLY B C 1
ATOM 6142 O O . GLY B 1 313 ? -7.34 14.062 7.395 1 96.31 313 GLY B O 1
ATOM 6143 N N . LYS B 1 314 ? -6.254 12.727 8.773 1 96.94 314 LYS B N 1
ATOM 6144 C CA . LYS B 1 314 ? -7.238 11.656 8.656 1 96.94 314 LYS B CA 1
ATOM 6145 C C . LYS B 1 314 ? -8.578 12.078 9.242 1 96.94 314 LYS B C 1
ATOM 6147 O O . LYS B 1 314 ? -9.641 11.711 8.727 1 96.94 314 LYS B O 1
ATOM 6152 N N . GLY B 1 315 ? -8.523 12.766 10.406 1 96.88 315 GLY B N 1
ATOM 6153 C CA . GLY B 1 315 ? -9.75 13.305 10.977 1 96.88 315 GLY B CA 1
ATOM 6154 C C . GLY B 1 315 ? -10.484 14.25 10.047 1 96.88 315 GLY B C 1
ATOM 6155 O O . GLY B 1 315 ? -11.711 14.172 9.922 1 96.88 315 GLY B O 1
ATOM 6156 N N . ILE B 1 316 ? -9.703 15.086 9.398 1 96 316 ILE B N 1
ATOM 6157 C CA . ILE B 1 316 ? -10.281 16.062 8.477 1 96 316 ILE B CA 1
ATOM 6158 C C . ILE B 1 316 ? -10.859 15.328 7.266 1 96 316 ILE B C 1
ATOM 6160 O O . ILE B 1 316 ? -11.938 15.688 6.785 1 96 316 ILE B O 1
ATOM 6164 N N . GLU B 1 317 ? -10.148 14.328 6.773 1 96.12 317 GLU B N 1
ATOM 6165 C CA . GLU B 1 317 ? -10.648 13.477 5.695 1 96.12 317 GLU B CA 1
ATOM 6166 C C . GLU B 1 317 ? -12.039 12.945 6.012 1 96.12 317 GLU B C 1
ATOM 6168 O O . GLU B 1 317 ? -12.953 13.062 5.195 1 96.12 317 GLU B O 1
ATOM 6173 N N . ARG B 1 318 ? -12.203 12.422 7.203 1 96.88 318 ARG B N 1
ATOM 6174 C CA . ARG B 1 318 ? -13.477 11.836 7.609 1 96.88 318 ARG B CA 1
ATOM 6175 C C . ARG B 1 318 ? -14.539 12.914 7.789 1 96.88 318 ARG B C 1
ATOM 6177 O O . ARG B 1 318 ? -15.711 12.703 7.461 1 96.88 318 ARG B O 1
ATOM 6184 N N . LEU B 1 319 ? -14.109 14.039 8.305 1 95.38 319 LEU B N 1
ATOM 6185 C CA . LEU B 1 319 ? -15 15.164 8.562 1 95.38 319 LEU B CA 1
ATOM 6186 C C . LEU B 1 319 ? -15.656 15.648 7.273 1 95.38 319 LEU B C 1
ATOM 6188 O O . LEU B 1 319 ? -16.828 16.031 7.27 1 95.38 319 LEU B O 1
ATOM 6192 N N . PHE B 1 320 ? -14.961 15.539 6.156 1 94 320 PHE B N 1
ATOM 6193 C CA . PHE B 1 320 ? -15.445 16.172 4.934 1 94 320 PHE B CA 1
ATOM 6194 C C . PHE B 1 320 ? -16.016 15.133 3.979 1 94 320 PHE B C 1
ATOM 6196 O O . PHE B 1 320 ? -16.531 15.477 2.908 1 94 320 PHE B O 1
ATOM 6203 N N . LEU B 1 321 ? -15.945 13.836 4.289 1 95.88 321 LEU B N 1
ATOM 6204 C CA . LEU B 1 321 ? -16.469 12.773 3.436 1 95.88 321 LEU B CA 1
ATOM 6205 C C . LEU B 1 321 ? -17.953 13 3.15 1 95.88 321 LEU B C 1
ATOM 6207 O O . LEU B 1 321 ? -18.391 12.914 1.998 1 95.88 321 LEU B O 1
ATOM 6211 N N . PRO B 1 322 ? -18.828 13.383 4.176 1 94.5 322 PRO B N 1
ATOM 6212 C CA . PRO B 1 322 ? -20.25 13.617 3.887 1 94.5 322 PRO B CA 1
ATOM 6213 C C . PRO B 1 322 ? -20.469 14.75 2.891 1 94.5 322 PRO B C 1
ATOM 6215 O O . PRO B 1 322 ? -21.359 14.672 2.035 1 94.5 322 PRO B O 1
ATOM 6218 N N . LEU B 1 323 ? -19.688 15.812 3.025 1 90.81 323 LEU B N 1
ATOM 6219 C CA . LEU B 1 323 ? -19.781 16.922 2.082 1 90.81 323 LEU B CA 1
ATOM 6220 C C . LEU B 1 323 ? -19.375 16.484 0.68 1 90.81 323 LEU B C 1
ATOM 6222 O O . LEU B 1 323 ? -20.047 16.828 -0.302 1 90.81 323 LEU B O 1
ATOM 6226 N N . ALA B 1 324 ? -18.281 15.711 0.562 1 94 324 ALA B N 1
ATOM 6227 C CA . ALA B 1 324 ? -17.859 15.172 -0.729 1 94 324 ALA B CA 1
ATOM 6228 C C . ALA B 1 324 ? -18.953 14.312 -1.355 1 94 324 ALA B C 1
ATOM 6230 O O . ALA B 1 324 ? -19.188 14.383 -2.562 1 94 324 ALA B O 1
ATOM 6231 N N . ARG B 1 325 ? -19.641 13.523 -0.556 1 95 325 ARG B N 1
ATOM 6232 C CA . ARG B 1 325 ? -20.719 12.656 -1.017 1 95 325 ARG B CA 1
ATOM 6233 C C . ARG B 1 325 ? -21.906 13.469 -1.515 1 95 325 ARG B C 1
ATOM 6235 O O . ARG B 1 325 ? -22.609 13.055 -2.438 1 95 325 ARG B O 1
ATOM 6242 N N . MET B 1 326 ? -22.109 14.578 -0.849 1 90.94 326 MET B N 1
ATOM 6243 C CA . MET B 1 326 ? -23.188 15.461 -1.295 1 90.94 326 MET B CA 1
ATOM 6244 C C . MET B 1 326 ? -22.906 15.992 -2.699 1 90.94 326 MET B C 1
ATOM 6246 O O . MET B 1 326 ? -23.812 16.109 -3.518 1 90.94 326 MET B O 1
ATOM 6250 N N . ILE B 1 327 ? -21.688 16.266 -3.002 1 90.25 327 ILE B N 1
ATOM 6251 C CA . ILE B 1 327 ? -21.297 16.828 -4.285 1 90.25 327 ILE B CA 1
ATOM 6252 C C . ILE B 1 327 ? -21.156 15.711 -5.32 1 90.25 327 ILE B C 1
ATOM 6254 O O . ILE B 1 327 ? -21.531 15.891 -6.484 1 90.25 327 ILE B O 1
ATOM 6258 N N . ILE B 1 328 ? -20.594 14.555 -4.922 1 95.94 328 ILE B N 1
ATOM 6259 C CA . ILE B 1 328 ? -20.422 13.367 -5.75 1 95.94 328 ILE B CA 1
ATOM 6260 C C . ILE B 1 328 ? -21.219 12.211 -5.156 1 95.94 328 ILE B C 1
ATOM 6262 O O . ILE B 1 328 ? -20.672 11.367 -4.441 1 95.94 328 ILE B O 1
ATOM 6266 N N . PRO B 1 329 ? -22.422 12.094 -5.52 1 94.88 329 PRO B N 1
ATOM 6267 C CA . PRO B 1 329 ? -23.344 11.18 -4.844 1 94.88 329 PRO B CA 1
ATOM 6268 C C . PRO B 1 329 ? -22.938 9.711 -5.004 1 94.88 329 PRO B C 1
ATOM 6270 O O . PRO B 1 329 ? -23.328 8.867 -4.195 1 94.88 329 PRO B O 1
ATOM 6273 N N . GLU B 1 330 ? -22.188 9.406 -6.074 1 97.06 330 GLU B N 1
ATOM 6274 C CA . GLU B 1 330 ? -21.781 8.023 -6.293 1 97.06 330 GLU B CA 1
ATOM 6275 C C . GLU B 1 330 ? -20.609 7.645 -5.383 1 97.06 330 GLU B C 1
ATOM 6277 O O . GLU B 1 330 ? -20.25 6.469 -5.285 1 97.06 330 GLU B O 1
ATOM 6282 N N . LEU B 1 331 ? -20.031 8.602 -4.711 1 97.94 331 LEU B N 1
ATOM 6283 C CA . LEU B 1 331 ? -18.906 8.359 -3.807 1 97.94 331 LEU B CA 1
ATOM 6284 C C . LEU B 1 331 ? -19.344 7.504 -2.621 1 97.94 331 LEU B C 1
ATOM 6286 O O . LEU B 1 331 ? -20.375 7.793 -1.986 1 97.94 331 LEU B O 1
ATOM 6290 N N . VAL B 1 332 ? -18.625 6.395 -2.348 1 98.5 332 VAL B N 1
ATOM 6291 C CA . VAL B 1 332 ? -18.938 5.5 -1.236 1 98.5 332 VAL B CA 1
ATOM 6292 C C . VAL B 1 332 ? -18 5.801 -0.059 1 98.5 332 VAL B C 1
ATOM 6294 O O . VAL B 1 332 ? -18.469 6 1.067 1 98.5 332 VAL B O 1
ATOM 6297 N N . ASP B 1 333 ? -16.75 5.852 -0.275 1 98.5 333 ASP B N 1
ATOM 6298 C CA . ASP B 1 333 ? -15.75 6.086 0.755 1 98.5 333 ASP B CA 1
ATOM 6299 C C . ASP B 1 333 ? -14.484 6.711 0.161 1 98.5 333 ASP B C 1
ATOM 6301 O O . ASP B 1 333 ? -14.375 6.859 -1.059 1 98.5 333 ASP B O 1
ATOM 6305 N N . MET B 1 334 ? -13.625 7.168 0.977 1 98 334 MET B N 1
ATOM 6306 C CA . MET B 1 334 ? -12.367 7.762 0.53 1 98 334 MET B CA 1
ATOM 6307 C C . MET B 1 334 ? -11.242 7.473 1.522 1 98 334 MET B C 1
ATOM 6309 O O . MET B 1 334 ? -11.5 7.266 2.711 1 98 334 MET B O 1
ATOM 6313 N N . ASN B 1 335 ? -10.055 7.391 1.021 1 98.38 335 ASN B N 1
ATOM 6314 C CA . ASN B 1 335 ? -8.836 7.254 1.816 1 98.38 335 ASN B CA 1
ATOM 6315 C C . ASN B 1 335 ? -7.711 8.133 1.28 1 98.38 335 ASN B C 1
ATOM 6317 O O . ASN B 1 335 ? -7.285 7.973 0.135 1 98.38 335 ASN B O 1
ATOM 6321 N N . ILE B 1 336 ? -7.332 9.047 2.029 1 97.44 336 ILE B N 1
ATOM 6322 C CA . ILE B 1 336 ? -6.098 9.797 1.801 1 97.44 336 ILE B CA 1
ATOM 6323 C C . ILE B 1 336 ? -5 9.273 2.721 1 97.44 336 ILE B C 1
ATOM 6325 O O . ILE B 1 336 ? -4.867 9.719 3.861 1 97.44 336 ILE B O 1
ATOM 6329 N N . PRO B 1 337 ? -4.176 8.352 2.15 1 97.38 337 PRO B N 1
ATOM 6330 C CA . PRO B 1 337 ? -3.193 7.703 3.023 1 97.38 337 PRO B CA 1
ATOM 6331 C C . PRO B 1 337 ? -2.256 8.703 3.701 1 97.38 337 PRO B C 1
ATOM 6333 O O . PRO B 1 337 ? -1.841 9.688 3.082 1 97.38 337 PRO B O 1
ATOM 6336 N N . GLU B 1 338 ? -1.862 8.484 4.992 1 96.94 338 GLU B N 1
ATOM 6337 C CA . GLU B 1 338 ? -0.985 9.367 5.758 1 96.94 338 GLU B CA 1
ATOM 6338 C C . GLU B 1 338 ? 0.317 9.641 5.008 1 96.94 338 GLU B C 1
ATOM 6340 O O . GLU B 1 338 ? 0.766 10.781 4.926 1 96.94 338 GLU B O 1
ATOM 6345 N N . TYR B 1 339 ? 0.84 8.586 4.379 1 97.88 339 TYR B N 1
ATOM 6346 C CA . TYR B 1 339 ? 2.111 8.703 3.676 1 97.88 339 TYR B CA 1
ATOM 6347 C C . TYR B 1 339 ? 1.925 9.367 2.318 1 97.88 339 TYR B C 1
ATOM 6349 O O . TYR B 1 339 ? 2.902 9.703 1.642 1 97.88 339 TYR B O 1
ATOM 6357 N N . GLY B 1 340 ? 0.664 9.57 1.876 1 96.69 340 GLY B N 1
ATOM 6358 C CA . GLY B 1 340 ? 0.346 10.336 0.683 1 96.69 340 GLY B CA 1
ATOM 6359 C C . GLY B 1 340 ? 0.333 11.836 0.922 1 96.69 340 GLY B C 1
ATOM 6360 O O . GLY B 1 340 ? 0.138 12.617 -0.01 1 96.69 340 GLY B O 1
ATOM 6361 N N . LEU B 1 341 ? 0.541 12.266 2.199 1 94.94 341 LEU B N 1
ATOM 6362 C CA . LEU B 1 341 ? 0.752 13.648 2.619 1 94.94 341 LEU B CA 1
ATOM 6363 C C . LEU B 1 341 ? -0.448 14.516 2.256 1 94.94 341 LEU B C 1
ATOM 6365 O O . LEU B 1 341 ? -0.286 15.609 1.71 1 94.94 341 LEU B O 1
ATOM 6369 N N . PHE B 1 342 ? -1.635 14.086 2.416 1 89.06 342 PHE B N 1
ATOM 6370 C CA . PHE B 1 342 ? -2.896 14.812 2.359 1 89.06 342 PHE B CA 1
ATOM 6371 C C . PHE B 1 342 ? -3.266 15.148 0.919 1 89.06 342 PHE B C 1
ATOM 6373 O O . PHE B 1 342 ? -4.422 15.008 0.521 1 89.06 342 PHE B O 1
ATOM 6380 N N . HIS B 1 343 ? -2.197 15.539 0.134 1 92.69 343 HIS B N 1
ATOM 6381 C CA . HIS B 1 343 ? -2.557 15.969 -1.21 1 92.69 343 HIS B CA 1
ATOM 6382 C C . HIS B 1 343 ? -1.822 15.156 -2.27 1 92.69 343 HIS B C 1
ATOM 6384 O O . HIS B 1 343 ? -2.004 15.383 -3.469 1 92.69 343 HIS B O 1
ATOM 6390 N N . GLY B 1 344 ? -1.045 14.227 -1.861 1 96.19 344 GLY B N 1
ATOM 6391 C CA . GLY B 1 344 ? -0.246 13.484 -2.824 1 96.19 344 GLY B CA 1
ATOM 6392 C C . GLY B 1 344 ? -1.021 12.383 -3.52 1 96.19 344 GLY B C 1
ATOM 6393 O O . GLY B 1 344 ? -0.783 12.094 -4.695 1 96.19 344 GLY B O 1
ATOM 6394 N N . LEU B 1 345 ? -1.861 11.773 -2.795 1 97.56 345 LEU B N 1
ATOM 6395 C CA . LEU B 1 345 ? -2.596 10.617 -3.299 1 97.56 345 LEU B CA 1
ATOM 6396 C C . LEU B 1 345 ? -3.938 10.477 -2.588 1 97.56 345 LEU B C 1
ATOM 6398 O O . LEU B 1 345 ? -4.008 10.562 -1.359 1 97.56 345 LEU B O 1
ATOM 6402 N N . ALA B 1 346 ? -4.965 10.352 -3.316 1 98.25 346 ALA B N 1
ATOM 6403 C CA . ALA B 1 346 ? -6.293 10.047 -2.791 1 98.25 346 ALA B CA 1
ATOM 6404 C C . ALA B 1 346 ? -6.863 8.789 -3.441 1 98.25 346 ALA B C 1
ATOM 6406 O O . ALA B 1 346 ? -6.695 8.57 -4.645 1 98.25 346 ALA B O 1
ATOM 6407 N N . ILE B 1 347 ? -7.469 7.953 -2.684 1 98.81 347 ILE B N 1
ATOM 6408 C CA . ILE B 1 347 ? -8.18 6.766 -3.146 1 98.81 347 ILE B CA 1
ATOM 6409 C C . ILE B 1 347 ? -9.672 6.91 -2.846 1 98.81 347 ILE B C 1
ATOM 6411 O O . ILE B 1 347 ? -10.055 7.16 -1.702 1 98.81 347 ILE B O 1
ATOM 6415 N N . ILE B 1 348 ? -10.523 6.777 -3.834 1 98.75 348 ILE B N 1
ATOM 6416 C CA . ILE B 1 348 ? -11.961 6.887 -3.602 1 98.75 348 ILE B CA 1
ATOM 6417 C C . ILE B 1 348 ? -12.672 5.656 -4.16 1 98.75 348 ILE B C 1
ATOM 6419 O O . ILE B 1 348 ? -12.242 5.09 -5.168 1 98.75 348 ILE B O 1
ATOM 6423 N N . SER B 1 349 ? -13.641 5.18 -3.506 1 98.88 349 SER B N 1
ATOM 6424 C CA . SER B 1 349 ? -14.523 4.137 -4.023 1 98.88 349 SER B CA 1
ATOM 6425 C C . SER B 1 349 ? -15.883 4.715 -4.422 1 98.88 349 SER B C 1
ATOM 6427 O O . SER B 1 349 ? -16.359 5.68 -3.82 1 98.88 349 SER B O 1
ATOM 6429 N N . MET B 1 350 ? -16.516 4.172 -5.391 1 98.56 350 MET B N 1
ATOM 6430 C CA . MET B 1 350 ? -17.781 4.734 -5.887 1 98.56 350 MET B CA 1
ATOM 6431 C C . MET B 1 350 ? -18.672 3.645 -6.473 1 98.56 350 MET B C 1
ATOM 6433 O O . MET B 1 350 ? -18.203 2.547 -6.777 1 98.56 350 MET B O 1
ATOM 6437 N N . ARG B 1 351 ? -19.938 3.928 -6.574 1 98.38 351 ARG B N 1
ATOM 6438 C CA . ARG B 1 351 ? -20.906 3.096 -7.281 1 98.38 351 ARG B CA 1
ATOM 6439 C C . ARG B 1 351 ? -20.938 3.432 -8.766 1 98.38 351 ARG B C 1
ATOM 6441 O O . ARG B 1 351 ? -21.438 4.484 -9.164 1 98.38 351 ARG B O 1
ATOM 6448 N N . LYS B 1 352 ? -20.344 2.596 -9.57 1 97.44 352 LYS B N 1
ATOM 6449 C CA . LYS B 1 352 ? -20.297 2.812 -11.016 1 97.44 352 LYS B CA 1
ATOM 6450 C C . LYS B 1 352 ? -21.578 2.346 -11.688 1 97.44 352 LYS B C 1
ATOM 6452 O O . LYS B 1 352 ? -22.031 1.215 -11.477 1 97.44 352 LYS B O 1
ATOM 6457 N N . ARG B 1 353 ? -22.234 3.266 -12.539 1 96.12 353 ARG B N 1
ATOM 6458 C CA . ARG B 1 353 ? -23.516 2.961 -13.18 1 96.12 353 ARG B CA 1
ATOM 6459 C C . ARG B 1 353 ? -23.406 3.125 -14.695 1 96.12 353 ARG B C 1
ATOM 6461 O O . ARG B 1 353 ? -24.219 2.557 -15.438 1 96.12 353 ARG B O 1
ATOM 6468 N N . TYR B 1 354 ? -22.547 3.869 -15.242 1 95.69 354 TYR B N 1
ATOM 6469 C CA . TYR B 1 354 ? -22.406 4.094 -16.672 1 95.69 354 TYR B CA 1
ATOM 6470 C C . TYR B 1 354 ? -20.938 4.27 -17.062 1 95.69 354 TYR B C 1
ATOM 6472 O O . TYR B 1 354 ? -20.094 4.527 -16.203 1 95.69 354 TYR B O 1
ATOM 6480 N N . PRO B 1 355 ? -20.578 4.086 -18.328 1 96.62 355 PRO B N 1
ATOM 6481 C CA . PRO B 1 355 ? -19.188 4.16 -18.797 1 96.62 355 PRO B CA 1
ATOM 6482 C C . PRO B 1 355 ? -18.562 5.535 -18.562 1 96.62 355 PRO B C 1
ATOM 6484 O O . PRO B 1 355 ? -19.234 6.559 -18.719 1 96.62 355 PRO B O 1
ATOM 6487 N N . GLY B 1 356 ? -17.328 5.609 -18.109 1 96.88 356 GLY B N 1
ATOM 6488 C CA . GLY B 1 356 ? -16.594 6.855 -17.953 1 96.88 356 GLY B CA 1
ATOM 6489 C C . GLY B 1 356 ? -16.875 7.555 -16.625 1 96.88 356 GLY B C 1
ATOM 6490 O O . GLY B 1 356 ? -16.266 8.586 -16.328 1 96.88 356 GLY B O 1
ATOM 6491 N N . GLN B 1 357 ? -17.719 6.957 -15.797 1 97.38 357 GLN B N 1
ATOM 6492 C CA . GLN B 1 357 ? -18.172 7.629 -14.586 1 97.38 357 GLN B CA 1
ATOM 6493 C C . GLN B 1 357 ? -17.031 7.832 -13.594 1 97.38 357 GLN B C 1
ATOM 6495 O O . GLN B 1 357 ? -17.016 8.82 -12.859 1 97.38 357 GLN B O 1
ATOM 6500 N N . ALA B 1 358 ? -16.062 6.844 -13.547 1 98.19 358 ALA B N 1
ATOM 6501 C CA . ALA B 1 358 ? -14.93 6.938 -12.625 1 98.19 358 ALA B CA 1
ATOM 6502 C C . ALA B 1 358 ? -14.141 8.219 -12.859 1 98.19 358 ALA B C 1
ATOM 6504 O O . ALA B 1 358 ? -13.766 8.906 -11.906 1 98.19 358 ALA B O 1
ATOM 6505 N N . ARG B 1 359 ? -13.891 8.555 -14.133 1 97.5 359 ARG B N 1
ATOM 6506 C CA . ARG B 1 359 ? -13.172 9.773 -14.477 1 97.5 359 ARG B CA 1
ATOM 6507 C C . ARG B 1 359 ? -13.969 11.016 -14.078 1 97.5 359 ARG B C 1
ATOM 6509 O O . ARG B 1 359 ? -13.398 11.992 -13.586 1 97.5 359 ARG B O 1
ATOM 6516 N N . SER B 1 360 ? -15.258 10.93 -14.258 1 97.06 360 SER B N 1
ATOM 6517 C CA . SER B 1 360 ? -16.125 12.039 -13.867 1 97.06 360 SER B CA 1
ATOM 6518 C C . SER B 1 360 ? -16.078 12.289 -12.367 1 97.06 360 SER B C 1
ATOM 6520 O O . SER B 1 360 ? -15.961 13.43 -11.922 1 97.06 360 SER B O 1
ATOM 6522 N N . ALA B 1 361 ? -16.188 11.203 -11.625 1 97.38 361 ALA B N 1
ATOM 6523 C CA . ALA B 1 361 ? -16.125 11.312 -10.172 1 97.38 361 ALA B CA 1
ATOM 6524 C C . ALA B 1 361 ? -14.789 11.914 -9.719 1 97.38 361 ALA B C 1
ATOM 6526 O O . ALA B 1 361 ? -14.766 12.797 -8.859 1 97.38 361 ALA B O 1
ATOM 6527 N N . ALA B 1 362 ? -13.68 11.43 -10.328 1 98.12 362 ALA B N 1
ATOM 6528 C CA . ALA B 1 362 ? -12.352 11.93 -9.977 1 98.12 362 ALA B CA 1
ATOM 6529 C C . ALA B 1 362 ? -12.211 13.414 -10.312 1 98.12 362 ALA B C 1
ATOM 6531 O O . ALA B 1 362 ? -11.688 14.188 -9.516 1 98.12 362 ALA B O 1
ATOM 6532 N N . MET B 1 363 ? -12.672 13.812 -11.469 1 96.88 363 MET B N 1
ATOM 6533 C CA . MET B 1 363 ? -12.602 15.211 -11.875 1 96.88 363 MET B CA 1
ATOM 6534 C C . MET B 1 363 ? -13.461 16.094 -10.961 1 96.88 363 MET B C 1
ATOM 6536 O O . MET B 1 363 ? -13.086 17.219 -10.656 1 96.88 363 MET B O 1
ATOM 6540 N N . GLY B 1 364 ? -14.633 15.578 -10.57 1 95.44 364 GLY B N 1
ATOM 6541 C CA . GLY B 1 364 ? -15.445 16.281 -9.602 1 95.44 364 GLY B CA 1
ATOM 6542 C C . GLY B 1 364 ? -14.719 16.531 -8.289 1 95.44 364 GLY B C 1
ATOM 6543 O O . GLY B 1 364 ? -14.742 17.656 -7.766 1 95.44 364 GLY B O 1
ATOM 6544 N N . LEU B 1 365 ? -14.07 15.484 -7.848 1 95.44 365 LEU B N 1
ATOM 6545 C CA . LEU B 1 365 ? -13.312 15.602 -6.605 1 95.44 365 LEU B CA 1
ATOM 6546 C C . LEU B 1 365 ? -12.188 16.625 -6.742 1 95.44 365 LEU B C 1
ATOM 6548 O O . LEU B 1 365 ? -11.992 17.453 -5.859 1 95.44 365 LEU B O 1
ATOM 6552 N N . LEU B 1 366 ? -11.492 16.562 -7.879 1 95.38 366 LEU B N 1
ATOM 6553 C CA . LEU B 1 366 ? -10.328 17.406 -8.125 1 95.38 366 LEU B CA 1
ATOM 6554 C C . LEU B 1 366 ? -10.75 18.859 -8.352 1 95.38 366 LEU B C 1
ATOM 6556 O O . LEU B 1 366 ? -9.914 19.766 -8.352 1 95.38 366 LEU B O 1
ATOM 6560 N N . GLY B 1 367 ? -12.055 19.109 -8.43 1 90.56 367 GLY B N 1
ATOM 6561 C CA . GLY B 1 367 ? -12.547 20.469 -8.672 1 90.56 367 GLY B CA 1
ATOM 6562 C C . GLY B 1 367 ? -13.078 21.141 -7.426 1 90.56 367 GLY B C 1
ATOM 6563 O O . GLY B 1 367 ? -13.516 22.297 -7.477 1 90.56 367 GLY B O 1
ATOM 6564 N N . ILE B 1 368 ? -12.961 20.453 -6.32 1 85.69 368 ILE B N 1
ATOM 6565 C CA . ILE B 1 368 ? -13.664 21.016 -5.172 1 85.69 368 ILE B CA 1
ATOM 6566 C C . ILE B 1 368 ? -12.672 21.266 -4.035 1 85.69 368 ILE B C 1
ATOM 6568 O O . ILE B 1 368 ? -11.953 20.359 -3.615 1 85.69 368 ILE B O 1
ATOM 6572 N N . GLY B 1 369 ? -12.68 22.531 -3.533 1 82.31 369 GLY B N 1
ATOM 6573 C CA . GLY B 1 369 ? -11.977 22.891 -2.311 1 82.31 369 GLY B CA 1
ATOM 6574 C C . GLY B 1 369 ? -10.516 22.469 -2.312 1 82.31 369 GLY B C 1
ATOM 6575 O O . GLY B 1 369 ? -9.789 22.75 -3.27 1 82.31 369 GLY B O 1
ATOM 6576 N N . GLN B 1 370 ? -10.109 21.875 -1.243 1 85.56 370 GLN B N 1
ATOM 6577 C CA . GLN B 1 370 ? -8.711 21.531 -1.054 1 85.56 370 GLN B CA 1
ATOM 6578 C C . GLN B 1 370 ? -8.352 20.266 -1.829 1 85.56 370 GLN B C 1
ATOM 6580 O O . GLN B 1 370 ? -7.168 19.969 -2.035 1 85.56 370 GLN B O 1
ATOM 6585 N N . PHE B 1 371 ? -9.328 19.547 -2.33 1 91.25 371 PHE B N 1
ATOM 6586 C CA . PHE B 1 371 ? -9.055 18.375 -3.166 1 91.25 371 PHE B CA 1
ATOM 6587 C C . PHE B 1 371 ? -8.438 18.797 -4.496 1 91.25 371 PHE B C 1
ATOM 6589 O O . PHE B 1 371 ? -7.816 17.984 -5.184 1 91.25 371 PHE B O 1
ATOM 6596 N N . SER B 1 372 ? -8.641 20.062 -4.797 1 91.75 372 SER B N 1
ATOM 6597 C CA . SER B 1 372 ? -8.055 20.562 -6.035 1 91.75 372 SER B CA 1
ATOM 6598 C C . SER B 1 372 ? -6.535 20.5 -5.992 1 91.75 372 SER B C 1
ATOM 6600 O O . SER B 1 372 ? -5.879 20.547 -7.035 1 91.75 372 SER B O 1
ATOM 6602 N N . LEU B 1 373 ? -5.996 20.375 -4.816 1 92.69 373 LEU B N 1
ATOM 6603 C CA . LEU B 1 373 ? -4.547 20.328 -4.664 1 92.69 373 LEU B CA 1
ATOM 6604 C C . LEU B 1 373 ? -4.043 18.891 -4.77 1 92.69 373 LEU B C 1
ATOM 6606 O O . LEU B 1 373 ? -2.836 18.656 -4.836 1 92.69 373 LEU B O 1
ATOM 6610 N N . THR B 1 374 ? -4.953 17.922 -4.824 1 95.94 374 THR B N 1
ATOM 6611 C CA . THR B 1 374 ? -4.566 16.516 -4.879 1 95.94 374 THR B CA 1
ATOM 6612 C C . THR B 1 374 ? -3.906 16.188 -6.215 1 95.94 374 THR B C 1
ATOM 6614 O O . THR B 1 374 ? -4.387 16.609 -7.27 1 95.94 374 THR B O 1
ATOM 6617 N N . LYS B 1 375 ? -2.826 15.469 -6.164 1 96.62 375 LYS B N 1
ATOM 6618 C CA . LYS B 1 375 ? -2.02 15.195 -7.352 1 96.62 375 LYS B CA 1
ATOM 6619 C C . LYS B 1 375 ? -2.479 13.922 -8.047 1 96.62 375 LYS B C 1
ATOM 6621 O O . LYS B 1 375 ? -2.596 13.883 -9.273 1 96.62 375 LYS B O 1
ATOM 6626 N N . ILE B 1 376 ? -2.691 12.836 -7.363 1 98.31 376 ILE B N 1
ATOM 6627 C CA . ILE B 1 376 ? -3.047 11.547 -7.934 1 98.31 376 ILE B CA 1
ATOM 6628 C C . ILE B 1 376 ? -4.332 11.031 -7.293 1 98.31 376 ILE B C 1
ATOM 6630 O O . ILE B 1 376 ? -4.469 11.047 -6.066 1 98.31 376 ILE B O 1
ATOM 6634 N N . VAL B 1 377 ? -5.316 10.648 -8.055 1 98.69 377 VAL B N 1
ATOM 6635 C CA . VAL B 1 377 ? -6.559 10.062 -7.57 1 98.69 377 VAL B CA 1
ATOM 6636 C C . VAL B 1 377 ? -6.734 8.664 -8.156 1 98.69 377 VAL B C 1
ATOM 6638 O O . VAL B 1 377 ? -6.672 8.477 -9.367 1 98.69 377 VAL B O 1
ATOM 6641 N N . VAL B 1 378 ? -6.871 7.68 -7.371 1 98.88 378 VAL B N 1
ATOM 6642 C CA . VAL B 1 378 ? -7.211 6.316 -7.77 1 98.88 378 VAL B CA 1
ATOM 6643 C C . VAL B 1 378 ? -8.68 6.043 -7.477 1 98.88 378 VAL B C 1
ATOM 6645 O O . VAL B 1 378 ? -9.141 6.238 -6.348 1 98.88 378 VAL B O 1
ATOM 6648 N N . VAL B 1 379 ? -9.461 5.652 -8.414 1 98.94 379 VAL B N 1
ATOM 6649 C CA . VAL B 1 379 ? -10.883 5.367 -8.258 1 98.94 379 VAL B CA 1
ATOM 6650 C C . VAL B 1 379 ? -11.109 3.857 -8.305 1 98.94 379 VAL B C 1
ATOM 6652 O O . VAL B 1 379 ? -10.688 3.186 -9.25 1 98.94 379 VAL B O 1
ATOM 6655 N N . VAL B 1 380 ? -11.734 3.291 -7.336 1 98.94 380 VAL B N 1
ATOM 6656 C CA . VAL B 1 380 ? -12.016 1.859 -7.277 1 98.94 380 VAL B CA 1
ATOM 6657 C C . VAL B 1 380 ? -13.516 1.634 -7.121 1 98.94 380 VAL B C 1
ATOM 6659 O O . VAL B 1 380 ? -14.281 2.586 -6.941 1 98.94 380 VAL B O 1
ATOM 6662 N N . ASP B 1 381 ? -13.961 0.383 -7.23 1 98.75 381 ASP B N 1
ATOM 6663 C CA . ASP B 1 381 ? -15.367 0.022 -7.137 1 98.75 381 ASP B CA 1
ATOM 6664 C C . ASP B 1 381 ? -15.859 0.078 -5.691 1 98.75 381 ASP B C 1
ATOM 6666 O O . ASP B 1 381 ? -15.047 0.064 -4.758 1 98.75 381 ASP B O 1
ATOM 6670 N N . GLU B 1 382 ? -17.188 0.119 -5.504 1 98.56 382 GLU B N 1
ATOM 6671 C CA . GLU B 1 382 ? -17.859 0.297 -4.219 1 98.56 382 GLU B CA 1
ATOM 6672 C C . GLU B 1 382 ? -17.5 -0.833 -3.254 1 98.56 382 GLU B C 1
ATOM 6674 O O . GLU B 1 382 ? -17.562 -0.658 -2.035 1 98.56 382 GLU B O 1
ATOM 6679 N N . ASP B 1 383 ? -17.078 -1.977 -3.773 1 98 383 ASP B N 1
ATOM 6680 C CA . ASP B 1 383 ? -16.859 -3.141 -2.92 1 98 383 ASP B CA 1
ATOM 6681 C C . ASP B 1 383 ? -15.383 -3.256 -2.518 1 98 383 ASP B C 1
ATOM 6683 O O . ASP B 1 383 ? -15 -4.199 -1.825 1 98 383 ASP B O 1
ATOM 6687 N N . VAL B 1 384 ? -14.562 -2.352 -2.953 1 98.62 384 VAL B N 1
ATOM 6688 C CA . VAL B 1 384 ? -13.156 -2.334 -2.578 1 98.62 384 VAL B CA 1
ATOM 6689 C C . VAL B 1 384 ? -12.969 -1.522 -1.298 1 98.62 384 VAL B C 1
ATOM 6691 O O . VAL B 1 384 ? -13.422 -0.379 -1.209 1 98.62 384 VAL B O 1
ATOM 6694 N N . ASN B 1 385 ? -12.32 -2.064 -0.249 1 98.62 385 ASN B N 1
ATOM 6695 C CA . ASN B 1 385 ? -11.977 -1.32 0.96 1 98.62 385 ASN B CA 1
ATOM 6696 C C . ASN B 1 385 ? -10.805 -0.373 0.725 1 98.62 385 ASN B C 1
ATOM 6698 O O . ASN B 1 385 ? -9.656 -0.807 0.675 1 98.62 385 ASN B O 1
ATOM 6702 N N . VAL B 1 386 ? -11.086 0.894 0.626 1 98.69 386 VAL B N 1
ATOM 6703 C CA . VAL B 1 386 ? -10.086 1.891 0.251 1 98.69 386 VAL B CA 1
ATOM 6704 C C . VAL B 1 386 ? -9.039 2.014 1.354 1 98.69 386 VAL B C 1
ATOM 6706 O O . VAL B 1 386 ? -7.965 2.572 1.135 1 98.69 386 VAL B O 1
ATOM 6709 N N . HIS B 1 387 ? -9.297 1.542 2.584 1 98 387 HIS B N 1
ATOM 6710 C CA . HIS B 1 387 ? -8.359 1.636 3.695 1 98 387 HIS B CA 1
ATOM 6711 C C . HIS B 1 387 ? -7.41 0.44 3.721 1 98 387 HIS B C 1
ATOM 6713 O O . HIS B 1 387 ? -6.465 0.41 4.508 1 98 387 HIS B O 1
ATOM 6719 N N . ASP B 1 388 ? -7.641 -0.583 2.928 1 98.19 388 ASP B N 1
ATOM 6720 C CA . ASP B 1 388 ? -6.742 -1.713 2.715 1 98.19 388 ASP B CA 1
ATOM 6721 C C . ASP B 1 388 ? -5.98 -1.567 1.401 1 98.19 388 ASP B C 1
ATOM 6723 O O . ASP B 1 388 ? -6.484 -1.939 0.34 1 98.19 388 ASP B O 1
ATOM 6727 N N . ILE B 1 389 ? -4.75 -1.156 1.512 1 98.38 389 ILE B N 1
ATOM 6728 C CA . ILE B 1 389 ? -3.963 -0.811 0.333 1 98.38 389 ILE B CA 1
ATOM 6729 C C . ILE B 1 389 ? -3.752 -2.055 -0.529 1 98.38 389 ILE B C 1
ATOM 6731 O O . ILE B 1 389 ? -3.611 -1.954 -1.75 1 98.38 389 ILE B O 1
ATOM 6735 N N . ASN B 1 390 ? -3.756 -3.24 0.056 1 98.06 390 ASN B N 1
ATOM 6736 C CA . ASN B 1 390 ? -3.652 -4.469 -0.725 1 98.06 390 ASN B CA 1
ATOM 6737 C C . ASN B 1 390 ? -4.84 -4.633 -1.67 1 98.06 390 ASN B C 1
ATOM 6739 O O . ASN B 1 390 ? -4.668 -5.023 -2.826 1 98.06 390 ASN B O 1
ATOM 6743 N N . GLU B 1 391 ? -6.059 -4.367 -1.16 1 98.38 391 GLU B N 1
ATOM 6744 C CA . GLU B 1 391 ? -7.234 -4.441 -2.02 1 98.38 391 GLU B CA 1
ATOM 6745 C C . GLU B 1 391 ? -7.16 -3.418 -3.148 1 98.38 391 GLU B C 1
ATOM 6747 O O . GLU B 1 391 ? -7.602 -3.686 -4.27 1 98.38 391 GLU B O 1
ATOM 6752 N N . VAL B 1 392 ? -6.598 -2.256 -2.818 1 98.81 392 VAL B N 1
ATOM 6753 C CA . VAL B 1 392 ? -6.441 -1.212 -3.826 1 98.81 392 VAL B CA 1
ATOM 6754 C C . VAL B 1 392 ? -5.438 -1.662 -4.883 1 98.81 392 VAL B C 1
ATOM 6756 O O . VAL B 1 392 ? -5.676 -1.505 -6.082 1 98.81 392 VAL B O 1
ATOM 6759 N N . ILE B 1 393 ? -4.293 -2.238 -4.461 1 98.69 393 ILE B N 1
ATOM 6760 C CA . ILE B 1 393 ? -3.277 -2.748 -5.379 1 98.69 393 ILE B CA 1
ATOM 6761 C C . ILE B 1 393 ? -3.887 -3.826 -6.273 1 98.69 393 ILE B C 1
ATOM 6763 O O . ILE B 1 393 ? -3.646 -3.846 -7.484 1 98.69 393 ILE B O 1
ATOM 6767 N N . TYR B 1 394 ? -4.699 -4.703 -5.699 1 98.44 394 TYR B N 1
ATOM 6768 C CA . TYR B 1 394 ? -5.375 -5.754 -6.457 1 98.44 394 TYR B CA 1
ATOM 6769 C C . TYR B 1 394 ? -6.285 -5.156 -7.523 1 98.44 394 TYR B C 1
ATOM 6771 O O . TYR B 1 394 ? -6.297 -5.617 -8.664 1 98.44 394 TYR B O 1
ATOM 6779 N N . ALA B 1 395 ? -7.062 -4.125 -7.129 1 98.69 395 ALA B N 1
ATOM 6780 C CA . ALA B 1 395 ? -7.941 -3.449 -8.078 1 98.69 395 ALA B CA 1
ATOM 6781 C C . ALA B 1 395 ? -7.145 -2.873 -9.25 1 98.69 395 ALA B C 1
ATOM 6783 O O . ALA B 1 395 ? -7.508 -3.064 -10.406 1 98.69 395 ALA B O 1
ATOM 6784 N N . ILE B 1 396 ? -6.055 -2.229 -8.945 1 98.69 396 ILE B N 1
ATOM 6785 C CA . ILE B 1 396 ? -5.215 -1.633 -9.977 1 98.69 396 ILE B CA 1
ATOM 6786 C C . ILE B 1 396 ? -4.668 -2.725 -10.898 1 98.69 396 ILE B C 1
ATOM 67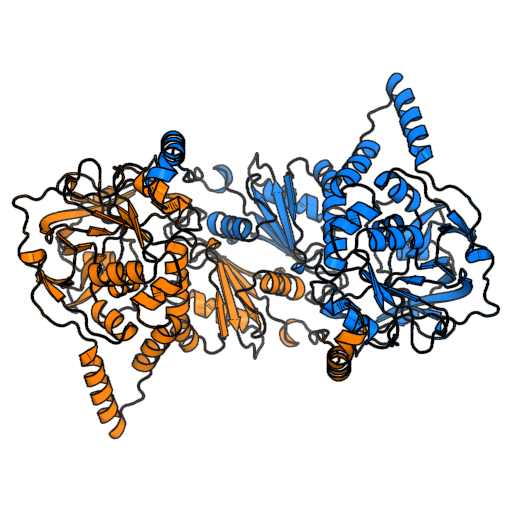88 O O . ILE B 1 396 ? -4.75 -2.613 -12.125 1 98.69 396 ILE B O 1
ATOM 6792 N N . ALA B 1 397 ? -4.203 -3.77 -10.328 1 97.62 397 ALA B N 1
ATOM 6793 C CA . ALA B 1 397 ? -3.547 -4.844 -11.07 1 97.62 397 ALA B CA 1
ATOM 6794 C C . ALA B 1 397 ? -4.527 -5.539 -12.016 1 97.62 397 ALA B C 1
ATOM 6796 O O . ALA B 1 397 ? -4.145 -5.965 -13.109 1 97.62 397 ALA B O 1
ATOM 6797 N N . THR B 1 398 ? -5.773 -5.641 -11.641 1 97.19 398 THR B N 1
ATOM 6798 C CA . THR B 1 398 ? -6.695 -6.5 -12.375 1 97.19 398 THR B CA 1
ATOM 6799 C C . THR B 1 398 ? -7.57 -5.68 -13.312 1 97.19 398 THR B C 1
ATOM 6801 O O . THR B 1 398 ? -8.172 -6.219 -14.242 1 97.19 398 THR B O 1
ATOM 6804 N N . THR B 1 399 ? -7.652 -4.348 -13.094 1 97.88 399 THR B N 1
ATOM 6805 C CA . THR B 1 399 ? -8.68 -3.643 -13.852 1 97.88 399 THR B CA 1
ATOM 6806 C C . THR B 1 399 ? -8.047 -2.605 -14.773 1 97.88 399 THR B C 1
ATOM 6808 O O . THR B 1 399 ? -8.703 -2.111 -15.695 1 97.88 399 THR B O 1
ATOM 6811 N N . VAL B 1 400 ? -6.816 -2.227 -14.617 1 98.12 400 VAL B N 1
ATOM 6812 C CA . VAL B 1 400 ? -6.258 -1.058 -15.289 1 98.12 400 VAL B CA 1
ATOM 6813 C C . VAL B 1 400 ? -5.531 -1.489 -16.562 1 98.12 400 VAL B C 1
ATOM 6815 O O . VAL B 1 400 ? -4.715 -2.412 -16.531 1 98.12 400 VAL B O 1
ATOM 6818 N N . ASP B 1 401 ? -5.855 -1.054 -17.625 1 97.62 401 ASP B N 1
ATOM 6819 C CA . ASP B 1 401 ? -5.023 -0.874 -18.812 1 97.62 401 ASP B CA 1
ATOM 6820 C C . ASP B 1 401 ? -4.531 0.566 -18.922 1 97.62 401 ASP B C 1
ATOM 6822 O O . ASP B 1 401 ? -5.309 1.474 -19.234 1 97.62 401 ASP B O 1
ATOM 6826 N N . PRO B 1 402 ? -3.213 0.812 -18.734 1 98 402 PRO B N 1
ATOM 6827 C CA . PRO B 1 402 ? -2.709 2.174 -18.531 1 98 402 PRO B CA 1
ATOM 6828 C C . PRO B 1 402 ? -3.117 3.121 -19.656 1 98 402 PRO B C 1
ATOM 6830 O O . PRO B 1 402 ? -3.541 4.25 -19.406 1 98 402 PRO B O 1
ATOM 6833 N N . ARG B 1 403 ? -3.043 2.746 -20.891 1 97.12 403 ARG B N 1
ATOM 6834 C CA . ARG B 1 403 ? -3.412 3.613 -22.016 1 97.12 403 ARG B CA 1
ATOM 6835 C C . ARG B 1 403 ? -4.871 4.047 -21.906 1 97.12 403 ARG B C 1
ATOM 6837 O O . ARG B 1 403 ? -5.195 5.207 -22.172 1 97.12 403 ARG B O 1
ATOM 6844 N N . ARG B 1 404 ? -5.73 3.168 -21.547 1 96.56 404 ARG B N 1
ATOM 6845 C CA . ARG B 1 404 ? -7.168 3.42 -21.484 1 96.56 404 ARG B CA 1
ATOM 6846 C C . ARG B 1 404 ? -7.555 4.102 -20.172 1 96.56 404 ARG B C 1
ATOM 6848 O O . ARG B 1 404 ? -8.391 5.004 -20.172 1 96.56 404 ARG B O 1
ATOM 6855 N N . ASP B 1 405 ? -6.996 3.695 -19.094 1 98.12 405 ASP B N 1
ATOM 6856 C CA . ASP B 1 405 ? -7.598 3.926 -17.781 1 98.12 405 ASP B CA 1
ATOM 6857 C C . ASP B 1 405 ? -6.809 4.969 -17 1 98.12 405 ASP B C 1
ATOM 6859 O O . ASP B 1 405 ? -7.176 5.312 -15.867 1 98.12 405 ASP B O 1
ATOM 6863 N N . VAL B 1 406 ? -5.684 5.516 -17.562 1 98.56 406 VAL B N 1
ATOM 6864 C CA . VAL B 1 406 ? -4.883 6.527 -16.875 1 98.56 406 VAL B CA 1
ATOM 6865 C C . VAL B 1 406 ? -4.953 7.848 -17.641 1 98.56 406 VAL B C 1
ATOM 6867 O O . VAL B 1 406 ? -4.781 7.871 -18.859 1 98.56 406 VAL B O 1
ATOM 6870 N N . GLN B 1 407 ? -5.281 8.883 -16.938 1 98.25 407 GLN B N 1
ATOM 6871 C CA . GLN B 1 407 ? -5.336 10.219 -17.531 1 98.25 407 GLN B CA 1
ATOM 6872 C C . GLN B 1 407 ? -4.383 11.172 -16.812 1 98.25 407 GLN B C 1
ATOM 6874 O O . GLN B 1 407 ? -4.418 11.297 -15.594 1 98.25 407 GLN B O 1
ATOM 6879 N N . ILE B 1 408 ? -3.494 11.805 -17.594 1 98.25 408 ILE B N 1
ATOM 6880 C CA . ILE B 1 408 ? -2.613 12.844 -17.078 1 98.25 408 ILE B CA 1
ATOM 6881 C C . ILE B 1 408 ? -3.184 14.219 -17.406 1 98.25 408 ILE B C 1
ATOM 6883 O O . ILE B 1 408 ? -3.521 14.492 -18.562 1 98.25 408 ILE B O 1
ATOM 6887 N N . ILE B 1 409 ? -3.469 14.992 -16.438 1 97.44 409 ILE B N 1
ATOM 6888 C CA . ILE B 1 409 ? -3.949 16.359 -16.594 1 97.44 409 ILE B CA 1
ATOM 6889 C C . ILE B 1 409 ? -2.799 17.344 -16.391 1 97.44 409 ILE B C 1
ATOM 6891 O O . ILE B 1 409 ? -2.24 17.422 -15.289 1 97.44 409 ILE B O 1
ATOM 6895 N N . GLU B 1 410 ? -2.504 18.109 -17.406 1 96.31 410 GLU B N 1
ATOM 6896 C CA . GLU B 1 410 ? -1.37 19.016 -17.344 1 96.31 410 GLU B CA 1
ATOM 6897 C C . GLU B 1 410 ? -1.814 20.422 -16.938 1 96.31 410 GLU B C 1
ATOM 6899 O O . GLU B 1 410 ? -2.998 20.75 -17.031 1 96.31 410 GLU B O 1
ATOM 6904 N N . ASN B 1 411 ? -0.872 21.172 -16.453 1 95.5 411 ASN B N 1
ATOM 6905 C CA . ASN B 1 411 ? -1.099 22.562 -16.109 1 95.5 411 ASN B CA 1
ATOM 6906 C C . ASN B 1 411 ? -2.229 22.719 -15.102 1 95.5 411 ASN B C 1
ATOM 6908 O O . ASN B 1 411 ? -3.17 23.484 -15.32 1 95.5 411 ASN B O 1
ATOM 6912 N N . ALA B 1 412 ? -2.105 21.938 -14.102 1 94.38 412 ALA B N 1
ATOM 6913 C CA . ALA B 1 412 ? -3.117 21.922 -13.047 1 94.38 412 ALA B CA 1
ATOM 6914 C C . ALA B 1 412 ? -2.543 22.438 -11.727 1 94.38 412 ALA B C 1
ATOM 6916 O O . ALA B 1 412 ? -1.336 22.344 -11.492 1 94.38 412 ALA B O 1
ATOM 6917 N N . VAL B 1 413 ? -3.408 22.938 -10.852 1 91.19 413 VAL B N 1
ATOM 6918 C CA . VAL B 1 413 ? -3.008 23.531 -9.578 1 91.19 413 VAL B CA 1
ATOM 6919 C C . VAL B 1 413 ? -2.471 22.438 -8.656 1 91.19 413 VAL B C 1
ATOM 6921 O O . VAL B 1 413 ? -3.031 21.344 -8.586 1 91.19 413 VAL B O 1
ATOM 6924 N N . THR B 1 414 ? -1.349 22.641 -8.047 1 88.81 414 THR B N 1
ATOM 6925 C CA . THR B 1 414 ? -0.788 21.766 -7.016 1 88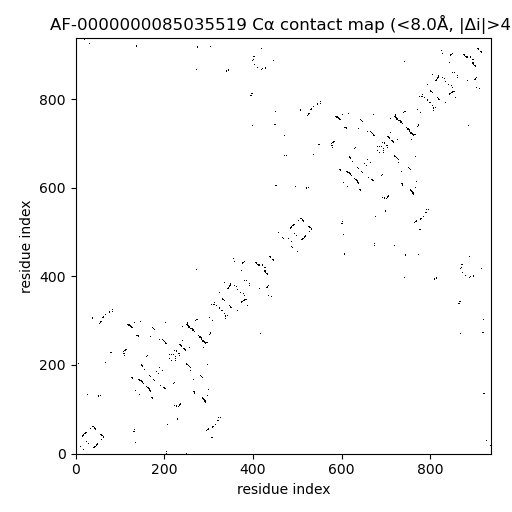.81 414 THR B CA 1
ATOM 6926 C C . THR B 1 414 ? -0.464 22.562 -5.754 1 88.81 414 THR B C 1
ATOM 6928 O O . THR B 1 414 ? -0.535 23.797 -5.758 1 88.81 414 THR B O 1
ATOM 6931 N N . ASP B 1 415 ? -0.17 21.891 -4.75 1 85.19 415 ASP B N 1
ATOM 6932 C CA . ASP B 1 415 ? 0.173 22.531 -3.477 1 85.19 415 ASP B CA 1
ATOM 6933 C C . ASP B 1 415 ? 1.452 23.344 -3.6 1 85.19 415 ASP B C 1
ATOM 6935 O O . ASP B 1 415 ? 2.381 22.969 -4.309 1 85.19 415 ASP B O 1
ATOM 6939 N N . GLU B 1 416 ? 1.442 24.469 -2.844 1 81.25 416 GLU B N 1
ATOM 6940 C CA . GLU B 1 416 ? 2.609 25.344 -2.836 1 81.25 416 GLU B CA 1
ATOM 6941 C C . GLU B 1 416 ? 3.855 24.594 -2.365 1 81.25 416 GLU B C 1
ATOM 6943 O O . GLU B 1 416 ? 4.969 24.906 -2.801 1 81.25 416 GLU B O 1
ATOM 6948 N N . LEU B 1 417 ? 3.66 23.625 -1.581 1 82.25 417 LEU B N 1
ATOM 6949 C CA . LEU B 1 417 ? 4.773 22.906 -0.981 1 82.25 417 LEU B CA 1
ATOM 6950 C C . LEU B 1 417 ? 5.191 21.734 -1.856 1 82.25 417 LEU B C 1
ATOM 6952 O O . LEU B 1 417 ? 6.156 21.031 -1.542 1 82.25 417 LEU B O 1
ATOM 6956 N N . ASP B 1 418 ? 4.531 21.516 -2.984 1 89 418 ASP B N 1
ATOM 6957 C CA . ASP B 1 418 ? 4.891 20.406 -3.871 1 89 418 ASP B CA 1
ATOM 6958 C C . ASP B 1 418 ? 6.188 20.703 -4.617 1 89 418 ASP B C 1
ATOM 6960 O O . ASP B 1 418 ? 6.172 21.328 -5.68 1 89 418 ASP B O 1
ATOM 6964 N N . HIS B 1 419 ? 7.246 20.25 -4.129 1 90.94 419 HIS B N 1
ATOM 6965 C CA . HIS B 1 419 ? 8.562 20.547 -4.684 1 90.94 419 HIS B CA 1
ATOM 6966 C C . HIS B 1 419 ? 8.859 19.688 -5.902 1 90.94 419 HIS B C 1
ATOM 6968 O O . HIS B 1 419 ? 9.883 19.875 -6.57 1 90.94 419 HIS B O 1
ATOM 6974 N N . ALA B 1 420 ? 8 18.703 -6.25 1 92.44 420 ALA B N 1
ATOM 6975 C CA . ALA B 1 420 ? 8.195 17.844 -7.418 1 92.44 420 ALA B CA 1
ATOM 6976 C C . ALA B 1 420 ? 7.836 18.594 -8.703 1 92.44 420 ALA B C 1
ATOM 6978 O O . ALA B 1 420 ? 8.195 18.156 -9.797 1 92.44 420 ALA B O 1
ATOM 6979 N N . SER B 1 421 ? 7.039 19.609 -8.586 1 90.19 421 SER B N 1
ATOM 6980 C CA . SER B 1 421 ? 6.648 20.391 -9.758 1 90.19 421 SER B CA 1
ATOM 6981 C C . SER B 1 421 ? 7.746 21.359 -10.172 1 90.19 421 SER B C 1
ATOM 6983 O O . SER B 1 421 ? 8.383 21.984 -9.312 1 90.19 421 SER B O 1
ATOM 6985 N N . SER B 1 422 ? 7.949 21.484 -11.469 1 85.81 422 SER B N 1
ATOM 6986 C CA . SER B 1 422 ? 8.969 22.406 -11.984 1 85.81 422 SER B CA 1
ATOM 6987 C C . SER B 1 422 ? 8.531 23.859 -11.844 1 85.81 422 SER B C 1
ATOM 6989 O O . SER B 1 422 ? 9.375 24.75 -11.789 1 85.81 422 SER B O 1
ATOM 6991 N N . THR B 1 423 ? 7.23 24.031 -11.859 1 85.75 423 THR B N 1
ATOM 6992 C CA . THR B 1 423 ? 6.656 25.375 -11.688 1 85.75 423 THR B CA 1
ATOM 6993 C C . THR B 1 423 ? 5.859 25.453 -10.391 1 85.75 423 THR B C 1
ATOM 6995 O O . THR B 1 423 ? 4.938 24.672 -10.164 1 85.75 423 THR B O 1
ATOM 6998 N N . PRO B 1 424 ? 6.23 26.438 -9.539 1 80.06 424 PRO B N 1
ATOM 6999 C CA . PRO B 1 424 ? 5.531 26.547 -8.258 1 80.06 424 PRO B CA 1
ATOM 7000 C C . PRO B 1 424 ? 4.016 26.641 -8.422 1 80.06 424 PRO B C 1
ATOM 7002 O O . PRO B 1 424 ? 3.525 27.453 -9.211 1 80.06 424 PRO B O 1
ATOM 7005 N N . ARG B 1 425 ? 3.262 25.875 -7.77 1 84.25 425 ARG B N 1
ATOM 7006 C CA . ARG B 1 425 ? 1.807 25.859 -7.664 1 84.25 425 ARG B CA 1
ATOM 7007 C C . ARG B 1 425 ? 1.167 25.391 -8.969 1 84.25 425 ARG B C 1
ATOM 7009 O O . ARG B 1 425 ? -0.047 25.516 -9.148 1 84.25 425 ARG B O 1
ATOM 7016 N N . LEU B 1 426 ? 1.953 25 -9.914 1 90.88 426 LEU B N 1
ATOM 7017 C CA . LEU B 1 426 ? 1.465 24.531 -11.203 1 90.88 426 LEU B CA 1
ATOM 7018 C C . LEU B 1 426 ? 2.176 23.25 -11.617 1 90.88 426 LEU B C 1
ATOM 7020 O O . LEU B 1 426 ? 3.381 23.25 -11.875 1 90.88 426 LEU B O 1
ATOM 7024 N N . GLY B 1 427 ? 1.533 22.219 -11.648 1 94.69 427 GLY B N 1
ATOM 7025 C CA . GLY B 1 427 ? 2.051 20.922 -12.055 1 94.69 427 GLY B CA 1
ATOM 7026 C C . GLY B 1 427 ? 1.054 20.109 -12.852 1 94.69 427 GLY B C 1
ATOM 7027 O O . GLY B 1 427 ? 0.406 20.625 -13.758 1 94.69 427 GLY B O 1
ATOM 7028 N N . SER B 1 428 ? 1.091 18.828 -12.617 1 97.12 428 SER B N 1
ATOM 7029 C CA . SER B 1 428 ? 0.169 17.938 -13.328 1 97.12 428 SER B CA 1
ATOM 7030 C C . SER B 1 428 ? -0.465 16.922 -12.383 1 97.12 428 SER B C 1
ATOM 7032 O O . SER B 1 428 ? -0.055 16.812 -11.227 1 97.12 428 SER B O 1
ATOM 7034 N N . LYS B 1 429 ? -1.56 16.375 -12.797 1 97.81 429 LYS B N 1
ATOM 7035 C CA . LYS B 1 429 ? -2.332 15.414 -12.008 1 97.81 429 LYS B CA 1
ATOM 7036 C C . LYS B 1 429 ? -2.512 14.102 -12.758 1 97.81 429 LYS B C 1
ATOM 7038 O O . LYS B 1 429 ? -2.295 14.031 -13.977 1 97.81 429 LYS B O 1
ATOM 7043 N N . MET B 1 430 ? -2.82 13.078 -12.062 1 98.56 430 MET B N 1
ATOM 7044 C CA . MET B 1 430 ? -3.047 11.758 -12.656 1 98.56 430 MET B CA 1
ATOM 7045 C C . MET B 1 430 ? -4.297 11.109 -12.07 1 98.56 430 MET B C 1
ATOM 7047 O O . MET B 1 430 ? -4.484 11.102 -10.852 1 98.56 430 MET B O 1
ATOM 7051 N N . ILE B 1 431 ? -5.199 10.695 -12.906 1 98.75 431 ILE B N 1
ATOM 7052 C CA . ILE B 1 431 ? -6.367 9.906 -12.523 1 98.75 431 ILE B CA 1
ATOM 7053 C C . ILE B 1 431 ? -6.18 8.461 -12.969 1 98.75 431 ILE B C 1
ATOM 7055 O O . ILE B 1 431 ? -5.805 8.195 -14.117 1 98.75 431 ILE B O 1
ATOM 7059 N N . ILE B 1 432 ? -6.312 7.512 -12.141 1 98.88 432 ILE B N 1
ATOM 7060 C CA . ILE B 1 432 ? -6.281 6.086 -12.461 1 98.88 432 ILE B CA 1
ATOM 7061 C C . ILE B 1 432 ? -7.664 5.477 -12.227 1 98.88 432 ILE B C 1
ATOM 7063 O O . ILE B 1 432 ? -8.133 5.402 -11.086 1 98.88 432 ILE B O 1
ATOM 7067 N N . ASP B 1 433 ? -8.344 5.133 -13.258 1 98.88 433 ASP B N 1
ATOM 7068 C CA . ASP B 1 433 ? -9.609 4.414 -13.172 1 98.88 433 ASP B CA 1
ATOM 7069 C C . ASP B 1 433 ? -9.383 2.922 -12.938 1 98.88 433 ASP B C 1
ATOM 7071 O O . ASP B 1 433 ? -9.188 2.158 -13.883 1 98.88 433 ASP B O 1
ATOM 7075 N N . ALA B 1 434 ? -9.445 2.502 -11.734 1 98.81 434 ALA B N 1
ATOM 7076 C CA . ALA B 1 434 ? -9.242 1.106 -11.352 1 98.81 434 ALA B CA 1
ATOM 7077 C C . ALA B 1 434 ? -10.578 0.425 -11.047 1 98.81 434 ALA B C 1
ATOM 7079 O O . ALA B 1 434 ? -10.664 -0.403 -10.141 1 98.81 434 ALA B O 1
ATOM 7080 N N . THR B 1 435 ? -11.625 0.852 -11.641 1 98.75 435 THR B N 1
ATOM 7081 C CA . THR B 1 435 ? -12.922 0.204 -11.547 1 98.75 435 THR B CA 1
ATOM 7082 C C . THR B 1 435 ? -13.078 -0.864 -12.625 1 98.75 435 THR B C 1
ATOM 7084 O O . THR B 1 435 ? -12.453 -0.78 -13.688 1 98.75 435 THR B O 1
ATOM 7087 N N . ARG B 1 436 ? -13.891 -1.89 -12.414 1 97.88 436 ARG B N 1
ATOM 7088 C CA . ARG B 1 436 ? -14.25 -2.869 -13.43 1 97.88 436 ARG B CA 1
ATOM 7089 C C . ARG B 1 436 ? -14.914 -2.195 -14.633 1 97.88 436 ARG B C 1
ATOM 7091 O O . ARG B 1 436 ? -15.703 -1.264 -14.469 1 97.88 436 ARG B O 1
ATOM 7098 N N . LYS B 1 437 ? -14.625 -2.674 -15.812 1 97.69 437 LYS B N 1
ATOM 7099 C CA . LYS B 1 437 ? -15.07 -2.002 -17.031 1 97.69 437 LYS B CA 1
ATOM 7100 C C . LYS B 1 437 ? -16.406 -2.559 -17.516 1 97.69 437 LYS B C 1
ATOM 7102 O O . LYS B 1 437 ? -16.656 -3.762 -17.422 1 97.69 437 LYS B O 1
ATOM 7107 N N . LEU B 1 438 ? -17.266 -1.619 -17.938 1 96.62 438 LEU B N 1
ATOM 7108 C CA . LEU B 1 438 ? -18.516 -1.998 -18.594 1 96.62 438 LEU B CA 1
ATOM 7109 C C . LEU B 1 438 ? -18.266 -2.389 -20.047 1 96.62 438 LEU B C 1
ATOM 7111 O O . LEU B 1 438 ? -17.188 -2.121 -20.594 1 96.62 438 LEU B O 1
ATOM 7115 N N . ARG B 1 439 ? -19.203 -3.049 -20.656 1 94.88 439 ARG B N 1
ATOM 7116 C CA . ARG B 1 439 ? -19.078 -3.547 -22.031 1 94.88 439 ARG B CA 1
ATOM 7117 C C . ARG B 1 439 ? -18.703 -2.424 -22.984 1 94.88 439 ARG B C 1
ATOM 7119 O O . ARG B 1 439 ? -17.891 -2.625 -23.891 1 94.88 439 ARG B O 1
ATOM 7126 N N . GLU B 1 440 ? -19.297 -1.219 -22.719 1 94.88 440 GLU B N 1
ATOM 7127 C CA . GLU B 1 440 ? -19.047 -0.07 -23.594 1 94.88 440 GLU B CA 1
ATOM 7128 C C . GLU B 1 440 ? -17.594 0.398 -23.484 1 94.88 440 GLU B C 1
ATOM 7130 O O . GLU B 1 440 ? -17.062 0.99 -24.422 1 94.88 440 GLU B O 1
ATOM 7135 N N . GLU B 1 441 ? -16.906 0.086 -22.391 1 95.44 441 GLU B N 1
ATOM 7136 C CA . GLU B 1 441 ? -15.547 0.542 -22.156 1 95.44 441 GLU B CA 1
ATOM 7137 C C . GLU B 1 441 ? -14.531 -0.476 -22.656 1 95.44 441 GLU B C 1
ATOM 7139 O O . GLU B 1 441 ? -13.469 -0.101 -23.172 1 95.44 441 GLU B O 1
ATOM 7144 N N . LEU B 1 442 ? -14.898 -1.754 -22.516 1 94 442 LEU B N 1
ATOM 7145 C CA . LEU B 1 442 ? -13.938 -2.822 -22.766 1 94 442 LEU B CA 1
ATOM 7146 C C . LEU B 1 442 ? -14.211 -3.512 -24.094 1 94 442 LEU B C 1
ATOM 7148 O O . LEU B 1 442 ? -13.305 -4.09 -24.703 1 94 442 LEU B O 1
ATOM 7152 N N . GLY B 1 443 ? -15.414 -3.494 -24.531 1 92.38 443 GLY B N 1
ATOM 7153 C CA . GLY B 1 443 ? -15.805 -4.199 -25.75 1 92.38 443 GLY B CA 1
ATOM 7154 C C . GLY B 1 443 ? -16.344 -5.594 -25.484 1 92.38 443 GLY B C 1
ATOM 7155 O O . GLY B 1 443 ? -16.797 -6.273 -26.391 1 92.38 443 GLY B O 1
ATOM 7156 N N . ARG B 1 444 ? -16.281 -6.059 -24.281 1 92.25 444 ARG B N 1
ATOM 7157 C CA . ARG B 1 444 ? -16.812 -7.348 -23.859 1 92.25 444 ARG B CA 1
ATOM 7158 C C . ARG B 1 444 ? -17.25 -7.297 -22.391 1 92.25 444 ARG B C 1
ATOM 7160 O O . ARG B 1 444 ? -17 -6.309 -21.703 1 92.25 444 ARG B O 1
ATOM 7167 N N . GLU B 1 445 ? -17.938 -8.328 -21.984 1 93.19 445 GLU B N 1
ATOM 7168 C CA . GLU B 1 445 ? -18.391 -8.391 -20.594 1 93.19 445 GLU B CA 1
ATOM 7169 C C . GLU B 1 445 ? -17.219 -8.625 -19.641 1 93.19 445 GLU B C 1
ATOM 7171 O O . GLU B 1 445 ? -16.281 -9.352 -19.969 1 93.19 445 GLU B O 1
ATOM 7176 N N . TRP B 1 446 ? -17.266 -7.949 -18.516 1 95 446 TRP B N 1
ATOM 7177 C CA . TRP B 1 446 ? -16.266 -8.18 -17.484 1 95 446 TRP B CA 1
ATOM 7178 C C . TRP B 1 446 ? -16.359 -9.594 -16.922 1 95 446 TRP B C 1
ATOM 7180 O O . TRP B 1 446 ? -17.469 -10.109 -16.719 1 95 446 TRP B O 1
ATOM 7190 N N . PRO B 1 447 ? -15.281 -10.289 -16.703 1 94.75 447 PRO B N 1
ATOM 7191 C CA . PRO B 1 447 ? -15.359 -11.672 -16.219 1 94.75 447 PRO B CA 1
ATOM 7192 C C . PRO B 1 447 ? -15.922 -11.766 -14.805 1 94.75 447 PRO B C 1
ATOM 7194 O O . PRO B 1 447 ? -15.852 -10.805 -14.039 1 94.75 447 PRO B O 1
ATOM 7197 N N . GLU B 1 448 ? -16.453 -12.906 -14.547 1 95.5 448 GLU B N 1
ATOM 7198 C CA . GLU B 1 448 ? -17.016 -13.156 -13.234 1 95.5 448 GLU B CA 1
ATOM 7199 C C . GLU B 1 448 ? -15.93 -13.461 -12.203 1 95.5 448 GLU B C 1
ATOM 7201 O O . GLU B 1 448 ? -14.984 -14.195 -12.5 1 95.5 448 GLU B O 1
ATOM 7206 N N . SER B 1 449 ? -16.031 -12.859 -11.047 1 96.31 449 SER B N 1
ATOM 7207 C CA . SER B 1 449 ? -15.102 -13.141 -9.969 1 96.31 449 SER B CA 1
ATOM 7208 C C . SER B 1 449 ? -15.375 -14.508 -9.344 1 96.31 449 SER B C 1
ATOM 7210 O O . SER B 1 449 ? -16.516 -14.977 -9.344 1 96.31 449 SER B O 1
ATOM 7212 N N . VAL B 1 450 ? -14.344 -15.164 -8.836 1 97.25 450 VAL B N 1
ATOM 7213 C CA . VAL B 1 450 ? -14.516 -16.438 -8.141 1 97.25 450 VAL B CA 1
ATOM 7214 C C . VAL B 1 450 ? -15.055 -16.188 -6.734 1 97.25 450 VAL B C 1
ATOM 7216 O O . VAL B 1 450 ? -14.664 -15.227 -6.074 1 97.25 450 VAL B O 1
ATOM 7219 N N . GLU B 1 451 ? -15.961 -16.984 -6.332 1 96.62 451 GLU B N 1
ATOM 7220 C CA . GLU B 1 451 ? -16.531 -16.953 -4.992 1 96.62 451 GLU B CA 1
ATOM 7221 C C . GLU B 1 451 ? -16.828 -18.375 -4.496 1 96.62 451 GLU B C 1
ATOM 7223 O O . GLU B 1 451 ? -17.25 -19.234 -5.27 1 96.62 451 GLU B O 1
ATOM 7228 N N . PRO B 1 452 ? -16.609 -18.594 -3.232 1 96.69 452 PRO B N 1
ATOM 7229 C CA . PRO B 1 452 ? -16.922 -19.922 -2.705 1 96.69 452 PRO B CA 1
ATOM 7230 C C . PRO B 1 452 ? -18.406 -20.281 -2.859 1 96.69 452 PRO B C 1
ATOM 7232 O O . PRO B 1 452 ? -19.266 -19.391 -2.865 1 96.69 452 PRO B O 1
ATOM 7235 N N . ASP B 1 453 ? -18.672 -21.531 -3.061 1 97.38 453 ASP B N 1
ATOM 7236 C CA . ASP B 1 453 ? -20.047 -22 -3.006 1 97.38 453 ASP B CA 1
ATOM 7237 C C . ASP B 1 453 ? -20.625 -21.844 -1.6 1 97.38 453 ASP B C 1
ATOM 7239 O O . ASP B 1 453 ? -20.078 -22.391 -0.636 1 97.38 453 ASP B O 1
ATOM 7243 N N . PRO B 1 454 ? -21.688 -21.125 -1.467 1 97.38 454 PRO B N 1
ATOM 7244 C CA . PRO B 1 454 ? -22.203 -20.844 -0.125 1 97.38 454 PRO B CA 1
ATOM 7245 C C . PRO B 1 454 ? -22.594 -22.109 0.64 1 97.38 454 PRO B C 1
ATOM 7247 O O . PRO B 1 454 ? -22.406 -22.172 1.859 1 97.38 454 PRO B O 1
ATOM 7250 N N . GLU B 1 455 ? -23.156 -23.078 -0.025 1 97.75 455 GLU B N 1
ATOM 7251 C CA . GLU B 1 455 ? -23.562 -24.312 0.636 1 97.75 455 GLU B CA 1
ATOM 7252 C C . GLU B 1 455 ? -22.359 -25.109 1.129 1 97.75 455 GLU B C 1
ATOM 7254 O O . GLU B 1 455 ? -22.344 -25.594 2.258 1 97.75 455 GLU B O 1
ATOM 7259 N N . VAL B 1 456 ? -21.375 -25.234 0.279 1 97.75 456 VAL B N 1
ATOM 7260 C CA . VAL B 1 456 ? -20.156 -25.953 0.666 1 97.75 456 VAL B CA 1
ATOM 7261 C C . VAL B 1 456 ? -19.453 -25.219 1.8 1 97.75 456 VAL B C 1
ATOM 7263 O O . VAL B 1 456 ? -18.969 -25.828 2.75 1 97.75 456 VAL B O 1
ATOM 7266 N N . ALA B 1 457 ? -19.359 -23.875 1.68 1 97.69 457 ALA B N 1
ATOM 7267 C CA . ALA B 1 457 ? -18.766 -23.062 2.736 1 97.69 457 ALA B CA 1
ATOM 7268 C C . ALA B 1 457 ? -19.453 -23.297 4.074 1 97.69 457 ALA B C 1
ATOM 7270 O O . ALA B 1 457 ? -18.781 -23.469 5.102 1 97.69 457 ALA B O 1
ATOM 7271 N N . ARG B 1 458 ? -20.766 -23.312 4.062 1 97.62 458 ARG B N 1
ATOM 7272 C CA . ARG B 1 458 ? -21.531 -23.562 5.273 1 97.62 458 ARG B CA 1
ATOM 7273 C C . ARG B 1 458 ? -21.234 -24.953 5.84 1 97.62 458 ARG B C 1
ATOM 7275 O O . ARG B 1 458 ? -21.047 -25.109 7.051 1 97.62 458 ARG B O 1
ATOM 7282 N N . ARG B 1 459 ? -21.203 -25.969 4.973 1 97.56 459 ARG B N 1
ATOM 7283 C CA . ARG B 1 459 ? -20.906 -27.328 5.398 1 97.56 459 ARG B CA 1
ATOM 7284 C C . ARG B 1 459 ? -19.531 -27.406 6.035 1 97.56 459 ARG B C 1
ATOM 7286 O O . ARG B 1 459 ? -19.344 -28.078 7.059 1 97.56 459 ARG B O 1
ATOM 7293 N N . VAL B 1 460 ? -18.578 -26.781 5.398 1 97.56 460 VAL B N 1
ATOM 7294 C CA . VAL B 1 460 ? -17.203 -26.766 5.926 1 97.56 460 VAL B CA 1
ATOM 7295 C C . VAL B 1 460 ? -17.188 -26.078 7.289 1 97.56 460 VAL B C 1
ATOM 7297 O O . VAL B 1 460 ? -16.5 -26.531 8.211 1 97.56 460 VAL B O 1
ATOM 7300 N N . ASP B 1 461 ? -17.953 -24.953 7.469 1 96.94 461 ASP B N 1
ATOM 7301 C CA . ASP B 1 461 ? -18.078 -24.281 8.758 1 96.94 461 ASP B CA 1
ATOM 7302 C C . ASP B 1 461 ? -18.578 -25.234 9.836 1 96.94 461 ASP B C 1
ATOM 7304 O O . ASP B 1 461 ? -18 -25.312 10.922 1 96.94 461 ASP B O 1
ATOM 7308 N N . GLU B 1 462 ? -19.594 -25.953 9.508 1 97.38 462 GLU B N 1
ATOM 7309 C CA . GLU B 1 462 ? -20.219 -26.859 10.461 1 97.38 462 GLU B CA 1
ATOM 7310 C C . GLU B 1 462 ? -19.297 -28.016 10.836 1 97.38 462 GLU B C 1
ATOM 7312 O O . GLU B 1 462 ? -19.328 -28.5 11.969 1 97.38 462 GLU B O 1
ATOM 7317 N N . ARG B 1 463 ? -18.438 -28.391 9.867 1 97.38 463 ARG B N 1
ATOM 7318 C CA . ARG B 1 463 ? -17.578 -29.562 10.047 1 97.38 463 ARG B CA 1
ATOM 7319 C C . ARG B 1 463 ? -16.172 -29.156 10.477 1 97.38 463 ARG B C 1
ATOM 7321 O O . ARG B 1 463 ? -15.281 -30 10.57 1 97.38 463 ARG B O 1
ATOM 7328 N N . TRP B 1 464 ? -15.914 -27.875 10.734 1 96.88 464 TRP B N 1
ATOM 7329 C CA . TRP B 1 464 ? -14.562 -27.359 10.875 1 96.88 464 TRP B CA 1
ATOM 7330 C C . TRP B 1 464 ? -13.797 -28.109 11.961 1 96.88 464 TRP B C 1
ATOM 7332 O O . TRP B 1 464 ? -12.617 -28.422 11.789 1 96.88 464 TRP B O 1
ATOM 7342 N N . ARG B 1 465 ? -14.398 -28.469 13.055 1 95.06 465 ARG B N 1
ATOM 7343 C CA . ARG B 1 465 ? -13.742 -29.141 14.172 1 95.06 465 ARG B CA 1
ATOM 7344 C C . ARG B 1 465 ? -13.273 -30.531 13.773 1 95.06 465 ARG B C 1
ATOM 7346 O O . ARG B 1 465 ? -12.281 -31.031 14.305 1 95.06 465 ARG B O 1
ATOM 7353 N N . GLU B 1 466 ? -13.992 -31.125 12.742 1 95.81 466 GLU B N 1
ATOM 7354 C CA . GLU B 1 466 ? -13.672 -32.469 12.289 1 95.81 466 GLU B CA 1
ATOM 7355 C C . GLU B 1 466 ? -12.32 -32.531 11.594 1 95.81 466 GLU B C 1
ATOM 7357 O O . GLU B 1 466 ? -11.703 -33.594 11.492 1 95.81 466 GLU B O 1
ATOM 7362 N N . PHE B 1 467 ? -11.883 -31.359 11.156 1 95.06 467 PHE B N 1
ATOM 7363 C CA . PHE B 1 467 ? -10.711 -31.359 10.289 1 95.06 467 PHE B CA 1
ATOM 7364 C C . PHE B 1 467 ? -9.43 -31.281 11.109 1 95.06 467 PHE B C 1
ATOM 7366 O O . PHE B 1 467 ? -8.336 -31.531 10.586 1 95.06 467 PHE B O 1
ATOM 7373 N N . GLY B 1 468 ? -9.508 -30.969 12.383 1 92.81 468 GLY B N 1
ATOM 7374 C CA . GLY B 1 468 ? -8.352 -30.969 13.258 1 92.81 468 GLY B CA 1
ATOM 7375 C C . GLY B 1 468 ? -7.379 -29.844 12.961 1 92.81 468 GLY B C 1
ATOM 7376 O O . GLY B 1 468 ? -6.164 -30 13.117 1 92.81 468 GLY B O 1
ATOM 7377 N N . ILE B 1 469 ? -7.93 -28.766 12.438 1 91.5 469 ILE B N 1
ATOM 7378 C CA . ILE B 1 469 ? -7.09 -27.641 12.039 1 91.5 469 ILE B CA 1
ATOM 7379 C C . ILE B 1 469 ? -7.09 -26.578 13.133 1 91.5 469 ILE B C 1
ATOM 7381 O O . ILE B 1 469 ? -8.125 -26.312 13.75 1 91.5 469 ILE B O 1
#

Foldseek 3Di:
DFLVVLQVVCVVVPQEDEAADEFELEQTVLVVQFVQLAPHHKYKYQHYPLQPLAIAIENQQSDLVSLCVLLVHALLVLLVLVVVLVPQDDDDPVSVVVVVVSVVLLVQLEADEDAAQQVVFWDPDQFPVSDSAHANDPFKPAGKQQQKFKWFAQPVPRAIATAGFIWGCDGGWKTFGDDDCPDVVVVSQVVDDWKGKMKIFFRTRVLLSLLNHADDDPPHHSSSSSSSSRVGHFYWHQDPVRRTTHGRSTQKMWIWIWGPDWDWGDQGAAQLQDTDHTDIGIMTGTDIMTGHRSGYGYHFHHHQDDGSVLSSLVSSQSNCQVVLCVQVVQWQHKDDHSNCVNANEIETEGADDDAPVQVVSLVSQCPDDPNVQHAEYEYEYNPQDNVDVVSSVVLLVPAFDCVQFKDKAAQGAHDQPPPVAPDGRTGIHMYGYSYHGPCVRPVDHGDDDDDDDPVVVVVCVVCVVVVVD/DFLVVLQVVCVVVPQEDEDADEFELEATVLVVQFVQLAPHHKYKYQHYPLQPLAIAIENQQSDLVSLCVLLVHALLVLLVLVVVLVPQDDDDPVSVVVVVVSVVLLVQLEADEDAAQQVVFWDPDQFPVSDSAHANDPFKPAGKQAQKFKWFAQPVQRAIATAGFIWHCDGGWKTFGDDDCPDPVNVSQVVDDWKGKMKIFFRTRVLLSLLNHADDDPPHHSSSSSSSSRVGHFYWHQDPPRRTTHGRSTQKMWIWIWGPDWDWGDQGAAQLQDTDHTDIGIMTGTDIMTGHRSGYGYHFHHHQDDGSVLSSLVSSQSNCQVVLCVQVVQWQHKDDHSNCVNANEIETEGADDDAPVQVVSLVSQCPDDPNVQHAEYEYEYNPQDNVDVVSSVVLLVPAFDCVQFKDKAAQGAHDQPPPVAPDGRTGIHMYGYSYHGPCVRPVDHGDDDDDDDPVVVVVCVVCVVVVVD

Sequence (938 aa):
MGLRDFLNKLEEIGELRRVKARVSVDLEIAEILRRVARGGPALLFENIEGFDGWRLVGNIFSKAERVKLALNCDPEEAGSKLVSMIRAPPLSLPDKVRMLSDVISLGRHLPKLSGADWKKGKWDRVDLERIPAIRTWPKDASRFFTFPIVITKDPETGVHHLGVYRMQLMDSKTTGMHWHVHKRGAAYMRKHSGKMPVAVAVGVDPALAFTAVAPVPEGIDSYVFAGIITGRSFEVSRGELTDLLIPSDAELVIEGEVSDEVRLEGPFGDHMGYYTPPSPFPVFRAGAIYTVEDPIFHATVVGYPWLEDSVIGKGIERLFLPLARMIIPELVDMNIPEYGLFHGLAIISMRKRYPGQARSAAMGLLGIGQFSLTKIVVVVDEDVNVHDINEVIYAIATTVDPRRDVQIIENAVTDELDHASSTPRLGSKMIIDATRKLREELGREWPESVEPDPEVARRVDERWREFGIMGLRDFLNKLEEIGELRRVKARVSVDLEIAEILRRVARGGPALLFENIEGFDGWRLVGNIFSKAERVKLALNCDPEEAGSKLVSMIRAPPLSLPDKVRMLSDVISLGRHLPKLSGADWKKGKWDRVDLERIPAIRTWPKDASRFFTFPIVITKDPETGVHHLGVYRMQLMDSKTTGMHWHVHKRGAAYMRKHSGKMPVAVAVGVDPALAFTAVAPVPEGIDSYVFAGIITGRSFEVSRGELTDLLIPSDAELVIEGEVSDEVRLEGPFGDHMGYYTPPSPFPVFRAGAIYTVEDPIFHATVVGYPWLEDSVIGKGIERLFLPLARMIIPELVDMNIPEYGLFHGLAIISMRKRYPGQARSAAMGLLGIGQFSLTKIVVVVDEDVNVHDINEVIYAIATTVDPRRDVQIIENAVTDELDHASSTPRLGSKMIIDATRKLREELGREWPESVEPDPEVARRVDERWREFGI

Solvent-accessible surface area (backbone atoms only — not comparable to full-atom values): 46919 Å² total; per-residue (Å²): 116,36,36,65,56,50,51,50,53,30,42,74,73,67,40,43,37,67,21,68,46,79,40,37,42,73,34,44,50,39,51,56,49,59,74,33,14,69,78,38,52,18,39,37,36,61,29,40,64,95,29,83,68,37,29,37,34,33,36,69,41,19,37,67,67,44,47,26,59,46,32,72,40,51,40,41,58,24,16,43,50,49,42,58,66,68,62,67,69,82,68,48,76,70,41,41,55,47,43,46,48,49,48,52,56,43,53,53,12,38,62,38,83,45,79,39,66,20,73,78,32,58,53,94,61,70,49,54,73,73,50,84,45,34,19,62,39,76,72,29,64,43,33,27,38,54,45,29,38,37,36,40,54,32,87,86,79,63,40,39,43,45,34,61,39,48,25,40,54,73,50,45,46,34,26,35,41,60,60,51,80,87,37,64,69,38,50,36,47,72,70,38,86,62,68,33,58,32,36,36,37,26,28,40,25,53,36,55,56,54,47,22,67,42,86,70,59,85,88,53,30,40,58,40,51,39,5,52,45,48,69,37,53,46,53,21,22,68,39,92,84,57,61,45,80,37,63,21,54,25,19,31,38,38,31,26,32,33,41,88,50,64,43,79,35,52,30,37,47,31,62,85,22,28,39,42,71,62,41,77,28,37,33,33,40,57,70,43,39,24,26,34,84,72,27,44,45,41,40,56,61,62,26,59,71,70,34,26,59,40,35,48,48,48,43,47,53,37,24,43,44,46,50,50,28,70,76,38,70,48,48,69,51,72,27,51,48,59,42,14,61,75,30,24,30,37,32,35,18,23,61,82,87,57,78,68,44,57,59,50,53,50,52,53,47,42,69,40,79,76,42,29,32,38,30,29,40,39,30,33,37,60,87,48,52,57,86,39,62,55,52,47,40,29,33,40,35,57,28,41,23,38,69,79,31,45,45,73,44,69,82,29,58,34,43,78,79,47,76,40,32,76,39,83,38,38,28,29,23,34,41,37,37,20,33,81,54,46,42,91,70,47,75,43,78,64,68,56,65,62,59,80,46,67,68,56,52,50,51,48,61,76,43,44,78,60,40,66,120,116,36,37,66,56,48,51,51,54,30,41,74,73,67,39,44,37,67,22,69,45,79,39,37,42,72,34,44,49,37,51,55,49,59,73,35,14,70,77,39,50,19,39,36,37,60,28,41,61,93,30,83,67,37,30,37,35,34,35,69,41,19,36,66,66,43,46,26,58,48,35,72,40,51,42,42,60,23,16,43,49,50,41,56,65,66,61,67,68,82,68,47,78,70,40,43,55,50,43,47,48,49,49,52,55,43,53,53,13,36,64,37,83,45,78,39,65,20,73,76,32,58,52,95,62,69,48,54,73,72,49,84,44,33,20,64,42,76,70,29,61,43,34,27,38,54,45,29,38,36,36,40,54,33,86,87,78,62,41,39,43,46,34,61,39,48,25,39,54,74,49,44,48,35,26,35,41,59,59,52,79,87,36,66,69,36,51,38,47,71,70,38,86,62,67,32,58,32,36,35,38,25,28,38,25,54,37,55,54,54,48,22,66,42,86,70,58,86,88,52,29,40,57,40,49,40,5,51,45,49,71,38,53,45,51,21,22,66,37,91,83,57,62,45,80,37,64,22,55,24,21,31,39,36,31,26,33,34,41,89,51,65,43,78,37,51,29,36,49,32,62,86,22,28,38,43,72,62,43,76,30,36,32,34,39,58,70,42,39,25,26,35,85,70,27,43,45,42,42,59,59,63,26,59,72,71,34,26,59,39,36,48,51,48,43,46,53,37,24,43,46,46,49,50,27,69,75,38,69,46,48,70,51,72,28,52,47,58,42,14,62,74,31,24,28,38,31,34,17,23,60,82,86,56,78,67,45,56,58,50,53,50,52,54,47,42,68,41,78,75,40,30,30,39,31,30,40,39,31,34,37,61,86,48,54,59,85,38,62,55,53,47,40,29,33,40,34,58,28,39,24,39,68,81,30,44,44,73,43,70,83,30,58,33,42,78,80,48,76,40,32,76,42,84,40,36,27,29,22,33,40,36,38,19,32,81,53,46,43,90,69,47,74,44,77,63,70,54,66,60,59,81,47,66,67,56,52,50,52,46,61,77,44,44,77,61,40,64,118

=== Feature glossary ===
The features interleaved in this record are:

— What the protein is —

Sequence gives the chain of amino acids in standard one-letter code (A=alanine, C=cysteine, …, Y=tyrosine), read N→C. It is the only feature that is directly encoded by the gene; all structural features are derived from the folded form of this sequence.

Database cross-references. InterPro integrates a dozen domain/family signature databases into unified entries with residue-range hits. GO terms attach function/process/location labels with evidence codes. CATH codes position the fold in a four-level structural taxonomy. Organism is the NCBI-taxonomy species name.

— Where its atoms are —

Atomic coordinates in PDBx/mmCIF format — the same representation the Protein Data Bank distributes. Each line of the _atom_site loop places one backbone atom in Cartesian space (units: ångströms, origin: arbitrary).

The six renders are orthographic views along the three Cartesian axes in both directions. Representation (cartoon, sticks, or surface) and color scheme (sequence-rainbow or by-chain) vary across proteins so the training set covers all the common visualization conventions.

— Local backbone conformation —

Eight-state secondary structure (DSSP): H is the canonical α-helix, G the tighter 3₁₀-helix, I the wider π-helix; E/B are β-structure, T and S are turns and bends, and '-' is everything else. DSSP derives these from the pattern of main-chain N–H···O=C hydrogen bonds, not from the sequence.

P-SEA three-state annotation labels each residue as helix, strand, or coil based purely on the geometry of the Cα trace. It serves as a fallback when the full backbone (and thus DSSP) is unavailable.

The φ/ψ torsion pair specifies the backbone conformation at each residue. φ rotates about the N–Cα bond, ψ about the Cα–C bond. Steric clashes forbid most of the (φ, ψ) plane — the allowed regions (α-helix basin, β-sheet basin, left-handed helix) are the Ramachandran-allowed regions.

— Global shape and packing —

The geometric summary reports three shape descriptors. Rg (radius of gyration) measures how spread out the Cα atoms are about their centre of mass; compact globular proteins have small Rg, elongated or unfolded ones large. Cα contacts (<8 Å, |i−j|>4) count long-range residue pairs in spatial proximity — high for tightly packed folds, near zero for rods or random coil. The bounding-box extents give the protein's footprint along x, y, z in Å.

Solvent-accessible surface area (SASA) is the area in Å² traced out by the centre of a 1.4 Å probe sphere (a water molecule) rolled over the protein's van der Waals surface (Shrake–Rupley / Lee–Richards construction). Buried residues have near-zero SASA; fully exposed residues can exceed 200 Å². The total SASA scales roughly with the number of surface residues.

The contact map is a binary N×N matrix image: pixel (i, j) is dark where Cα_i and Cα_j are within 8 Å and |i−j|>4. Because the |i−j|>4 filter removes local helical contacts, off-diagonal stripes parallel to the main diagonal indicate parallel β-sheets; stripes perpendicular to it indicate antiparallel β-sheets. The Ramachandran plot scatters every residue's (φ, ψ) pair against the sterically allowed regions. The PAE heatmap renders the predicted-aligned-error matrix.

— Structural neighborhood —

3Di is Foldseek's structural alphabet. Each residue is assigned one of twenty discrete states based on how its Cα sits relative to its spatial (not sequential) neighbors. Aligning 3Di strings finds structural homologs roughly as well as full 3D superposition, but orders of magnitude faster.

Nearest PDB neighbors are the top structural matches found by Foldseek when searching this structure against the entire Protein Data Bank. Each hit reports a TM-score (0 to 1; >0.5 almost always implies the same fold) and an E-value. These are *structural* homologs — they may share no detectable sequence similarity.

— Confidence and disorder —

For AlphaFold models, the B-factor field carries pLDDT — the model's own estimate of local accuracy on a 0–100 scale. Regions with pLDDT<50 should be treated as essentially unmodeled; they often correspond to intrinsically disordered segments.

Crystallographic B-factors measure how much each atom's electron density is smeared out, in Å². They rise in mobile loops and surface residues and fall in the buried interior. In AlphaFold models this column is repurposed to hold pLDDT instead.

Predicted aligned error is AlphaFold's pairwise confidence. Unlike pLDDT (per-residue), PAE is per-residue-pair and captures whether two parts of the structure are correctly placed relative to each other. Units are ångströms of expected positional error.